Protein AF-0000000085181554 (afdb_homodimer)

InterPro domains:
  IPR006094 FAD linked oxidase, N-terminal [PF01565] (75-197)
  IPR016164 FAD-linked oxidase-like, C-terminal [SSF55103] (352-483)
  IPR016166 FAD-binding domain, PCMH-type [PS51387] (64-229)
  IPR016169 FAD-binding, type PCMH, subdomain 2 [G3DSA:3.30.465.10] (118-238)
  IPR036318 FAD-binding, type PCMH-like superfamily [SSF56176] (76-228)
  IPR050432 FAD-linked Oxidoreductases in Biosynthesis Pathways [PTHR13878] (78-483)

Solvent-accessible surface area (backbone atoms only — not comparable to full-atom values): 49191 Å² total; per-residue (Å²): 128,78,69,77,32,72,60,53,51,36,15,51,48,21,8,45,48,27,23,45,52,43,62,75,66,39,65,43,43,72,62,63,61,61,29,54,72,56,66,67,80,76,51,91,45,40,48,61,28,62,41,44,75,42,68,36,50,31,66,41,76,46,77,44,58,63,59,83,53,69,67,35,50,50,52,51,37,51,51,44,51,54,27,54,74,70,73,27,22,32,21,65,30,72,69,32,70,44,36,33,28,45,42,42,9,66,57,4,42,28,33,30,52,60,33,63,53,67,50,76,36,77,92,77,38,31,30,40,33,34,28,36,12,30,40,53,46,48,44,65,65,27,45,86,73,50,26,22,77,51,51,49,47,70,42,21,68,39,22,50,45,55,35,29,15,66,46,36,43,30,38,37,28,73,35,37,34,31,45,76,45,44,59,33,37,31,28,38,32,67,87,50,52,75,48,64,22,16,85,84,36,57,34,68,58,31,23,45,34,31,36,30,55,48,38,44,41,48,64,46,32,36,33,33,47,46,33,74,46,41,35,24,36,54,47,76,44,76,44,51,30,64,53,40,30,61,52,50,54,54,53,40,66,66,75,56,34,51,31,34,39,30,36,47,39,62,25,56,95,52,52,47,49,36,26,38,40,38,40,24,27,72,42,91,66,71,68,85,73,74,79,68,45,60,65,65,70,61,39,51,57,48,26,55,58,58,55,58,26,62,45,20,58,66,47,35,47,48,50,47,49,41,55,66,60,44,34,56,72,72,59,49,54,70,43,42,51,48,31,69,43,39,31,66,62,82,47,69,71,78,87,42,90,60,43,34,60,44,60,46,40,36,28,30,32,36,89,43,35,43,61,49,51,51,52,46,54,65,47,50,35,30,36,85,58,42,65,74,45,42,41,32,25,48,31,34,48,38,87,59,34,41,60,36,58,24,86,43,57,22,35,34,43,38,33,39,28,48,36,55,37,26,65,48,44,50,50,43,48,30,54,47,48,38,54,49,50,56,55,36,40,74,60,71,19,19,62,58,76,54,24,62,78,49,62,48,66,68,52,49,50,69,40,20,81,37,46,66,60,40,48,52,51,31,42,70,52,27,73,82,56,40,42,36,24,40,51,39,68,72,56,44,66,84,102,136,77,72,73,38,73,58,54,50,36,15,52,48,20,8,46,48,27,24,45,51,44,61,74,66,41,64,43,43,69,62,63,61,60,28,54,71,54,65,66,80,77,51,91,46,40,46,61,26,62,41,44,73,42,68,35,50,31,65,42,75,46,78,45,56,63,60,82,53,69,66,36,49,50,52,50,39,50,52,43,50,53,28,55,75,70,73,27,23,32,21,65,30,72,69,33,70,42,35,33,30,46,44,42,10,66,57,4,41,27,34,31,52,59,32,63,53,69,50,74,37,76,92,78,39,31,30,40,32,32,29,36,13,30,40,52,45,49,43,65,64,28,44,85,75,48,26,22,77,52,51,50,48,68,41,21,68,39,23,51,44,53,35,27,16,64,44,35,42,28,38,37,28,74,35,37,34,30,44,76,44,46,59,34,39,32,28,39,31,67,87,49,54,75,47,65,22,17,86,85,37,57,33,70,57,32,22,44,34,32,34,28,52,47,38,44,39,49,63,46,31,39,34,32,48,46,32,74,46,42,34,24,36,55,46,78,44,76,46,50,29,65,53,41,30,60,51,49,55,53,52,40,66,64,74,55,33,52,31,36,41,31,36,47,37,64,27,56,96,52,52,47,48,36,26,40,40,39,40,25,28,71,42,92,67,72,69,85,72,74,78,70,45,60,66,65,70,62,39,50,59,48,25,55,58,58,56,57,26,61,46,21,58,65,47,35,48,48,50,45,48,40,56,67,61,44,35,55,71,72,58,47,55,72,43,41,50,47,31,69,43,40,32,66,60,81,47,68,72,78,86,41,89,60,43,34,59,44,62,47,40,36,27,30,32,37,91,43,36,41,60,50,51,52,52,47,57,64,47,50,36,31,36,88,58,42,65,74,45,42,42,32,26,48,32,35,47,39,86,60,34,41,60,36,58,25,86,43,58,24,36,34,43,38,31,38,27,48,36,55,37,26,65,49,44,50,50,43,48,32,54,46,48,38,55,49,51,56,55,37,39,75,61,72,20,20,61,59,76,55,23,62,77,50,64,48,66,67,53,49,51,69,40,20,80,36,45,66,58,40,49,52,51,31,42,70,53,25,74,81,57,39,42,37,26,42,52,40,69,71,58,45,67,83,102

pLDDT: mean 89.37, std 14.45, range [27.27, 98.81]

Sequence (990 aa):
MAGLTRRGALLLGGAALGGWGVTGFAARLPVLDGSGVMASKGSETTLNDASLLSETPIHRHLVVEEDPGEALVARLRAELKEAAAAGRPVNIGAARHSMGGQAIPRDGHAVTFRNATVEPDPAAGIYRVHAGARWSDVIAALDPIGFSPKVMQSNHDFGVAATFSVNAHGWPAPLGPMGSTVLAVTMVMPDGTLLRASRDENAELFRAAMGGYGLIGLITELEVEMAPNLRLDPTYQEMPGEAFGPAFATAVKDGMVDMAYGRLNVDRSRFFEDALMITYRPSADQSDLPPASTSGFISKASRHIFRAQLGRERVKRWRWRTETDVGPRVGGGPVTRNSLLNEPVITLDDRDPTRTDILHEYFVPPERFADFLTVCRDVIPGSYQELLNVTLRWLEPDIDSLLAFAPGPRIAAVMLFSQEMTARAEADMTRMTEALIDRVIALCGTYYLPYRPHARPDQFTAGYARAHEFVAAKRAADPGLLLRNALWDRYMGILMAGLTRRGALLLGGAALGGWGVTGFAARLPVLDGSGVMASKGSETTLNDASLLSETPIHRHLVVEEDPGEALVARLRAELKEAAAAGRPVNIGAARHSMGGQAIPRDGHAVTFRNATVEPDPAAGIYRVHAGARWSDVIAALDPIGFSPKVMQSNHDFGVAATFSVNAHGWPAPLGPMGSTVLAVTMVMPDGTLLRASRDENAELFRAAMGGYGLIGLITELEVEMAPNLRLDPTYQEMPGEAFGPAFATAVKDGMVDMAYGRLNVDRSRFFEDALMITYRPSADQSDLPPASTSGFISKASRHIFRAQLGRERVKRWRWRTETDVGPRVGGGPVTRNSLLNEPVITLDDRDPTRTDILHEYFVPPERFADFLTVCRDVIPGSYQELLNVTLRWLEPDIDSLLAFAPGPRIAAVMLFSQEMTARAEADMTRMTEALIDRVIALCGTYYLPYRPHARPDQFTAGYARAHEFVAAKRAADPGLLLRNALWDRYMGIL

Nearest PDB structures (foldseek):
  8qnc-assembly1_A  TM=7.431E-01  e=6.504E-24  synthetic construct
  8qmy-assembly1_A  TM=7.281E-01  e=3.794E-24  synthetic construct
  8qnb-assembly1_A  TM=7.210E-01  e=2.085E-24  synthetic construct
  8qmy-assembly3_C  TM=7.266E-01  e=5.119E-24  synthetic construct
  7sml-assembly1_A  TM=7.132E-01  e=3.594E-22  Myrciaria dubia

Structure (mmCIF, N/CA/C/O backbone):
data_AF-0000000085181554-model_v1
#
loop_
_entity.id
_entity.type
_entity.pdbx_description
1 polymer 'FAD-binding oxidoreductase'
#
loop_
_atom_site.group_PDB
_atom_site.id
_atom_site.type_symbol
_atom_site.label_atom_id
_atom_site.label_alt_id
_atom_site.label_comp_id
_atom_site.label_asym_id
_atom_site.label_entity_id
_atom_site.label_seq_id
_atom_site.pdbx_PDB_ins_code
_atom_site.Cartn_x
_atom_site.Cartn_y
_atom_site.Cartn_z
_atom_site.occupancy
_atom_site.B_iso_or_equiv
_atom_site.auth_seq_id
_atom_site.auth_comp_id
_atom_site.auth_asym_id
_atom_site.auth_atom_id
_atom_site.pdbx_PDB_model_num
ATOM 1 N N . MET A 1 1 ? -0.024 -36.812 42.188 1 27.27 1 MET A N 1
ATOM 2 C CA . MET A 1 1 ? -0.546 -36.281 40.938 1 27.27 1 MET A CA 1
ATOM 3 C C . MET A 1 1 ? -1.553 -35.156 41.188 1 27.27 1 MET A C 1
ATOM 5 O O . MET A 1 1 ? -2.027 -34.531 40.25 1 27.27 1 MET A O 1
ATOM 9 N N . ALA A 1 2 ? -2.256 -35.344 42.25 1 36.34 2 ALA A N 1
ATOM 10 C CA . ALA A 1 2 ? -3.248 -34.531 42.969 1 36.34 2 ALA A CA 1
ATOM 11 C C . ALA A 1 2 ? -2.693 -33.156 43.312 1 36.34 2 ALA A C 1
ATOM 13 O O . ALA A 1 2 ? -3.441 -32.281 43.719 1 36.34 2 ALA A O 1
ATOM 14 N N . GLY A 1 3 ? -1.469 -33.188 43.688 1 34.06 3 GLY A N 1
ATOM 15 C CA . GLY A 1 3 ? -0.689 -32.031 44.125 1 34.06 3 GLY A CA 1
ATOM 16 C C . GLY A 1 3 ? -0.54 -30.953 43.094 1 34.06 3 GLY A C 1
ATOM 17 O O . GLY A 1 3 ? 0.329 -30.094 43.188 1 34.06 3 GLY A O 1
ATOM 18 N N . LEU A 1 4 ? -0.689 -31.297 41.844 1 43.31 4 LEU A N 1
ATOM 19 C CA . LEU A 1 4 ? -0.75 -30.266 40.812 1 43.31 4 LEU A CA 1
ATOM 20 C C . LEU A 1 4 ? -1.683 -29.141 41.25 1 43.31 4 LEU A C 1
ATOM 22 O O . LEU A 1 4 ? -2.902 -29.25 41.094 1 43.31 4 LEU A O 1
ATOM 26 N N . THR A 1 5 ? -1.561 -28.625 42.562 1 43.78 5 THR A N 1
ATOM 27 C CA . THR A 1 5 ? -2.168 -27.953 43.719 1 43.78 5 THR A CA 1
ATOM 28 C C . THR A 1 5 ? -2.609 -26.547 43.344 1 43.78 5 THR A C 1
ATOM 30 O O . THR A 1 5 ? -2.23 -26.016 42.281 1 43.78 5 THR A O 1
ATOM 33 N N . ARG A 1 6 ? -3.229 -25.859 44.406 1 45.62 6 ARG A N 1
ATOM 34 C CA . ARG A 1 6 ? -3.727 -24.484 44.438 1 45.62 6 ARG A CA 1
ATOM 35 C C . ARG A 1 6 ? -2.715 -23.516 43.875 1 45.62 6 ARG A C 1
ATOM 37 O O . ARG A 1 6 ? -3.09 -22.578 43.156 1 45.62 6 ARG A O 1
ATOM 44 N N . ARG A 1 7 ? -1.471 -23.828 44.094 1 47.47 7 ARG A N 1
ATOM 45 C CA . ARG A 1 7 ? -0.419 -22.969 43.562 1 47.47 7 ARG A CA 1
ATOM 46 C C . ARG A 1 7 ? -0.333 -23.062 42.031 1 47.47 7 ARG A C 1
ATOM 48 O O . ARG A 1 7 ? -0.144 -22.062 41.375 1 47.47 7 ARG A O 1
ATOM 55 N N . GLY A 1 8 ? -0.385 -24.234 41.625 1 46.19 8 GLY A N 1
ATOM 56 C CA . GLY A 1 8 ? -0.402 -24.406 40.188 1 46.19 8 GLY A CA 1
ATOM 57 C C . GLY A 1 8 ? -1.598 -23.734 39.531 1 46.19 8 GLY A C 1
ATOM 58 O O . GLY A 1 8 ? -1.469 -23.125 38.469 1 46.19 8 GLY A O 1
ATOM 59 N N . ALA A 1 9 ? -2.691 -23.797 40.188 1 52.44 9 ALA A N 1
ATOM 60 C CA . ALA A 1 9 ? -3.908 -23.156 39.688 1 52.44 9 ALA A CA 1
ATOM 61 C C . ALA A 1 9 ? -3.779 -21.641 39.719 1 52.44 9 ALA A C 1
ATOM 63 O O . ALA A 1 9 ? -4.23 -20.953 38.781 1 52.44 9 ALA A O 1
ATOM 64 N N . LEU A 1 10 ? -3.225 -21.094 40.75 1 46.16 10 LEU A N 1
ATOM 65 C CA . LEU A 1 10 ? -3 -19.656 40.844 1 46.16 10 LEU A CA 1
ATOM 66 C C . LEU A 1 10 ? -1.963 -19.188 39.844 1 46.16 10 LEU A C 1
ATOM 68 O O . LEU A 1 10 ? -2.109 -18.125 39.219 1 46.16 10 LEU A O 1
ATOM 72 N N . LEU A 1 11 ? -0.97 -19.953 39.625 1 47.41 11 LEU A N 1
ATOM 73 C CA . LEU A 1 11 ? 0.019 -19.609 38.625 1 47.41 11 LEU A CA 1
ATOM 74 C C . LEU A 1 11 ? -0.596 -19.656 37.219 1 47.41 11 LEU A C 1
ATOM 76 O O . LEU A 1 11 ? -0.341 -18.781 36.375 1 47.41 11 LEU A O 1
ATOM 80 N N . LEU A 1 12 ? -1.303 -20.703 36.969 1 50.34 12 LEU A N 1
ATOM 81 C CA . LEU A 1 12 ? -1.974 -20.812 35.688 1 50.34 12 LEU A CA 1
ATOM 82 C C . LEU A 1 12 ? -3.064 -19.75 35.531 1 50.34 12 LEU A C 1
ATOM 84 O O . LEU A 1 12 ? -3.268 -19.203 34.469 1 50.34 12 LEU A O 1
ATOM 88 N N . GLY A 1 13 ? -3.781 -19.531 36.562 1 51.78 13 GLY A N 1
ATOM 89 C CA . GLY A 1 13 ? -4.727 -18.422 36.562 1 51.78 13 GLY A CA 1
ATOM 90 C C . GLY A 1 13 ? -4.059 -17.062 36.406 1 51.78 13 GLY A C 1
ATOM 91 O O . GLY A 1 13 ? -4.562 -16.219 35.656 1 51.78 13 GLY A O 1
ATOM 92 N N . GLY A 1 14 ? -3.068 -16.812 37.094 1 50.5 14 GLY A N 1
ATOM 93 C CA . GLY A 1 14 ? -2.283 -15.602 36.875 1 50.5 14 GLY A CA 1
ATOM 94 C C . GLY A 1 14 ? -1.714 -15.5 35.469 1 50.5 14 GLY A C 1
ATOM 95 O O . GLY A 1 14 ? -1.723 -14.422 34.875 1 50.5 14 GLY A O 1
ATOM 96 N N . ALA A 1 15 ? -1.105 -16.578 35.094 1 49.59 15 ALA A N 1
ATOM 97 C CA . ALA A 1 15 ? -0.61 -16.594 33.719 1 49.59 15 ALA A CA 1
ATOM 98 C C . ALA A 1 15 ? -1.737 -16.312 32.719 1 49.59 15 ALA A C 1
ATOM 100 O O . ALA A 1 15 ? -1.552 -15.578 31.766 1 49.59 15 ALA A O 1
ATOM 101 N N . ALA A 1 16 ? -2.828 -16.859 32.969 1 52.31 16 ALA A N 1
ATOM 102 C CA . ALA A 1 16 ? -3.994 -16.594 32.125 1 52.31 16 ALA A CA 1
ATOM 103 C C . ALA A 1 16 ? -4.438 -15.141 32.25 1 52.31 16 ALA A C 1
ATOM 105 O O . ALA A 1 16 ? -4.766 -14.508 31.234 1 52.31 16 ALA A O 1
ATOM 106 N N . LEU A 1 17 ? -4.555 -14.656 33.406 1 49.47 17 LEU A N 1
ATOM 107 C CA . LEU A 1 17 ? -4.906 -13.258 33.594 1 49.47 17 LEU A CA 1
ATOM 108 C C . LEU A 1 17 ? -3.834 -12.344 33 1 49.47 17 LEU A C 1
ATOM 110 O O . LEU A 1 17 ? -4.152 -11.305 32.438 1 49.47 17 LEU A O 1
ATOM 114 N N . GLY A 1 18 ? -2.67 -12.672 33.281 1 48.12 18 GLY A N 1
ATOM 115 C CA . GLY A 1 18 ? -1.601 -11.93 32.625 1 48.12 18 GLY A CA 1
ATOM 116 C C . GLY A 1 18 ? -1.641 -12.016 31.109 1 48.12 18 GLY A C 1
ATOM 117 O O . GLY A 1 18 ? -1.471 -11.008 30.422 1 48.12 18 GLY A O 1
ATOM 118 N N . GLY A 1 19 ? -1.728 -13.203 30.688 1 47.81 19 GLY A N 1
ATOM 119 C CA . GLY A 1 19 ? -1.917 -13.391 29.25 1 47.81 19 GLY A CA 1
ATOM 120 C C . GLY A 1 19 ? -3.119 -12.641 28.703 1 47.81 19 GLY A C 1
ATOM 121 O O . GLY A 1 19 ? -3.033 -11.992 27.672 1 47.81 19 GLY A O 1
ATOM 122 N N . TRP A 1 20 ? -4.273 -12.797 29.375 1 49.09 20 TRP A N 1
ATOM 123 C CA . TRP A 1 20 ? -5.477 -12.062 29 1 49.09 20 TRP A CA 1
ATOM 124 C C . TRP A 1 20 ? -5.242 -10.555 29.078 1 49.09 20 TRP A C 1
ATOM 126 O O . TRP A 1 20 ? -5.688 -9.805 28.219 1 49.09 20 TRP A O 1
ATOM 136 N N . GLY A 1 21 ? -4.746 -10.109 30.141 1 48 21 GLY A N 1
ATOM 137 C CA . GLY A 1 21 ? -4.41 -8.703 30.281 1 48 21 GLY A CA 1
ATOM 138 C C . GLY A 1 21 ? -3.49 -8.195 29.188 1 48 21 GLY A C 1
ATOM 139 O O . GLY A 1 21 ? -3.715 -7.117 28.641 1 48 21 GLY A O 1
ATOM 140 N N . VAL A 1 22 ? -2.504 -9.047 28.953 1 47.69 22 VAL A N 1
ATOM 141 C CA . VAL A 1 22 ? -1.577 -8.641 27.891 1 47.69 22 VAL A CA 1
ATOM 142 C C . VAL A 1 22 ? -2.281 -8.695 26.547 1 47.69 22 VAL A C 1
ATOM 144 O O . VAL A 1 22 ? -2.117 -7.793 25.719 1 47.69 22 VAL A O 1
ATOM 147 N N . THR A 1 23 ? -3.014 -9.742 26.297 1 49.41 23 THR A N 1
ATOM 148 C CA . THR A 1 23 ? -3.691 -9.852 25 1 49.41 23 THR A CA 1
ATOM 149 C C . THR A 1 23 ? -4.781 -8.789 24.875 1 49.41 23 THR A C 1
ATOM 151 O O . THR A 1 23 ? -5.012 -8.258 23.781 1 49.41 23 THR A O 1
ATOM 154 N N . GLY A 1 24 ? -5.555 -8.492 25.984 1 49.34 24 GLY A N 1
ATOM 155 C CA . GLY A 1 24 ? -6.641 -7.527 25.875 1 49.34 24 GLY A CA 1
ATOM 156 C C . GLY A 1 24 ? -6.16 -6.102 25.703 1 49.34 24 GLY A C 1
ATOM 157 O O . GLY A 1 24 ? -6.871 -5.266 25.141 1 49.34 24 GLY A O 1
ATOM 158 N N . PHE A 1 25 ? -4.891 -5.828 26.125 1 53.56 25 PHE A N 1
ATOM 159 C CA . PHE A 1 25 ? -4.449 -4.438 26.078 1 53.56 25 PHE A CA 1
ATOM 160 C C . PHE A 1 25 ? -3.256 -4.289 25.125 1 53.56 25 PHE A C 1
ATOM 162 O O . PHE A 1 25 ? -2.66 -3.213 25.047 1 53.56 25 PHE A O 1
ATOM 169 N N . ALA A 1 26 ? -2.994 -5.449 24.484 1 59.38 26 ALA A N 1
ATOM 170 C CA . ALA A 1 26 ? -1.83 -5.387 23.594 1 59.38 26 ALA A CA 1
ATOM 171 C C . ALA A 1 26 ? -2.16 -4.648 22.312 1 59.38 26 ALA A C 1
ATOM 173 O O . ALA A 1 26 ? -3.293 -4.707 21.828 1 59.38 26 ALA A O 1
ATOM 174 N N . ALA A 1 27 ? -1.2 -3.852 21.875 1 62.28 27 ALA A N 1
ATOM 175 C CA . ALA A 1 27 ? -1.319 -3.199 20.578 1 62.28 27 ALA A CA 1
ATOM 176 C C . ALA A 1 27 ? -1.45 -4.23 19.453 1 62.28 27 ALA A C 1
ATOM 178 O O . ALA A 1 27 ? -0.752 -5.246 19.453 1 62.28 27 ALA A O 1
ATOM 179 N N . ARG A 1 28 ? -2.625 -4.16 18.734 1 66.94 28 ARG A N 1
ATOM 180 C CA . ARG A 1 28 ? -2.82 -5.016 17.578 1 66.94 28 ARG A CA 1
ATOM 181 C C . ARG A 1 28 ? -2.77 -4.203 16.281 1 66.94 28 ARG A C 1
ATOM 183 O O . ARG A 1 28 ? -3.707 -3.467 15.969 1 66.94 28 ARG A O 1
ATOM 190 N N . LEU A 1 29 ? -1.565 -4.164 15.703 1 67.5 29 LEU A N 1
ATOM 191 C CA . LEU A 1 29 ? -1.426 -3.557 14.383 1 67.5 29 LEU A CA 1
ATOM 192 C C . LEU A 1 29 ? -1.22 -4.625 13.312 1 67.5 29 LEU A C 1
ATOM 194 O O . LEU A 1 29 ? -0.55 -5.629 13.555 1 67.5 29 LEU A O 1
ATOM 198 N N . PRO A 1 30 ? -1.876 -4.555 12.234 1 72.25 30 PRO A N 1
ATOM 199 C CA . PRO A 1 30 ? -2.83 -3.508 11.859 1 72.25 30 PRO A CA 1
ATOM 200 C C . PRO A 1 30 ? -4.227 -3.75 12.422 1 72.25 30 PRO A C 1
ATOM 202 O O . PRO A 1 30 ? -4.625 -4.902 12.625 1 72.25 30 PRO A O 1
ATOM 205 N N . VAL A 1 31 ? -4.879 -2.689 12.68 1 66.94 31 VAL A N 1
ATOM 206 C CA . VAL A 1 31 ? -6.27 -2.781 13.117 1 66.94 31 VAL A CA 1
ATOM 207 C C . VAL A 1 31 ? -7.168 -3.076 11.914 1 66.94 31 VAL A C 1
ATOM 209 O O . VAL A 1 31 ? -7.035 -2.449 10.859 1 66.94 31 VAL A O 1
ATOM 212 N N . LEU A 1 32 ? -8.039 -4.047 12.016 1 70.06 32 LEU A N 1
ATOM 213 C CA . LEU A 1 32 ? -8.852 -4.48 10.883 1 70.06 32 LEU A CA 1
ATOM 214 C C . LEU A 1 32 ? -10.242 -3.857 10.945 1 70.06 32 LEU A C 1
ATOM 216 O O . LEU A 1 32 ? -10.969 -3.857 9.945 1 70.06 32 LEU A O 1
ATOM 220 N N . ASP A 1 33 ? -10.469 -3.268 12.094 1 71.69 33 ASP A N 1
ATOM 221 C CA . ASP A 1 33 ? -11.805 -2.691 12.211 1 71.69 33 ASP A CA 1
ATOM 222 C C . ASP A 1 33 ? -12.016 -1.591 11.172 1 71.69 33 ASP A C 1
ATOM 224 O O . ASP A 1 33 ? -11.234 -0.641 11.102 1 71.69 33 ASP A O 1
ATOM 228 N N . GLY A 1 34 ? -13.047 -1.832 10.344 1 73.38 34 GLY A N 1
ATOM 229 C CA . GLY A 1 34 ? -13.406 -0.819 9.359 1 73.38 34 GLY A CA 1
ATOM 230 C C . GLY A 1 34 ? -12.625 -0.93 8.07 1 73.38 34 GLY A C 1
ATOM 231 O O . GLY A 1 34 ? -12.844 -0.156 7.133 1 73.38 34 GLY A O 1
ATOM 232 N N . SER A 1 35 ? -11.742 -1.825 7.934 1 76.44 35 SER A N 1
ATOM 233 C CA . SER A 1 35 ? -10.898 -1.894 6.746 1 76.44 35 SER A CA 1
ATOM 234 C C . SER A 1 35 ? -11.664 -2.461 5.555 1 76.44 35 SER A C 1
ATOM 236 O O . SER A 1 35 ? -11.25 -2.295 4.406 1 76.44 35 SER A O 1
ATOM 238 N N . GLY A 1 36 ? -12.82 -2.947 5.656 1 77.25 36 GLY A N 1
ATOM 239 C CA . GLY A 1 36 ? -13.609 -3.496 4.57 1 77.25 36 GLY A CA 1
ATOM 240 C C . GLY A 1 36 ? -13.016 -4.758 3.973 1 77.25 36 GLY A C 1
ATOM 241 O O . GLY A 1 36 ? -12.172 -4.684 3.074 1 77.25 36 GLY A O 1
ATOM 242 N N . VAL A 1 37 ? -13.352 -5.914 4.438 1 78.12 37 VAL A N 1
ATOM 243 C CA . VAL A 1 37 ? -12.906 -7.191 3.889 1 78.12 37 VAL A CA 1
ATOM 244 C C . VAL A 1 37 ? -13.57 -7.43 2.533 1 78.12 37 VAL A C 1
ATOM 246 O O . VAL A 1 37 ? -14.781 -7.234 2.383 1 78.12 37 VAL A O 1
ATOM 249 N N . MET A 1 38 ? -12.742 -7.641 1.531 1 80.81 38 MET A N 1
ATOM 250 C CA . MET A 1 38 ? -13.211 -7.938 0.182 1 80.81 38 MET A CA 1
ATOM 251 C C . MET A 1 38 ? -13.773 -9.352 0.101 1 80.81 38 MET A C 1
ATOM 253 O O . MET A 1 38 ? -13.148 -10.234 -0.491 1 80.81 38 MET A O 1
ATOM 257 N N . ALA A 1 39 ? -14.656 -9.656 0.884 1 72.44 39 ALA A N 1
ATOM 258 C CA . ALA A 1 39 ? -15.203 -11.008 0.914 1 72.44 39 ALA A CA 1
ATOM 259 C C . ALA A 1 39 ? -16.125 -11.258 -0.281 1 72.44 39 ALA A C 1
ATOM 261 O O . ALA A 1 39 ? -16.891 -10.375 -0.676 1 72.44 39 ALA A O 1
ATOM 262 N N . SER A 1 40 ? -15.914 -12.422 -0.773 1 79 40 SER A N 1
ATOM 263 C CA . SER A 1 40 ? -16.812 -12.859 -1.835 1 79 40 SER A CA 1
ATOM 264 C C . SER A 1 40 ? -18.219 -13.078 -1.306 1 79 40 SER A C 1
ATOM 266 O O . SER A 1 40 ? -18.406 -13.641 -0.224 1 79 40 SER A O 1
ATOM 268 N N . LYS A 1 41 ? -19.188 -12.57 -1.925 1 75.38 41 LYS A N 1
ATOM 269 C CA . LYS A 1 41 ? -20.578 -12.75 -1.525 1 75.38 41 LYS A CA 1
ATOM 270 C C . LYS A 1 41 ? -21.125 -14.094 -2.008 1 75.38 41 LYS A C 1
ATOM 272 O O . LYS A 1 41 ? -21.859 -14.766 -1.289 1 75.38 41 LYS A O 1
ATOM 277 N N . GLY A 1 42 ? -20.484 -14.531 -3.029 1 78.75 42 GLY A N 1
ATOM 278 C CA . GLY A 1 42 ? -20.891 -15.781 -3.646 1 78.75 42 GLY A CA 1
ATOM 279 C C . GLY A 1 42 ? -22.328 -15.781 -4.102 1 78.75 42 GLY A C 1
ATOM 280 O O . GLY A 1 42 ? -23.203 -15.234 -3.426 1 78.75 42 GLY A O 1
ATOM 281 N N . SER A 1 43 ? -22.609 -16.094 -5.328 1 84.19 43 SER A N 1
ATOM 282 C CA . SER A 1 43 ? -23.953 -16.266 -5.875 1 84.19 43 SER A CA 1
ATOM 283 C C . SER A 1 43 ? -23.938 -17.266 -7.023 1 84.19 43 SER A C 1
ATOM 285 O O . SER A 1 43 ? -22.891 -17.75 -7.441 1 84.19 43 SER A O 1
ATOM 287 N N . GLU A 1 44 ? -25.141 -17.641 -7.438 1 87.69 44 GLU A N 1
ATOM 288 C CA . GLU A 1 44 ? -25.281 -18.531 -8.578 1 87.69 44 GLU A CA 1
ATOM 289 C C . GLU A 1 44 ? -24.812 -17.875 -9.867 1 87.69 44 GLU A C 1
ATOM 291 O O . GLU A 1 44 ? -24.516 -18.562 -10.852 1 87.69 44 GLU A O 1
ATOM 296 N N . THR A 1 45 ? -24.703 -16.672 -9.805 1 92.88 45 THR A N 1
ATOM 297 C CA . THR A 1 45 ? -24.359 -15.961 -11.031 1 92.88 45 THR A CA 1
ATOM 298 C C . THR A 1 45 ? -22.953 -15.391 -10.945 1 92.88 45 THR A C 1
ATOM 300 O O . THR A 1 45 ? -22.609 -14.469 -11.688 1 92.88 45 THR A O 1
ATOM 303 N N . THR A 1 46 ? -22.188 -15.867 -10 1 94.88 46 THR A N 1
ATOM 304 C CA . THR A 1 46 ? -20.797 -15.453 -9.914 1 94.88 46 THR A CA 1
ATOM 305 C C . THR A 1 46 ? -19.875 -16.672 -9.766 1 94.88 46 THR A C 1
ATOM 307 O O . THR A 1 46 ? -20.312 -17.734 -9.297 1 94.88 46 THR A O 1
ATOM 310 N N . LEU A 1 47 ? -18.75 -16.562 -10.266 1 94.81 47 LEU A N 1
ATOM 311 C CA . LEU A 1 47 ? -17.672 -17.5 -10.016 1 94.81 47 LEU A CA 1
ATOM 312 C C . LEU A 1 47 ? -16.453 -16.797 -9.422 1 94.81 47 LEU A C 1
ATOM 314 O O . LEU A 1 47 ? -16.281 -15.586 -9.617 1 94.81 47 LEU A O 1
ATOM 318 N N . ASN A 1 48 ? -15.773 -17.453 -8.586 1 93.5 48 ASN A N 1
ATOM 319 C CA . ASN A 1 48 ? -14.516 -16.984 -8.023 1 93.5 48 ASN A CA 1
ATOM 320 C C . ASN A 1 48 ? -13.391 -17.984 -8.242 1 93.5 48 ASN A C 1
ATOM 322 O O . ASN A 1 48 ? -13.617 -19.078 -8.758 1 93.5 48 ASN A O 1
ATOM 326 N N . ASP A 1 49 ? -12.219 -17.562 -8.055 1 92.81 49 ASP A N 1
ATOM 327 C CA . ASP A 1 49 ? -11.086 -18.469 -8.125 1 92.81 49 ASP A CA 1
ATOM 328 C C . ASP A 1 49 ? -10.438 -18.641 -6.75 1 92.81 49 ASP A C 1
ATOM 330 O O . ASP A 1 49 ? -10.977 -18.203 -5.738 1 92.81 49 ASP A O 1
ATOM 334 N N . ALA A 1 50 ? -9.359 -19.359 -6.699 1 90.62 50 ALA A N 1
ATOM 335 C CA . ALA A 1 50 ? -8.758 -19.781 -5.438 1 90.62 50 ALA A CA 1
ATOM 336 C C . ALA A 1 50 ? -8.25 -18.578 -4.641 1 90.62 50 ALA A C 1
ATOM 338 O O . ALA A 1 50 ? -8.023 -18.688 -3.434 1 90.62 50 ALA A O 1
ATOM 339 N N . SER A 1 51 ? -8.016 -17.422 -5.266 1 91.56 51 SER A N 1
ATOM 340 C CA . SER A 1 51 ? -7.598 -16.234 -4.531 1 91.56 51 SER A CA 1
ATOM 341 C C . SER A 1 51 ? -8.734 -15.68 -3.682 1 91.56 51 SER A C 1
ATOM 343 O O . SER A 1 51 ? -8.5 -14.953 -2.717 1 91.56 51 SER A O 1
ATOM 345 N N . LEU A 1 52 ? -9.961 -15.93 -4.117 1 91.12 52 LEU A N 1
ATOM 346 C CA . LEU A 1 52 ? -11.18 -15.422 -3.51 1 91.12 52 LEU A CA 1
ATOM 347 C C . LEU A 1 52 ? -11.297 -13.914 -3.711 1 91.12 52 LEU A C 1
ATOM 349 O O . LEU A 1 52 ? -12.156 -13.266 -3.1 1 91.12 52 LEU A O 1
ATOM 353 N N . LEU A 1 53 ? -10.453 -13.383 -4.527 1 92.44 53 LEU A N 1
ATOM 354 C CA . LEU A 1 53 ? -10.43 -11.945 -4.766 1 92.44 53 LEU A CA 1
ATOM 355 C C . LEU A 1 53 ? -10.867 -11.617 -6.191 1 92.44 53 LEU A C 1
ATOM 357 O O . LEU A 1 53 ? -10.773 -10.469 -6.629 1 92.44 53 LEU A O 1
ATOM 361 N N . SER A 1 54 ? -11.344 -12.633 -6.957 1 91.88 54 SER A N 1
ATOM 362 C CA . SER A 1 54 ? -11.727 -12.461 -8.352 1 91.88 54 SER A CA 1
ATOM 363 C C . SER A 1 54 ? -13.18 -12.867 -8.586 1 91.88 54 SER A C 1
ATOM 365 O O . SER A 1 54 ? -13.492 -13.562 -9.555 1 91.88 54 SER A O 1
ATOM 367 N N . GLU A 1 55 ? -13.961 -12.5 -7.645 1 93.12 55 GLU A N 1
ATOM 368 C CA . GLU A 1 55 ? -15.367 -12.797 -7.898 1 93.12 55 GLU A CA 1
ATOM 369 C C . GLU A 1 55 ? -15.852 -12.102 -9.164 1 93.12 55 GLU A C 1
ATOM 371 O O . GLU A 1 55 ? -15.711 -10.883 -9.305 1 93.12 55 GLU A O 1
ATOM 376 N N . THR A 1 56 ? -16.438 -12.859 -10.094 1 94.44 56 THR A N 1
ATOM 377 C CA . THR A 1 56 ? -16.766 -12.383 -11.43 1 94.44 56 THR A CA 1
ATOM 378 C C . THR A 1 56 ? -18.188 -12.812 -11.828 1 94.44 56 THR A C 1
ATOM 380 O O . THR A 1 56 ? -18.516 -13.992 -11.742 1 94.44 56 THR A O 1
ATOM 383 N N . PRO A 1 57 ? -19.047 -11.852 -12.211 1 95.94 57 PRO A N 1
ATOM 384 C CA . PRO A 1 57 ? -20.359 -12.234 -12.711 1 95.94 57 PRO A CA 1
ATOM 385 C C . PRO A 1 57 ? -20.297 -13.039 -14.008 1 95.94 57 PRO A C 1
ATOM 387 O O . PRO A 1 57 ? -19.469 -12.742 -14.875 1 95.94 57 PRO A O 1
ATOM 390 N N . ILE A 1 58 ? -21.125 -14.086 -14.078 1 97.19 58 ILE A N 1
ATOM 391 C CA . ILE A 1 58 ? -21.25 -14.891 -15.289 1 97.19 58 ILE A CA 1
ATOM 392 C C . ILE A 1 58 ? -22.703 -14.938 -15.742 1 97.19 58 ILE A C 1
ATOM 394 O O . ILE A 1 58 ? -23.609 -14.641 -14.961 1 97.19 58 ILE A O 1
ATOM 398 N N . HIS A 1 59 ? -22.859 -15.234 -17.031 1 97.5 59 HIS A N 1
ATOM 399 C CA . HIS A 1 59 ? -24.203 -15.461 -17.531 1 97.5 59 HIS A CA 1
ATOM 400 C C . HIS A 1 59 ? -24.75 -16.797 -17.047 1 97.5 59 HIS A C 1
ATOM 402 O O . HIS A 1 59 ? -25.891 -16.859 -16.562 1 97.5 59 HIS A O 1
ATOM 408 N N . ARG A 1 60 ? -23.938 -17.812 -17.203 1 96.38 60 ARG A N 1
ATOM 409 C CA . ARG A 1 60 ? -24.281 -19.125 -16.672 1 96.38 60 ARG A CA 1
ATOM 410 C C . ARG A 1 60 ? -23.047 -20.016 -16.547 1 96.38 60 ARG A C 1
ATOM 412 O O . ARG A 1 60 ? -22.016 -19.734 -17.141 1 96.38 60 ARG A O 1
ATOM 419 N N . HIS A 1 61 ? -23.25 -21.047 -15.758 1 96.5 61 HIS A N 1
ATOM 420 C CA . HIS A 1 61 ? -22.234 -22.078 -15.57 1 96.5 61 HIS A CA 1
ATOM 421 C C . HIS A 1 61 ? -22.766 -23.438 -16 1 96.5 61 HIS A C 1
ATOM 423 O O . HIS A 1 61 ? -23.641 -24.016 -15.344 1 96.5 61 HIS A O 1
ATOM 429 N N . LEU A 1 62 ? -22.219 -23.875 -17.094 1 95.75 62 LEU A N 1
ATOM 430 C CA . LEU A 1 62 ? -22.625 -25.156 -17.641 1 95.75 62 LEU A CA 1
ATOM 431 C C . LEU A 1 62 ? -21.688 -26.281 -17.188 1 95.75 62 LEU A C 1
ATOM 433 O O . LEU A 1 62 ? -20.469 -26.172 -17.344 1 95.75 62 LEU A O 1
ATOM 437 N N . VAL A 1 63 ? -22.188 -27.328 -16.625 1 95.94 63 VAL A N 1
ATOM 438 C CA . VAL A 1 63 ? -21.422 -28.531 -16.281 1 95.94 63 VAL A CA 1
ATOM 439 C C . VAL A 1 63 ? -21.688 -29.625 -17.312 1 95.94 63 VAL A C 1
ATOM 441 O O . VAL A 1 63 ? -22.828 -30.031 -17.5 1 95.94 63 VAL A O 1
ATOM 444 N N . VAL A 1 64 ? -20.672 -30.047 -17.984 1 96.38 64 VAL A N 1
ATOM 445 C CA . VAL A 1 64 ? -20.781 -31.016 -19.062 1 96.38 64 VAL A CA 1
ATOM 446 C C . VAL A 1 64 ? -20.156 -32.344 -18.641 1 96.38 64 VAL A C 1
ATOM 448 O O . VAL A 1 64 ? -19.016 -32.375 -18.156 1 96.38 64 VAL A O 1
ATOM 451 N N . GLU A 1 65 ? -20.828 -33.469 -18.875 1 95.88 65 GLU A N 1
ATOM 452 C CA . GLU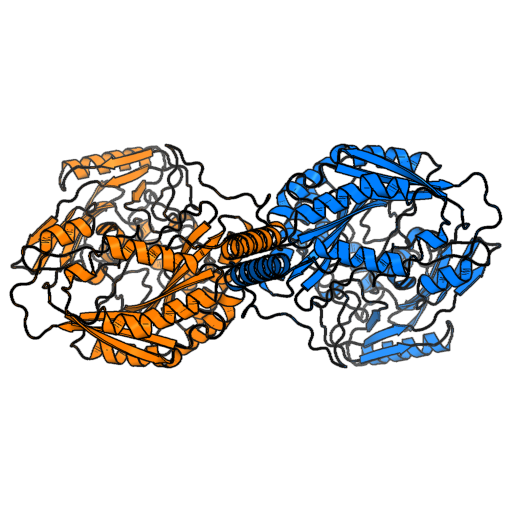 A 1 65 ? -20.375 -34.75 -18.359 1 95.88 65 GLU A CA 1
ATOM 453 C C . GLU A 1 65 ? -20.188 -35.781 -19.484 1 95.88 65 GLU A C 1
ATOM 455 O O . GLU A 1 65 ? -19.766 -36.906 -19.25 1 95.88 65 GLU A O 1
ATOM 460 N N . GLU A 1 66 ? -20.469 -35.344 -20.703 1 94.5 66 GLU A N 1
ATOM 461 C CA . GLU A 1 66 ? -20.422 -36.25 -21.828 1 94.5 66 GLU A CA 1
ATOM 462 C C . GLU A 1 66 ? -19.016 -36.781 -22.078 1 94.5 66 GLU A C 1
ATOM 464 O O . GLU A 1 66 ? -18.047 -36.031 -21.891 1 94.5 66 GLU A O 1
ATOM 469 N N . ASP A 1 67 ? -18.922 -38 -22.562 1 93 67 ASP A N 1
ATOM 470 C CA . ASP A 1 67 ? -17.656 -38.531 -23.031 1 93 67 ASP A CA 1
ATOM 471 C C . ASP A 1 67 ? -17.203 -37.875 -24.328 1 93 67 ASP A C 1
ATOM 473 O O . ASP A 1 67 ? -18 -37.25 -25.031 1 93 67 ASP A O 1
ATOM 477 N N . PRO A 1 68 ? -15.852 -38.031 -24.516 1 89.81 68 PRO A N 1
ATOM 478 C CA . PRO A 1 68 ? -15.406 -37.5 -25.812 1 89.81 68 PRO A CA 1
ATOM 479 C C . PRO A 1 68 ? -16.156 -38.125 -27 1 89.81 68 PRO A C 1
ATOM 481 O O . PRO A 1 68 ? -16.422 -39.312 -27 1 89.81 68 PRO A O 1
ATOM 484 N N . GLY A 1 69 ? -16.469 -37.312 -27.953 1 91.56 69 GLY A N 1
ATOM 485 C CA . GLY A 1 69 ? -17.203 -37.781 -29.109 1 91.56 69 GLY A CA 1
ATOM 486 C C . GLY A 1 69 ? -18.266 -36.812 -29.578 1 91.56 69 GLY A C 1
ATOM 487 O O . GLY A 1 69 ? -18.203 -35.594 -29.297 1 91.56 69 GLY A O 1
ATOM 488 N N . GLU A 1 70 ? -19.234 -37.344 -30.297 1 94.88 70 GLU A N 1
ATOM 489 C CA . GLU A 1 70 ? -20.203 -36.531 -31.016 1 94.88 70 GLU A CA 1
ATOM 490 C C . GLU A 1 70 ? -21.109 -35.781 -30.031 1 94.88 70 GLU A C 1
ATOM 492 O O . GLU A 1 70 ? -21.438 -34.594 -30.266 1 94.88 70 GLU A O 1
ATOM 497 N N . ALA A 1 71 ? -21.438 -36.344 -29 1 96.12 71 ALA A N 1
ATOM 498 C CA . ALA A 1 71 ? -22.359 -35.719 -28.047 1 96.12 71 ALA A CA 1
ATOM 499 C C . ALA A 1 71 ? -21.703 -34.531 -27.375 1 96.12 71 ALA A C 1
ATOM 501 O O . ALA A 1 71 ? -22.344 -33.5 -27.203 1 96.12 71 ALA A O 1
ATOM 502 N N . LEU A 1 72 ? -20.5 -34.75 -26.875 1 96.69 72 LEU A N 1
ATOM 503 C CA . LEU A 1 72 ? -19.766 -33.625 -26.266 1 96.69 72 LEU A CA 1
ATOM 504 C C . LEU A 1 72 ? -19.578 -32.5 -27.25 1 96.69 72 LEU A C 1
ATOM 506 O O . LEU A 1 72 ? -19.812 -31.328 -26.891 1 96.69 72 LEU A O 1
ATOM 510 N N . VAL A 1 73 ? -19.25 -32.781 -28.453 1 97.81 73 VAL A N 1
ATOM 511 C CA . VAL A 1 73 ? -19 -31.781 -29.484 1 97.81 73 VAL A CA 1
ATOM 512 C C . VAL A 1 73 ? -20.281 -31.016 -29.797 1 97.81 73 VAL A C 1
ATOM 514 O O . VAL A 1 73 ? -20.266 -29.781 -29.922 1 97.81 73 VAL A O 1
ATOM 517 N N . ALA A 1 74 ? -21.344 -31.734 -29.906 1 97.75 74 ALA A N 1
ATOM 518 C CA . ALA A 1 74 ? -22.625 -31.109 -30.188 1 97.75 74 ALA A CA 1
ATOM 519 C C . ALA A 1 74 ? -23.016 -30.141 -29.078 1 97.75 74 ALA A C 1
ATOM 521 O O . ALA A 1 74 ? -23.547 -29.047 -29.359 1 97.75 74 ALA A O 1
ATOM 522 N N . ARG A 1 75 ? -22.828 -30.562 -27.922 1 97.38 75 ARG A N 1
ATOM 523 C CA . ARG A 1 75 ? -23.156 -29.719 -26.781 1 97.38 75 ARG A CA 1
ATOM 524 C C . ARG A 1 75 ? -22.328 -28.422 -26.797 1 97.38 75 ARG A C 1
ATOM 526 O O . ARG A 1 75 ? -22.859 -27.344 -26.547 1 97.38 75 ARG A O 1
ATOM 533 N N . LEU A 1 76 ? -21.047 -28.516 -27.031 1 98.19 76 LEU A N 1
ATOM 534 C CA . LEU A 1 76 ? -20.172 -27.344 -27.078 1 98.19 76 LEU A CA 1
ATOM 535 C C . LEU A 1 76 ? -20.531 -26.438 -28.25 1 98.19 76 LEU A C 1
ATOM 537 O O . LEU A 1 76 ? -20.516 -25.203 -28.109 1 98.19 76 LEU A O 1
ATOM 541 N N . ARG A 1 77 ? -20.875 -27.031 -29.391 1 98.25 77 ARG A N 1
ATOM 542 C CA . ARG A 1 77 ? -21.297 -26.25 -30.547 1 98.25 77 ARG A CA 1
ATOM 543 C C . ARG A 1 77 ? -22.547 -25.422 -30.234 1 98.25 77 ARG A C 1
ATOM 545 O O . ARG A 1 77 ? -22.641 -24.266 -30.625 1 98.25 77 ARG A O 1
ATOM 552 N N . ALA A 1 78 ? -23.422 -26.062 -29.578 1 98.12 78 ALA A N 1
ATOM 553 C CA . ALA A 1 78 ? -24.656 -25.375 -29.219 1 98.12 78 ALA A CA 1
ATOM 554 C C . ALA A 1 78 ? -24.359 -24.188 -28.297 1 98.12 78 ALA A C 1
ATOM 556 O O . ALA A 1 78 ? -24.938 -23.109 -28.453 1 98.12 78 ALA A O 1
ATOM 557 N N . GLU A 1 79 ? -23.547 -24.438 -27.297 1 97.88 79 GLU A N 1
ATOM 558 C CA . GLU A 1 79 ? -23.188 -23.391 -26.359 1 97.88 79 GLU A CA 1
ATOM 559 C C . GLU A 1 79 ? -22.469 -22.234 -27.078 1 97.88 79 GLU A C 1
ATOM 561 O O . GLU A 1 79 ? -22.766 -21.062 -26.812 1 97.88 79 GLU A O 1
ATOM 566 N N . LEU A 1 80 ? -21.516 -22.531 -27.969 1 98.38 80 LEU A N 1
ATOM 567 C CA . LEU A 1 80 ? -20.781 -21.531 -28.719 1 98.38 80 LEU A CA 1
ATOM 568 C C . LEU A 1 80 ? -21.734 -20.719 -29.594 1 98.38 80 LEU A C 1
ATOM 570 O O . LEU A 1 80 ? -21.594 -19.484 -29.688 1 98.38 80 LEU A O 1
ATOM 574 N N . LYS A 1 81 ? -22.656 -21.391 -30.203 1 98.12 81 LYS A N 1
ATOM 575 C CA . LYS A 1 81 ? -23.609 -20.703 -31.062 1 98.12 81 LYS A CA 1
ATOM 576 C C . LYS A 1 81 ? -24.469 -19.719 -30.266 1 98.12 81 LYS A C 1
ATOM 578 O O . LYS A 1 81 ? -24.688 -18.594 -30.703 1 98.12 81 LYS A O 1
ATOM 583 N N . GLU A 1 82 ? -24.938 -20.172 -29.219 1 98.12 82 GLU A N 1
ATOM 584 C CA . GLU A 1 82 ? -25.766 -19.312 -28.375 1 98.12 82 GLU A CA 1
ATOM 585 C C . GLU A 1 82 ? -24.969 -18.109 -27.859 1 98.12 82 GLU A C 1
ATOM 587 O O . GLU A 1 82 ? -25.469 -16.984 -27.875 1 98.12 82 GLU A O 1
ATOM 592 N N . ALA A 1 83 ? -23.797 -18.406 -27.344 1 98.5 83 ALA A N 1
ATOM 593 C CA . ALA A 1 83 ? -22.938 -17.328 -26.844 1 98.5 83 ALA A CA 1
ATOM 594 C C . ALA A 1 83 ? -22.625 -16.312 -27.938 1 98.5 83 ALA A C 1
ATOM 596 O O . ALA A 1 83 ? -22.703 -15.102 -27.703 1 98.5 83 ALA A O 1
ATOM 597 N N . ALA A 1 84 ? -22.312 -16.781 -29.078 1 98.12 84 ALA A N 1
ATOM 598 C CA . ALA A 1 84 ? -22 -15.906 -30.203 1 98.12 84 ALA A CA 1
ATOM 599 C C . ALA A 1 84 ? -23.188 -15.023 -30.547 1 98.12 84 ALA A C 1
ATOM 601 O O . ALA A 1 84 ? -23.031 -13.828 -30.812 1 98.12 84 ALA A O 1
ATOM 602 N N . ALA A 1 85 ? -24.312 -15.609 -30.594 1 97.94 85 ALA A N 1
ATOM 603 C CA . ALA A 1 85 ? -25.531 -14.883 -30.938 1 97.94 85 ALA A CA 1
ATOM 604 C C . ALA A 1 85 ? -25.797 -13.758 -29.938 1 97.94 85 ALA A C 1
ATOM 606 O O . ALA A 1 85 ? -26.312 -12.703 -30.297 1 97.94 85 ALA A O 1
ATOM 607 N N . ALA A 1 86 ? -25.422 -13.969 -28.734 1 97.88 86 ALA A N 1
ATOM 608 C CA . ALA A 1 86 ? -25.688 -13 -27.672 1 97.88 86 ALA A CA 1
ATOM 609 C C . ALA A 1 86 ? -24.484 -12.094 -27.438 1 97.88 86 ALA A C 1
ATOM 611 O O . ALA A 1 86 ? -24.547 -11.18 -26.609 1 97.88 86 ALA A O 1
ATOM 612 N N . GLY A 1 87 ? -23.375 -12.367 -28.109 1 97.19 87 GLY A N 1
ATOM 613 C CA . GLY A 1 87 ? -22.156 -11.586 -27.953 1 97.19 87 GLY A CA 1
ATOM 614 C C . GLY A 1 87 ? -21.484 -11.797 -26.609 1 97.19 87 GLY A C 1
ATOM 615 O O . GLY A 1 87 ? -20.938 -10.859 -26.031 1 97.19 87 GLY A O 1
ATOM 616 N N . ARG A 1 88 ? -21.578 -12.977 -26.016 1 98.25 88 ARG A N 1
ATOM 617 C CA . ARG A 1 88 ? -21.016 -13.297 -24.703 1 98.25 88 ARG A CA 1
ATOM 618 C C . ARG A 1 88 ? -19.781 -14.172 -24.828 1 98.25 88 ARG A C 1
ATOM 620 O O . ARG A 1 88 ? -19.719 -15.047 -25.703 1 98.25 88 ARG A O 1
ATOM 627 N N . PRO A 1 89 ? -18.875 -13.969 -23.969 1 98.31 89 PRO A N 1
ATOM 628 C CA . PRO A 1 89 ? -17.672 -14.805 -24.016 1 98.31 89 PRO A CA 1
ATOM 629 C C . PRO A 1 89 ? -17.922 -16.203 -23.469 1 98.31 89 PRO A C 1
ATOM 631 O O . PRO A 1 89 ? -18.891 -16.422 -22.734 1 98.31 89 PRO A O 1
ATOM 634 N N . VAL A 1 90 ? -17.031 -17.156 -23.844 1 98.5 90 VAL A N 1
ATOM 635 C CA . VAL A 1 90 ? -17.047 -18.531 -23.359 1 98.5 90 VAL A CA 1
ATOM 636 C C . VAL A 1 90 ? -15.672 -18.906 -22.828 1 98.5 90 VAL A C 1
ATOM 638 O O . VAL A 1 90 ? -14.648 -18.5 -23.391 1 98.5 90 VAL A O 1
ATOM 641 N N . ASN A 1 91 ? -15.633 -19.562 -21.766 1 97.75 91 ASN A N 1
ATOM 642 C CA . ASN A 1 91 ? -14.391 -20.109 -21.25 1 97.75 91 ASN A CA 1
ATOM 643 C C . ASN A 1 91 ? -14.633 -21.391 -20.469 1 97.75 91 ASN A C 1
ATOM 645 O O . ASN A 1 91 ? -15.656 -21.547 -19.797 1 97.75 91 ASN A O 1
ATOM 649 N N . ILE A 1 92 ? -13.695 -22.344 -20.594 1 96.19 92 ILE A N 1
ATOM 650 C CA . ILE A 1 92 ? -13.742 -23.578 -19.812 1 96.19 92 ILE A CA 1
ATOM 651 C C . ILE A 1 92 ? -12.805 -23.469 -18.625 1 96.19 92 ILE A C 1
ATOM 653 O O . ILE A 1 92 ? -11.656 -23.031 -18.75 1 96.19 92 ILE A O 1
ATOM 657 N N . GLY A 1 93 ? -13.352 -23.812 -17.438 1 93 93 GLY A N 1
ATOM 658 C CA . GLY A 1 93 ? -12.547 -23.891 -16.234 1 93 93 GLY A CA 1
ATOM 659 C C . GLY A 1 93 ? -12.664 -25.234 -15.539 1 93 93 GLY A C 1
ATOM 660 O O . GLY A 1 93 ? -13.594 -26 -15.805 1 93 93 GLY A O 1
ATOM 661 N N . ALA A 1 94 ? -11.672 -25.516 -14.719 1 91.38 94 ALA A N 1
ATOM 662 C CA . ALA A 1 94 ? -11.656 -26.734 -13.914 1 91.38 94 ALA A CA 1
ATOM 663 C C . ALA A 1 94 ? -11.672 -26.406 -12.422 1 91.38 94 ALA A C 1
ATOM 665 O O . ALA A 1 94 ? -12.688 -25.969 -11.883 1 91.38 94 ALA A O 1
ATOM 666 N N . ALA A 1 95 ? -10.516 -26.469 -11.789 1 86.06 95 ALA A N 1
ATOM 667 C CA . ALA A 1 95 ? -10.43 -26.25 -10.344 1 86.06 95 ALA A CA 1
ATOM 668 C C . ALA A 1 95 ? -10.305 -24.766 -10.023 1 86.06 95 ALA A C 1
ATOM 670 O O . ALA A 1 95 ? -10.453 -24.359 -8.867 1 86.06 95 ALA A O 1
ATOM 671 N N . ARG A 1 96 ? -10.07 -23.938 -10.953 1 90.88 96 ARG A N 1
ATOM 672 C CA . ARG A 1 96 ? -9.961 -22.5 -10.836 1 90.88 96 ARG A CA 1
ATOM 673 C C . ARG A 1 96 ? -8.945 -22.109 -9.773 1 90.88 96 ARG A C 1
ATOM 675 O O . ARG A 1 96 ? -9.219 -21.266 -8.922 1 90.88 96 ARG A O 1
ATOM 682 N N . HIS A 1 97 ? -7.777 -22.734 -9.867 1 89.56 97 HIS A N 1
ATOM 683 C CA . HIS A 1 97 ? -6.668 -22.391 -8.984 1 89.56 97 HIS A CA 1
ATOM 684 C C . HIS A 1 97 ? -5.699 -21.438 -9.664 1 89.56 97 HIS A C 1
ATOM 686 O O . HIS A 1 97 ? -4.699 -21.031 -9.07 1 89.56 97 HIS A O 1
ATOM 692 N N . SER A 1 98 ? -5.977 -21.172 -10.914 1 91.06 98 SER A N 1
ATOM 693 C CA . SER A 1 98 ? -5.398 -19.938 -11.461 1 91.06 98 SER A CA 1
ATOM 694 C C . SER A 1 98 ? -6.062 -18.703 -10.859 1 91.06 98 SER A C 1
ATOM 696 O O . SER A 1 98 ? -7.285 -18.578 -10.883 1 91.06 98 SER A O 1
ATOM 698 N N . MET A 1 99 ? -5.301 -17.828 -10.281 1 91.5 99 MET A N 1
ATOM 699 C CA . MET A 1 99 ? -5.812 -16.875 -9.305 1 91.5 99 MET A CA 1
ATOM 700 C C . MET A 1 99 ? -6.023 -15.508 -9.938 1 91.5 99 MET A C 1
ATOM 702 O O . MET A 1 99 ? -6.117 -14.5 -9.234 1 91.5 99 MET A O 1
ATOM 706 N N . GLY A 1 100 ? -6.062 -15.398 -11.188 1 90.25 100 GLY A N 1
ATOM 707 C CA . GLY A 1 100 ? -6.203 -14.109 -11.844 1 90.25 100 GLY A CA 1
ATOM 708 C C . GLY A 1 100 ? -7.465 -14 -12.68 1 90.25 100 GLY A C 1
ATOM 709 O O . GLY A 1 100 ? -7.555 -13.148 -13.57 1 90.25 100 GLY A O 1
ATOM 710 N N . GLY A 1 101 ? -8.367 -14.922 -12.43 1 90.06 101 GLY A N 1
ATOM 711 C CA . GLY A 1 101 ? -9.617 -14.891 -13.172 1 90.06 101 GLY A CA 1
ATOM 712 C C . GLY A 1 101 ? -9.5 -15.43 -14.578 1 90.06 101 GLY A C 1
ATOM 713 O O . GLY A 1 101 ? -10.398 -15.242 -15.406 1 90.06 101 GLY A O 1
ATOM 714 N N . GLN A 1 102 ? -8.492 -16.125 -14.898 1 91.12 102 GLN A N 1
ATOM 715 C CA . GLN A 1 102 ? -8.242 -16.609 -16.25 1 91.12 102 GLN A CA 1
ATOM 716 C C . GLN A 1 102 ? -9.258 -17.672 -16.672 1 91.12 102 GLN A C 1
ATOM 718 O O . GLN A 1 102 ? -9.414 -17.953 -17.859 1 91.12 102 GLN A O 1
ATOM 723 N N . ALA A 1 103 ? -9.945 -18.25 -15.703 1 92 103 ALA A N 1
ATOM 724 C CA . ALA A 1 103 ? -10.859 -19.344 -16.031 1 92 103 ALA A CA 1
ATOM 725 C C . ALA A 1 103 ? -12.312 -18.875 -16 1 92 103 ALA A C 1
ATOM 727 O O . ALA A 1 103 ? -13.234 -19.688 -16.047 1 92 103 ALA A O 1
ATOM 728 N N . ILE A 1 104 ? -12.469 -17.609 -15.922 1 94.81 104 ILE A N 1
ATOM 729 C CA . ILE A 1 104 ? -13.828 -17.109 -15.734 1 94.81 104 ILE A CA 1
ATOM 730 C C . ILE A 1 104 ? -14.156 -16.062 -16.812 1 94.81 104 ILE A C 1
ATOM 732 O O . ILE A 1 104 ? -13.5 -15.023 -16.891 1 94.81 104 ILE A O 1
ATOM 736 N N . PRO A 1 105 ? -15.109 -16.359 -17.656 1 96.81 105 PRO A N 1
ATOM 737 C CA . PRO A 1 105 ? -15.57 -15.375 -18.625 1 96.81 105 PRO A CA 1
ATOM 738 C C . PRO A 1 105 ? -16.562 -14.383 -18.031 1 96.81 105 PRO A C 1
ATOM 740 O O . PRO A 1 105 ? -17.703 -14.75 -17.734 1 96.81 105 PRO A O 1
ATOM 743 N N . ARG A 1 106 ? -16.156 -13.156 -17.891 1 96.56 106 ARG A N 1
ATOM 744 C CA . ARG A 1 106 ? -17.031 -12.148 -17.312 1 96.56 106 ARG A CA 1
ATOM 745 C C . ARG A 1 106 ? -18.312 -12.016 -18.125 1 96.56 106 ARG A C 1
ATOM 747 O O . ARG A 1 106 ? -18.281 -11.852 -19.344 1 96.56 106 ARG A O 1
ATOM 754 N N . ASP A 1 107 ? -19.406 -12.125 -17.438 1 97.31 107 ASP A N 1
ATOM 755 C CA . ASP A 1 107 ? -20.75 -12 -18 1 97.31 107 ASP A CA 1
ATOM 756 C C . ASP A 1 107 ? -20.953 -12.992 -19.141 1 97.31 107 ASP A C 1
ATOM 758 O O . ASP A 1 107 ? -21.75 -12.75 -20.062 1 97.31 107 ASP A O 1
ATOM 762 N N . GLY A 1 108 ? -20.219 -14.055 -19.109 1 98.06 108 GLY A N 1
ATOM 763 C CA . GLY A 1 108 ? -20.25 -15.008 -20.219 1 98.06 108 GLY A CA 1
ATOM 764 C C . GLY A 1 108 ? -20.672 -16.391 -19.797 1 98.06 108 GLY A C 1
ATOM 765 O O . GLY A 1 108 ? -21.328 -16.562 -18.75 1 98.06 108 GLY A O 1
ATOM 766 N N . HIS A 1 109 ? -20.406 -17.359 -20.734 1 98.25 109 HIS A N 1
ATOM 767 C CA . HIS A 1 109 ? -20.734 -18.766 -20.531 1 98.25 109 HIS A CA 1
ATOM 768 C C . HIS A 1 109 ? -19.547 -19.531 -19.953 1 98.25 109 HIS A C 1
ATOM 770 O O . HIS A 1 109 ? -18.578 -19.812 -20.672 1 98.25 109 HIS A O 1
ATOM 776 N N . ALA A 1 110 ? -19.688 -19.828 -18.672 1 97.81 110 ALA A N 1
ATOM 777 C CA . ALA A 1 110 ? -18.672 -20.672 -18.031 1 97.81 110 ALA A CA 1
ATOM 778 C C . ALA A 1 110 ? -18.984 -22.141 -18.203 1 97.81 110 ALA A C 1
ATOM 780 O O . ALA A 1 110 ? -20.141 -22.562 -18.078 1 97.81 110 ALA A O 1
ATOM 781 N N . VAL A 1 111 ? -17.969 -22.891 -18.562 1 97.69 111 VAL A N 1
ATOM 782 C CA . VAL A 1 111 ? -18.141 -24.328 -18.75 1 97.69 111 VAL A CA 1
ATOM 783 C C . VAL A 1 111 ? -17.172 -25.109 -17.875 1 97.69 111 VAL A C 1
ATOM 785 O O . VAL A 1 111 ? -16.016 -24.719 -17.719 1 97.69 111 VAL A O 1
ATOM 788 N N . THR A 1 112 ? -17.609 -26.141 -17.234 1 96.69 112 THR A N 1
ATOM 789 C CA . THR A 1 112 ? -16.797 -27.078 -16.484 1 96.69 112 THR A CA 1
ATOM 790 C C . THR A 1 112 ? -17.094 -28.516 -16.922 1 96.69 112 THR A C 1
ATOM 792 O O . THR A 1 112 ? -18.25 -28.891 -17.062 1 96.69 112 THR A O 1
ATOM 795 N N . PHE A 1 113 ? -16.047 -29.234 -17.203 1 97.12 113 PHE A N 1
ATOM 796 C CA . PHE A 1 113 ? -16.188 -30.656 -17.516 1 97.12 113 PHE A CA 1
ATOM 797 C C . PHE A 1 113 ? -16.141 -31.484 -16.25 1 97.12 113 PHE A C 1
ATOM 799 O O . PHE A 1 113 ? -15.312 -31.234 -15.359 1 97.12 113 PHE A O 1
ATOM 806 N N . ARG A 1 114 ? -17.062 -32.406 -16.141 1 95.75 114 ARG A N 1
ATOM 807 C CA . ARG A 1 114 ? -17.016 -33.438 -15.102 1 95.75 114 ARG A CA 1
ATOM 808 C C . ARG A 1 114 ? -16.969 -34.844 -15.711 1 95.75 114 ARG A C 1
ATOM 810 O O . ARG A 1 114 ? -18 -35.5 -15.836 1 95.75 114 ARG A O 1
ATOM 817 N N . ASN A 1 115 ? -15.844 -35.219 -16.109 1 96.69 115 ASN A N 1
ATOM 818 C CA . ASN A 1 115 ? -15.602 -36.5 -16.766 1 96.69 115 ASN A CA 1
ATOM 819 C C . ASN A 1 115 ? -14.188 -37 -16.484 1 96.69 115 ASN A C 1
ATOM 821 O O . ASN A 1 115 ? -13.203 -36.312 -16.766 1 96.69 115 ASN A O 1
ATOM 825 N N . ALA A 1 116 ? -13.992 -38.25 -15.977 1 96.25 116 ALA A N 1
ATOM 826 C CA . ALA A 1 116 ? -12.719 -38.75 -15.484 1 96.25 116 ALA A CA 1
ATOM 827 C C . ALA A 1 116 ? -12.156 -39.812 -16.438 1 96.25 116 ALA A C 1
ATOM 829 O O . ALA A 1 116 ? -11.289 -40.594 -16.047 1 96.25 116 ALA A O 1
ATOM 830 N N . THR A 1 117 ? -12.594 -39.812 -17.656 1 96.81 117 THR A N 1
ATOM 831 C CA . THR A 1 117 ? -12.203 -40.844 -18.594 1 96.81 117 THR A CA 1
ATOM 832 C C . THR A 1 117 ? -10.711 -40.781 -18.906 1 96.81 117 THR A C 1
ATOM 834 O O . THR A 1 117 ? -10.227 -39.719 -19.344 1 96.81 117 THR A O 1
ATOM 837 N N . VAL A 1 118 ? -9.969 -41.812 -18.672 1 98.31 118 VAL A N 1
ATOM 838 C CA . VAL A 1 118 ? -8.555 -42 -19 1 98.31 118 VAL A CA 1
ATOM 839 C C . VAL A 1 118 ? -8.359 -43.344 -19.672 1 98.31 118 VAL A C 1
ATOM 841 O O . VAL A 1 118 ? -8.773 -44.375 -19.141 1 98.31 118 VAL A O 1
ATOM 844 N N . GLU A 1 119 ? -7.746 -43.375 -20.844 1 98.19 119 GLU A N 1
ATOM 845 C CA . GLU A 1 119 ? -7.5 -44.594 -21.594 1 98.19 119 GLU A CA 1
ATOM 846 C C . GLU A 1 119 ? -6.008 -44.781 -21.859 1 98.19 119 GLU A C 1
ATOM 848 O O . GLU A 1 119 ? -5.5 -44.312 -22.891 1 98.19 119 GLU A O 1
ATOM 853 N N . PRO A 1 120 ? -5.324 -45.594 -21.062 1 98.31 120 PRO A N 1
ATOM 854 C CA . PRO A 1 120 ? -3.891 -45.812 -21.266 1 98.31 120 PRO A CA 1
ATOM 855 C C . PRO A 1 120 ? -3.594 -46.781 -22.406 1 98.31 120 PRO A C 1
ATOM 857 O O . PRO A 1 120 ? -4.383 -47.688 -22.672 1 98.31 120 PRO A O 1
ATOM 860 N N . ASP A 1 121 ? -2.543 -46.531 -23.062 1 98.19 121 ASP A N 1
ATOM 861 C CA . ASP A 1 121 ? -1.914 -47.406 -24.031 1 98.19 121 ASP A CA 1
ATOM 862 C C . ASP A 1 121 ? -0.474 -47.719 -23.641 1 98.19 121 ASP A C 1
ATOM 864 O O . ASP A 1 121 ? 0.466 -47.125 -24.172 1 98.19 121 ASP A O 1
ATOM 868 N N . PRO A 1 122 ? -0.323 -48.75 -22.828 1 97.19 122 PRO A N 1
ATOM 869 C CA . PRO A 1 122 ? 1.004 -49.062 -22.281 1 97.19 122 PRO A CA 1
ATOM 870 C C . PRO A 1 122 ? 2.027 -49.375 -23.359 1 97.19 122 PRO A C 1
ATOM 872 O O . PRO A 1 122 ? 3.209 -49.062 -23.219 1 97.19 122 PRO A O 1
ATOM 875 N N . ALA A 1 123 ? 1.63 -50 -24.406 1 97.38 123 ALA A N 1
ATOM 876 C CA . ALA A 1 123 ? 2.547 -50.375 -25.484 1 97.38 123 ALA A CA 1
ATOM 877 C C . ALA A 1 123 ? 3.148 -49.125 -26.125 1 97.38 123 ALA A C 1
ATOM 879 O O . ALA A 1 123 ? 4.332 -49.094 -26.484 1 97.38 123 ALA A O 1
ATOM 880 N N . ALA A 1 124 ? 2.379 -48.094 -26.219 1 97.31 124 ALA A N 1
ATOM 881 C CA . ALA A 1 124 ? 2.842 -46.844 -26.859 1 97.31 124 ALA A CA 1
ATOM 882 C C . ALA A 1 124 ? 3.42 -45.875 -25.828 1 97.31 124 ALA A C 1
ATOM 884 O O . ALA A 1 124 ? 4.086 -44.906 -26.172 1 97.31 124 ALA A O 1
ATOM 885 N N . GLY A 1 125 ? 3.191 -46.156 -24.547 1 98.06 125 GLY A N 1
ATOM 886 C CA . GLY A 1 125 ? 3.662 -45.25 -23.484 1 98.06 125 GLY A CA 1
ATOM 887 C C . GLY A 1 125 ? 2.881 -43.969 -23.406 1 98.06 125 GLY A C 1
ATOM 888 O O . GLY A 1 125 ? 3.441 -42.906 -23.078 1 98.06 125 GLY A O 1
ATOM 889 N N . ILE A 1 126 ? 1.596 -44 -23.875 1 98.62 126 ILE A N 1
ATOM 890 C CA . ILE A 1 126 ? 0.774 -42.781 -23.844 1 98.62 126 ILE A CA 1
ATOM 891 C C . ILE A 1 126 ? -0.58 -43.094 -23.219 1 98.62 126 ILE A C 1
ATOM 893 O O . ILE A 1 126 ? -0.893 -44.281 -22.938 1 98.62 126 ILE A O 1
ATOM 897 N N . TYR A 1 127 ? -1.344 -42.156 -22.906 1 98.69 127 TYR A N 1
ATOM 898 C CA . TYR A 1 127 ? -2.75 -42.281 -22.547 1 98.69 127 TYR A CA 1
ATOM 899 C C . TYR A 1 127 ? -3.586 -41.188 -23.188 1 98.69 127 TYR A C 1
ATOM 901 O O . TYR A 1 127 ? -3.113 -40.062 -23.344 1 98.69 127 TYR A O 1
ATOM 909 N N . ARG A 1 128 ? -4.758 -41.531 -23.609 1 98.44 128 ARG A N 1
ATOM 910 C CA . ARG A 1 128 ? -5.789 -40.562 -24.016 1 98.44 128 ARG A CA 1
ATOM 911 C C . ARG A 1 128 ? -6.676 -40.188 -22.844 1 98.44 128 ARG A C 1
ATOM 913 O O . ARG A 1 128 ? -7.074 -41.062 -22.047 1 98.44 128 ARG A O 1
ATOM 920 N N . VAL A 1 129 ? -6.906 -38.938 -22.703 1 98.25 129 VAL A N 1
ATOM 921 C CA . VAL A 1 129 ? -7.594 -38.469 -21.5 1 98.25 129 VAL A CA 1
ATOM 922 C C . VAL A 1 129 ? -8.609 -37.406 -21.859 1 98.25 129 VAL A C 1
ATOM 924 O O . VAL A 1 129 ? -8.352 -36.562 -22.703 1 98.25 129 VAL A O 1
ATOM 927 N N . HIS A 1 130 ? -9.836 -37.531 -21.25 1 98.12 130 HIS A N 1
ATOM 928 C CA . HIS A 1 130 ? -10.82 -36.469 -21.344 1 98.12 130 HIS A CA 1
ATOM 929 C C . HIS A 1 130 ? -10.273 -35.156 -20.781 1 98.12 130 HIS A C 1
ATOM 931 O O . HIS A 1 130 ? -9.578 -35.156 -19.766 1 98.12 130 HIS A O 1
ATOM 937 N N . ALA A 1 131 ? -10.641 -34.031 -21.391 1 97.44 131 ALA A N 1
ATOM 938 C CA . ALA A 1 131 ? -10.141 -32.719 -20.984 1 97.44 131 ALA A CA 1
ATOM 939 C C . ALA A 1 131 ? -10.602 -32.375 -19.578 1 97.44 131 ALA A C 1
ATOM 941 O O . ALA A 1 131 ? -9.992 -31.547 -18.906 1 97.44 131 ALA A O 1
ATOM 942 N N . GLY A 1 132 ? -11.578 -32.969 -19.047 1 96.62 132 GLY A N 1
ATOM 943 C CA . GLY A 1 132 ? -12.125 -32.719 -17.719 1 96.62 132 GLY A CA 1
ATOM 944 C C . GLY A 1 132 ? -11.492 -33.562 -16.641 1 96.62 132 GLY A C 1
ATOM 945 O O . GLY A 1 132 ? -11.75 -33.344 -15.453 1 96.62 132 GLY A O 1
ATOM 946 N N . ALA A 1 133 ? -10.648 -34.5 -17 1 97.5 133 ALA A N 1
ATOM 947 C CA . ALA A 1 133 ? -10.023 -35.406 -16.016 1 97.5 133 ALA A CA 1
ATOM 948 C C . ALA A 1 133 ? -9.062 -34.625 -15.117 1 97.5 133 ALA A C 1
ATOM 950 O O . ALA A 1 133 ? -8.406 -33.688 -15.555 1 97.5 133 ALA A O 1
ATOM 951 N N . ARG A 1 134 ? -9.031 -35.062 -13.852 1 96.19 134 ARG A N 1
ATOM 952 C CA . ARG A 1 134 ? -8.062 -34.562 -12.891 1 96.19 134 ARG A CA 1
ATOM 953 C C . ARG A 1 134 ? -6.824 -35.438 -12.82 1 96.19 134 ARG A C 1
ATOM 955 O O . ARG A 1 134 ? -6.855 -36.594 -13.266 1 96.19 134 ARG A O 1
ATOM 962 N N . TRP A 1 135 ? -5.805 -34.906 -12.289 1 96.12 135 TRP A N 1
ATOM 963 C CA . TRP A 1 135 ? -4.578 -35.688 -12.164 1 96.12 135 TRP A CA 1
ATOM 964 C C . TRP A 1 135 ? -4.781 -36.875 -11.227 1 96.12 135 TRP A C 1
ATOM 966 O O . TRP A 1 135 ? -4.172 -37.938 -11.406 1 96.12 135 TRP A O 1
ATOM 976 N N . SER A 1 136 ? -5.641 -36.781 -10.234 1 94.62 136 SER A N 1
ATOM 977 C CA . SER A 1 136 ? -5.973 -37.906 -9.375 1 94.62 136 SER A CA 1
ATOM 978 C C . SER A 1 136 ? -6.551 -39.062 -10.188 1 94.62 136 SER A C 1
ATOM 980 O O . SER A 1 136 ? -6.27 -40.219 -9.898 1 94.62 136 SER A O 1
ATOM 982 N N . ASP A 1 137 ? -7.367 -38.75 -11.203 1 96.56 137 ASP A N 1
ATOM 983 C CA . ASP A 1 137 ? -7.918 -39.75 -12.086 1 96.56 137 ASP A CA 1
ATOM 984 C C . ASP A 1 137 ? -6.812 -40.438 -12.898 1 96.56 137 ASP A C 1
ATOM 986 O O . ASP A 1 137 ? -6.84 -41.656 -13.094 1 96.56 137 ASP A O 1
ATOM 990 N N . VAL A 1 138 ? -5.902 -39.625 -13.344 1 97.81 138 VAL A N 1
ATOM 991 C CA . VAL A 1 138 ? -4.805 -40.156 -14.156 1 97.81 138 VAL A CA 1
ATOM 992 C C . VAL A 1 138 ? -3.938 -41.094 -13.32 1 97.81 138 VAL A C 1
ATOM 994 O O . VAL A 1 138 ? -3.607 -42.188 -13.766 1 97.81 138 VAL A O 1
ATOM 997 N N . ILE A 1 139 ? -3.576 -40.688 -12.117 1 96.25 139 ILE A N 1
ATOM 998 C CA . ILE A 1 139 ? -2.758 -41.531 -11.234 1 96.25 139 ILE A CA 1
ATOM 999 C C . ILE A 1 139 ? -3.488 -42.812 -10.93 1 96.25 139 ILE A C 1
ATOM 1001 O O . ILE A 1 139 ? -2.885 -43.906 -10.945 1 96.25 139 ILE A O 1
ATOM 1005 N N . ALA A 1 140 ? -4.73 -42.719 -10.68 1 96 140 ALA A N 1
ATOM 1006 C CA . ALA A 1 140 ? -5.535 -43.906 -10.367 1 96 140 ALA A CA 1
ATOM 1007 C C . ALA A 1 140 ? -5.531 -44.906 -11.531 1 96 140 ALA A C 1
ATOM 1009 O O . ALA A 1 140 ? -5.547 -46.094 -11.328 1 96 140 ALA A O 1
ATOM 1010 N N . ALA A 1 141 ? -5.547 -44.375 -12.719 1 97.62 141 ALA A N 1
ATOM 1011 C CA . ALA A 1 141 ? -5.586 -45.219 -13.914 1 97.62 141 ALA A CA 1
ATOM 1012 C C . ALA A 1 141 ? -4.211 -45.812 -14.211 1 97.62 141 ALA A C 1
ATOM 1014 O O . ALA A 1 141 ? -4.105 -46.969 -14.68 1 97.62 141 ALA A O 1
ATOM 1015 N N . LEU A 1 142 ? -3.164 -45.094 -13.977 1 97.94 142 LEU A N 1
ATOM 1016 C CA . LEU A 1 142 ? -1.829 -45.469 -14.422 1 97.94 142 LEU A CA 1
ATOM 1017 C C . LEU A 1 142 ? -1.127 -46.344 -13.383 1 97.94 142 LEU A C 1
ATOM 1019 O O . LEU A 1 142 ? -0.36 -47.219 -13.727 1 97.94 142 LEU A O 1
ATOM 1023 N N . ASP A 1 143 ? -1.37 -46.094 -12.141 1 96.88 143 ASP A N 1
ATOM 1024 C CA . ASP A 1 143 ? -0.636 -46.719 -11.047 1 96.88 143 ASP A CA 1
ATOM 1025 C C . ASP A 1 143 ? -0.741 -48.25 -11.117 1 96.88 143 ASP A C 1
ATOM 1027 O O . ASP A 1 143 ? 0.273 -48.938 -11.078 1 96.88 143 ASP A O 1
ATOM 1031 N N . PRO A 1 144 ? -1.914 -48.844 -11.297 1 96.25 144 PRO A N 1
ATOM 1032 C CA . PRO A 1 144 ? -2.057 -50.281 -11.289 1 96.25 144 PRO A CA 1
ATOM 1033 C C . PRO A 1 144 ? -1.305 -50.969 -12.438 1 96.25 144 PRO A C 1
ATOM 1035 O O . PRO A 1 144 ? -1.039 -52.156 -12.383 1 96.25 144 PRO A O 1
ATOM 1038 N N . ILE A 1 145 ? -1.024 -50.156 -13.469 1 97.12 145 ILE A N 1
ATOM 1039 C CA . ILE A 1 145 ? -0.377 -50.781 -14.617 1 97.12 145 ILE A CA 1
ATOM 1040 C C . ILE A 1 145 ? 1.098 -50.375 -14.656 1 97.12 145 ILE A C 1
ATOM 1042 O O . ILE A 1 145 ? 1.763 -50.531 -15.688 1 97.12 145 ILE A O 1
ATOM 1046 N N . GLY A 1 146 ? 1.578 -49.75 -13.57 1 96.62 146 GLY A N 1
ATOM 1047 C CA . GLY A 1 146 ? 3.002 -49.531 -13.383 1 96.62 146 GLY A CA 1
ATOM 1048 C C . GLY A 1 146 ? 3.484 -48.25 -14.039 1 96.62 146 GLY A C 1
ATOM 1049 O O . GLY A 1 146 ? 4.68 -48.094 -14.305 1 96.62 146 GLY A O 1
ATOM 1050 N N . PHE A 1 147 ? 2.582 -47.344 -14.344 1 97.81 147 PHE A N 1
ATOM 1051 C CA . PHE A 1 147 ? 2.965 -46.094 -14.984 1 97.81 147 PHE A CA 1
ATOM 1052 C C . PHE A 1 147 ? 2.611 -44.906 -14.109 1 97.81 147 PHE A C 1
ATOM 1054 O O . PHE A 1 147 ? 1.993 -45.062 -13.055 1 97.81 147 PHE A O 1
ATOM 1061 N N . SER A 1 148 ? 3.123 -43.781 -14.461 1 96.81 148 SER A N 1
ATOM 1062 C CA . SER A 1 148 ? 2.984 -42.5 -13.75 1 96.81 148 SER A CA 1
ATOM 1063 C C . SER A 1 148 ? 2.828 -41.344 -14.719 1 96.81 148 SER A C 1
ATOM 1065 O O . SER A 1 148 ? 3.275 -41.406 -15.867 1 96.81 148 SER A O 1
ATOM 1067 N N . PRO A 1 149 ? 2.078 -40.219 -14.281 1 97.06 149 PRO A N 1
ATOM 1068 C CA . PRO A 1 149 ? 2.205 -39 -15.086 1 97.06 149 PRO A CA 1
ATOM 1069 C C . PRO A 1 149 ? 3.656 -38.562 -15.289 1 97.06 149 PRO A C 1
ATOM 1071 O O . PRO A 1 149 ? 4.457 -38.625 -14.352 1 97.06 149 PRO A O 1
ATOM 1074 N N . LYS A 1 150 ? 4.004 -38.188 -16.438 1 97.44 150 LYS A N 1
ATOM 1075 C CA . LYS A 1 150 ? 5.375 -37.781 -16.734 1 97.44 150 LYS A CA 1
ATOM 1076 C C . LYS A 1 150 ? 5.676 -36.406 -16.156 1 97.44 150 LYS A C 1
ATOM 1078 O O . LYS A 1 150 ? 6.699 -36.219 -15.492 1 97.44 150 LYS A O 1
ATOM 1083 N N . VAL A 1 151 ? 4.809 -35.438 -16.391 1 96.38 151 VAL A N 1
ATOM 1084 C CA . VAL A 1 151 ? 4.906 -34.094 -15.812 1 96.38 151 VAL A CA 1
ATOM 1085 C C . VAL A 1 151 ? 3.537 -33.656 -15.289 1 96.38 151 VAL A C 1
ATOM 1087 O O . VAL A 1 151 ? 2.537 -33.75 -16 1 96.38 151 VAL A O 1
ATOM 1090 N N . MET A 1 152 ? 3.467 -33.188 -14.023 1 90.94 152 MET A N 1
ATOM 1091 C CA . MET A 1 152 ? 2.291 -32.562 -13.445 1 90.94 152 MET A CA 1
ATOM 1092 C C . MET A 1 152 ? 2.688 -31.609 -12.328 1 90.94 152 MET A C 1
ATOM 1094 O O . MET A 1 152 ? 3.822 -31.641 -11.844 1 90.94 152 MET A O 1
ATOM 1098 N N . GLN A 1 153 ? 1.82 -30.766 -12 1 88.19 153 GLN A N 1
ATOM 1099 C CA . GLN A 1 153 ? 2.08 -29.891 -10.859 1 88.19 153 GLN A CA 1
ATOM 1100 C C . GLN A 1 153 ? 1.952 -30.641 -9.539 1 88.19 153 GLN A C 1
ATOM 1102 O O . GLN A 1 153 ? 1.658 -31.844 -9.531 1 88.19 153 GLN A O 1
ATOM 1107 N N . SER A 1 154 ? 2.227 -30 -8.438 1 80.19 154 SER A N 1
ATOM 1108 C CA . SER A 1 154 ? 2.346 -30.641 -7.129 1 80.19 154 SER A CA 1
ATOM 1109 C C . SER A 1 154 ? 1.009 -31.219 -6.672 1 80.19 154 SER A C 1
ATOM 1111 O O . SER A 1 154 ? 0.96 -32.281 -6.066 1 80.19 154 SER A O 1
ATOM 1113 N N . ASN A 1 155 ? -0.109 -30.625 -6.965 1 84.25 155 ASN A N 1
ATOM 1114 C CA . ASN A 1 155 ? -1.388 -31.125 -6.469 1 84.25 155 ASN A CA 1
ATOM 1115 C C . ASN A 1 155 ? -2.18 -31.828 -7.559 1 84.25 155 ASN A C 1
ATOM 1117 O O . ASN A 1 155 ? -2.172 -31.406 -8.719 1 84.25 155 ASN A O 1
ATOM 1121 N N . HIS A 1 156 ? -2.783 -32.969 -7.109 1 88.62 156 HIS A N 1
ATOM 1122 C CA . HIS A 1 156 ? -3.422 -33.812 -8.109 1 88.62 156 HIS A CA 1
ATOM 1123 C C . HIS A 1 156 ? -4.875 -33.406 -8.328 1 88.62 156 HIS A C 1
ATOM 1125 O O . HIS A 1 156 ? -5.613 -34.094 -9.047 1 88.62 156 HIS A O 1
ATOM 1131 N N . ASP A 1 157 ? -5.309 -32.281 -7.727 1 88.25 157 ASP A N 1
ATOM 1132 C CA . ASP A 1 157 ? -6.684 -31.797 -7.836 1 88.25 157 ASP A CA 1
ATOM 1133 C C . ASP A 1 157 ? -6.906 -31.047 -9.148 1 88.25 157 ASP A C 1
ATOM 1135 O O . ASP A 1 157 ? -8.047 -30.797 -9.539 1 88.25 157 ASP A O 1
ATOM 1139 N N . PHE A 1 158 ? -5.961 -30.844 -9.898 1 92.31 158 PHE A N 1
ATOM 1140 C CA . PHE A 1 158 ? -6.066 -29.953 -11.047 1 92.31 158 PHE A CA 1
ATOM 1141 C C . PHE A 1 158 ? -6.395 -30.75 -12.312 1 92.31 158 PHE A C 1
ATOM 1143 O O . PHE A 1 158 ? -6.168 -31.953 -12.367 1 92.31 158 PHE A O 1
ATOM 1150 N N . GLY A 1 159 ? -6.953 -30.047 -13.242 1 94.88 159 GLY A N 1
ATOM 1151 C CA . GLY A 1 159 ? -7.324 -30.656 -14.508 1 94.88 159 GLY A CA 1
ATOM 1152 C C . GLY A 1 159 ? -6.148 -30.812 -15.453 1 94.88 159 GLY A C 1
ATOM 1153 O O . GLY A 1 159 ? -5.27 -29.953 -15.516 1 94.88 159 GLY A O 1
ATOM 1154 N N . VAL A 1 160 ? -6.223 -31.875 -16.234 1 97.19 160 VAL A N 1
ATOM 1155 C CA . VAL A 1 160 ? -5.137 -32.156 -17.172 1 97.19 160 VAL A CA 1
ATOM 1156 C C . VAL A 1 160 ? -5.109 -31.109 -18.266 1 97.19 160 VAL A C 1
ATOM 1158 O O . VAL A 1 160 ? -4.062 -30.531 -18.547 1 97.19 160 VAL A O 1
ATOM 1161 N N . ALA A 1 161 ? -6.25 -30.844 -18.859 1 97.81 161 ALA A N 1
ATOM 1162 C CA . ALA A 1 161 ? -6.305 -29.844 -19.922 1 97.81 161 ALA A CA 1
ATOM 1163 C C . ALA A 1 161 ? -6 -28.453 -19.375 1 97.81 161 ALA A C 1
ATOM 1165 O O . ALA A 1 161 ? -5.398 -27.625 -20.062 1 97.81 161 ALA A O 1
ATOM 1166 N N . ALA A 1 162 ? -6.484 -28.203 -18.125 1 96.38 162 ALA A N 1
ATOM 1167 C CA . ALA A 1 162 ? -6.18 -26.922 -17.5 1 96.38 162 ALA A CA 1
ATOM 1168 C C . ALA A 1 162 ? -4.676 -26.734 -17.312 1 96.38 162 ALA A C 1
ATOM 1170 O O . ALA A 1 162 ? -4.148 -25.641 -17.484 1 96.38 162 ALA A O 1
ATOM 1171 N N . THR A 1 163 ? -3.996 -27.781 -16.953 1 96.94 163 THR A N 1
ATOM 1172 C CA . THR A 1 163 ? -2.547 -27.766 -16.781 1 96.94 163 THR A CA 1
ATOM 1173 C C . THR A 1 163 ? -1.85 -27.422 -18.094 1 96.94 163 THR A C 1
ATOM 1175 O O . THR A 1 163 ? -0.92 -26.609 -18.109 1 96.94 163 THR A O 1
ATOM 1178 N N . PHE A 1 164 ? -2.307 -28.016 -19.203 1 97.75 164 PHE A N 1
ATOM 1179 C CA . PHE A 1 164 ? -1.809 -27.703 -20.531 1 97.75 164 PHE A CA 1
ATOM 1180 C C . PHE A 1 164 ? -2.062 -26.25 -20.891 1 97.75 164 PHE A C 1
ATOM 1182 O O . PHE A 1 164 ? -1.168 -25.562 -21.391 1 97.75 164 PHE A O 1
ATOM 1189 N N . SER A 1 165 ? -3.201 -25.766 -20.562 1 97.38 165 SER A N 1
ATOM 1190 C CA . SER A 1 165 ? -3.65 -24.438 -20.969 1 97.38 165 SER A CA 1
ATOM 1191 C C . SER A 1 165 ? -2.916 -23.344 -20.203 1 97.38 165 SER A C 1
ATOM 1193 O O . SER A 1 165 ? -2.686 -22.25 -20.719 1 97.38 165 SER A O 1
ATOM 1195 N N . VAL A 1 166 ? -2.559 -23.625 -18.906 1 96.62 166 VAL A N 1
ATOM 1196 C CA . VAL A 1 166 ? -1.875 -22.594 -18.125 1 96.62 166 VAL A CA 1
ATOM 1197 C C . VAL A 1 166 ? -0.365 -22.797 -18.203 1 96.62 166 VAL A C 1
ATOM 1199 O O . VAL A 1 166 ? 0.398 -22.141 -17.484 1 96.62 166 VAL A O 1
ATOM 1202 N N . ASN A 1 167 ? 0.045 -23.766 -19.047 1 96.44 167 ASN A N 1
ATOM 1203 C CA . ASN A 1 167 ? 1.452 -24.062 -19.281 1 96.44 167 ASN A CA 1
ATOM 1204 C C . ASN A 1 167 ? 2.168 -24.422 -17.984 1 96.44 167 ASN A C 1
ATOM 1206 O O . ASN A 1 167 ? 3.309 -24.016 -17.766 1 96.44 167 ASN A O 1
ATOM 1210 N N . ALA A 1 168 ? 1.501 -25.203 -17.141 1 96 168 ALA A N 1
ATOM 1211 C CA . ALA A 1 168 ? 2.055 -25.562 -15.844 1 96 168 ALA A CA 1
ATOM 1212 C C . ALA A 1 168 ? 3.213 -26.547 -15.992 1 96 168 ALA A C 1
ATOM 1214 O O . ALA A 1 168 ? 3.363 -27.172 -17.047 1 96 168 ALA A O 1
ATOM 1215 N N . HIS A 1 169 ? 4 -26.578 -14.992 1 95.56 169 HIS A N 1
ATOM 1216 C CA . HIS A 1 169 ? 5.133 -27.484 -14.875 1 95.56 169 HIS A CA 1
ATOM 1217 C C . HIS A 1 169 ? 5.164 -28.156 -13.508 1 95.56 169 HIS A C 1
ATOM 1219 O O . HIS A 1 169 ? 4.211 -28.047 -12.734 1 95.56 169 HIS A O 1
ATOM 1225 N N . GLY A 1 170 ? 6.16 -29.062 -13.352 1 91.44 170 GLY A N 1
ATOM 1226 C CA . GLY A 1 170 ? 6.258 -29.781 -12.094 1 91.44 170 GLY A CA 1
ATOM 1227 C C . GLY A 1 170 ? 7.691 -30 -11.633 1 91.44 170 GLY A C 1
ATOM 1228 O O . GLY A 1 170 ? 8.578 -29.203 -11.977 1 91.44 170 GLY A O 1
ATOM 1229 N N . TRP A 1 171 ? 7.82 -30.984 -10.719 1 87.62 171 TRP A N 1
ATOM 1230 C CA . TRP A 1 171 ? 9.148 -31.156 -10.141 1 87.62 171 TRP A CA 1
ATOM 1231 C C . TRP A 1 171 ? 9.82 -32.438 -10.68 1 87.62 171 TRP A C 1
ATOM 1233 O O . TRP A 1 171 ? 10.891 -32.812 -10.219 1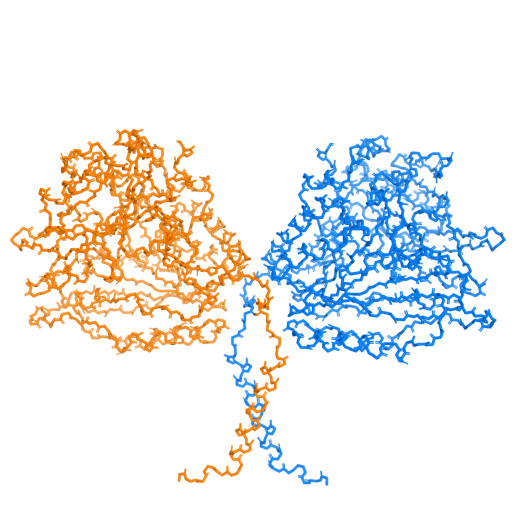 87.62 171 TRP A O 1
ATOM 1243 N N . PRO A 1 172 ? 9.125 -33.094 -11.625 1 91.81 172 PRO A N 1
ATOM 1244 C CA . PRO A 1 172 ? 9.961 -34.031 -12.398 1 91.81 172 PRO A CA 1
ATOM 1245 C C . PRO A 1 172 ? 11.094 -33.312 -13.141 1 91.81 172 PRO A C 1
ATOM 1247 O O . PRO A 1 172 ? 10.883 -32.25 -13.727 1 91.81 172 PRO A O 1
ATOM 1250 N N . ALA A 1 173 ? 12.203 -33.812 -13.109 1 92.38 173 ALA A N 1
ATOM 1251 C CA . ALA A 1 173 ? 13.383 -33.188 -13.695 1 92.38 173 ALA A CA 1
ATOM 1252 C C . ALA A 1 173 ? 14.227 -34.219 -14.461 1 92.38 173 ALA A C 1
ATOM 1254 O O . ALA A 1 173 ? 14.25 -35.406 -14.109 1 92.38 173 ALA A O 1
ATOM 1255 N N . PRO A 1 174 ? 14.836 -33.781 -15.516 1 93.75 174 PRO A N 1
ATOM 1256 C CA . PRO A 1 174 ? 14.867 -32.438 -16.062 1 93.75 174 PRO A CA 1
ATOM 1257 C C . PRO A 1 174 ? 13.883 -32.219 -17.203 1 93.75 174 PRO A C 1
ATOM 1259 O O . PRO A 1 174 ? 14.266 -32.344 -18.375 1 93.75 174 PRO A O 1
ATOM 1262 N N . LEU A 1 175 ? 12.727 -31.938 -17.016 1 94.94 175 LEU A N 1
ATOM 1263 C CA . LEU A 1 175 ? 11.703 -31.844 -18.047 1 94.94 175 LEU A CA 1
ATOM 1264 C C . LEU A 1 175 ? 11.164 -30.422 -18.141 1 94.94 175 LEU A C 1
ATOM 1266 O O . LEU A 1 175 ? 11.367 -29.609 -17.234 1 94.94 175 LEU A O 1
ATOM 1270 N N . GLY A 1 176 ? 10.625 -30.094 -19.25 1 95.75 176 GLY A N 1
ATOM 1271 C CA . GLY A 1 176 ? 9.945 -28.812 -19.469 1 95.75 176 GLY A CA 1
ATOM 1272 C C . GLY A 1 176 ? 8.531 -28.797 -18.938 1 95.75 176 GLY A C 1
ATOM 1273 O O . GLY A 1 176 ? 8.172 -29.609 -18.078 1 95.75 176 GLY A O 1
ATOM 1274 N N . PRO A 1 177 ? 7.742 -27.797 -19.406 1 97.25 177 PRO A N 1
ATOM 1275 C CA . PRO A 1 177 ? 6.348 -27.75 -18.969 1 97.25 177 PRO A CA 1
ATOM 1276 C C . PRO A 1 177 ? 5.551 -28.984 -19.375 1 97.25 177 PRO A C 1
ATOM 1278 O O . PRO A 1 177 ? 5.977 -29.734 -20.266 1 97.25 177 PRO A O 1
ATOM 1281 N N . MET A 1 178 ? 4.453 -29.203 -18.703 1 97.62 178 MET A N 1
ATOM 1282 C CA . MET A 1 178 ? 3.609 -30.359 -18.953 1 97.62 178 MET A CA 1
ATOM 1283 C C . MET A 1 178 ? 3.273 -30.484 -20.438 1 97.62 178 MET A C 1
ATOM 1285 O O . MET A 1 178 ? 3.205 -31.594 -20.969 1 97.62 178 MET A O 1
ATOM 1289 N N . GLY A 1 179 ? 3.113 -29.344 -21.109 1 97.44 179 GLY A N 1
ATOM 1290 C CA . GLY A 1 179 ? 2.783 -29.344 -22.516 1 97.44 179 GLY A CA 1
ATOM 1291 C C . GLY A 1 179 ? 3.822 -30.047 -23.375 1 97.44 179 GLY A C 1
ATOM 1292 O O . GLY A 1 179 ? 3.51 -30.531 -24.469 1 97.44 179 GLY A O 1
ATOM 1293 N N . SER A 1 180 ? 5.008 -30.109 -22.906 1 96.5 180 SER A N 1
ATOM 1294 C CA . SER A 1 180 ? 6.07 -30.766 -23.656 1 96.5 180 SER A CA 1
ATOM 1295 C C . SER A 1 180 ? 5.82 -32.281 -23.75 1 96.5 180 SER A C 1
ATOM 1297 O O . SER A 1 180 ? 6.398 -32.938 -24.609 1 96.5 180 SER A O 1
ATOM 1299 N N . THR A 1 181 ? 4.945 -32.812 -22.891 1 97.81 181 THR A N 1
ATOM 1300 C CA . THR A 1 181 ? 4.652 -34.25 -22.875 1 97.81 181 THR A CA 1
ATOM 1301 C C . THR A 1 181 ? 3.33 -34.531 -23.578 1 97.81 181 THR A C 1
ATOM 1303 O O . THR A 1 181 ? 2.875 -35.656 -23.609 1 97.81 181 THR A O 1
ATOM 1306 N N . VAL A 1 182 ? 2.688 -33.531 -24.062 1 98.62 182 VAL A N 1
ATOM 1307 C CA . VAL A 1 182 ? 1.422 -33.688 -24.781 1 98.62 182 VAL A CA 1
ATOM 1308 C C . VAL A 1 182 ? 1.687 -33.875 -26.266 1 98.62 182 VAL A C 1
ATOM 1310 O O . VAL A 1 182 ? 2.348 -33.062 -26.906 1 98.62 182 VAL A O 1
ATOM 1313 N N . LEU A 1 183 ? 1.146 -34.938 -26.797 1 98.62 183 LEU A N 1
ATOM 1314 C CA . LEU A 1 183 ? 1.371 -35.281 -28.203 1 98.62 183 LEU A CA 1
ATOM 1315 C C . LEU A 1 183 ? 0.354 -34.562 -29.094 1 98.62 183 LEU A C 1
ATOM 1317 O O . LEU A 1 183 ? 0.685 -34.125 -30.203 1 98.62 183 LEU A O 1
ATOM 1321 N N . ALA A 1 184 ? -0.828 -34.531 -28.609 1 98.75 184 ALA A N 1
ATOM 1322 C CA . ALA A 1 184 ? -1.892 -33.906 -29.406 1 98.75 184 ALA A CA 1
ATOM 1323 C C . ALA A 1 184 ? -3.07 -33.5 -28.516 1 98.75 184 ALA A C 1
ATOM 1325 O O . ALA A 1 184 ? -3.266 -34.062 -27.438 1 98.75 184 ALA A O 1
ATOM 1326 N N . VAL A 1 185 ? -3.803 -32.531 -29.047 1 98.75 185 VAL A N 1
ATOM 1327 C CA . VAL A 1 185 ? -5.066 -32.125 -28.438 1 98.75 185 VAL A CA 1
ATOM 1328 C C . VAL A 1 185 ? -6.168 -32.094 -29.484 1 98.75 185 VAL A C 1
ATOM 1330 O O . VAL A 1 185 ? -5.906 -31.844 -30.656 1 98.75 185 VAL A O 1
ATOM 1333 N N . THR A 1 186 ? -7.324 -32.469 -29.078 1 98.69 186 THR A N 1
ATOM 1334 C CA . THR A 1 186 ? -8.531 -32.25 -29.875 1 98.69 186 THR A CA 1
ATOM 1335 C C . THR A 1 186 ? -9.352 -31.109 -29.328 1 98.69 186 THR A C 1
ATOM 1337 O O . THR A 1 186 ? -9.602 -31.016 -28.125 1 98.69 186 THR A O 1
ATOM 1340 N N . MET A 1 187 ? -9.773 -30.188 -30.25 1 98.31 187 MET A N 1
ATOM 1341 C CA . MET A 1 187 ? -10.445 -28.969 -29.797 1 98.31 187 MET A CA 1
ATOM 1342 C C . MET A 1 187 ? -11.656 -28.672 -30.672 1 98.31 187 MET A C 1
ATOM 1344 O O . MET A 1 187 ? -11.656 -28.984 -31.875 1 98.31 187 MET A O 1
ATOM 1348 N N . VAL A 1 188 ? -12.672 -28.109 -30.094 1 98.5 188 VAL A N 1
ATOM 1349 C CA . VAL A 1 188 ? -13.75 -27.438 -30.828 1 98.5 188 VAL A CA 1
ATOM 1350 C C . VAL A 1 188 ? -13.43 -25.969 -30.984 1 98.5 188 VAL A C 1
ATOM 1352 O O . VAL A 1 188 ? -13.305 -25.234 -30 1 98.5 188 VAL A O 1
ATOM 1355 N N . MET A 1 189 ? -13.25 -25.547 -32.188 1 98.56 189 MET A N 1
ATOM 1356 C CA . MET A 1 189 ? -12.906 -24.156 -32.5 1 98.56 189 MET A CA 1
ATOM 1357 C C . MET A 1 189 ? -14.125 -23.25 -32.312 1 98.56 189 MET A C 1
ATOM 1359 O O . MET A 1 189 ? -15.258 -23.719 -32.281 1 98.56 189 MET A O 1
ATOM 1363 N N . PRO A 1 190 ? -13.906 -21.906 -32.219 1 98.25 190 PRO A N 1
ATOM 1364 C CA . PRO A 1 190 ? -15.016 -20.984 -32 1 98.25 190 PRO A CA 1
ATOM 1365 C C . PRO A 1 190 ? -16.094 -21.094 -33.094 1 98.25 190 PRO A C 1
ATOM 1367 O O . PRO A 1 190 ? -17.266 -20.828 -32.844 1 98.25 190 PRO A O 1
ATOM 1370 N N . ASP A 1 191 ? -15.742 -21.484 -34.281 1 97.38 191 ASP A N 1
ATOM 1371 C CA . ASP A 1 191 ? -16.703 -21.609 -35.375 1 97.38 191 ASP A CA 1
ATOM 1372 C C . ASP A 1 191 ? -17.391 -22.969 -35.344 1 97.38 191 ASP A C 1
ATOM 1374 O O . ASP A 1 191 ? -18.188 -23.281 -36.219 1 97.38 191 ASP A O 1
ATOM 1378 N N . GLY A 1 192 ? -16.984 -23.812 -34.375 1 97.31 192 GLY A N 1
ATOM 1379 C CA . GLY A 1 192 ? -17.625 -25.109 -34.219 1 97.31 192 GLY A CA 1
ATOM 1380 C C . GLY A 1 192 ? -16.828 -26.234 -34.844 1 97.31 192 GLY A C 1
ATOM 1381 O O . GLY A 1 192 ? -17.125 -27.422 -34.625 1 97.31 192 GLY A O 1
ATOM 1382 N N . THR A 1 193 ? -15.828 -25.938 -35.594 1 97.81 193 THR A N 1
ATOM 1383 C CA . THR A 1 193 ? -15 -26.969 -36.219 1 97.81 193 THR A CA 1
ATOM 1384 C C . THR A 1 193 ? -14.281 -27.797 -35.188 1 97.81 193 THR A C 1
ATOM 1386 O O . THR A 1 193 ? -13.75 -27.266 -34.219 1 97.81 193 THR A O 1
ATOM 1389 N N . LEU A 1 194 ? -14.391 -29.141 -35.344 1 98.19 194 LEU A N 1
ATOM 1390 C CA . LEU A 1 194 ? -13.602 -30.062 -34.531 1 98.19 194 LEU A CA 1
ATOM 1391 C C . LEU A 1 194 ? -12.273 -30.375 -35.219 1 98.19 194 LEU A C 1
ATOM 1393 O O . LEU A 1 194 ? -12.25 -30.766 -36.375 1 98.19 194 LEU A O 1
ATOM 1397 N N . LEU A 1 195 ? -11.125 -30.172 -34.5 1 97.88 195 LEU A N 1
ATOM 1398 C CA . LEU A 1 195 ? -9.852 -30.5 -35.125 1 97.88 195 LEU A CA 1
ATOM 1399 C C . LEU A 1 195 ? -8.859 -31.047 -34.125 1 97.88 195 LEU A C 1
ATOM 1401 O O . LEU A 1 195 ? -9.023 -30.859 -32.906 1 97.88 195 LEU A O 1
ATOM 1405 N N . ARG A 1 196 ? -7.895 -31.781 -34.625 1 98.44 196 ARG A N 1
ATOM 1406 C CA . ARG A 1 196 ? -6.738 -32.281 -33.875 1 98.44 196 ARG A CA 1
ATOM 1407 C C . ARG A 1 196 ? -5.512 -31.406 -34.125 1 98.44 196 ARG A C 1
ATOM 1409 O O . ARG A 1 196 ? -5.254 -31 -35.281 1 98.44 196 ARG A O 1
ATOM 1416 N N . ALA A 1 197 ? -4.855 -31.016 -33.125 1 98.75 197 ALA A N 1
ATOM 1417 C CA . ALA A 1 197 ? -3.639 -30.219 -33.25 1 98.75 197 ALA A CA 1
ATOM 1418 C C . ALA A 1 197 ? -2.465 -30.891 -32.531 1 98.75 197 ALA A C 1
ATOM 1420 O O . ALA A 1 197 ? -2.627 -31.453 -31.438 1 98.75 197 ALA A O 1
ATOM 1421 N N . SER A 1 198 ? -1.368 -30.938 -33.094 1 98.56 198 SER A N 1
ATOM 1422 C CA . SER A 1 198 ? -0.101 -31.469 -32.594 1 98.56 198 SER A CA 1
ATOM 1423 C C . SER A 1 198 ? 1.081 -30.688 -33.156 1 98.56 198 SER A C 1
ATOM 1425 O O . SER A 1 198 ? 0.897 -29.656 -33.812 1 98.56 198 SER A O 1
ATOM 1427 N N . ARG A 1 199 ? 2.27 -31.125 -32.812 1 97.88 199 ARG A N 1
ATOM 1428 C CA . ARG A 1 199 ? 3.459 -30.453 -33.344 1 97.88 199 ARG A CA 1
ATOM 1429 C C . ARG A 1 199 ? 3.557 -30.641 -34.844 1 97.88 199 ARG A C 1
ATOM 1431 O O . ARG A 1 199 ? 4.25 -29.875 -35.531 1 97.88 199 ARG A O 1
ATOM 1438 N N . ASP A 1 200 ? 2.805 -31.594 -35.469 1 97.44 200 ASP A N 1
ATOM 1439 C CA . ASP A 1 200 ? 2.902 -31.906 -36.875 1 97.44 200 ASP A CA 1
ATOM 1440 C C . ASP A 1 200 ? 1.583 -31.625 -37.594 1 97.44 200 ASP A C 1
ATOM 1442 O O . ASP A 1 200 ? 1.543 -31.562 -38.844 1 97.44 200 ASP A O 1
ATOM 1446 N N . GLU A 1 201 ? 0.568 -31.547 -36.906 1 98.25 201 GLU A N 1
ATOM 1447 C CA . GLU A 1 201 ? -0.772 -31.281 -37.438 1 98.25 201 GLU A CA 1
ATOM 1448 C C . GLU A 1 201 ? -1.38 -30.047 -36.781 1 98.25 201 GLU A C 1
ATOM 1450 O O . GLU A 1 201 ? -1.591 -30.016 -35.562 1 98.25 201 GLU A O 1
ATOM 1455 N N . ASN A 1 202 ? -1.793 -29.031 -37.688 1 98.31 202 ASN A N 1
ATOM 1456 C CA . ASN A 1 202 ? -2.262 -27.766 -37.125 1 98.31 202 ASN A CA 1
ATOM 1457 C C . ASN A 1 202 ? -1.321 -27.25 -36.031 1 98.31 202 ASN A C 1
ATOM 1459 O O . ASN A 1 202 ? -1.761 -26.922 -34.938 1 98.31 202 ASN A O 1
ATOM 1463 N N . ALA A 1 203 ? -0.041 -27.203 -36.406 1 98.19 203 ALA A N 1
ATOM 1464 C CA . ALA A 1 203 ? 1.036 -26.953 -35.469 1 98.19 203 ALA A CA 1
ATOM 1465 C C . ALA A 1 203 ? 0.909 -25.562 -34.844 1 98.19 203 ALA A C 1
ATOM 1467 O O . ALA A 1 203 ? 1.203 -25.375 -33.656 1 98.19 203 ALA A O 1
ATOM 1468 N N . GLU A 1 204 ? 0.494 -24.625 -35.594 1 97.81 204 GLU A N 1
ATOM 1469 C CA . GLU A 1 204 ? 0.353 -23.25 -35.125 1 97.81 204 GLU A CA 1
ATOM 1470 C C . GLU A 1 204 ? -0.711 -23.172 -34.031 1 97.81 204 GLU A C 1
ATOM 1472 O O . GLU A 1 204 ? -0.54 -22.453 -33.031 1 97.81 204 GLU A O 1
ATOM 1477 N N . LEU A 1 205 ? -1.75 -23.922 -34.188 1 98.56 205 LEU A N 1
ATOM 1478 C CA . LEU A 1 205 ? -2.822 -23.938 -33.188 1 98.56 205 LEU A CA 1
ATOM 1479 C C . LEU A 1 205 ? -2.383 -24.672 -31.922 1 98.56 205 LEU A C 1
ATOM 1481 O O . LEU A 1 205 ? -2.762 -24.281 -30.812 1 98.56 205 LEU A O 1
ATOM 1485 N N . PHE A 1 206 ? -1.587 -25.734 -32.156 1 98.62 206 PHE A N 1
ATOM 1486 C CA . PHE A 1 206 ? -1.053 -26.438 -31 1 98.62 206 PHE A CA 1
ATOM 1487 C C . PHE A 1 206 ? -0.187 -25.531 -30.141 1 98.62 206 PHE A C 1
ATOM 1489 O O . PHE A 1 206 ? -0.353 -25.469 -28.922 1 98.62 206 PHE A O 1
ATOM 1496 N N . ARG A 1 207 ? 0.671 -24.766 -30.797 1 97.75 207 ARG A N 1
ATOM 1497 C CA . ARG A 1 207 ? 1.585 -23.844 -30.109 1 97.75 207 ARG A CA 1
ATOM 1498 C C . ARG A 1 207 ? 0.822 -22.719 -29.422 1 97.75 207 ARG A C 1
ATOM 1500 O O . ARG A 1 207 ? 1.203 -22.281 -28.328 1 97.75 207 ARG A O 1
ATOM 1507 N N . ALA A 1 208 ? -0.211 -22.297 -30.031 1 98.56 208 ALA A N 1
ATOM 1508 C CA . ALA A 1 208 ? -1.025 -21.219 -29.469 1 98.56 208 ALA A CA 1
ATOM 1509 C C . ALA A 1 208 ? -1.865 -21.719 -28.297 1 98.56 208 ALA A C 1
ATOM 1511 O O . ALA A 1 208 ? -2.094 -21 -27.328 1 98.56 208 ALA A O 1
ATOM 1512 N N . ALA A 1 209 ? -2.297 -22.953 -28.375 1 98.62 209 ALA A N 1
ATOM 1513 C CA . ALA A 1 209 ? -3.164 -23.516 -27.344 1 98.62 209 ALA A CA 1
ATOM 1514 C C . ALA A 1 209 ? -2.369 -23.875 -26.094 1 98.62 209 ALA A C 1
ATOM 1516 O O . ALA A 1 209 ? -2.875 -23.75 -24.969 1 98.62 209 ALA A O 1
ATOM 1517 N N . MET A 1 210 ? -1.116 -24.375 -26.266 1 98.44 210 MET A N 1
ATOM 1518 C CA . MET A 1 210 ? -0.251 -24.641 -25.125 1 98.44 210 MET A CA 1
ATOM 1519 C C . MET A 1 210 ? 0.111 -23.344 -24.406 1 98.44 210 MET A C 1
ATOM 1521 O O . MET A 1 210 ? 0.792 -22.484 -24.969 1 98.44 210 MET A O 1
ATOM 1525 N N . GLY A 1 211 ? -0.355 -23.219 -23.188 1 97.44 211 GLY A N 1
ATOM 1526 C CA . GLY A 1 211 ? -0.151 -21.953 -22.516 1 97.44 211 GLY A CA 1
ATOM 1527 C C . GLY A 1 211 ? -1.008 -20.828 -23.078 1 97.44 211 GLY A C 1
ATOM 1528 O O . GLY A 1 211 ? -0.653 -19.656 -22.969 1 97.44 211 GLY A O 1
ATOM 1529 N N . GLY A 1 212 ? -2.064 -21.234 -23.719 1 97.5 212 GLY A N 1
ATOM 1530 C CA . GLY A 1 212 ? -2.92 -20.25 -24.359 1 97.5 212 GLY A CA 1
ATOM 1531 C C . GLY A 1 212 ? -4.09 -19.812 -23.484 1 97.5 212 GLY A C 1
ATOM 1532 O O . GLY A 1 212 ? -4.906 -18.984 -23.906 1 97.5 212 GLY A O 1
ATOM 1533 N N . TYR A 1 213 ? -4.246 -20.375 -22.328 1 97.25 213 TYR A N 1
ATOM 1534 C CA . TYR A 1 213 ? -5.184 -19.969 -21.281 1 97.25 213 TYR A CA 1
ATOM 1535 C C . TYR A 1 213 ? -6.621 -20.047 -21.781 1 97.25 213 TYR A C 1
ATOM 1537 O O . TYR A 1 213 ? -7.453 -19.203 -21.438 1 97.25 213 TYR A O 1
ATOM 1545 N N . GLY A 1 214 ? -6.895 -20.984 -22.641 1 96.69 214 GLY A N 1
ATOM 1546 C CA . GLY A 1 214 ? -8.25 -21.25 -23.094 1 96.69 214 GLY A CA 1
ATOM 1547 C C . GLY A 1 214 ? -8.734 -20.281 -24.141 1 96.69 214 GLY A C 1
ATOM 1548 O O . GLY A 1 214 ? -9.938 -20.172 -24.406 1 96.69 214 GLY A O 1
ATOM 1549 N N . LEU A 1 215 ? -7.859 -19.609 -24.812 1 98.19 215 LEU A N 1
ATOM 1550 C CA . LEU A 1 215 ? -8.242 -18.5 -25.672 1 98.19 215 LEU A CA 1
ATOM 1551 C C . LEU A 1 215 ? -8.242 -18.922 -27.141 1 98.19 215 LEU A C 1
ATOM 1553 O O . LEU A 1 215 ? -8.539 -18.125 -28.031 1 98.19 215 LEU A O 1
ATOM 1557 N N . ILE A 1 216 ? -7.953 -20.234 -27.453 1 98.5 216 ILE A N 1
ATOM 1558 C CA . ILE A 1 216 ? -7.758 -20.641 -28.828 1 98.5 216 ILE A CA 1
ATOM 1559 C C . ILE A 1 216 ? -8.891 -21.578 -29.266 1 98.5 216 ILE A C 1
ATOM 1561 O O . ILE A 1 216 ? -9.523 -21.359 -30.297 1 98.5 216 ILE A O 1
ATOM 1565 N N . GLY A 1 217 ? -9.156 -22.531 -28.516 1 98.44 217 GLY A N 1
ATOM 1566 C CA . GLY A 1 217 ? -10.188 -23.531 -28.734 1 98.44 217 GLY A CA 1
ATOM 1567 C C . GLY A 1 217 ? -10.617 -24.25 -27.469 1 98.44 217 GLY A C 1
ATOM 1568 O O . GLY A 1 217 ? -9.93 -24.188 -26.453 1 98.44 217 GLY A O 1
ATOM 1569 N N . LEU A 1 218 ? -11.742 -24.906 -27.531 1 98.5 218 LEU A N 1
ATOM 1570 C CA . LEU A 1 218 ? -12.234 -25.703 -26.406 1 98.5 218 LEU A CA 1
ATOM 1571 C C . LEU A 1 218 ? -11.68 -27.125 -26.484 1 98.5 218 LEU A C 1
ATOM 1573 O O . LEU A 1 218 ? -12.141 -27.938 -27.281 1 98.5 218 LEU A O 1
ATOM 1577 N N . ILE A 1 219 ? -10.742 -27.406 -25.625 1 98.56 219 ILE A N 1
ATOM 1578 C CA . ILE A 1 219 ? -10.086 -28.719 -25.641 1 98.56 219 ILE A CA 1
ATOM 1579 C C . ILE A 1 219 ? -11.039 -29.781 -25.109 1 98.56 219 ILE A C 1
ATOM 1581 O O . ILE A 1 219 ? -11.664 -29.594 -24.062 1 98.56 219 ILE A O 1
ATOM 1585 N N . THR A 1 220 ? -11.125 -30.922 -25.797 1 98.38 220 THR A N 1
ATOM 1586 C CA . THR A 1 220 ? -12.031 -31.984 -25.391 1 98.38 220 THR A CA 1
ATOM 1587 C C . THR A 1 220 ? -11.258 -33.219 -24.969 1 98.38 220 THR A C 1
ATOM 1589 O O . THR A 1 220 ? -11.742 -34.031 -24.156 1 98.38 220 THR A O 1
ATOM 1592 N N . GLU A 1 221 ? -10.094 -33.344 -25.547 1 98.19 221 GLU A N 1
ATOM 1593 C CA . GLU A 1 221 ? -9.289 -34.531 -25.297 1 98.19 221 GLU A CA 1
ATOM 1594 C C . GLU A 1 221 ? -7.805 -34.25 -25.516 1 98.19 221 GLU A C 1
ATOM 1596 O O . GLU A 1 221 ? -7.441 -33.375 -26.281 1 98.19 221 GLU A O 1
ATOM 1601 N N . LEU A 1 222 ? -6.973 -35.031 -24.781 1 98.69 222 LEU A N 1
ATOM 1602 C CA . LEU A 1 222 ? -5.523 -34.938 -24.938 1 98.69 222 LEU A CA 1
ATOM 1603 C C . LEU A 1 222 ? -4.898 -36.312 -25.078 1 98.69 222 LEU A C 1
ATOM 1605 O O . LEU A 1 222 ? -5.41 -37.281 -24.516 1 98.69 222 LEU A O 1
ATOM 1609 N N . GLU A 1 223 ? -3.838 -36.406 -25.844 1 98.81 223 GLU A N 1
ATOM 1610 C CA . GLU A 1 223 ? -2.906 -37.531 -25.844 1 98.81 223 GLU A CA 1
ATOM 1611 C C . GLU A 1 223 ? -1.597 -37.156 -25.156 1 98.81 223 GLU A C 1
ATOM 1613 O O . GLU A 1 223 ? -0.896 -36.25 -25.594 1 98.81 223 GLU A O 1
ATOM 1618 N N . VAL A 1 224 ? -1.306 -37.938 -24.094 1 98.81 224 VAL A N 1
ATOM 1619 C CA . VAL A 1 224 ? -0.223 -37.5 -23.203 1 98.81 224 VAL A CA 1
ATOM 1620 C C . VAL A 1 224 ? 0.748 -38.656 -22.984 1 98.81 224 VAL A C 1
ATOM 1622 O O . VAL A 1 224 ? 0.33 -39.812 -22.844 1 98.81 224 VAL A O 1
ATOM 1625 N N . GLU A 1 225 ? 2.033 -38.344 -22.953 1 98.62 225 GLU A N 1
ATOM 1626 C CA . GLU A 1 225 ? 3.045 -39.344 -22.625 1 98.62 225 GLU A CA 1
ATOM 1627 C C . GLU A 1 225 ? 2.977 -39.719 -21.156 1 98.62 225 GLU A C 1
ATOM 1629 O O . GLU A 1 225 ? 2.652 -38.906 -20.297 1 98.62 225 GLU A O 1
ATOM 1634 N N . MET A 1 226 ? 3.211 -40.969 -20.812 1 98.12 226 MET A N 1
ATOM 1635 C CA . MET A 1 226 ? 3.344 -41.406 -19.438 1 98.12 226 MET A CA 1
ATOM 1636 C C . MET A 1 226 ? 4.746 -41.938 -19.156 1 98.12 226 MET A C 1
ATOM 1638 O O . MET A 1 226 ? 5.527 -42.125 -20.094 1 98.12 226 MET A O 1
ATOM 1642 N N . ALA A 1 227 ? 5.176 -42.031 -17.969 1 97.19 227 ALA A N 1
ATOM 1643 C CA . ALA A 1 227 ? 6.469 -42.562 -17.531 1 97.19 227 ALA A CA 1
ATOM 1644 C C . ALA A 1 227 ? 6.293 -43.781 -16.625 1 97.19 227 ALA A C 1
ATOM 1646 O O . ALA A 1 227 ? 5.223 -43.969 -16.047 1 97.19 227 ALA A O 1
ATOM 1647 N N . PRO A 1 228 ? 7.336 -44.594 -16.531 1 96.69 228 PRO A N 1
ATOM 1648 C CA . PRO A 1 228 ? 7.238 -45.688 -15.562 1 96.69 228 PRO A CA 1
ATOM 1649 C C . PRO A 1 228 ? 7.121 -45.188 -14.125 1 96.69 228 PRO A C 1
ATOM 1651 O O . PRO A 1 228 ? 7.762 -44.219 -13.75 1 96.69 228 PRO A O 1
ATOM 1654 N N . ASN A 1 229 ? 6.238 -45.875 -13.406 1 96.69 229 ASN A N 1
ATOM 1655 C CA . ASN A 1 229 ? 6.289 -45.688 -11.961 1 96.69 229 ASN A CA 1
ATOM 1656 C C . ASN A 1 229 ? 7.566 -46.25 -11.359 1 96.69 229 ASN A C 1
ATOM 1658 O O . ASN A 1 229 ? 7.992 -47.344 -11.727 1 96.69 229 ASN A O 1
ATOM 1662 N N . LEU A 1 230 ? 8.273 -45.562 -10.469 1 96.56 230 LEU A N 1
ATOM 1663 C CA . LEU A 1 230 ? 9.555 -45.969 -9.914 1 96.56 230 LEU A CA 1
ATOM 1664 C C . LEU A 1 230 ? 9.562 -45.844 -8.391 1 96.56 230 LEU A C 1
ATOM 1666 O O . LEU A 1 230 ? 8.898 -44.938 -7.844 1 96.56 230 LEU A O 1
ATOM 1670 N N . ARG A 1 231 ? 10.289 -46.781 -7.805 1 96 231 ARG A N 1
ATOM 1671 C CA . ARG A 1 231 ? 10.742 -46.531 -6.438 1 96 231 ARG A CA 1
ATOM 1672 C C . ARG A 1 231 ? 11.93 -45.562 -6.418 1 96 231 ARG A C 1
ATOM 1674 O O . ARG A 1 231 ? 12.922 -45.781 -7.117 1 96 231 ARG A O 1
ATOM 1681 N N . LEU A 1 232 ? 11.836 -44.531 -5.637 1 95.12 232 LEU A N 1
ATOM 1682 C CA . LEU A 1 232 ? 12.844 -43.469 -5.648 1 95.12 232 LEU A CA 1
ATOM 1683 C C . LEU A 1 232 ? 13.445 -43.281 -4.262 1 95.12 232 LEU A C 1
ATOM 1685 O O . LEU A 1 232 ? 12.742 -43.344 -3.256 1 95.12 232 LEU A O 1
ATOM 1689 N N . ASP A 1 233 ? 14.773 -43.031 -4.258 1 93.94 233 ASP A N 1
ATOM 1690 C CA . ASP A 1 233 ? 15.508 -42.688 -3.035 1 93.94 233 ASP A CA 1
ATOM 1691 C C . ASP A 1 233 ? 15.797 -41.188 -2.945 1 93.94 233 ASP A C 1
ATOM 1693 O O . ASP A 1 233 ? 16.391 -40.625 -3.855 1 93.94 233 ASP A O 1
ATOM 1697 N N . PRO A 1 234 ? 15.391 -40.594 -1.858 1 92.19 234 PRO A N 1
ATOM 1698 C CA . PRO A 1 234 ? 15.641 -39.156 -1.701 1 92.19 234 PRO A CA 1
ATOM 1699 C C . PRO A 1 234 ? 17.031 -38.844 -1.155 1 92.19 234 PRO A C 1
ATOM 1701 O O . PRO A 1 234 ? 17.594 -39.656 -0.413 1 92.19 234 PRO A O 1
ATOM 1704 N N . THR A 1 235 ? 17.625 -37.781 -1.553 1 92.12 235 THR A N 1
ATOM 1705 C CA . THR A 1 235 ? 18.797 -37.188 -0.951 1 92.12 235 THR A CA 1
ATOM 1706 C C . THR A 1 235 ? 18.547 -35.719 -0.58 1 92.12 235 THR A C 1
ATOM 1708 O O . THR A 1 235 ? 17.875 -35 -1.319 1 92.12 235 THR A O 1
ATOM 1711 N N . TYR A 1 236 ? 19.047 -35.344 0.591 1 92.5 236 TYR A N 1
ATOM 1712 C CA . TYR A 1 236 ? 18.891 -34 1.116 1 92.5 236 TYR A CA 1
ATOM 1713 C C . TYR A 1 236 ? 20.234 -33.312 1.262 1 92.5 236 TYR A C 1
ATOM 1715 O O . TYR A 1 236 ? 21.156 -33.844 1.887 1 92.5 236 TYR A O 1
ATOM 1723 N N . GLN A 1 237 ? 20.344 -32.156 0.654 1 94.62 237 GLN A N 1
ATOM 1724 C CA . GLN A 1 237 ? 21.578 -31.375 0.735 1 94.62 237 GLN A CA 1
ATOM 1725 C C . GLN A 1 237 ? 21.312 -29.922 1.127 1 94.62 237 GLN A C 1
ATOM 1727 O O . GLN A 1 237 ? 20.672 -29.188 0.382 1 94.62 237 GLN A O 1
ATOM 1732 N N . GLU A 1 238 ? 21.766 -29.531 2.252 1 95.25 238 GLU A N 1
ATOM 1733 C CA . GLU A 1 238 ? 21.703 -28.125 2.666 1 95.25 238 GLU A CA 1
ATOM 1734 C C . GLU A 1 238 ? 22.875 -27.328 2.088 1 95.25 238 GLU A C 1
ATOM 1736 O O . GLU A 1 238 ? 23.984 -27.844 1.951 1 95.25 238 GLU A O 1
ATOM 1741 N N . MET A 1 239 ? 22.656 -26.094 1.758 1 97.5 239 MET A N 1
ATOM 1742 C CA . MET A 1 239 ? 23.688 -25.219 1.197 1 97.5 239 MET A CA 1
ATOM 1743 C C . MET A 1 239 ? 23.297 -23.75 1.337 1 97.5 239 MET A C 1
ATOM 1745 O O . MET A 1 239 ? 22.156 -23.438 1.654 1 97.5 239 MET A O 1
ATOM 1749 N N . PRO A 1 240 ? 24.266 -22.828 1.17 1 97.81 240 PRO A N 1
ATOM 1750 C CA . PRO A 1 240 ? 23.891 -21.422 1.083 1 97.81 240 PRO A CA 1
ATOM 1751 C C . PRO A 1 240 ? 22.953 -21.125 -0.091 1 97.81 240 PRO A C 1
ATOM 1753 O O . PRO A 1 240 ? 23.125 -21.703 -1.169 1 97.81 240 PRO A O 1
ATOM 1756 N N . GLY A 1 241 ? 22 -20.266 0.176 1 98.12 241 GLY A N 1
ATOM 1757 C CA . GLY A 1 241 ? 21.047 -19.922 -0.862 1 98.12 241 GLY A CA 1
ATOM 1758 C C . GLY A 1 241 ? 21.703 -19.484 -2.16 1 98.12 241 GLY A C 1
ATOM 1759 O O . GLY A 1 241 ? 21.25 -19.859 -3.244 1 98.12 241 GLY A O 1
ATOM 1760 N N . GLU A 1 242 ? 22.75 -18.797 -2.111 1 97.94 242 GLU A N 1
ATOM 1761 C CA . GLU A 1 242 ? 23.406 -18.219 -3.279 1 97.94 242 GLU A CA 1
ATOM 1762 C C . GLU A 1 242 ? 24.109 -19.281 -4.109 1 97.94 242 GLU A C 1
ATOM 1764 O O . GLU A 1 242 ? 24.438 -19.062 -5.273 1 97.94 242 GLU A O 1
ATOM 1769 N N . ALA A 1 243 ? 24.312 -20.438 -3.562 1 98.12 243 ALA A N 1
ATOM 1770 C CA . ALA A 1 243 ? 24.984 -21.531 -4.27 1 98.12 243 ALA A CA 1
ATOM 1771 C C . ALA A 1 243 ? 23.984 -22.438 -4.961 1 98.12 243 ALA A C 1
ATOM 1773 O O . ALA A 1 243 ? 24.359 -23.312 -5.754 1 98.12 243 ALA A O 1
ATOM 1774 N N . PHE A 1 244 ? 22.766 -22.25 -4.742 1 98.44 244 PHE A N 1
ATOM 1775 C CA . PHE A 1 244 ? 21.734 -23.219 -5.121 1 98.44 244 PHE A CA 1
ATOM 1776 C C . PHE A 1 244 ? 21.641 -23.328 -6.637 1 98.44 244 PHE A C 1
ATOM 1778 O O . PHE A 1 244 ? 21.531 -24.438 -7.172 1 98.44 244 PHE A O 1
ATOM 1785 N N . GLY A 1 245 ? 21.625 -22.219 -7.348 1 98.06 245 GLY A N 1
ATOM 1786 C CA . GLY A 1 245 ? 21.406 -22.219 -8.789 1 98.06 245 GLY A CA 1
ATOM 1787 C C . GLY A 1 245 ? 22.312 -23.156 -9.539 1 98.06 245 GLY A C 1
ATOM 1788 O O . GLY A 1 245 ? 21.859 -24.141 -10.125 1 98.06 245 GLY A O 1
ATOM 1789 N N . PRO A 1 246 ? 23.594 -22.938 -9.445 1 97.44 246 PRO A N 1
ATOM 1790 C CA . PRO A 1 246 ? 24.531 -23.828 -10.133 1 97.44 246 PRO A CA 1
ATOM 1791 C C . PRO A 1 246 ? 24.484 -25.25 -9.602 1 97.44 246 PRO A C 1
ATOM 1793 O O . PRO A 1 246 ? 24.625 -26.203 -10.375 1 97.44 246 PRO A O 1
ATOM 1796 N N . ALA A 1 247 ? 24.312 -25.438 -8.32 1 97.94 247 ALA A N 1
ATOM 1797 C CA . ALA A 1 247 ? 24.25 -26.766 -7.73 1 97.94 247 ALA A CA 1
ATOM 1798 C C . ALA A 1 247 ? 23.047 -27.547 -8.266 1 97.94 247 ALA A C 1
ATOM 1800 O O . ALA A 1 247 ? 23.156 -28.75 -8.539 1 97.94 247 ALA A O 1
ATOM 1801 N N . PHE A 1 248 ? 21.969 -26.859 -8.336 1 97.88 248 PHE A N 1
ATOM 1802 C CA . PHE A 1 248 ? 20.75 -27.484 -8.836 1 97.88 248 PHE A CA 1
ATOM 1803 C C . PHE A 1 248 ? 20.906 -27.906 -10.289 1 97.88 248 PHE A C 1
ATOM 1805 O O . PHE A 1 248 ? 20.516 -29.016 -10.672 1 97.88 248 PHE A O 1
ATOM 1812 N N . ALA A 1 249 ? 21.484 -27.062 -11.078 1 97.06 249 ALA A N 1
ATOM 1813 C CA . ALA A 1 249 ? 21.75 -27.375 -12.484 1 97.06 249 ALA A CA 1
ATOM 1814 C C . ALA A 1 249 ? 22.625 -28.609 -12.625 1 97.06 249 ALA A C 1
ATOM 1816 O O . ALA A 1 249 ? 22.359 -29.469 -13.461 1 97.06 249 ALA A O 1
ATOM 1817 N N . THR A 1 250 ? 23.609 -28.703 -11.82 1 96.75 250 THR A N 1
ATOM 1818 C CA . THR A 1 250 ? 24.516 -29.828 -11.844 1 96.75 250 THR A CA 1
ATOM 1819 C C . THR A 1 250 ? 23.797 -31.125 -11.453 1 96.75 250 THR A C 1
ATOM 1821 O O . THR A 1 250 ? 23.969 -32.156 -12.094 1 96.75 250 THR A O 1
ATOM 1824 N N . ALA A 1 251 ? 22.984 -31.031 -10.469 1 96.38 251 ALA A N 1
ATOM 1825 C CA . ALA A 1 251 ? 22.297 -32.219 -9.953 1 96.38 251 ALA A CA 1
ATOM 1826 C C . ALA A 1 251 ? 21.328 -32.781 -10.992 1 96.38 251 ALA A C 1
ATOM 1828 O O . ALA A 1 251 ? 21.266 -34 -11.188 1 96.38 251 ALA A O 1
ATOM 1829 N N . VAL A 1 252 ? 20.547 -31.953 -11.641 1 94.88 252 VAL A N 1
ATOM 1830 C CA . VAL A 1 252 ? 19.5 -32.438 -12.523 1 94.88 252 VAL A CA 1
ATOM 1831 C C . VAL A 1 252 ? 20.094 -32.906 -13.852 1 94.88 252 VAL A C 1
ATOM 1833 O O . VAL A 1 252 ? 19.484 -33.688 -14.578 1 94.88 252 VAL A O 1
ATOM 1836 N N . LYS A 1 253 ? 21.25 -32.469 -14.148 1 90.38 253 LYS A N 1
ATOM 1837 C CA . LYS A 1 253 ? 21.844 -32.812 -15.43 1 90.38 253 LYS A CA 1
ATOM 1838 C C . LYS A 1 253 ? 22.703 -34.062 -15.328 1 90.38 253 LYS A C 1
ATOM 1840 O O . LYS A 1 253 ? 23.281 -34.531 -16.328 1 90.38 253 LYS A O 1
ATOM 1845 N N . ASP A 1 254 ? 22.781 -34.625 -14.188 1 89.38 254 ASP A N 1
ATOM 1846 C CA . ASP A 1 254 ? 23.625 -35.812 -14.031 1 89.38 254 ASP A CA 1
ATOM 1847 C C . ASP A 1 254 ? 22.953 -37.031 -14.633 1 89.38 254 ASP A C 1
ATOM 1849 O O . ASP A 1 254 ? 23.547 -38.125 -14.688 1 89.38 254 ASP A O 1
ATOM 1853 N N . GLY A 1 255 ? 21.781 -36.938 -15.062 1 88.62 255 GLY A N 1
ATOM 1854 C CA . GLY A 1 255 ? 21.094 -38 -15.805 1 88.62 255 GLY A CA 1
ATOM 1855 C C . GLY A 1 255 ? 20.438 -39.031 -14.914 1 88.62 255 GLY A C 1
ATOM 1856 O O . GLY A 1 255 ? 19.719 -39.906 -15.406 1 88.62 255 GLY A O 1
ATOM 1857 N N . MET A 1 256 ? 20.594 -38.906 -13.641 1 91.56 256 MET A N 1
ATOM 1858 C CA . MET A 1 256 ? 20.094 -39.938 -12.734 1 91.56 256 MET A CA 1
ATOM 1859 C C . MET A 1 256 ? 18.891 -39.406 -11.938 1 91.56 256 MET A C 1
ATOM 1861 O O . MET A 1 256 ? 18.156 -40.219 -11.352 1 91.56 256 MET A O 1
ATOM 1865 N N . VAL A 1 257 ? 18.734 -38.188 -11.914 1 95.25 257 VAL A N 1
ATOM 1866 C CA . VAL A 1 257 ? 17.672 -37.594 -11.102 1 95.25 257 VAL A CA 1
ATOM 1867 C C . VAL A 1 257 ? 16.344 -37.656 -11.844 1 95.25 257 VAL A C 1
ATOM 1869 O O . VAL A 1 257 ? 16.25 -37.25 -13 1 95.25 257 VAL A O 1
ATOM 1872 N N . ASP A 1 258 ? 15.359 -38.219 -11.188 1 95.62 258 ASP A N 1
ATOM 1873 C CA . ASP A 1 258 ? 14.023 -38.344 -11.766 1 95.62 258 ASP A CA 1
ATOM 1874 C C . ASP A 1 258 ? 13.117 -37.188 -11.312 1 95.62 258 ASP A C 1
ATOM 1876 O O . ASP A 1 258 ? 12.234 -36.75 -12.055 1 95.62 258 ASP A O 1
ATOM 1880 N N . MET A 1 259 ? 13.273 -36.781 -10.062 1 94.25 259 MET A N 1
ATOM 1881 C CA . MET A 1 259 ? 12.539 -35.656 -9.477 1 94.25 259 MET A CA 1
ATOM 1882 C C . MET A 1 259 ? 13.445 -34.844 -8.562 1 94.25 259 MET A C 1
ATOM 1884 O O . MET A 1 259 ? 14.352 -35.375 -7.926 1 94.25 259 MET A O 1
ATOM 1888 N N . ALA A 1 260 ? 13.172 -33.562 -8.523 1 95.69 260 ALA A N 1
ATOM 1889 C CA . ALA A 1 260 ? 13.992 -32.688 -7.68 1 95.69 260 ALA A CA 1
ATOM 1890 C C . ALA A 1 260 ? 13.25 -31.406 -7.359 1 95.69 260 ALA A C 1
ATOM 1892 O O . ALA A 1 260 ? 12.445 -30.922 -8.164 1 95.69 260 ALA A O 1
ATOM 1893 N N . TYR A 1 261 ? 13.438 -30.859 -6.191 1 95.12 261 TYR A N 1
ATOM 1894 C CA . TYR A 1 261 ? 12.984 -29.516 -5.828 1 95.12 261 TYR A CA 1
ATOM 1895 C C . TYR A 1 261 ? 13.852 -28.938 -4.723 1 95.12 261 TYR A C 1
ATOM 1897 O O . TYR A 1 261 ? 14.75 -29.594 -4.207 1 95.12 261 TYR A O 1
ATOM 1905 N N . GLY A 1 262 ? 13.719 -27.672 -4.543 1 95.5 262 GLY A N 1
ATOM 1906 C CA . GLY A 1 262 ? 14.438 -26.953 -3.496 1 95.5 262 GLY A CA 1
ATOM 1907 C C . GLY A 1 262 ? 13.531 -26.109 -2.621 1 95.5 262 GLY A C 1
ATOM 1908 O O . GLY A 1 262 ? 12.352 -25.922 -2.938 1 95.5 262 GLY A O 1
ATOM 1909 N N . ARG A 1 263 ? 14.078 -25.719 -1.506 1 94.88 263 ARG A N 1
ATOM 1910 C CA . ARG A 1 263 ? 13.438 -24.812 -0.554 1 94.88 263 ARG A CA 1
ATOM 1911 C C . ARG A 1 263 ? 14.398 -23.734 -0.089 1 94.88 263 ARG A C 1
ATOM 1913 O O . ARG A 1 263 ? 15.617 -23.906 -0.168 1 94.88 263 ARG A O 1
ATOM 1920 N N . LEU A 1 264 ? 13.836 -22.641 0.324 1 96.38 264 LEU A N 1
ATOM 1921 C CA . LEU A 1 264 ? 14.602 -21.578 0.965 1 96.38 264 LEU A CA 1
ATOM 1922 C C . LEU A 1 264 ? 14.023 -21.25 2.34 1 96.38 264 LEU A C 1
ATOM 1924 O O . LEU A 1 264 ? 12.82 -21.375 2.564 1 96.38 264 LEU A O 1
ATOM 1928 N N . ASN A 1 265 ? 14.867 -20.828 3.27 1 93.75 265 ASN A N 1
ATOM 1929 C CA . ASN A 1 265 ? 14.352 -20.328 4.543 1 93.75 265 ASN A CA 1
ATOM 1930 C C . ASN A 1 265 ? 13.695 -18.953 4.387 1 93.75 265 ASN A C 1
ATOM 1932 O O . ASN A 1 265 ? 14.188 -18.109 3.637 1 93.75 265 ASN A O 1
ATOM 1936 N N . VAL A 1 266 ? 12.617 -18.734 5.117 1 92.75 266 VAL A N 1
ATOM 1937 C CA . VAL A 1 266 ? 11.836 -17.531 4.859 1 92.75 266 VAL A CA 1
ATOM 1938 C C . VAL A 1 266 ? 11.812 -16.656 6.109 1 92.75 266 VAL A C 1
ATOM 1940 O O . VAL A 1 266 ? 11.18 -15.594 6.125 1 92.75 266 VAL A O 1
ATOM 1943 N N . ASP A 1 267 ? 12.492 -17.078 7.207 1 88.19 267 ASP A N 1
ATOM 1944 C CA . ASP A 1 267 ? 12.586 -16.203 8.367 1 88.19 267 ASP A CA 1
ATOM 1945 C C . ASP A 1 267 ? 13.328 -14.914 8.023 1 88.19 267 ASP A C 1
ATOM 1947 O O . ASP A 1 267 ? 14.383 -14.953 7.383 1 88.19 267 ASP A O 1
ATOM 1951 N N . ARG A 1 268 ? 12.914 -13.852 8.445 1 88.19 268 ARG A N 1
ATOM 1952 C CA . ARG A 1 268 ? 13.352 -12.531 8 1 88.19 268 ARG A CA 1
ATOM 1953 C C . ARG A 1 268 ? 14.781 -12.25 8.453 1 88.19 268 ARG A C 1
ATOM 1955 O O . ARG A 1 268 ? 15.531 -11.547 7.77 1 88.19 268 ARG A O 1
ATOM 1962 N N . SER A 1 269 ? 15.234 -12.711 9.594 1 86.62 269 SER A N 1
ATOM 1963 C CA . SER A 1 269 ? 16.578 -12.445 10.094 1 86.62 269 SER A CA 1
ATOM 1964 C C . SER A 1 269 ? 17.641 -13.047 9.18 1 86.62 269 SER A C 1
ATOM 1966 O O . SER A 1 269 ? 18.75 -12.531 9.102 1 86.62 269 SER A O 1
ATOM 1968 N N . ARG A 1 270 ? 17.281 -14.172 8.461 1 92.06 270 ARG A N 1
ATOM 1969 C CA . ARG A 1 270 ? 18.172 -14.852 7.535 1 92.06 270 ARG A CA 1
ATOM 1970 C C . ARG A 1 270 ? 17.469 -15.156 6.215 1 92.06 270 ARG A C 1
ATOM 1972 O O . ARG A 1 270 ? 17.594 -16.25 5.676 1 92.06 270 ARG A O 1
ATOM 1979 N N . PHE A 1 271 ? 16.766 -14.18 5.801 1 94.19 271 PHE A N 1
ATOM 1980 C CA . PHE A 1 271 ? 15.859 -14.312 4.668 1 94.19 271 PHE A CA 1
ATOM 1981 C C . PHE A 1 271 ? 16.594 -14.82 3.438 1 94.19 271 PHE A C 1
ATOM 1983 O O . PHE A 1 271 ? 17.438 -14.109 2.867 1 94.19 271 PHE A O 1
ATOM 1990 N N . PHE A 1 272 ? 16.359 -16.109 3 1 96.38 272 PHE A N 1
ATOM 1991 C CA . PHE A 1 272 ? 16.844 -16.781 1.797 1 96.38 272 PHE A CA 1
ATOM 1992 C C . PHE A 1 272 ? 18.359 -17 1.876 1 96.38 272 PHE A C 1
ATOM 1994 O O . PHE A 1 272 ? 19.031 -17.078 0.848 1 96.38 272 PHE A O 1
ATOM 2001 N N . GLU A 1 273 ? 18.922 -17.109 3.037 1 96.19 273 GLU A N 1
ATOM 2002 C CA . GLU A 1 273 ? 20.344 -17.344 3.188 1 96.19 273 GLU A CA 1
ATOM 2003 C C . GLU A 1 273 ? 20.672 -18.828 3.027 1 96.19 273 GLU A C 1
ATOM 2005 O O . GLU A 1 273 ? 21.781 -19.188 2.635 1 96.19 273 GLU A O 1
ATOM 2010 N N . ASP A 1 274 ? 19.688 -19.672 3.32 1 96.12 274 ASP A N 1
ATOM 2011 C CA . ASP A 1 274 ? 19.906 -21.109 3.266 1 96.12 274 ASP A CA 1
ATOM 2012 C C . ASP A 1 274 ? 18.906 -21.766 2.305 1 96.12 274 ASP A C 1
ATOM 2014 O O . ASP A 1 274 ? 17.781 -21.312 2.166 1 96.12 274 ASP A O 1
ATOM 2018 N N . ALA A 1 275 ? 19.438 -22.797 1.702 1 97.31 275 ALA A N 1
ATOM 2019 C CA . ALA A 1 275 ? 18.625 -23.594 0.778 1 97.31 275 ALA A CA 1
ATOM 2020 C C . ALA A 1 275 ? 18.75 -25.078 1.076 1 97.31 275 ALA A C 1
ATOM 2022 O O . ALA A 1 275 ? 19.734 -25.531 1.661 1 97.31 275 ALA A O 1
ATOM 2023 N N . LEU A 1 276 ? 17.703 -25.781 0.804 1 95.38 276 LEU A N 1
ATOM 2024 C CA . LEU A 1 276 ? 17.656 -27.234 0.85 1 95.38 276 LEU A CA 1
ATOM 2025 C C . LEU A 1 276 ? 17.344 -27.812 -0.525 1 95.38 276 LEU A C 1
ATOM 2027 O O . LEU A 1 276 ? 16.359 -27.422 -1.15 1 95.38 276 LEU A O 1
ATOM 2031 N N . MET A 1 277 ? 18.203 -28.672 -1.014 1 96.44 277 MET A N 1
ATOM 2032 C CA . MET A 1 277 ? 17.984 -29.359 -2.275 1 96.44 277 MET A CA 1
ATOM 2033 C C . MET A 1 277 ? 17.578 -30.812 -2.031 1 96.44 277 MET A C 1
ATOM 2035 O O . MET A 1 277 ? 18.281 -31.547 -1.33 1 96.44 277 MET A O 1
ATOM 2039 N N . ILE A 1 278 ? 16.5 -31.188 -2.553 1 93.19 278 ILE A N 1
ATOM 2040 C CA . ILE A 1 278 ? 16.031 -32.562 -2.463 1 93.19 278 ILE A CA 1
ATOM 2041 C C . ILE A 1 278 ? 16 -33.188 -3.855 1 93.19 278 ILE A C 1
ATOM 2043 O O . ILE A 1 278 ? 15.398 -32.656 -4.777 1 93.19 278 ILE A O 1
ATOM 2047 N N . THR A 1 279 ? 16.656 -34.312 -4.02 1 95 279 THR A N 1
ATOM 2048 C CA . THR A 1 279 ? 16.672 -35.062 -5.277 1 95 279 THR A CA 1
ATOM 2049 C C . THR A 1 279 ? 16.203 -36.5 -5.07 1 95 279 THR A C 1
ATOM 2051 O O . THR A 1 279 ? 16.391 -37.062 -3.992 1 95 279 THR A O 1
ATOM 2054 N N . TYR A 1 280 ? 15.547 -37 -6.016 1 94.25 280 TYR A N 1
ATOM 2055 C CA . TYR A 1 280 ? 15.078 -38.375 -6.016 1 94.25 280 TYR A CA 1
ATOM 2056 C C . TYR A 1 280 ? 15.703 -39.188 -7.16 1 94.25 280 TYR A C 1
ATOM 2058 O O . TYR A 1 280 ? 15.602 -38.781 -8.32 1 94.25 280 TYR A O 1
ATOM 2066 N N . ARG A 1 281 ? 16.297 -40.312 -6.84 1 95.88 281 ARG A N 1
ATOM 2067 C CA . ARG A 1 281 ? 16.922 -41.219 -7.805 1 95.88 281 ARG A CA 1
ATOM 2068 C C . ARG A 1 281 ? 16.328 -42.594 -7.719 1 95.88 281 ARG A C 1
ATOM 2070 O O . ARG A 1 281 ? 15.906 -43.031 -6.645 1 95.88 281 ARG A O 1
ATOM 2077 N N . PRO A 1 282 ? 16.203 -43.281 -8.891 1 95.94 282 PRO A N 1
ATOM 2078 C CA . PRO A 1 282 ? 15.656 -44.625 -8.852 1 95.94 282 PRO A CA 1
ATOM 2079 C C . PRO A 1 282 ? 16.438 -45.562 -7.914 1 95.94 282 PRO A C 1
ATOM 2081 O O . PRO A 1 282 ? 17.672 -45.562 -7.953 1 95.94 282 PRO A O 1
ATOM 2084 N N . SER A 1 283 ? 15.641 -46.25 -7.16 1 95.19 283 SER A N 1
ATOM 2085 C CA . SER A 1 283 ? 16.234 -47.281 -6.312 1 95.19 283 SER A CA 1
ATOM 2086 C C . SER A 1 283 ? 16.734 -48.469 -7.145 1 95.19 283 SER A C 1
ATOM 2088 O O . SER A 1 283 ? 16.297 -48.656 -8.273 1 95.19 283 SER A O 1
ATOM 2090 N N . ALA A 1 284 ? 17.594 -49.219 -6.516 1 93.62 284 ALA A N 1
ATOM 2091 C CA . ALA A 1 284 ? 18.094 -50.438 -7.188 1 93.62 284 ALA A CA 1
ATOM 2092 C C . ALA A 1 284 ? 17 -51.469 -7.336 1 93.62 284 ALA A C 1
ATOM 2094 O O . ALA A 1 284 ? 16.922 -52.188 -8.352 1 93.62 284 ALA A O 1
ATOM 2095 N N . ASP A 1 285 ? 16.172 -51.562 -6.406 1 93.56 285 ASP A N 1
ATOM 2096 C CA . ASP A 1 285 ? 15.07 -52.531 -6.426 1 93.56 285 ASP A CA 1
ATOM 2097 C C . ASP A 1 285 ? 13.781 -51.875 -6.934 1 93.56 285 ASP A C 1
ATOM 2099 O O . ASP A 1 285 ? 13.219 -51 -6.273 1 93.56 285 ASP A O 1
ATOM 2103 N N . GLN A 1 286 ? 13.281 -52.312 -8 1 94.81 286 GLN A N 1
ATOM 2104 C CA . GLN A 1 286 ? 12.07 -51.75 -8.602 1 94.81 286 GLN A CA 1
ATOM 2105 C C . GLN A 1 286 ? 10.93 -52.781 -8.555 1 94.81 286 GLN A C 1
ATOM 2107 O O . GLN A 1 286 ? 9.945 -52.656 -9.273 1 94.81 286 GLN A O 1
ATOM 2112 N N . SER A 1 287 ? 11.109 -53.75 -7.746 1 93.12 287 SER A N 1
ATOM 2113 C CA . SER A 1 287 ? 10.102 -54.781 -7.703 1 93.12 287 SER A CA 1
ATOM 2114 C C . SER A 1 287 ? 8.992 -54.469 -6.707 1 93.12 287 SER A C 1
ATOM 2116 O O . SER A 1 287 ? 9.211 -53.688 -5.773 1 93.12 287 SER A O 1
ATOM 2118 N N . ASP A 1 288 ? 7.824 -54.969 -6.836 1 91.19 288 ASP A N 1
ATOM 2119 C CA . ASP A 1 288 ? 6.691 -54.938 -5.918 1 91.19 288 ASP A CA 1
ATOM 2120 C C . ASP A 1 288 ? 6.422 -53.5 -5.441 1 91.19 288 ASP A C 1
ATOM 2122 O O . ASP A 1 288 ? 6.379 -53.25 -4.234 1 91.19 288 ASP A O 1
ATOM 2126 N N . LEU A 1 289 ? 6.246 -52.688 -6.348 1 92.88 289 LEU A N 1
ATOM 2127 C CA . LEU A 1 289 ? 5.91 -51.312 -5.992 1 92.88 289 LEU A CA 1
ATOM 2128 C C . LEU A 1 289 ? 4.562 -51.25 -5.277 1 92.88 289 LEU A C 1
ATOM 2130 O O . LEU A 1 289 ? 3.566 -51.75 -5.777 1 92.88 289 LEU A O 1
ATOM 2134 N N . PRO A 1 290 ? 4.504 -50.625 -4.098 1 90.12 290 PRO A N 1
ATOM 2135 C CA . PRO A 1 290 ? 3.213 -50.469 -3.422 1 90.12 290 PRO A CA 1
ATOM 2136 C C . PRO A 1 290 ? 2.268 -49.531 -4.164 1 90.12 290 PRO A C 1
ATOM 2138 O O . PRO A 1 290 ? 2.719 -48.688 -4.918 1 90.12 290 PRO A O 1
ATOM 2141 N N . PRO A 1 291 ? 0.991 -49.656 -3.889 1 90.31 291 PRO A N 1
ATOM 2142 C CA . PRO A 1 291 ? 0.041 -48.719 -4.477 1 90.31 291 PRO A CA 1
ATOM 2143 C C . PRO A 1 291 ? 0.275 -47.281 -4.016 1 90.31 291 PRO A C 1
ATOM 2145 O O . PRO A 1 291 ? 0.728 -47.062 -2.889 1 90.31 291 PRO A O 1
ATOM 2148 N N . ALA A 1 292 ? -0.104 -46.406 -4.918 1 88.19 292 ALA A N 1
ATOM 2149 C CA . ALA A 1 292 ? 0.076 -45 -4.621 1 88.19 292 ALA A CA 1
ATOM 2150 C C . ALA A 1 292 ? -0.708 -44.594 -3.377 1 88.19 292 ALA A C 1
ATOM 2152 O O . ALA A 1 292 ? -1.894 -44.906 -3.252 1 88.19 292 ALA A O 1
ATOM 2153 N N . SER A 1 293 ? -0.046 -43.875 -2.438 1 79.44 293 SER A N 1
ATOM 2154 C CA . SER A 1 293 ? -0.68 -43.438 -1.205 1 79.44 293 SER A CA 1
ATOM 2155 C C . SER A 1 293 ? -0.743 -41.906 -1.147 1 79.44 293 SER A C 1
ATOM 2157 O O . SER A 1 293 ? -0.058 -41.219 -1.911 1 79.44 293 SER A O 1
ATOM 2159 N N . THR A 1 294 ? -1.747 -41.438 -0.416 1 70.12 294 THR A N 1
ATOM 2160 C CA . THR A 1 294 ? -1.832 -40.031 -0.127 1 70.12 294 THR A CA 1
ATOM 2161 C C . THR A 1 294 ? -1.371 -39.719 1.298 1 70.12 294 THR A C 1
ATOM 2163 O O . THR A 1 294 ? -1.412 -40.594 2.162 1 70.12 294 THR A O 1
ATOM 2166 N N . SER A 1 295 ? -0.606 -38.625 1.529 1 60.25 295 SER A N 1
ATOM 2167 C CA . SER A 1 295 ? -0.066 -38.312 2.852 1 60.25 295 SER A CA 1
ATOM 2168 C C . SER A 1 295 ? -1.18 -38.031 3.85 1 60.25 295 SER A C 1
ATOM 2170 O O . SER A 1 295 ? -0.95 -38 5.062 1 60.25 295 SER A O 1
ATOM 2172 N N . GLY A 1 296 ? -2.445 -38.125 3.617 1 49.91 296 GLY A N 1
ATOM 2173 C CA . GLY A 1 296 ? -3.654 -37.938 4.402 1 49.91 296 GLY A CA 1
ATOM 2174 C C . GLY A 1 296 ? -3.451 -37.062 5.625 1 49.91 296 GLY A C 1
ATOM 2175 O O . GLY A 1 296 ? -3.154 -35.875 5.496 1 49.91 296 GLY A O 1
ATOM 2176 N N . PHE A 1 297 ? -3.193 -37.75 6.891 1 38.66 297 PHE A N 1
ATOM 2177 C CA . PHE A 1 297 ? -3.178 -37.188 8.234 1 38.66 297 PHE A CA 1
ATOM 2178 C C . PHE A 1 297 ? -1.938 -36.344 8.438 1 38.66 297 PHE A C 1
ATOM 2180 O O . PHE A 1 297 ? -2.014 -35.25 9.039 1 38.66 297 PHE A O 1
ATOM 2187 N N . ILE A 1 298 ? -0.845 -36.594 7.984 1 45.19 298 ILE A N 1
ATOM 2188 C CA . ILE A 1 298 ? 0.413 -35.875 8.148 1 45.19 298 ILE A CA 1
ATOM 2189 C C . ILE A 1 298 ? 0.33 -34.531 7.434 1 45.19 298 ILE A C 1
ATOM 2191 O O . ILE A 1 298 ? 0.822 -33.531 7.941 1 45.19 298 ILE A O 1
ATOM 2195 N N . SER A 1 299 ? -0.501 -34.688 6.449 1 55.56 299 SER A N 1
ATOM 2196 C CA . SER A 1 299 ? -0.658 -33.438 5.711 1 55.56 299 SER A CA 1
ATOM 2197 C C . SER A 1 299 ? -1.441 -32.406 6.52 1 55.56 299 SER A C 1
ATOM 2199 O O . SER A 1 299 ? -1.114 -31.203 6.504 1 55.56 299 SER A O 1
ATOM 2201 N N . LYS A 1 300 ? -2.305 -32.75 7.305 1 52.62 300 LYS A N 1
ATOM 2202 C CA . LYS A 1 300 ? -3.125 -31.828 8.094 1 52.62 300 LYS A CA 1
ATOM 2203 C C . LYS A 1 300 ? -2.318 -31.203 9.227 1 52.62 300 LYS A C 1
ATOM 2205 O O . LYS A 1 300 ? -2.439 -30.016 9.492 1 52.62 300 LYS A O 1
ATOM 2210 N N . ALA A 1 301 ? -1.6 -32.094 9.922 1 52.03 301 ALA A N 1
ATOM 2211 C CA . ALA A 1 301 ? -0.771 -31.594 11.016 1 52.03 301 ALA A CA 1
ATOM 2212 C C . ALA A 1 301 ? 0.268 -30.594 10.508 1 52.03 301 ALA A C 1
ATOM 2214 O O . ALA A 1 301 ? 0.534 -29.578 11.164 1 52.03 301 ALA A O 1
ATOM 2215 N N . SER A 1 302 ? 0.694 -30.922 9.406 1 64.5 302 SER A N 1
ATOM 2216 C CA . SER A 1 302 ? 1.687 -30.062 8.773 1 64.5 302 SER A CA 1
ATOM 2217 C C . SER A 1 302 ? 1.088 -28.703 8.398 1 64.5 302 SER A C 1
ATOM 2219 O O . SER A 1 302 ? 1.743 -27.672 8.539 1 64.5 302 SER A O 1
ATOM 2221 N N . ARG A 1 303 ? -0.188 -28.812 8.219 1 67.38 303 ARG A N 1
ATOM 2222 C CA . ARG A 1 303 ? -0.882 -27.578 7.867 1 67.38 303 ARG A CA 1
ATOM 2223 C C . ARG A 1 303 ? -0.939 -26.625 9.055 1 67.38 303 ARG A C 1
ATOM 2225 O O . ARG A 1 303 ? -0.694 -25.422 8.906 1 67.38 303 ARG A O 1
ATOM 2232 N N . HIS A 1 304 ? -1.236 -27.109 10.18 1 65.56 304 HIS A N 1
ATOM 2233 C CA . HIS A 1 304 ? -1.363 -26.281 11.367 1 65.56 304 HIS A CA 1
ATOM 2234 C C . HIS A 1 304 ? -0.029 -25.641 11.734 1 65.56 304 HIS A C 1
ATOM 2236 O O . HIS A 1 304 ? 0.02 -24.453 12.102 1 65.56 304 HIS A O 1
ATOM 2242 N N . ILE A 1 305 ? 0.916 -26.453 11.562 1 63.66 305 ILE A N 1
ATOM 2243 C CA . ILE A 1 305 ? 2.246 -25.938 11.867 1 63.66 305 ILE A CA 1
ATOM 2244 C C . ILE A 1 305 ? 2.645 -24.891 10.82 1 63.66 305 ILE A C 1
ATOM 2246 O O . ILE A 1 305 ? 3.195 -23.844 11.164 1 63.66 305 ILE A O 1
ATOM 2250 N N . PHE A 1 306 ? 2.246 -25.281 9.688 1 74.56 306 PHE A N 1
ATOM 2251 C CA . PHE A 1 306 ? 2.559 -24.391 8.57 1 74.56 306 PHE A CA 1
ATOM 2252 C C . PHE A 1 306 ? 1.878 -23.031 8.75 1 74.56 306 PHE A C 1
ATOM 2254 O O . PHE A 1 306 ? 2.502 -21.984 8.555 1 74.56 306 PHE A O 1
ATOM 2261 N N . ARG A 1 307 ? 0.75 -23.016 9.289 1 75.88 307 ARG A N 1
ATOM 2262 C CA . ARG A 1 307 ? -0.041 -21.797 9.398 1 75.88 307 ARG A CA 1
ATOM 2263 C C . ARG A 1 307 ? 0.32 -21.016 10.664 1 75.88 307 ARG A C 1
ATOM 2265 O O . ARG A 1 307 ? 0.061 -19.812 10.766 1 75.88 307 ARG A O 1
ATOM 2272 N N . ALA A 1 308 ? 0.906 -21.688 11.562 1 73 308 ALA A N 1
ATOM 2273 C CA . ALA A 1 308 ? 1.299 -21.062 12.82 1 73 308 ALA A CA 1
ATOM 2274 C C . ALA A 1 308 ? 2.424 -20.047 12.594 1 73 308 ALA A C 1
ATOM 2276 O O . ALA A 1 308 ? 2.695 -19.203 13.453 1 73 308 ALA A O 1
ATOM 2277 N N . GLN A 1 309 ? 2.957 -20.109 11.383 1 76.62 309 GLN A N 1
ATOM 2278 C CA . GLN A 1 309 ? 4.109 -19.25 11.141 1 76.62 309 GLN A CA 1
ATOM 2279 C C . GLN A 1 309 ? 3.678 -17.828 10.836 1 76.62 309 GLN A C 1
ATOM 2281 O O . GLN A 1 309 ? 4.496 -16.891 10.867 1 76.62 309 GLN A O 1
ATOM 2286 N N . LEU A 1 310 ? 2.492 -17.656 10.539 1 76.12 310 LEU A N 1
ATOM 2287 C CA . LEU A 1 310 ? 2.021 -16.328 10.164 1 76.12 310 LEU A CA 1
ATOM 2288 C C . LEU A 1 310 ? 2.301 -15.32 11.273 1 76.12 310 LEU A C 1
ATOM 2290 O O . LEU A 1 310 ? 1.755 -15.43 12.375 1 76.12 310 LEU A O 1
ATOM 2294 N N . GLY A 1 311 ? 3.145 -14.383 10.992 1 75.88 311 GLY A N 1
ATOM 2295 C CA . GLY A 1 311 ? 3.473 -13.336 11.945 1 75.88 311 GLY A CA 1
ATOM 2296 C C . GLY A 1 311 ? 4.418 -13.797 13.039 1 75.88 311 GLY A C 1
ATOM 2297 O O . GLY A 1 311 ? 4.648 -13.078 14.016 1 75.88 311 GLY A O 1
ATOM 2298 N N . ARG A 1 312 ? 4.945 -15.016 12.914 1 78.62 312 ARG A N 1
ATOM 2299 C CA . ARG A 1 312 ? 5.797 -15.57 13.969 1 78.62 312 ARG A CA 1
ATOM 2300 C C . ARG A 1 312 ? 7.145 -16.016 13.406 1 78.62 312 ARG A C 1
ATOM 2302 O O . ARG A 1 312 ? 7.289 -17.141 12.93 1 78.62 312 ARG A O 1
ATOM 2309 N N . GLU A 1 313 ? 8.102 -15.211 13.57 1 81.38 313 GLU A N 1
ATOM 2310 C CA . GLU A 1 313 ? 9.422 -15.469 13.023 1 81.38 313 GLU A CA 1
ATOM 2311 C C . GLU A 1 313 ? 10.07 -16.688 13.688 1 81.38 313 GLU A C 1
ATOM 2313 O O . GLU A 1 313 ? 10.781 -17.453 13.031 1 81.38 313 GLU A O 1
ATOM 2318 N N . ARG A 1 314 ? 9.797 -16.875 14.898 1 78.69 314 ARG A N 1
ATOM 2319 C CA . ARG A 1 314 ? 10.375 -18.016 15.609 1 78.69 314 ARG A CA 1
ATOM 2320 C C . ARG A 1 314 ? 9.844 -19.328 15.055 1 78.69 314 ARG A C 1
ATOM 2322 O O . ARG A 1 314 ? 10.586 -20.312 14.969 1 78.69 314 ARG A O 1
ATOM 2329 N N . VAL A 1 315 ? 8.625 -19.344 14.75 1 79.25 315 VAL A N 1
ATOM 2330 C CA . VAL A 1 315 ? 8.016 -20.547 14.188 1 79.25 315 VAL A CA 1
ATOM 2331 C C . VAL A 1 315 ? 8.602 -20.812 12.805 1 79.25 315 VAL A C 1
ATOM 2333 O O . VAL A 1 315 ? 8.859 -21.969 12.445 1 79.25 315 VAL A O 1
ATOM 2336 N N . LYS A 1 316 ? 8.82 -19.797 12.023 1 84.31 316 LYS A N 1
ATOM 2337 C CA . LYS A 1 316 ? 9.477 -19.969 10.727 1 84.31 316 LYS A CA 1
ATOM 2338 C C . LYS A 1 316 ? 10.852 -20.594 10.883 1 84.31 316 LYS A C 1
ATOM 2340 O O . LYS A 1 316 ? 11.203 -21.516 10.141 1 84.31 316 LYS A O 1
ATOM 2345 N N . ARG A 1 317 ? 11.57 -20.125 11.883 1 85.31 317 ARG A N 1
ATOM 2346 C CA . ARG A 1 317 ? 12.906 -20.656 12.133 1 85.31 317 ARG A CA 1
ATOM 2347 C C . ARG A 1 317 ? 12.844 -22.109 12.555 1 85.31 317 ARG A C 1
ATOM 2349 O O . ARG A 1 317 ? 13.633 -22.938 12.094 1 85.31 317 ARG A O 1
ATOM 2356 N N . TRP A 1 318 ? 11.906 -22.344 13.352 1 82 318 TRP A N 1
ATOM 2357 C CA . TRP A 1 318 ? 11.75 -23.703 13.836 1 82 318 TRP A CA 1
ATOM 2358 C C . TRP A 1 318 ? 11.344 -24.641 12.703 1 82 318 TRP A C 1
ATOM 2360 O O . TRP A 1 318 ? 11.867 -25.766 12.594 1 82 318 TRP A O 1
ATOM 2370 N N . ARG A 1 319 ? 10.477 -24.219 11.945 1 81.19 319 ARG A N 1
ATOM 2371 C CA . ARG A 1 319 ? 10.055 -25.016 10.797 1 81.19 319 ARG A CA 1
ATOM 2372 C C . ARG A 1 319 ? 11.234 -25.312 9.883 1 81.19 319 ARG A C 1
ATOM 2374 O O . ARG A 1 319 ? 11.391 -26.453 9.414 1 81.19 319 ARG A O 1
ATOM 2381 N N . TRP A 1 320 ? 12 -24.359 9.609 1 84.88 320 TRP A N 1
ATOM 2382 C CA . TRP A 1 320 ? 13.164 -24.547 8.758 1 84.88 320 TRP A CA 1
ATOM 2383 C C . TRP A 1 320 ? 14.117 -25.578 9.359 1 84.88 320 TRP A C 1
ATOM 2385 O O . TRP A 1 320 ? 14.586 -26.484 8.656 1 84.88 320 TRP A O 1
ATOM 2395 N N . ARG A 1 321 ? 14.297 -25.531 10.594 1 79.81 321 ARG A N 1
ATOM 2396 C CA . ARG A 1 321 ? 15.172 -26.484 11.266 1 79.81 321 ARG A CA 1
ATOM 2397 C C . ARG A 1 321 ? 14.594 -27.906 11.195 1 79.81 321 ARG A C 1
ATOM 2399 O O . ARG A 1 321 ? 15.336 -28.875 11 1 79.81 321 ARG A O 1
ATOM 2406 N N . THR A 1 322 ? 13.375 -27.922 11.312 1 76.12 322 THR A N 1
ATOM 2407 C CA . THR A 1 322 ? 12.719 -29.219 11.242 1 76.12 322 THR A CA 1
ATOM 2408 C C . THR A 1 322 ? 12.828 -29.797 9.836 1 76.12 322 THR A C 1
ATOM 2410 O O . THR A 1 322 ? 13.102 -30.984 9.664 1 76.12 322 THR A O 1
ATOM 2413 N N . GLU A 1 323 ? 12.609 -28.969 8.914 1 77.5 323 GLU A N 1
ATOM 2414 C CA . GLU A 1 323 ? 12.695 -29.406 7.52 1 77.5 323 GLU A CA 1
ATOM 2415 C C . GLU A 1 323 ? 14.117 -29.844 7.168 1 77.5 323 GLU A C 1
ATOM 2417 O O . GLU A 1 323 ? 14.312 -30.812 6.438 1 77.5 323 GLU A O 1
ATOM 2422 N N . THR A 1 324 ? 15.078 -29.281 7.734 1 77 324 THR A N 1
ATOM 2423 C CA . THR A 1 324 ? 16.469 -29.547 7.363 1 77 324 THR A CA 1
ATOM 2424 C C . THR A 1 324 ? 17.047 -30.672 8.219 1 77 324 THR A C 1
ATOM 2426 O O . THR A 1 324 ? 17.891 -31.438 7.762 1 77 324 THR A O 1
ATOM 2429 N N . ASP A 1 325 ? 16.594 -30.688 9.406 1 71.31 325 ASP A N 1
ATOM 2430 C CA . ASP A 1 325 ? 17.219 -31.641 10.312 1 71.31 325 ASP A CA 1
ATOM 2431 C C . ASP A 1 325 ? 16.391 -32.938 10.398 1 71.31 325 ASP A C 1
ATOM 2433 O O . ASP A 1 325 ? 16.953 -34.031 10.445 1 71.31 325 ASP A O 1
ATOM 2437 N N . VAL A 1 326 ? 15.102 -32.781 10.445 1 62.53 326 VAL A N 1
ATOM 2438 C CA . VAL A 1 326 ? 14.219 -33.938 10.695 1 62.53 326 VAL A CA 1
ATOM 2439 C C . VAL A 1 326 ? 13.742 -34.531 9.367 1 62.53 326 VAL A C 1
ATOM 2441 O O . VAL A 1 326 ? 13.555 -35.75 9.258 1 62.53 326 VAL A O 1
ATOM 2444 N N . GLY A 1 327 ? 13.625 -33.781 8.445 1 62.78 327 GLY A N 1
ATOM 2445 C CA . GLY A 1 327 ? 13.148 -34.219 7.141 1 62.78 327 GLY A CA 1
ATOM 2446 C C . GLY A 1 327 ? 13.93 -35.375 6.574 1 62.78 327 GLY A C 1
ATOM 2447 O O . GLY A 1 327 ? 13.367 -36.438 6.312 1 62.78 327 GLY A O 1
ATOM 2448 N N . PRO A 1 328 ? 15.203 -35.156 6.668 1 65.06 328 PRO A N 1
ATOM 2449 C CA . PRO A 1 328 ? 16.031 -36.25 6.137 1 65.06 328 PRO A CA 1
ATOM 2450 C C . PRO A 1 328 ? 15.914 -37.531 6.965 1 65.06 328 PRO A C 1
ATOM 2452 O O . PRO A 1 328 ? 16.094 -38.625 6.43 1 65.06 328 PRO A O 1
ATOM 2455 N N . ARG A 1 329 ? 15.633 -37.406 8.219 1 61.47 329 ARG A N 1
ATOM 2456 C CA . ARG A 1 329 ? 15.594 -38.562 9.125 1 61.47 329 ARG A CA 1
ATOM 2457 C C . ARG A 1 329 ? 14.273 -39.312 8.992 1 61.47 329 ARG A C 1
ATOM 2459 O O . ARG A 1 329 ? 14.25 -40.562 9.055 1 61.47 329 ARG A O 1
ATOM 2466 N N . VAL A 1 330 ? 13.211 -38.531 8.656 1 51.28 330 VAL A N 1
ATOM 2467 C CA . VAL A 1 330 ? 11.883 -39.156 8.617 1 51.28 330 VAL A CA 1
ATOM 2468 C C . VAL A 1 330 ? 11.492 -39.438 7.172 1 51.28 330 VAL A C 1
ATOM 2470 O O . VAL A 1 330 ? 10.805 -40.438 6.898 1 51.28 330 VAL A O 1
ATOM 2473 N N . GLY A 1 331 ? 11.852 -38.688 6.344 1 58.19 331 GLY A N 1
ATOM 2474 C CA . GLY A 1 331 ? 11.539 -38.844 4.93 1 58.19 331 GLY A CA 1
ATOM 2475 C C . GLY A 1 331 ? 12.586 -39.625 4.164 1 58.19 331 GLY A C 1
ATOM 2476 O O . GLY A 1 331 ? 12.586 -39.625 2.93 1 58.19 331 GLY A O 1
ATOM 2477 N N . GLY A 1 332 ? 13.398 -40.344 4.793 1 66.12 332 GLY A N 1
ATOM 2478 C CA . GLY A 1 332 ? 14.57 -40.906 4.168 1 66.12 332 GLY A CA 1
ATOM 2479 C C . GLY A 1 332 ? 14.289 -42.25 3.514 1 66.12 332 GLY A C 1
ATOM 2480 O O . GLY A 1 332 ? 15.133 -42.781 2.781 1 66.12 332 GLY A O 1
ATOM 2481 N N . GLY A 1 333 ? 13.141 -42.719 3.564 1 78.06 333 GLY A N 1
ATOM 2482 C CA . GLY A 1 333 ? 12.938 -44 2.924 1 78.06 333 GLY A CA 1
ATOM 2483 C C . GLY A 1 333 ? 12.453 -43.875 1.491 1 78.06 333 GLY A C 1
ATOM 2484 O O . GLY A 1 333 ? 12.07 -42.812 1.046 1 78.06 333 GLY A O 1
ATOM 2485 N N . PRO A 1 334 ? 12.609 -45 0.762 1 87.44 334 PRO A N 1
ATOM 2486 C CA . PRO A 1 334 ? 12.156 -44.969 -0.631 1 87.44 334 PRO A CA 1
ATOM 2487 C C . PRO A 1 334 ? 10.656 -44.719 -0.763 1 87.44 334 PRO A C 1
ATOM 2489 O O . PRO A 1 334 ? 9.875 -45.125 0.111 1 87.44 334 PRO A O 1
ATOM 2492 N N . VAL A 1 335 ? 10.266 -44.031 -1.752 1 89.38 335 VAL A N 1
ATOM 2493 C CA . VAL A 1 335 ? 8.883 -43.719 -2.066 1 89.38 335 VAL A CA 1
ATOM 2494 C C . VAL A 1 335 ? 8.633 -43.906 -3.562 1 89.38 335 VAL A C 1
ATOM 2496 O O . VAL A 1 335 ? 9.555 -43.781 -4.371 1 89.38 335 VAL A O 1
ATOM 2499 N N . THR A 1 336 ? 7.445 -44.219 -3.879 1 93.25 336 THR A N 1
ATOM 2500 C CA . THR A 1 336 ? 7.16 -44.375 -5.301 1 93.25 336 THR A CA 1
ATOM 2501 C C . THR A 1 336 ? 6.887 -43.031 -5.941 1 93.25 336 THR A C 1
ATOM 2503 O O . THR A 1 336 ? 6.422 -42.094 -5.27 1 93.25 336 THR A O 1
ATOM 2506 N N . ARG A 1 337 ? 7.152 -42.938 -7.152 1 94.25 337 ARG A N 1
ATOM 2507 C CA . ARG A 1 337 ? 6.891 -41.719 -7.93 1 94.25 337 ARG A CA 1
ATOM 2508 C C . ARG A 1 337 ? 5.434 -41.281 -7.805 1 94.25 337 ARG A C 1
ATOM 2510 O O . ARG A 1 337 ? 5.141 -40.125 -7.543 1 94.25 337 ARG A O 1
ATOM 2517 N N . ASN A 1 338 ? 4.5 -42.188 -7.91 1 93.75 338 ASN A N 1
ATOM 2518 C CA . ASN A 1 338 ? 3.074 -41.906 -7.84 1 93.75 338 ASN A CA 1
ATOM 2519 C C . ASN A 1 338 ? 2.674 -41.406 -6.449 1 93.75 338 ASN A C 1
ATOM 2521 O O . ASN A 1 338 ? 1.792 -40.562 -6.312 1 93.75 338 ASN A O 1
ATOM 2525 N N . SER A 1 339 ? 3.301 -41.906 -5.434 1 89.25 339 SER A N 1
ATOM 2526 C CA . SER A 1 339 ? 2.986 -41.469 -4.078 1 89.25 339 SER A CA 1
ATOM 2527 C C . SER A 1 339 ? 3.445 -40.031 -3.84 1 89.25 339 SER A C 1
ATOM 2529 O O . SER A 1 339 ? 2.785 -39.281 -3.129 1 89.25 339 SER A O 1
ATOM 2531 N N . LEU A 1 340 ? 4.52 -39.688 -4.418 1 86.94 340 LEU A N 1
ATOM 2532 C CA . LEU A 1 340 ? 5.02 -38.312 -4.312 1 86.94 340 LEU A CA 1
ATOM 2533 C C . LEU A 1 340 ? 4.07 -37.344 -5 1 86.94 340 LEU A C 1
ATOM 2535 O O . LEU A 1 340 ? 3.896 -36.219 -4.543 1 86.94 340 LEU A O 1
ATOM 2539 N N . LEU A 1 341 ? 3.469 -37.75 -6.062 1 88.12 341 LEU A N 1
ATOM 2540 C CA . LEU A 1 341 ? 2.645 -36.875 -6.895 1 88.12 341 LEU A CA 1
ATOM 2541 C C . LEU A 1 341 ? 1.203 -36.875 -6.398 1 88.12 341 LEU A C 1
ATOM 2543 O O . LEU A 1 341 ? 0.421 -36 -6.789 1 88.12 341 LEU A O 1
ATOM 2547 N N . ASN A 1 342 ? 0.844 -37.75 -5.527 1 84.44 342 ASN A N 1
ATOM 2548 C CA . ASN A 1 342 ? -0.548 -37.969 -5.148 1 84.44 342 ASN A CA 1
ATOM 2549 C C . ASN A 1 342 ? -0.928 -37.156 -3.918 1 84.44 342 ASN A C 1
ATOM 2551 O O . ASN A 1 342 ? -1.449 -37.688 -2.941 1 84.44 342 ASN A O 1
ATOM 2555 N N . GLU A 1 343 ? -0.678 -35.844 -3.965 1 75.5 343 GLU A N 1
ATOM 2556 C CA . GLU A 1 343 ? -1 -35 -2.838 1 75.5 343 GLU A CA 1
ATOM 2557 C C . GLU A 1 343 ? -2.025 -33.938 -3.236 1 75.5 343 GLU A C 1
ATOM 2559 O O . GLU A 1 343 ? -1.841 -33.219 -4.227 1 75.5 343 GLU A O 1
ATOM 2564 N N . PRO A 1 344 ? -3.117 -33.719 -2.406 1 66.88 344 PRO A N 1
ATOM 2565 C CA . PRO A 1 344 ? -4.125 -32.688 -2.701 1 66.88 344 PRO A CA 1
ATOM 2566 C C . PRO A 1 344 ? -3.734 -31.328 -2.182 1 66.88 344 PRO A C 1
ATOM 2568 O O . PRO A 1 344 ? -2.826 -31.203 -1.355 1 66.88 344 PRO A O 1
ATOM 2571 N N . VAL A 1 345 ? -4.465 -30.188 -2.637 1 58.41 345 VAL A N 1
ATOM 2572 C CA . VAL A 1 345 ? -4.203 -28.797 -2.283 1 58.41 345 VAL A CA 1
ATOM 2573 C C . VAL A 1 345 ? -4.688 -28.516 -0.861 1 58.41 345 VAL A C 1
ATOM 2575 O O . VAL A 1 345 ? -4.137 -27.656 -0.167 1 58.41 345 VAL A O 1
ATOM 2578 N N . ILE A 1 346 ? -5.953 -28.953 -0.528 1 49.06 346 ILE A N 1
ATOM 2579 C CA . ILE A 1 346 ? -6.648 -28.641 0.716 1 49.06 346 ILE A CA 1
ATOM 2580 C C . ILE A 1 346 ? -5.656 -28.641 1.875 1 49.06 346 ILE A C 1
ATOM 2582 O O . ILE A 1 346 ? -5.895 -28 2.9 1 49.06 346 ILE A O 1
ATOM 2586 N N . THR A 1 347 ? -4.52 -29 1.726 1 43.12 347 THR A N 1
ATOM 2587 C CA . THR A 1 347 ? -3.537 -29.078 2.801 1 43.12 347 THR A CA 1
ATOM 2588 C C . THR A 1 347 ? -3.006 -27.688 3.152 1 43.12 347 THR A C 1
ATOM 2590 O O . THR A 1 347 ? -2.385 -27.516 4.199 1 43.12 347 THR A O 1
ATOM 2593 N N . LEU A 1 348 ? -3.588 -26.531 2.439 1 53.09 348 LEU A N 1
ATOM 2594 C CA . LEU A 1 348 ? -2.939 -25.25 2.686 1 53.09 348 LEU A CA 1
ATOM 2595 C C . LEU A 1 348 ? -3.963 -24.188 3.072 1 53.09 348 LEU A C 1
ATOM 2597 O O . LEU A 1 348 ? -3.613 -23.016 3.254 1 53.09 348 LEU A O 1
ATOM 2601 N N . ASP A 1 349 ? -5.156 -24.562 3.385 1 57.38 349 ASP A N 1
ATOM 2602 C CA . ASP A 1 349 ? -6.172 -23.547 3.609 1 57.38 349 ASP A CA 1
ATOM 2603 C C . ASP A 1 349 ? -6.105 -23.016 5.039 1 57.38 349 ASP A C 1
ATOM 2605 O O . ASP A 1 349 ? -6.047 -23.781 5.996 1 57.38 349 ASP A O 1
ATOM 2609 N N . ASP A 1 350 ? -5.914 -21.75 5.312 1 60.25 350 ASP A N 1
ATOM 2610 C CA . ASP A 1 350 ? -5.707 -21.125 6.613 1 60.25 350 ASP A CA 1
ATOM 2611 C C . ASP A 1 350 ? -7.023 -20.984 7.375 1 60.25 350 ASP A C 1
ATOM 2613 O O . ASP A 1 350 ? -7.031 -20.875 8.602 1 60.25 350 ASP A O 1
ATOM 2617 N N . ARG A 1 351 ? -8.156 -21.219 6.969 1 61.53 351 ARG A N 1
ATOM 2618 C CA . ARG A 1 351 ? -9.492 -21.062 7.531 1 61.53 351 ARG A CA 1
ATOM 2619 C C . ARG A 1 351 ? -9.695 -19.672 8.109 1 61.53 351 ARG A C 1
ATOM 2621 O O . ARG A 1 351 ? -10.555 -19.469 8.969 1 61.53 351 ARG A O 1
ATOM 2628 N N . ASP A 1 352 ? -8.742 -18.844 7.844 1 75.94 352 ASP A N 1
ATOM 2629 C CA . ASP A 1 352 ? -8.922 -17.438 8.211 1 75.94 352 ASP A CA 1
ATOM 2630 C C . ASP A 1 352 ? -9.672 -16.672 7.121 1 75.94 352 ASP A C 1
ATOM 2632 O O . ASP A 1 352 ? -9.125 -16.438 6.039 1 75.94 352 ASP A O 1
ATOM 2636 N N . PRO A 1 353 ? -10.898 -16.375 7.422 1 81.25 353 PRO A N 1
ATOM 2637 C CA . PRO A 1 353 ? -11.719 -15.734 6.383 1 81.25 353 PRO A CA 1
ATOM 2638 C C . PRO A 1 353 ? -11.242 -14.328 6.035 1 81.25 353 PRO A C 1
ATOM 2640 O O . PRO A 1 353 ? -11.711 -13.734 5.059 1 81.25 353 PRO A O 1
ATOM 2643 N N . THR A 1 354 ? -10.344 -13.812 6.766 1 83.88 354 THR A N 1
ATOM 2644 C CA . THR A 1 354 ? -9.875 -12.453 6.516 1 83.88 354 THR A CA 1
ATOM 2645 C C . THR A 1 354 ? -8.586 -12.469 5.695 1 83.88 354 THR A C 1
ATOM 2647 O O . THR A 1 354 ? -8.062 -11.414 5.332 1 83.88 354 THR A O 1
ATOM 2650 N N . ARG A 1 355 ? -8.117 -13.695 5.418 1 88.81 355 ARG A N 1
ATOM 2651 C CA . ARG A 1 355 ? -6.875 -13.812 4.66 1 88.81 355 ARG A CA 1
ATOM 2652 C C . ARG A 1 355 ? -7.008 -14.836 3.539 1 88.81 355 ARG A C 1
ATOM 2654 O O . ARG A 1 355 ? -7.93 -15.656 3.547 1 88.81 355 ARG A O 1
ATOM 2661 N N . THR A 1 356 ? -6.16 -14.734 2.605 1 90.62 356 THR A N 1
ATOM 2662 C CA . THR A 1 356 ? -6.09 -15.695 1.513 1 90.62 356 THR A CA 1
ATOM 2663 C C . THR A 1 356 ? -4.641 -15.961 1.112 1 90.62 356 THR A C 1
ATOM 2665 O O . THR A 1 356 ? -3.746 -15.188 1.463 1 90.62 356 THR A O 1
ATOM 2668 N N . ASP A 1 357 ? -4.434 -17.062 0.442 1 90.94 357 ASP A N 1
ATOM 2669 C CA . ASP A 1 357 ? -3.123 -17.422 -0.092 1 90.94 357 ASP A CA 1
ATOM 2670 C C . ASP A 1 357 ? -2.949 -16.906 -1.516 1 90.94 357 ASP A C 1
ATOM 2672 O O . ASP A 1 357 ? -3.828 -17.078 -2.361 1 90.94 357 ASP A O 1
ATOM 2676 N N . ILE A 1 358 ? -1.864 -16.234 -1.711 1 94.12 358 ILE A N 1
ATOM 2677 C CA . ILE A 1 358 ? -1.531 -15.742 -3.041 1 94.12 358 ILE A CA 1
ATOM 2678 C C . ILE A 1 358 ? -0.207 -16.344 -3.502 1 94.12 358 ILE A C 1
ATOM 2680 O O . ILE A 1 358 ? 0.796 -16.281 -2.789 1 94.12 358 ILE A O 1
ATOM 2684 N N . LEU A 1 359 ? -0.203 -16.859 -4.664 1 95.06 359 LEU A N 1
ATOM 2685 C CA . LEU A 1 359 ? 1.006 -17.469 -5.219 1 95.06 359 LEU A CA 1
ATOM 2686 C C . LEU A 1 359 ? 1.699 -16.5 -6.176 1 95.06 359 LEU A C 1
ATOM 2688 O O . LEU A 1 359 ? 1.037 -15.742 -6.891 1 95.06 359 LEU A O 1
ATOM 2692 N N . HIS A 1 360 ? 2.979 -16.5 -6.059 1 97.06 360 HIS A N 1
ATOM 2693 C CA . HIS A 1 360 ? 3.875 -15.953 -7.07 1 97.06 360 HIS A CA 1
ATOM 2694 C C . HIS A 1 360 ? 4.762 -17.047 -7.664 1 97.06 360 HIS A C 1
ATOM 2696 O O . HIS A 1 360 ? 5.02 -18.062 -7.016 1 97.06 360 HIS A O 1
ATOM 2702 N N . GLU A 1 361 ? 5.09 -16.781 -8.852 1 97.94 361 GLU A N 1
ATOM 2703 C CA . GLU A 1 361 ? 6.102 -17.656 -9.438 1 97.94 361 GLU A CA 1
ATOM 2704 C C . GLU A 1 361 ? 6.969 -16.891 -10.445 1 97.94 361 GLU A C 1
ATOM 2706 O O . GLU A 1 361 ? 6.453 -16.203 -11.32 1 97.94 361 GLU A O 1
ATOM 2711 N N . TYR A 1 362 ? 8.242 -17.062 -10.234 1 98.69 362 TYR A N 1
ATOM 2712 C CA . TYR A 1 362 ? 9.227 -16.422 -11.102 1 98.69 362 TYR A CA 1
ATOM 2713 C C . TYR A 1 362 ? 10.172 -17.453 -11.719 1 98.69 362 TYR A C 1
ATOM 2715 O O . TYR A 1 362 ? 10.5 -18.453 -11.078 1 98.69 362 TYR A O 1
ATOM 2723 N N . PHE A 1 363 ? 10.539 -17.25 -12.93 1 98.62 363 PHE A N 1
ATOM 2724 C CA . PHE A 1 363 ? 11.453 -18.109 -13.672 1 98.62 363 PHE A CA 1
ATOM 2725 C C . PHE A 1 363 ? 12.773 -17.391 -13.93 1 98.62 363 PHE A C 1
ATOM 2727 O O . PHE A 1 363 ? 12.82 -16.391 -14.648 1 98.62 363 PHE A O 1
ATOM 2734 N N . VAL A 1 364 ? 13.844 -17.953 -13.398 1 98.44 364 VAL A N 1
ATOM 2735 C CA . VAL A 1 364 ? 15.125 -17.25 -13.414 1 98.44 364 VAL A CA 1
ATOM 2736 C C . VAL A 1 364 ? 16.203 -18.172 -13.969 1 98.44 364 VAL A C 1
ATOM 2738 O O . VAL A 1 364 ? 16.234 -19.359 -13.664 1 98.44 364 VAL A O 1
ATOM 2741 N N . PRO A 1 365 ? 17.125 -17.594 -14.859 1 98.25 365 PRO A N 1
ATOM 2742 C CA . PRO A 1 365 ? 18.281 -18.406 -15.25 1 98.25 365 PRO A CA 1
ATOM 2743 C C . PRO A 1 365 ? 19.094 -18.891 -14.047 1 98.25 365 PRO A C 1
ATOM 2745 O O . PRO A 1 365 ? 19.312 -18.125 -13.109 1 98.25 365 PRO A O 1
ATOM 2748 N N . PRO A 1 366 ? 19.484 -20.172 -14.102 1 97.88 366 PRO A N 1
ATOM 2749 C CA . PRO A 1 366 ? 20.203 -20.719 -12.953 1 97.88 366 PRO A CA 1
ATOM 2750 C C . PRO A 1 366 ? 21.438 -19.891 -12.578 1 97.88 366 PRO A C 1
ATOM 2752 O O . PRO A 1 366 ? 21.75 -19.734 -11.391 1 97.88 366 PRO A O 1
ATOM 2755 N N . GLU A 1 367 ? 22.094 -19.297 -13.531 1 97.44 367 GLU A N 1
ATOM 2756 C CA . GLU A 1 367 ? 23.312 -18.531 -13.281 1 97.44 367 GLU A CA 1
ATOM 2757 C C . GLU A 1 367 ? 23 -17.188 -12.633 1 97.44 367 GLU A C 1
ATOM 2759 O O . GLU A 1 367 ? 23.891 -16.531 -12.102 1 97.44 367 GLU A O 1
ATOM 2764 N N . ARG A 1 368 ? 21.75 -16.734 -12.664 1 98.31 368 ARG A N 1
ATOM 2765 C CA . ARG A 1 368 ? 21.344 -15.461 -12.086 1 98.31 368 ARG A CA 1
ATOM 2766 C C . ARG A 1 368 ? 20.547 -15.664 -10.805 1 98.31 368 ARG A C 1
ATOM 2768 O O . ARG A 1 368 ? 19.969 -14.719 -10.266 1 98.31 368 ARG A O 1
ATOM 2775 N N . PHE A 1 369 ? 20.547 -16.844 -10.297 1 98.62 369 PHE A N 1
ATOM 2776 C CA . PHE A 1 369 ? 19.688 -17.156 -9.164 1 98.62 369 PHE A CA 1
ATOM 2777 C C . PHE A 1 369 ? 20.125 -16.391 -7.926 1 98.62 369 PHE A C 1
ATOM 2779 O O . PHE A 1 369 ? 19.297 -15.938 -7.145 1 98.62 369 PHE A O 1
ATOM 2786 N N . ALA A 1 370 ? 21.406 -16.234 -7.727 1 98.56 370 ALA A N 1
ATOM 2787 C CA . ALA A 1 370 ? 21.906 -15.453 -6.59 1 98.56 370 ALA A CA 1
ATOM 2788 C C . ALA A 1 370 ? 21.422 -14.008 -6.668 1 98.56 370 ALA A C 1
ATOM 2790 O O . ALA A 1 370 ? 21.047 -13.414 -5.652 1 98.56 370 ALA A O 1
ATOM 2791 N N . ASP A 1 371 ? 21.453 -13.422 -7.855 1 98.69 371 ASP A N 1
ATOM 2792 C CA . ASP A 1 371 ? 20.938 -12.07 -8.055 1 98.69 371 ASP A CA 1
ATOM 2793 C C . ASP A 1 371 ? 19.453 -12 -7.73 1 98.69 371 ASP A C 1
ATOM 2795 O O . ASP A 1 371 ? 18.984 -11.008 -7.16 1 98.69 371 ASP A O 1
ATOM 2799 N N . PHE A 1 372 ? 18.781 -13.039 -8.094 1 98.69 372 PHE A N 1
ATOM 2800 C CA . PHE A 1 372 ? 17.359 -13.117 -7.812 1 98.69 372 PHE A CA 1
ATOM 2801 C C . PHE A 1 372 ? 17.094 -13.102 -6.312 1 98.69 372 PHE A C 1
ATOM 2803 O O . PHE A 1 372 ? 16.188 -12.43 -5.836 1 98.69 372 PHE A O 1
ATOM 2810 N N . LEU A 1 373 ? 17.891 -13.812 -5.578 1 98.56 373 LEU A N 1
ATOM 2811 C CA . LEU A 1 373 ? 17.734 -13.805 -4.125 1 98.56 373 LEU A CA 1
ATOM 2812 C C . LEU A 1 373 ? 17.953 -12.406 -3.561 1 98.56 373 LEU A C 1
ATOM 2814 O O . LEU A 1 373 ? 17.234 -11.984 -2.652 1 98.56 373 LEU A O 1
ATOM 2818 N N . THR A 1 374 ? 18.891 -11.711 -4.082 1 97.94 374 THR A N 1
ATOM 2819 C CA . THR A 1 374 ? 19.141 -10.344 -3.664 1 97.94 374 THR A CA 1
ATOM 2820 C C . THR A 1 374 ? 17.922 -9.461 -3.93 1 97.94 374 THR A C 1
ATOM 2822 O O . THR A 1 374 ? 17.531 -8.656 -3.08 1 97.94 374 THR A O 1
ATOM 2825 N N . VAL A 1 375 ? 17.344 -9.617 -5.117 1 97.88 375 VAL A N 1
ATOM 2826 C CA . VAL A 1 375 ? 16.125 -8.883 -5.465 1 97.88 375 VAL A CA 1
ATOM 2827 C C . VAL A 1 375 ? 15.047 -9.156 -4.426 1 97.88 375 VAL A C 1
ATOM 2829 O O . VAL A 1 375 ? 14.398 -8.227 -3.938 1 97.88 375 VAL A O 1
ATOM 2832 N N . CYS A 1 376 ? 14.852 -10.422 -4.09 1 98.19 376 CYS A N 1
ATOM 2833 C CA . CYS A 1 376 ? 13.812 -10.805 -3.143 1 98.19 376 CYS A CA 1
ATOM 2834 C C . CYS A 1 376 ? 14.078 -10.219 -1.765 1 98.19 376 CYS A C 1
ATOM 2836 O O . CYS A 1 376 ? 13.156 -9.75 -1.094 1 98.19 376 CYS A O 1
ATOM 2838 N N . ARG A 1 377 ? 15.328 -10.227 -1.332 1 96.06 377 ARG A N 1
ATOM 2839 C CA . ARG A 1 377 ? 15.719 -9.68 -0.036 1 96.06 377 ARG A CA 1
ATOM 2840 C C . ARG A 1 377 ? 15.438 -8.18 0.03 1 96.06 377 ARG A C 1
ATOM 2842 O O . ARG A 1 377 ? 15.07 -7.656 1.085 1 96.06 377 ARG A O 1
ATOM 2849 N N . ASP A 1 378 ? 15.57 -7.531 -1.066 1 94.44 378 ASP A N 1
ATOM 2850 C CA . ASP A 1 378 ? 15.391 -6.086 -1.135 1 94.44 378 ASP A CA 1
ATOM 2851 C C . ASP A 1 378 ? 13.906 -5.719 -1.14 1 94.44 378 ASP A C 1
ATOM 2853 O O . ASP A 1 378 ? 13.523 -4.664 -0.625 1 94.44 378 ASP A O 1
ATOM 2857 N N . VAL A 1 379 ? 13.062 -6.5 -1.722 1 95.94 379 VAL A N 1
ATOM 2858 C CA . VAL A 1 379 ? 11.711 -6.074 -2.07 1 95.94 379 VAL A CA 1
ATOM 2859 C C . VAL A 1 379 ? 10.711 -6.668 -1.083 1 95.94 379 VAL A C 1
ATOM 2861 O O . VAL A 1 379 ? 9.875 -5.949 -0.527 1 95.94 379 VAL A O 1
ATOM 2864 N N . ILE A 1 380 ? 10.789 -7.941 -0.771 1 96 380 ILE A N 1
ATOM 2865 C CA . ILE A 1 380 ? 9.703 -8.68 -0.144 1 96 380 ILE A CA 1
ATOM 2866 C C . ILE A 1 380 ? 9.523 -8.211 1.297 1 96 380 ILE A C 1
ATOM 2868 O O . ILE A 1 380 ? 8.406 -7.906 1.721 1 96 380 ILE A O 1
ATOM 2872 N N . PRO A 1 381 ? 10.648 -8.07 2.105 1 91.62 381 PRO A N 1
ATOM 2873 C CA . PRO A 1 381 ? 10.453 -7.645 3.492 1 91.62 381 PRO A CA 1
ATOM 2874 C C . PRO A 1 381 ? 9.891 -6.23 3.6 1 91.62 381 PRO A C 1
ATOM 2876 O O . PRO A 1 381 ? 9.344 -5.855 4.641 1 91.62 381 PRO A O 1
ATOM 2879 N N . GLY A 1 382 ? 10.023 -5.484 2.547 1 90.62 382 GLY A N 1
ATOM 2880 C CA . GLY A 1 382 ? 9.516 -4.125 2.523 1 90.62 382 GLY A CA 1
ATOM 2881 C C . GLY A 1 382 ? 8.023 -4.047 2.27 1 90.62 382 GLY A C 1
ATOM 2882 O O . GLY A 1 382 ? 7.445 -2.959 2.246 1 90.62 382 GLY A O 1
ATOM 2883 N N . SER A 1 383 ? 7.348 -5.09 2.09 1 91.94 383 SER A N 1
ATOM 2884 C CA . SER A 1 383 ? 5.902 -5.145 1.914 1 91.94 383 SER A CA 1
ATOM 2885 C C . SER A 1 383 ? 5.203 -5.578 3.199 1 91.94 383 SER A C 1
ATOM 2887 O O . SER A 1 383 ? 5.863 -5.965 4.168 1 91.94 383 SER A O 1
ATOM 2889 N N . TYR A 1 384 ? 3.842 -5.465 3.229 1 89.81 384 TYR A N 1
ATOM 2890 C CA . TYR A 1 384 ? 3.027 -5.941 4.34 1 89.81 384 TYR A CA 1
ATOM 2891 C C . TYR A 1 384 ? 2.689 -7.418 4.176 1 89.81 384 TYR A C 1
ATOM 2893 O O . TYR A 1 384 ? 1.997 -8 5.012 1 89.81 384 TYR A O 1
ATOM 2901 N N . GLN A 1 385 ? 3.189 -8.078 3.125 1 91.94 385 GLN A N 1
ATOM 2902 C CA . GLN A 1 385 ? 2.84 -9.453 2.797 1 91.94 385 GLN A CA 1
ATOM 2903 C C . GLN A 1 385 ? 3.711 -10.438 3.568 1 91.94 385 GLN A C 1
ATOM 2905 O O . GLN A 1 385 ? 4.902 -10.203 3.768 1 91.94 385 GLN A O 1
ATOM 2910 N N . GLU A 1 386 ? 3.111 -11.555 3.91 1 89.69 386 GLU A N 1
ATOM 2911 C CA . GLU A 1 386 ? 3.838 -12.594 4.629 1 89.69 386 GLU A CA 1
ATOM 2912 C C . GLU A 1 386 ? 4.172 -13.773 3.711 1 89.69 386 GLU A C 1
ATOM 2914 O O . GLU A 1 386 ? 3.271 -14.453 3.221 1 89.69 386 GLU A O 1
ATOM 2919 N N . LEU A 1 387 ? 5.445 -13.953 3.537 1 93.06 387 LEU A N 1
ATOM 2920 C CA . LEU A 1 387 ? 5.891 -15.109 2.766 1 93.06 387 LEU A CA 1
ATOM 2921 C C . LEU A 1 387 ? 5.984 -16.344 3.646 1 93.06 387 LEU A C 1
ATOM 2923 O O . LEU A 1 387 ? 6.668 -16.328 4.672 1 93.06 387 LEU A O 1
ATOM 2927 N N . LEU A 1 388 ? 5.332 -17.391 3.236 1 89.19 388 LEU A N 1
ATOM 2928 C CA . LEU A 1 388 ? 5.246 -18.594 4.074 1 89.19 388 LEU A CA 1
ATOM 2929 C C . LEU A 1 388 ? 6.184 -19.672 3.568 1 89.19 388 LEU A C 1
ATOM 2931 O O . LEU A 1 388 ? 6.668 -20.5 4.348 1 89.19 388 LEU A O 1
ATOM 2935 N N . ASN A 1 389 ? 6.312 -19.609 2.23 1 90.31 389 ASN A N 1
ATOM 2936 C CA . ASN A 1 389 ? 7.086 -20.703 1.652 1 90.31 389 ASN A CA 1
ATOM 2937 C C . ASN A 1 389 ? 7.578 -20.375 0.249 1 90.31 389 ASN A C 1
ATOM 2939 O O . ASN A 1 389 ? 6.98 -19.547 -0.44 1 90.31 389 ASN A O 1
ATOM 2943 N N . VAL A 1 390 ? 8.734 -21.016 -0.048 1 95.25 390 VAL A N 1
ATOM 2944 C CA . VAL A 1 390 ? 9.25 -20.969 -1.412 1 95.25 390 VAL A CA 1
ATOM 2945 C C . VAL A 1 390 ? 9.68 -22.375 -1.851 1 95.25 390 VAL A C 1
ATOM 2947 O O . VAL A 1 390 ? 10.43 -23.047 -1.138 1 95.25 390 VAL A O 1
ATOM 2950 N N . THR A 1 391 ? 9.195 -22.781 -2.951 1 95.56 391 THR A N 1
ATOM 2951 C CA . THR A 1 391 ? 9.633 -24.031 -3.586 1 95.56 391 THR A CA 1
ATOM 2952 C C . THR A 1 391 ? 10.352 -23.734 -4.898 1 95.56 391 THR A C 1
ATOM 2954 O O . THR A 1 391 ? 9.898 -22.922 -5.695 1 95.56 391 THR A O 1
ATOM 2957 N N . LEU A 1 392 ? 11.461 -24.391 -5.043 1 97.75 392 LEU A N 1
ATOM 2958 C CA . LEU A 1 392 ? 12.273 -24.219 -6.242 1 97.75 392 LEU A CA 1
ATOM 2959 C C . LEU A 1 392 ? 12.203 -25.453 -7.133 1 97.75 392 LEU A C 1
ATOM 2961 O O . LEU A 1 392 ? 12.336 -26.578 -6.648 1 97.75 392 LEU A O 1
ATOM 2965 N N . ARG A 1 393 ? 11.977 -25.219 -8.453 1 97.25 393 ARG A N 1
ATOM 2966 C CA . ARG A 1 393 ? 11.883 -26.328 -9.414 1 97.25 393 ARG A CA 1
ATOM 2967 C C . ARG A 1 393 ? 12.734 -26.047 -10.648 1 97.25 393 ARG A C 1
ATOM 2969 O O . ARG A 1 393 ? 13 -24.891 -10.977 1 97.25 393 ARG A O 1
ATOM 2976 N N . TRP A 1 394 ? 13.156 -27.125 -11.211 1 96.75 394 TRP A N 1
ATOM 2977 C CA . TRP A 1 394 ? 13.883 -27.016 -12.469 1 96.75 394 TRP A CA 1
ATOM 2978 C C . TRP A 1 394 ? 12.922 -27.016 -13.656 1 96.75 394 TRP A C 1
ATOM 2980 O O . TRP A 1 394 ? 11.938 -27.766 -13.664 1 96.75 394 TRP A O 1
ATOM 2990 N N . LEU A 1 395 ? 13.242 -26.219 -14.641 1 96.5 395 LEU A N 1
ATOM 2991 C CA . LEU A 1 395 ? 12.43 -26.156 -15.844 1 96.5 395 LEU A CA 1
ATOM 2992 C C . LEU A 1 395 ? 13.305 -26.125 -17.094 1 96.5 395 LEU A C 1
ATOM 2994 O O . LEU A 1 395 ? 14.078 -25.188 -17.297 1 96.5 395 LEU A O 1
ATOM 2998 N N . GLU A 1 396 ? 13.203 -27.203 -17.891 1 96.62 396 GLU A N 1
ATOM 2999 C CA . GLU A 1 396 ? 13.828 -27.172 -19.203 1 96.62 396 GLU A CA 1
ATOM 3000 C C . GLU A 1 396 ? 13.117 -26.203 -20.141 1 96.62 396 GLU A C 1
ATOM 3002 O O . GLU A 1 396 ? 11.961 -25.828 -19.906 1 96.62 396 GLU A O 1
ATOM 3007 N N . PRO A 1 397 ? 13.758 -25.812 -21.203 1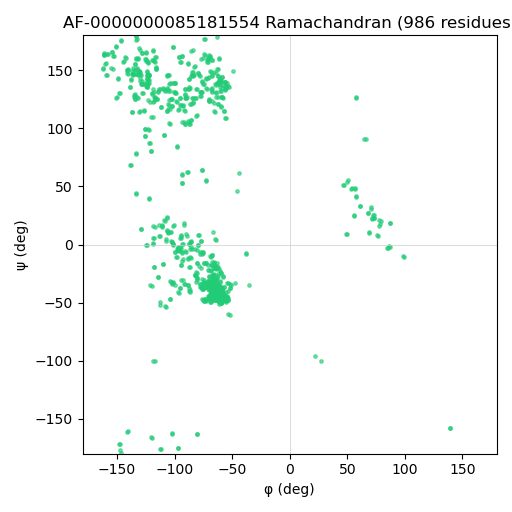 95.94 397 PRO A N 1
ATOM 3008 C CA . PRO A 1 397 ? 13.195 -24.781 -22.078 1 95.94 397 PRO A CA 1
ATOM 3009 C C . PRO A 1 397 ? 11.852 -25.188 -22.672 1 95.94 397 PRO A C 1
ATOM 3011 O O . PRO A 1 397 ? 11.656 -26.344 -23.031 1 95.94 397 PRO A O 1
ATOM 3014 N N . ASP A 1 398 ? 10.953 -24.25 -22.703 1 93.62 398 ASP A N 1
ATOM 3015 C CA . ASP A 1 398 ? 9.703 -24.328 -23.438 1 93.62 398 ASP A CA 1
ATOM 3016 C C . ASP A 1 398 ? 9.891 -23.859 -24.875 1 93.62 398 ASP A C 1
ATOM 3018 O O . ASP A 1 398 ? 9.828 -22.656 -25.141 1 93.62 398 ASP A O 1
ATOM 3022 N N . ILE A 1 399 ? 9.953 -24.719 -25.766 1 91.88 399 ILE A N 1
ATOM 3023 C CA . ILE A 1 399 ? 10.273 -24.328 -27.141 1 91.88 399 ILE A CA 1
ATOM 3024 C C . ILE A 1 399 ? 9 -24.312 -27.984 1 91.88 399 ILE A C 1
ATOM 3026 O O . ILE A 1 399 ? 9.039 -23.984 -29.172 1 91.88 399 ILE A O 1
ATOM 3030 N N . ASP A 1 400 ? 7.891 -24.578 -27.438 1 94.56 400 ASP A N 1
ATOM 3031 C CA . ASP A 1 400 ? 6.676 -24.75 -28.234 1 94.56 400 ASP A CA 1
ATOM 3032 C C . ASP A 1 400 ? 5.727 -23.562 -28.047 1 94.56 400 ASP A C 1
ATOM 3034 O O . ASP A 1 400 ? 5.297 -22.953 -29.016 1 94.56 400 ASP A O 1
ATOM 3038 N N . SER A 1 401 ? 5.391 -23.203 -26.844 1 96.81 401 SER A N 1
ATOM 3039 C CA . SER A 1 401 ? 4.309 -22.266 -26.562 1 96.81 401 SER A CA 1
ATOM 3040 C C . SER A 1 401 ? 4.672 -20.844 -27.016 1 96.81 401 SER A C 1
ATOM 3042 O O . SER A 1 401 ? 5.844 -20.469 -27 1 96.81 401 SER A O 1
ATOM 3044 N N . LEU A 1 402 ? 3.707 -20.078 -27.406 1 97.56 402 LEU A N 1
ATOM 3045 C CA . LEU A 1 402 ? 3.918 -18.688 -27.812 1 97.56 402 LEU A CA 1
ATOM 3046 C C . LEU A 1 402 ? 4.145 -17.797 -26.594 1 97.56 402 LEU A C 1
ATOM 3048 O O . LEU A 1 402 ? 4.992 -16.906 -26.625 1 97.56 402 LEU A O 1
ATOM 3052 N N . LEU A 1 403 ? 3.426 -18.062 -25.531 1 97.31 403 LEU A N 1
ATOM 3053 C CA . LEU A 1 403 ? 3.633 -17.344 -24.281 1 97.31 403 LEU A CA 1
ATOM 3054 C C . LEU A 1 403 ? 4.598 -18.094 -23.375 1 97.31 403 LEU A C 1
ATOM 3056 O O . LEU A 1 403 ? 4.262 -18.406 -22.234 1 97.31 403 LEU A O 1
ATOM 3060 N N . ALA A 1 404 ? 5.785 -18.266 -23.875 1 95.94 404 ALA A N 1
ATOM 3061 C CA . ALA A 1 404 ? 6.793 -19.062 -23.188 1 95.94 404 ALA A CA 1
ATOM 3062 C C . ALA A 1 404 ? 7.43 -18.281 -22.047 1 95.94 404 ALA A C 1
ATOM 3064 O O . ALA A 1 404 ? 7.824 -17.125 -22.219 1 95.94 404 ALA A O 1
ATOM 3065 N N . PHE A 1 405 ? 7.504 -18.875 -20.891 1 94.62 405 PHE A N 1
ATOM 3066 C CA . PHE A 1 405 ? 8.141 -18.234 -19.75 1 94.62 405 PHE A CA 1
ATOM 3067 C C . PHE A 1 405 ? 9.562 -18.75 -19.562 1 94.62 405 PHE A C 1
ATOM 3069 O O . PHE A 1 405 ? 10.32 -18.234 -18.75 1 94.62 405 PHE A O 1
ATOM 3076 N N . ALA A 1 406 ? 9.945 -19.812 -20.391 1 95.31 406 ALA A N 1
ATOM 3077 C CA . ALA A 1 406 ? 11.266 -20.406 -20.25 1 95.31 406 ALA A CA 1
ATOM 3078 C C . ALA A 1 406 ? 11.93 -20.578 -21.609 1 95.31 406 ALA A C 1
ATOM 3080 O O . ALA A 1 406 ? 12.031 -21.703 -22.125 1 95.31 406 ALA A O 1
ATOM 3081 N N . PRO A 1 407 ? 12.484 -19.484 -22.156 1 93.62 407 PRO A N 1
ATOM 3082 C CA . PRO A 1 407 ? 13.227 -19.641 -23.422 1 93.62 407 PRO A CA 1
ATOM 3083 C C . PRO A 1 407 ? 14.516 -20.438 -23.25 1 93.62 407 PRO A C 1
ATOM 3085 O O . PRO A 1 407 ? 15.062 -20.953 -24.234 1 93.62 407 PRO A O 1
ATOM 3088 N N . GLY A 1 408 ? 15.039 -20.5 -22.125 1 95.56 408 GLY A N 1
ATOM 3089 C CA . GLY A 1 408 ? 16.141 -21.328 -21.672 1 95.56 408 GLY A CA 1
ATOM 3090 C C . GLY A 1 408 ? 15.867 -22.016 -20.344 1 95.56 408 GLY A C 1
ATOM 3091 O O . GLY A 1 408 ? 14.773 -21.906 -19.797 1 95.56 408 GLY A O 1
ATOM 3092 N N . PRO A 1 409 ? 16.891 -22.828 -19.891 1 96.75 409 PRO A N 1
ATOM 3093 C CA . PRO A 1 409 ? 16.672 -23.453 -18.578 1 96.75 409 PRO A CA 1
ATOM 3094 C C . PRO A 1 409 ? 16.391 -22.422 -17.484 1 96.75 409 PRO A C 1
ATOM 3096 O O . PRO A 1 409 ? 16.969 -21.344 -17.469 1 96.75 409 PRO A O 1
ATOM 3099 N N . ARG A 1 410 ? 15.469 -22.781 -16.656 1 98.19 410 ARG A N 1
ATOM 3100 C CA . ARG A 1 410 ? 15.078 -21.875 -15.586 1 98.19 410 ARG A CA 1
ATOM 3101 C C . ARG A 1 410 ? 14.961 -22.594 -14.25 1 98.19 410 ARG A C 1
ATOM 3103 O O . ARG A 1 410 ? 14.719 -23.812 -14.219 1 98.19 410 ARG A O 1
ATOM 3110 N N . ILE A 1 411 ? 15.211 -21.891 -13.203 1 98.31 411 ILE A N 1
ATOM 3111 C CA . ILE A 1 411 ? 14.711 -22.25 -11.883 1 98.31 411 ILE A CA 1
ATOM 3112 C C . ILE A 1 411 ? 13.398 -21.516 -11.617 1 98.31 411 ILE A C 1
ATOM 3114 O O . ILE A 1 411 ? 13.344 -20.281 -11.695 1 98.31 411 ILE A O 1
ATOM 3118 N N . ALA A 1 412 ? 12.367 -22.281 -11.398 1 98.12 412 ALA A N 1
ATOM 3119 C CA . ALA A 1 412 ? 11.078 -21.719 -11 1 98.12 412 ALA A CA 1
ATOM 3120 C C . ALA A 1 412 ? 10.992 -21.547 -9.492 1 98.12 412 ALA A C 1
ATOM 3122 O O . ALA A 1 412 ? 11.219 -22.5 -8.734 1 98.12 412 ALA A O 1
ATOM 3123 N N . ALA A 1 413 ? 10.773 -20.328 -9.055 1 98.5 413 ALA A N 1
ATOM 3124 C CA . ALA A 1 413 ? 10.57 -20.047 -7.641 1 98.5 413 ALA A CA 1
ATOM 3125 C C . ALA A 1 413 ? 9.094 -19.781 -7.344 1 98.5 413 ALA A C 1
ATOM 3127 O O . ALA A 1 413 ? 8.57 -18.719 -7.648 1 98.5 413 ALA A O 1
ATOM 3128 N N . VAL A 1 414 ? 8.461 -20.766 -6.746 1 96.75 414 VAL A N 1
ATOM 3129 C CA . VAL A 1 414 ? 7.059 -20.656 -6.375 1 96.75 414 VAL A CA 1
ATOM 3130 C C . VAL A 1 414 ? 6.945 -20.156 -4.938 1 96.75 414 VAL A C 1
ATOM 3132 O O . VAL A 1 414 ? 7.426 -20.797 -4.004 1 96.75 414 VAL A O 1
ATOM 3135 N N . MET A 1 415 ? 6.32 -19.031 -4.828 1 96.88 415 MET A N 1
ATOM 3136 C CA . MET A 1 415 ? 6.223 -18.375 -3.529 1 96.88 415 MET A CA 1
ATOM 3137 C C . MET A 1 415 ? 4.773 -18.328 -3.049 1 96.88 415 MET A C 1
ATOM 3139 O O . MET A 1 415 ? 3.869 -18 -3.818 1 96.88 415 MET A O 1
ATOM 3143 N N . LEU A 1 416 ? 4.605 -18.734 -1.782 1 94.56 416 LEU A N 1
ATOM 3144 C CA . LEU A 1 416 ? 3.287 -18.688 -1.155 1 94.56 416 LEU A CA 1
ATOM 3145 C C . LEU A 1 416 ? 3.203 -17.547 -0.142 1 94.56 416 LEU A C 1
ATOM 3147 O O . LEU A 1 416 ? 3.898 -17.562 0.875 1 94.56 416 LEU A O 1
ATOM 3151 N N . PHE A 1 417 ? 2.328 -16.562 -0.443 1 93.75 417 PHE A N 1
ATOM 3152 C CA . PHE A 1 417 ? 2.096 -15.438 0.454 1 93.75 417 PHE A CA 1
ATOM 3153 C C . PHE A 1 417 ? 0.742 -15.57 1.143 1 93.75 417 PHE A C 1
ATOM 3155 O O . PHE A 1 417 ? -0.207 -16.094 0.563 1 93.75 417 PHE A O 1
ATOM 3162 N N . SER A 1 418 ? 0.68 -15.117 2.367 1 91.69 418 SER A N 1
ATOM 3163 C CA . SER A 1 418 ? -0.593 -14.867 3.037 1 91.69 418 SER A CA 1
ATOM 3164 C C . SER A 1 418 ? -0.968 -13.391 2.984 1 91.69 418 SER A C 1
ATOM 3166 O O . SER A 1 418 ? -0.198 -12.531 3.424 1 91.69 418 SER A O 1
ATOM 3168 N N . GLN A 1 419 ? -2.115 -13.086 2.457 1 91.56 419 GLN A N 1
ATOM 3169 C CA . GLN A 1 419 ? -2.543 -11.703 2.262 1 91.56 419 GLN A CA 1
ATOM 3170 C C . GLN A 1 419 ? -3.869 -11.43 2.971 1 91.56 419 GLN A C 1
ATOM 3172 O O . GLN A 1 419 ? -4.785 -12.258 2.92 1 91.56 419 GLN A O 1
ATOM 3177 N N . GLU A 1 420 ? -3.957 -10.219 3.639 1 89.31 420 GLU A N 1
ATOM 3178 C CA . GLU A 1 420 ? -5.262 -9.727 4.066 1 89.31 420 GLU A CA 1
ATOM 3179 C C . GLU A 1 420 ? -6.199 -9.539 2.879 1 89.31 420 GLU A C 1
ATOM 3181 O O . GLU A 1 420 ? -5.781 -9.055 1.822 1 89.31 420 GLU A O 1
ATOM 3186 N N . MET A 1 421 ? -7.461 -9.891 3.111 1 90.94 421 MET A N 1
ATOM 3187 C CA . MET A 1 421 ? -8.438 -9.711 2.037 1 90.94 421 MET A CA 1
ATOM 3188 C C . MET A 1 421 ? -9.062 -8.32 2.092 1 90.94 421 MET A C 1
ATOM 3190 O O . MET A 1 421 ? -10.273 -8.188 2.242 1 90.94 421 MET A O 1
ATOM 3194 N N . THR A 1 422 ? -8.164 -7.301 1.913 1 91.5 422 THR A N 1
ATOM 3195 C CA . THR A 1 422 ? -8.547 -5.895 1.925 1 91.5 422 THR A CA 1
ATOM 3196 C C . THR A 1 422 ? -7.961 -5.16 0.723 1 91.5 422 THR A C 1
ATOM 3198 O O . THR A 1 422 ? -7.004 -5.637 0.108 1 91.5 422 THR A O 1
ATOM 3201 N N . ALA A 1 423 ? -8.578 -4.016 0.442 1 91.81 423 ALA A N 1
ATOM 3202 C CA . ALA A 1 423 ? -8.086 -3.195 -0.662 1 91.81 423 ALA A CA 1
ATOM 3203 C C . ALA A 1 423 ? -6.664 -2.717 -0.395 1 91.81 423 ALA A C 1
ATOM 3205 O O . ALA A 1 423 ? -5.855 -2.609 -1.319 1 91.81 423 ALA A O 1
ATOM 3206 N N . ARG A 1 424 ? -6.332 -2.363 0.851 1 91 424 ARG A N 1
ATOM 3207 C CA . ARG A 1 424 ? -4.992 -1.901 1.195 1 91 424 ARG A CA 1
ATOM 3208 C C . ARG A 1 424 ? -3.959 -2.998 0.964 1 91 424 ARG A C 1
ATOM 3210 O O . ARG A 1 424 ? -2.875 -2.734 0.441 1 91 424 ARG A O 1
ATOM 3217 N N . ALA A 1 425 ? -4.293 -4.207 1.358 1 93.19 425 ALA A N 1
ATOM 3218 C CA . ALA A 1 425 ? -3.375 -5.324 1.177 1 93.19 425 ALA A CA 1
ATOM 3219 C C . ALA A 1 425 ? -3.189 -5.648 -0.303 1 93.19 425 ALA A C 1
ATOM 3221 O O . ALA A 1 425 ? -2.088 -5.996 -0.736 1 93.19 425 ALA A O 1
ATOM 3222 N N . GLU A 1 426 ? -4.297 -5.57 -1.053 1 94.62 426 GLU A N 1
ATOM 3223 C CA . GLU A 1 426 ? -4.215 -5.781 -2.494 1 94.62 426 GLU A CA 1
ATOM 3224 C C . GLU A 1 426 ? -3.293 -4.758 -3.15 1 94.62 426 GLU A C 1
ATOM 3226 O O . GLU A 1 426 ? -2.49 -5.102 -4.02 1 94.62 426 GLU A O 1
ATOM 3231 N N . ALA A 1 427 ? -3.402 -3.543 -2.693 1 94.5 427 ALA A N 1
ATOM 3232 C CA . ALA A 1 427 ? -2.537 -2.49 -3.217 1 94.5 427 ALA A CA 1
ATOM 3233 C C . ALA A 1 427 ? -1.076 -2.758 -2.871 1 94.5 427 ALA A C 1
ATOM 3235 O O . ALA A 1 427 ? -0.187 -2.543 -3.697 1 94.5 427 ALA A O 1
ATOM 3236 N N . ASP A 1 428 ? -0.824 -3.141 -1.685 1 94.81 428 ASP A N 1
ATOM 3237 C CA . ASP A 1 428 ? 0.531 -3.463 -1.249 1 94.81 428 ASP A CA 1
ATOM 3238 C C . ASP A 1 428 ? 1.101 -4.633 -2.049 1 94.81 428 ASP A C 1
ATOM 3240 O O . ASP A 1 428 ? 2.268 -4.613 -2.441 1 94.81 428 ASP A O 1
ATOM 3244 N N . MET A 1 429 ? 0.296 -5.637 -2.275 1 97.12 429 MET A N 1
ATOM 3245 C CA . MET A 1 429 ? 0.692 -6.789 -3.078 1 97.12 429 MET A CA 1
ATOM 3246 C C . MET A 1 429 ? 1.038 -6.367 -4.504 1 97.12 429 MET A C 1
ATOM 3248 O O . MET A 1 429 ? 2.025 -6.836 -5.07 1 97.12 429 MET A O 1
ATOM 3252 N N . THR A 1 430 ? 0.217 -5.535 -5.035 1 97.44 430 THR A N 1
ATOM 3253 C CA . THR A 1 430 ? 0.456 -5.043 -6.387 1 97.44 430 THR A CA 1
ATOM 3254 C C . THR A 1 430 ? 1.806 -4.336 -6.477 1 97.44 430 THR A C 1
ATOM 3256 O O . THR A 1 430 ? 2.59 -4.594 -7.391 1 97.44 430 THR A O 1
ATOM 3259 N N . ARG A 1 431 ? 2.07 -3.469 -5.504 1 96.5 431 ARG A N 1
ATOM 3260 C CA . ARG A 1 431 ? 3.338 -2.746 -5.477 1 96.5 431 ARG A CA 1
ATOM 3261 C C . ARG A 1 431 ? 4.516 -3.709 -5.398 1 96.5 431 ARG A C 1
ATOM 3263 O O . ARG A 1 431 ? 5.492 -3.568 -6.145 1 96.5 431 ARG A O 1
ATOM 3270 N N . MET A 1 432 ? 4.418 -4.668 -4.543 1 97.12 432 MET A N 1
ATOM 3271 C CA . MET A 1 432 ? 5.492 -5.645 -4.383 1 97.12 432 MET A CA 1
ATOM 3272 C C . MET A 1 432 ? 5.68 -6.469 -5.652 1 97.12 432 MET A C 1
ATOM 3274 O O . MET A 1 432 ? 6.805 -6.672 -6.105 1 97.12 432 MET A O 1
ATOM 3278 N N . THR A 1 433 ? 4.586 -6.906 -6.223 1 98.44 433 THR A N 1
ATOM 3279 C CA . THR A 1 433 ? 4.625 -7.746 -7.414 1 98.44 433 THR A CA 1
ATOM 3280 C C . THR A 1 433 ? 5.273 -6.996 -8.578 1 98.44 433 THR A C 1
ATOM 3282 O O . THR A 1 433 ? 6.145 -7.539 -9.266 1 98.44 433 THR A O 1
ATOM 3285 N N . GLU A 1 434 ? 4.871 -5.777 -8.781 1 98.38 434 GLU A N 1
ATOM 3286 C CA . GLU A 1 434 ? 5.43 -4.977 -9.867 1 98.38 434 GLU A CA 1
ATOM 3287 C C . GLU A 1 434 ? 6.93 -4.77 -9.688 1 98.38 434 GLU A C 1
ATOM 3289 O O . GLU A 1 434 ? 7.695 -4.852 -10.648 1 98.38 434 GLU A O 1
ATOM 3294 N N . ALA A 1 435 ? 7.324 -4.523 -8.43 1 98.06 435 ALA A N 1
ATOM 3295 C CA . ALA A 1 435 ? 8.742 -4.344 -8.148 1 98.06 435 ALA A CA 1
ATOM 3296 C C . ALA A 1 435 ? 9.531 -5.613 -8.453 1 98.06 435 ALA A C 1
ATOM 3298 O O . ALA A 1 435 ? 10.602 -5.559 -9.055 1 98.06 435 ALA A O 1
ATOM 3299 N N . LEU A 1 436 ? 9.008 -6.746 -8.078 1 98.69 436 LEU A N 1
ATOM 3300 C CA . LEU A 1 436 ? 9.664 -8.023 -8.336 1 98.69 436 LEU A CA 1
ATOM 3301 C C . LEU A 1 436 ? 9.75 -8.305 -9.828 1 98.69 436 LEU A C 1
ATOM 3303 O O . LEU A 1 436 ? 10.805 -8.688 -10.336 1 98.69 436 LEU A O 1
ATOM 3307 N N . ILE A 1 437 ? 8.641 -8.094 -10.57 1 98.69 437 ILE A N 1
ATOM 3308 C CA . ILE A 1 437 ? 8.586 -8.398 -11.992 1 98.69 437 ILE A CA 1
ATOM 3309 C C . ILE A 1 437 ? 9.609 -7.562 -12.742 1 98.69 437 ILE A C 1
ATOM 3311 O O . ILE A 1 437 ? 10.367 -8.086 -13.562 1 98.69 437 ILE A O 1
ATOM 3315 N N . ASP A 1 438 ? 9.695 -6.254 -12.438 1 98.62 438 ASP A N 1
ATOM 3316 C CA . ASP A 1 438 ? 10.672 -5.391 -13.094 1 98.62 438 ASP A CA 1
ATOM 3317 C C . ASP A 1 438 ? 12.086 -5.934 -12.914 1 98.62 438 ASP A C 1
ATOM 3319 O O . ASP A 1 438 ? 12.852 -6.031 -13.875 1 98.62 438 ASP A O 1
ATOM 3323 N N . ARG A 1 439 ? 12.398 -6.266 -11.727 1 98.62 439 ARG A N 1
ATOM 3324 C CA . ARG A 1 439 ? 13.766 -6.656 -11.406 1 98.62 439 ARG A CA 1
ATOM 3325 C C . ARG A 1 439 ? 14.07 -8.055 -11.938 1 98.62 439 ARG A C 1
ATOM 3327 O O . ARG A 1 439 ? 15.203 -8.344 -12.312 1 98.62 439 ARG A O 1
ATOM 3334 N N . VAL A 1 440 ? 13.078 -8.93 -11.953 1 98.75 440 VAL A N 1
ATOM 3335 C CA . VAL A 1 440 ? 13.273 -10.266 -12.492 1 98.75 440 VAL A CA 1
ATOM 3336 C C . VAL A 1 440 ? 13.477 -10.188 -14 1 98.75 440 VAL A C 1
ATOM 3338 O O . VAL A 1 440 ? 14.336 -10.883 -14.555 1 98.75 440 VAL A O 1
ATOM 3341 N N . ILE A 1 441 ? 12.672 -9.359 -14.688 1 98.5 441 ILE A N 1
ATOM 3342 C CA . ILE A 1 441 ? 12.836 -9.172 -16.125 1 98.5 441 ILE A CA 1
ATOM 3343 C C . ILE A 1 441 ? 14.234 -8.633 -16.422 1 98.5 441 ILE A C 1
ATOM 3345 O O . ILE A 1 441 ? 14.891 -9.062 -17.375 1 98.5 441 ILE A O 1
ATOM 3349 N N . ALA A 1 442 ? 14.719 -7.742 -15.555 1 98.25 442 ALA A N 1
ATOM 3350 C CA . ALA A 1 442 ? 16.062 -7.176 -15.719 1 98.25 442 ALA A CA 1
ATOM 3351 C C . ALA A 1 442 ? 17.125 -8.25 -15.578 1 98.25 442 ALA A C 1
ATOM 3353 O O . ALA A 1 442 ? 18.25 -8.094 -16.078 1 98.25 442 ALA A O 1
ATOM 3354 N N . LEU A 1 443 ? 16.828 -9.367 -14.961 1 98.12 443 LEU A N 1
ATOM 3355 C CA . LEU A 1 443 ? 17.734 -10.492 -14.805 1 98.12 443 LEU A CA 1
ATOM 3356 C C . LEU A 1 443 ? 17.531 -11.516 -15.914 1 98.12 443 LEU A C 1
ATOM 3358 O O . LEU A 1 443 ? 18 -12.656 -15.82 1 98.12 443 LEU A O 1
ATOM 3362 N N . CYS A 1 444 ? 16.703 -11.18 -16.922 1 97 444 CYS A N 1
ATOM 3363 C CA . CYS A 1 444 ? 16.359 -12.047 -18.047 1 97 444 CYS A CA 1
ATOM 3364 C C . CYS A 1 444 ? 15.414 -13.164 -17.609 1 97 444 CYS A C 1
ATOM 3366 O O . CYS A 1 444 ? 15.414 -14.25 -18.203 1 97 444 CYS A O 1
ATOM 3368 N N . GLY A 1 445 ? 14.719 -12.938 -16.531 1 98.06 445 GLY A N 1
ATOM 3369 C CA . GLY A 1 445 ? 13.68 -13.859 -16.094 1 98.06 445 GLY A CA 1
ATOM 3370 C C . GLY A 1 445 ? 12.289 -13.438 -16.531 1 98.06 445 GLY A C 1
ATOM 3371 O O . GLY A 1 445 ? 12.133 -12.547 -17.359 1 98.06 445 GLY A O 1
ATOM 3372 N N . THR A 1 446 ? 11.328 -14.18 -16.078 1 97.94 446 THR A N 1
ATOM 3373 C CA . THR A 1 446 ? 9.914 -13.898 -16.328 1 97.94 446 THR A CA 1
ATOM 3374 C C . THR A 1 446 ? 9.062 -14.328 -15.133 1 97.94 446 THR A C 1
ATOM 3376 O O . THR A 1 446 ? 9.594 -14.711 -14.086 1 97.94 446 THR A O 1
ATOM 3379 N N . TYR A 1 447 ? 7.785 -14.016 -15.242 1 98.25 447 TYR A N 1
ATOM 3380 C CA . TYR A 1 447 ? 6.836 -14.375 -14.188 1 98.25 447 TYR A CA 1
ATOM 3381 C C . TYR A 1 447 ? 5.703 -15.227 -14.75 1 98.25 447 TYR A C 1
ATOM 3383 O O . TYR A 1 447 ? 5.496 -15.281 -15.961 1 98.25 447 TYR A O 1
ATOM 3391 N N . TYR A 1 448 ? 5.074 -15.977 -13.867 1 97.75 448 TYR A N 1
ATOM 3392 C CA . TYR A 1 448 ? 3.988 -16.875 -14.258 1 97.75 448 TYR A CA 1
ATOM 3393 C C . TYR A 1 448 ? 2.678 -16.109 -14.398 1 97.75 448 TYR A C 1
ATOM 3395 O O . TYR A 1 448 ? 2.299 -15.344 -13.508 1 97.75 448 TYR A O 1
ATOM 3403 N N . LEU A 1 449 ? 1.944 -16.297 -15.398 1 96.06 449 LEU A N 1
ATOM 3404 C CA . LEU A 1 449 ? 0.805 -15.477 -15.781 1 96.06 449 LEU A CA 1
ATOM 3405 C C . LEU A 1 449 ? -0.431 -15.844 -14.969 1 96.06 449 LEU A C 1
ATOM 3407 O O . LEU A 1 449 ? -1.324 -15.008 -14.781 1 96.06 449 LEU A O 1
ATOM 3411 N N . PRO A 1 450 ? -0.592 -17.031 -14.508 1 93.44 450 PRO A N 1
ATOM 3412 C CA . PRO A 1 450 ? -1.898 -17.469 -14 1 93.44 450 PRO A CA 1
ATOM 3413 C C . PRO A 1 450 ? -2.17 -16.969 -12.586 1 93.44 450 PRO A C 1
ATOM 3415 O O . PRO A 1 450 ? -3.18 -17.328 -11.977 1 93.44 450 PRO A O 1
ATOM 3418 N N . TYR A 1 451 ? -1.375 -16.141 -12.055 1 94.25 451 TYR A N 1
ATOM 3419 C CA . TYR A 1 451 ? -1.663 -15.617 -10.727 1 94.25 451 TYR A CA 1
ATOM 3420 C C . TYR A 1 451 ? -2.232 -14.203 -10.797 1 94.25 451 TYR A C 1
ATOM 3422 O O . TYR A 1 451 ? -2.84 -13.828 -11.805 1 94.25 451 TYR A O 1
ATOM 3430 N N . ARG A 1 452 ? -2.219 -13.461 -9.695 1 95.44 452 ARG A N 1
ATOM 3431 C CA . ARG A 1 452 ? -2.936 -12.188 -9.68 1 95.44 452 ARG A CA 1
ATOM 3432 C C . ARG A 1 452 ? -2.48 -11.281 -10.82 1 95.44 452 ARG A C 1
ATOM 3434 O O . ARG A 1 452 ? -1.286 -11.203 -11.109 1 95.44 452 ARG A O 1
ATOM 3441 N N . PRO A 1 453 ? -3.393 -10.688 -11.484 1 95.94 453 PRO A N 1
ATOM 3442 C CA . PRO A 1 453 ? -3.035 -9.812 -12.602 1 95.94 453 PRO A CA 1
ATOM 3443 C C . PRO A 1 453 ? -2.506 -8.453 -12.148 1 95.94 453 PRO A C 1
ATOM 3445 O O . PRO A 1 453 ? -3.039 -7.414 -12.547 1 95.94 453 PRO A O 1
ATOM 3448 N N . HIS A 1 454 ? -1.418 -8.438 -11.492 1 97.44 454 HIS A N 1
ATOM 3449 C CA . HIS A 1 454 ? -0.843 -7.227 -10.906 1 97.44 454 HIS A CA 1
ATOM 3450 C C . HIS A 1 454 ? 0.178 -6.594 -11.844 1 97.44 454 HIS A C 1
ATOM 3452 O O . HIS A 1 454 ? 0.516 -5.418 -11.703 1 97.44 454 HIS A O 1
ATOM 3458 N N . ALA A 1 455 ? 0.662 -7.379 -12.82 1 97.88 455 ALA A N 1
ATOM 3459 C CA . ALA A 1 455 ? 1.661 -6.852 -13.742 1 97.88 455 ALA A CA 1
ATOM 3460 C C . ALA A 1 455 ? 1.109 -5.664 -14.531 1 97.88 455 ALA A C 1
ATOM 3462 O O . ALA A 1 455 ? -0.064 -5.656 -14.906 1 97.88 455 ALA A O 1
ATOM 3463 N N . ARG A 1 456 ? 1.96 -4.688 -14.75 1 97.31 456 ARG A N 1
ATOM 3464 C CA . ARG A 1 456 ? 1.605 -3.641 -15.703 1 97.31 456 ARG A CA 1
ATOM 3465 C C . ARG A 1 456 ? 1.628 -4.168 -17.125 1 97.31 456 ARG A C 1
ATOM 3467 O O . ARG A 1 456 ? 2.342 -5.129 -17.438 1 97.31 456 ARG A O 1
ATOM 3474 N N . PRO A 1 457 ? 0.866 -3.471 -18.016 1 96.69 457 PRO A N 1
ATOM 3475 C CA . PRO A 1 457 ? 0.875 -3.904 -19.422 1 96.69 457 PRO A CA 1
ATOM 3476 C C . PRO A 1 457 ? 2.277 -3.922 -20.031 1 96.69 457 PRO A C 1
ATOM 3478 O O . PRO A 1 457 ? 2.609 -4.82 -20.797 1 96.69 457 PRO A O 1
ATOM 3481 N N . ASP A 1 458 ? 3.092 -2.971 -19.641 1 97.62 458 ASP A N 1
ATOM 3482 C CA . ASP A 1 458 ? 4.445 -2.939 -20.188 1 97.62 458 ASP A CA 1
ATOM 3483 C C . ASP A 1 458 ? 5.277 -4.105 -19.656 1 97.62 458 ASP A C 1
ATOM 3485 O O . ASP A 1 458 ? 6.133 -4.637 -20.359 1 97.62 458 ASP A O 1
ATOM 3489 N N . GLN A 1 459 ? 5.039 -4.5 -18.422 1 97.94 459 GLN A N 1
ATOM 3490 C CA . GLN A 1 459 ? 5.734 -5.652 -17.859 1 97.94 459 GLN A CA 1
ATOM 3491 C C . GLN A 1 459 ? 5.309 -6.945 -18.547 1 97.94 459 GLN A C 1
ATOM 3493 O O . GLN A 1 459 ? 6.133 -7.836 -18.766 1 97.94 459 GLN A O 1
ATOM 3498 N N . PHE A 1 460 ? 4.035 -7.035 -18.938 1 97.81 460 PHE A N 1
ATOM 3499 C CA . PHE A 1 460 ? 3.537 -8.195 -19.656 1 97.81 460 PHE A CA 1
ATOM 3500 C C . PHE A 1 460 ? 4.27 -8.367 -20.984 1 97.81 460 PHE A C 1
ATOM 3502 O O . PHE A 1 460 ? 4.789 -9.445 -21.281 1 97.81 460 PHE A O 1
ATOM 3509 N N . THR A 1 461 ? 4.344 -7.289 -21.703 1 97.38 461 THR A N 1
ATOM 3510 C CA . THR A 1 461 ? 4.969 -7.367 -23.016 1 97.38 461 THR A CA 1
ATOM 3511 C C . THR A 1 461 ? 6.473 -7.586 -22.891 1 97.38 461 THR A C 1
ATOM 3513 O O . THR A 1 461 ? 7.078 -8.25 -23.734 1 97.38 461 THR A O 1
ATOM 3516 N N . ALA A 1 462 ? 7.055 -7.066 -21.844 1 97.5 462 ALA A N 1
ATOM 3517 C CA . ALA A 1 462 ? 8.484 -7.266 -21.625 1 97.5 462 ALA A CA 1
ATOM 3518 C C . ALA A 1 462 ? 8.781 -8.711 -21.219 1 97.5 462 ALA A C 1
ATOM 3520 O O . ALA A 1 462 ? 9.812 -9.266 -21.594 1 97.5 462 ALA A O 1
ATOM 3521 N N . GLY A 1 463 ? 7.871 -9.32 -20.484 1 97.06 463 GLY A N 1
ATOM 3522 C CA . GLY A 1 463 ? 8.078 -10.664 -19.984 1 97.06 463 GLY A CA 1
ATOM 3523 C C . GLY A 1 463 ? 7.742 -11.742 -21 1 97.06 463 GLY A C 1
ATOM 3524 O O . GLY A 1 463 ? 8.266 -12.852 -20.938 1 97.06 463 GLY A O 1
ATOM 3525 N N . TYR A 1 464 ? 6.879 -11.453 -21.906 1 97.44 464 TYR A N 1
ATOM 3526 C CA . TYR A 1 464 ? 6.441 -12.406 -22.922 1 97.44 464 TYR A CA 1
ATOM 3527 C C . TYR A 1 464 ? 6.633 -11.828 -24.328 1 97.44 464 TYR A C 1
ATOM 3529 O O . TYR A 1 464 ? 5.695 -11.281 -24.906 1 97.44 464 TYR A O 1
ATOM 3537 N N . ALA A 1 465 ? 7.762 -12.148 -24.891 1 95.12 465 ALA A N 1
ATOM 3538 C CA . ALA A 1 465 ? 8.273 -11.5 -26.078 1 95.12 465 ALA A CA 1
ATOM 3539 C C . ALA A 1 465 ? 7.383 -11.773 -27.281 1 95.12 465 ALA A C 1
ATOM 3541 O O . ALA A 1 465 ? 7.312 -10.969 -28.219 1 95.12 465 ALA A O 1
ATOM 3542 N N . ARG A 1 466 ? 6.668 -12.867 -27.281 1 97 466 ARG A N 1
ATOM 3543 C CA . ARG A 1 466 ? 5.867 -13.234 -28.438 1 97 466 ARG A CA 1
ATOM 3544 C C . ARG A 1 466 ? 4.383 -13.008 -28.172 1 97 466 ARG A C 1
ATOM 3546 O O . ARG A 1 466 ? 3.531 -13.648 -28.797 1 97 466 ARG A O 1
ATOM 3553 N N . ALA A 1 467 ? 4.121 -12.109 -27.219 1 97.69 467 ALA A N 1
ATOM 3554 C CA . ALA A 1 467 ? 2.74 -11.789 -26.859 1 97.69 467 ALA A CA 1
ATOM 3555 C C . ALA A 1 467 ? 1.962 -11.289 -28.078 1 97.69 467 ALA A C 1
ATOM 3557 O O . ALA A 1 467 ? 0.806 -11.664 -28.281 1 97.69 467 ALA A O 1
ATOM 3558 N N . HIS A 1 468 ? 2.553 -10.461 -28.938 1 97.94 468 HIS A N 1
ATOM 3559 C CA . HIS A 1 468 ? 1.88 -9.938 -30.125 1 97.94 468 HIS A CA 1
ATOM 3560 C C . HIS A 1 468 ? 1.57 -11.047 -31.125 1 97.94 468 HIS A C 1
ATOM 3562 O O . HIS A 1 468 ? 0.504 -11.055 -31.734 1 97.94 468 HIS A O 1
ATOM 3568 N N . GLU A 1 469 ? 2.488 -11.898 -31.281 1 98.19 469 GLU A N 1
ATOM 3569 C CA . GLU A 1 469 ? 2.271 -13.055 -32.156 1 98.19 469 GLU A CA 1
ATOM 3570 C C . GLU A 1 469 ? 1.115 -13.914 -31.641 1 98.19 469 GLU A C 1
ATOM 3572 O O . GLU A 1 469 ? 0.301 -14.391 -32.438 1 98.19 469 GLU A O 1
ATOM 3577 N N . PHE A 1 470 ? 1.074 -14.047 -30.359 1 98.5 470 PHE A N 1
ATOM 3578 C CA . PHE A 1 470 ? -0.016 -14.812 -29.766 1 98.5 470 PHE A CA 1
ATOM 3579 C C . PHE A 1 470 ? -1.358 -14.148 -30.047 1 98.5 470 PHE A C 1
ATOM 3581 O O . PHE A 1 470 ? -2.324 -14.82 -30.422 1 98.5 470 PHE A O 1
ATOM 3588 N N . VAL A 1 471 ? -1.413 -12.891 -29.828 1 98.5 471 VAL A N 1
ATOM 3589 C CA . VAL A 1 471 ? -2.648 -12.148 -30.031 1 98.5 471 VAL A CA 1
ATOM 3590 C C . VAL A 1 471 ? -3.1 -12.273 -31.484 1 98.5 471 VAL A C 1
ATOM 3592 O O . VAL A 1 471 ? -4.289 -12.445 -31.75 1 98.5 471 VAL A O 1
ATOM 3595 N N . ALA A 1 472 ? -2.178 -12.234 -32.406 1 98.44 472 ALA A N 1
ATOM 3596 C CA . ALA A 1 472 ? -2.504 -12.398 -33.812 1 98.44 472 ALA A CA 1
ATOM 3597 C C . ALA A 1 472 ? -3.064 -13.797 -34.094 1 98.44 472 ALA A C 1
ATOM 3599 O O . ALA A 1 472 ? -4.047 -13.945 -34.812 1 98.44 472 ALA A O 1
ATOM 3600 N N . ALA A 1 473 ? -2.434 -14.797 -33.531 1 98.44 473 ALA A N 1
ATOM 3601 C CA . ALA A 1 473 ? -2.9 -16.172 -33.688 1 98.44 473 ALA A CA 1
ATOM 3602 C C . ALA A 1 473 ? -4.301 -16.344 -33.094 1 98.44 473 ALA A C 1
ATOM 3604 O O . ALA A 1 473 ? -5.145 -17.016 -33.688 1 98.44 473 ALA A O 1
ATOM 3605 N N . LYS A 1 474 ? -4.523 -15.766 -31.953 1 98.56 474 LYS A N 1
ATOM 3606 C CA . LYS A 1 474 ? -5.832 -15.82 -31.297 1 98.56 474 LYS A CA 1
ATOM 3607 C C . LYS A 1 474 ? -6.902 -15.156 -32.156 1 98.56 474 LYS A C 1
ATOM 3609 O O . LYS A 1 474 ? -7.988 -15.719 -32.344 1 98.56 474 LYS A O 1
ATOM 3614 N N . ARG A 1 475 ? -6.59 -14.039 -32.688 1 98.25 475 ARG A N 1
ATOM 3615 C CA . ARG A 1 475 ? -7.566 -13.32 -33.5 1 98.25 475 ARG A CA 1
ATOM 3616 C C . ARG A 1 475 ? -7.852 -14.07 -34.812 1 98.25 475 ARG A C 1
ATOM 3618 O O . ARG A 1 475 ? -8.977 -14.039 -35.312 1 98.25 475 ARG A O 1
ATOM 3625 N N . ALA A 1 476 ? -6.883 -14.734 -35.312 1 98.19 476 ALA A N 1
ATOM 3626 C CA . ALA A 1 476 ? -7.09 -15.562 -36.5 1 98.19 476 ALA A CA 1
ATOM 3627 C C . ALA A 1 476 ? -7.98 -16.766 -36.188 1 98.19 476 ALA A C 1
ATOM 3629 O O . ALA A 1 476 ? -8.852 -17.125 -37 1 98.19 476 ALA A O 1
ATOM 3630 N N . ALA A 1 477 ? -7.797 -17.406 -35.031 1 98.19 477 ALA A N 1
ATOM 3631 C CA . ALA A 1 477 ? -8.531 -18.609 -34.625 1 98.19 477 ALA A CA 1
ATOM 3632 C C . ALA A 1 477 ? -9.945 -18.25 -34.188 1 98.19 477 ALA A C 1
ATOM 3634 O O . ALA A 1 477 ? -10.859 -19.078 -34.281 1 98.19 477 ALA A O 1
ATOM 3635 N N . ASP A 1 478 ? -10.094 -17.094 -33.688 1 98.31 478 ASP A N 1
ATOM 3636 C CA . ASP A 1 478 ? -11.328 -16.625 -33.062 1 98.31 478 ASP A CA 1
ATOM 3637 C C . ASP A 1 478 ? -11.625 -15.18 -33.469 1 98.31 478 ASP A C 1
ATOM 3639 O O . ASP A 1 478 ? -11.641 -14.289 -32.625 1 98.31 478 ASP A O 1
ATOM 3643 N N . PRO A 1 479 ? -11.953 -14.945 -34.719 1 97.38 479 PRO A N 1
ATOM 3644 C CA . PRO A 1 479 ? -12.148 -13.578 -35.188 1 97.38 479 PRO A CA 1
ATOM 3645 C C . PRO A 1 479 ? -13.297 -12.859 -34.469 1 97.38 479 PRO A C 1
ATOM 3647 O O . PRO A 1 479 ? -13.289 -11.633 -34.375 1 97.38 479 PRO A O 1
ATOM 3650 N N . GLY A 1 480 ? -14.242 -13.586 -34 1 97.06 480 GLY A N 1
ATOM 3651 C CA . GLY A 1 480 ? -15.359 -12.992 -33.281 1 97.06 480 GLY A CA 1
ATOM 3652 C C . GLY A 1 480 ? -15.086 -12.758 -31.812 1 97.06 480 GLY A C 1
ATOM 3653 O O . GLY A 1 480 ? -15.914 -12.188 -31.094 1 97.06 480 GLY A O 1
ATOM 3654 N N . LEU A 1 481 ? -13.945 -13.172 -31.312 1 97.81 481 LEU A N 1
ATOM 3655 C CA . LEU A 1 481 ? -13.5 -13.023 -29.938 1 97.81 481 LEU A CA 1
ATOM 3656 C C . LEU A 1 481 ? -14.5 -13.648 -28.969 1 97.81 481 LEU A C 1
ATOM 3658 O O . LEU A 1 481 ? -14.914 -13.008 -28 1 97.81 481 LEU A O 1
ATOM 3662 N N . LEU A 1 482 ? -14.836 -14.828 -29.312 1 98.19 482 LEU A N 1
ATOM 3663 C CA . LEU A 1 482 ? -15.781 -15.586 -28.5 1 98.19 482 LEU A CA 1
ATOM 3664 C C . LEU A 1 482 ? -15.117 -16.125 -27.25 1 98.19 482 LEU A C 1
ATOM 3666 O O . LEU A 1 482 ? -15.742 -16.203 -26.188 1 98.19 482 LEU A O 1
ATOM 3670 N N . LEU A 1 483 ? -13.898 -16.547 -27.344 1 98.5 483 LEU A N 1
ATOM 3671 C CA . LEU A 1 483 ? -13.156 -17.062 -26.203 1 98.5 483 LEU A CA 1
ATOM 3672 C C . LEU A 1 483 ? -12.391 -15.953 -25.5 1 98.5 483 LEU A C 1
ATOM 3674 O O . LEU A 1 483 ? -11.359 -15.484 -26 1 98.5 483 LEU A O 1
ATOM 3678 N N . ARG A 1 484 ? -12.898 -15.516 -24.359 1 97.31 484 ARG A N 1
ATOM 3679 C CA . ARG A 1 484 ? -12.273 -14.43 -23.609 1 97.31 484 ARG A CA 1
ATOM 3680 C C . ARG A 1 484 ? -12.336 -14.695 -22.109 1 97.31 484 ARG A C 1
ATOM 3682 O O . ARG A 1 484 ? -13.211 -15.43 -21.641 1 97.31 484 ARG A O 1
ATOM 3689 N N . ASN A 1 485 ? -11.398 -14.203 -21.422 1 95.31 485 ASN A N 1
ATOM 3690 C CA . ASN A 1 485 ? -11.328 -14.211 -19.969 1 95.31 485 ASN A CA 1
ATOM 3691 C C . ASN A 1 485 ? -10.625 -12.969 -19.438 1 95.31 485 ASN A C 1
ATOM 3693 O O . ASN A 1 485 ? -10.391 -12.008 -20.172 1 95.31 485 ASN A O 1
ATOM 3697 N N . ALA A 1 486 ? -10.352 -12.945 -18.156 1 93.75 486 ALA A N 1
ATOM 3698 C CA . ALA A 1 486 ? -9.812 -11.75 -17.531 1 93.75 486 ALA A CA 1
ATOM 3699 C C . ALA A 1 486 ? -8.414 -11.438 -18.047 1 93.75 486 ALA A C 1
ATOM 3701 O O . ALA A 1 486 ? -8.031 -10.266 -18.172 1 93.75 486 ALA A O 1
ATOM 3702 N N . LEU A 1 487 ? -7.648 -12.469 -18.344 1 95.25 487 LEU A N 1
ATOM 3703 C CA . LEU A 1 487 ? -6.297 -12.281 -18.844 1 95.25 487 LEU A CA 1
ATOM 3704 C C . LEU A 1 487 ? -6.32 -11.578 -20.203 1 95.25 487 LEU A C 1
ATOM 3706 O O . LEU A 1 487 ? -5.527 -10.664 -20.438 1 95.25 487 LEU A O 1
ATOM 3710 N N . TRP A 1 488 ? -7.199 -12.016 -21.125 1 96.62 488 TRP A N 1
ATOM 3711 C CA . TRP A 1 488 ? -7.355 -11.375 -22.422 1 96.62 488 TRP A CA 1
ATOM 3712 C C . TRP A 1 488 ? -7.75 -9.906 -22.266 1 96.62 488 TRP A C 1
ATOM 3714 O O . TRP A 1 488 ? -7.137 -9.023 -22.875 1 96.62 488 TRP A O 1
ATOM 3724 N N . ASP A 1 489 ? -8.711 -9.68 -21.453 1 95.06 489 ASP A N 1
ATOM 3725 C CA . ASP A 1 489 ? -9.281 -8.344 -21.297 1 95.06 489 ASP A CA 1
ATOM 3726 C C . ASP A 1 489 ? -8.273 -7.379 -20.688 1 95.06 489 ASP A C 1
ATOM 3728 O O . ASP A 1 489 ? -8.258 -6.191 -21.016 1 95.06 489 ASP A O 1
ATOM 3732 N N . ARG A 1 490 ? -7.438 -7.91 -19.875 1 94.06 490 ARG A N 1
ATOM 3733 C CA . ARG A 1 490 ? -6.52 -7.043 -19.141 1 94.06 490 ARG A CA 1
ATOM 3734 C C . ARG A 1 490 ? -5.254 -6.777 -19.953 1 94.06 490 ARG A C 1
ATOM 3736 O O . ARG A 1 490 ? -4.723 -5.664 -19.938 1 94.06 490 ARG A O 1
ATOM 3743 N N . TYR A 1 491 ? -4.742 -7.754 -20.641 1 96.06 491 TYR A N 1
ATOM 3744 C CA . TYR A 1 491 ? -3.385 -7.613 -21.141 1 96.06 491 TYR A CA 1
ATOM 3745 C C . TYR A 1 491 ? -3.361 -7.734 -22.672 1 96.06 491 TYR A C 1
ATOM 3747 O O . TYR A 1 491 ? -2.559 -7.074 -23.328 1 96.06 491 TYR A O 1
ATOM 3755 N N . MET A 1 492 ? -4.211 -8.57 -23.203 1 96.56 492 MET A N 1
ATOM 3756 C CA . MET A 1 492 ? -4 -8.992 -24.578 1 96.56 492 MET A CA 1
ATOM 3757 C C . MET A 1 492 ? -4.922 -8.234 -25.531 1 96.56 492 MET A C 1
ATOM 3759 O O . MET A 1 492 ? -4.539 -7.934 -26.656 1 96.56 492 MET A O 1
ATOM 3763 N N . GLY A 1 493 ? -6.109 -7.902 -25.047 1 94.62 493 GLY A N 1
ATOM 3764 C CA . GLY A 1 493 ? -7.066 -7.199 -25.891 1 94.62 493 GLY A CA 1
ATOM 3765 C C . GLY A 1 493 ? -6.57 -5.844 -26.344 1 94.62 493 GLY A C 1
ATOM 3766 O O . GLY A 1 493 ? -7.02 -5.328 -27.375 1 94.62 493 GLY A O 1
ATOM 3767 N N . ILE A 1 494 ? -5.605 -5.285 -25.688 1 89.75 494 ILE A N 1
ATOM 3768 C CA . ILE A 1 494 ? -5.152 -3.928 -25.984 1 89.75 494 ILE A CA 1
ATOM 3769 C C . ILE A 1 494 ? -3.938 -3.973 -26.906 1 89.75 494 ILE A C 1
ATOM 3771 O O . ILE A 1 494 ? -3.383 -2.932 -27.266 1 89.75 494 ILE A O 1
ATOM 3775 N N . LEU A 1 495 ? -3.5 -5.141 -27.172 1 92.5 495 LEU A N 1
ATOM 3776 C CA . LEU A 1 495 ? -2.348 -5.301 -28.047 1 92.5 495 LEU A CA 1
ATOM 3777 C C . LEU A 1 495 ? -2.789 -5.453 -29.5 1 92.5 495 LEU A C 1
ATOM 3779 O O . LEU A 1 495 ? -3.852 -6.016 -29.781 1 92.5 495 LEU A O 1
ATOM 3783 N N . MET B 1 1 ? 1.246 -5.594 55.188 1 28.02 1 MET B N 1
ATOM 3784 C CA . MET B 1 1 ? 1.516 -5.113 53.844 1 28.02 1 MET B CA 1
ATOM 3785 C C . MET B 1 1 ? 2.396 -6.098 53.094 1 28.02 1 MET B C 1
ATOM 3787 O O . MET B 1 1 ? 2.787 -5.836 51.938 1 28.02 1 MET B O 1
ATOM 3791 N N . ALA B 1 2 ? 3.143 -6.836 53.906 1 35.19 2 ALA B N 1
ATOM 3792 C CA . ALA B 1 2 ? 4.129 -7.91 53.875 1 35.19 2 ALA B CA 1
ATOM 3793 C C . ALA B 1 2 ? 3.602 -9.109 53.094 1 35.19 2 ALA B C 1
ATOM 3795 O O . ALA B 1 2 ? 4.375 -9.977 52.688 1 35.19 2 ALA B O 1
ATOM 3796 N N . GLY B 1 3 ? 2.395 -9.352 53.469 1 34.5 3 GLY B N 1
ATOM 3797 C CA . GLY B 1 3 ? 1.8 -10.625 53.094 1 34.5 3 GLY B CA 1
ATOM 3798 C C . GLY B 1 3 ? 1.587 -10.766 51.594 1 34.5 3 GLY B C 1
ATOM 3799 O O . GLY B 1 3 ? 0.469 -11.016 51.125 1 34.5 3 GLY B O 1
ATOM 3800 N N . LEU B 1 4 ? 2.107 -9.93 50.812 1 43.19 4 LEU B N 1
ATOM 3801 C CA . LEU B 1 4 ? 2.145 -10.227 49.375 1 43.19 4 LEU B CA 1
ATOM 3802 C C . LEU B 1 4 ? 2.578 -11.672 49.125 1 43.19 4 LEU B C 1
ATOM 3804 O O . LEU B 1 4 ? 3.748 -12.008 49.344 1 43.19 4 LEU B O 1
ATOM 3808 N N . THR B 1 5 ? 1.729 -12.633 49.656 1 44.78 5 THR B N 1
ATOM 3809 C CA . THR B 1 5 ? 1.86 -14.062 49.906 1 44.78 5 THR B CA 1
ATOM 3810 C C . THR B 1 5 ? 2.389 -14.773 48.656 1 44.78 5 THR B C 1
ATOM 3812 O O . THR B 1 5 ? 2.32 -14.227 47.531 1 44.78 5 THR B O 1
ATOM 3815 N N . ARG B 1 6 ? 3.154 -15.898 48.906 1 46.53 6 ARG B N 1
ATOM 3816 C CA . ARG B 1 6 ? 3.68 -16.859 47.969 1 46.53 6 ARG B CA 1
ATOM 3817 C C . ARG B 1 6 ? 2.699 -17.094 46.812 1 46.53 6 ARG B C 1
ATOM 3819 O O . ARG B 1 6 ? 3.105 -17.203 45.656 1 46.53 6 ARG B O 1
ATOM 3826 N N . ARG B 1 7 ? 1.472 -17.031 47.188 1 47.59 7 ARG B N 1
ATOM 3827 C CA . ARG B 1 7 ? 0.43 -17.203 46.188 1 47.59 7 ARG B CA 1
ATOM 3828 C C . ARG B 1 7 ? 0.374 -16.016 45.25 1 47.59 7 ARG B C 1
ATOM 3830 O O . ARG B 1 7 ? 0.21 -16.188 44.031 1 47.59 7 ARG B O 1
ATOM 3837 N N . GLY B 1 8 ? 0.446 -14.922 45.812 1 46.84 8 GLY B N 1
ATOM 3838 C CA . GLY B 1 8 ? 0.479 -13.742 44.969 1 46.84 8 GLY B CA 1
ATOM 3839 C C . GLY B 1 8 ? 1.687 -13.695 44.062 1 46.84 8 GLY B C 1
ATOM 3840 O O . GLY B 1 8 ? 1.573 -13.32 42.875 1 46.84 8 GLY B O 1
ATOM 3841 N N . ALA B 1 9 ? 2.764 -14.164 44.562 1 52.78 9 ALA B N 1
ATOM 3842 C CA . ALA B 1 9 ? 3.99 -14.219 43.781 1 52.78 9 ALA B CA 1
ATOM 3843 C C . ALA B 1 9 ? 3.873 -15.25 42.656 1 52.78 9 ALA B C 1
ATOM 3845 O O . ALA B 1 9 ? 4.336 -15.008 41.531 1 52.78 9 ALA B O 1
ATOM 3846 N N . LEU B 1 10 ? 3.318 -16.375 42.938 1 46.94 10 LEU B N 1
ATOM 3847 C CA . LEU B 1 10 ? 3.107 -17.406 41.938 1 46.94 10 LEU B CA 1
ATOM 3848 C C . LEU B 1 10 ? 2.09 -16.953 40.875 1 46.94 10 LEU B C 1
ATOM 3850 O O . LEU B 1 10 ? 2.256 -17.219 39.688 1 46.94 10 LEU B O 1
ATOM 3854 N N . LEU B 1 11 ? 1.106 -16.266 41.312 1 48.09 11 LEU B N 1
ATOM 3855 C CA . LEU B 1 11 ? 0.131 -15.734 40.375 1 48.09 11 LEU B CA 1
ATOM 3856 C C . LEU B 1 11 ? 0.764 -14.672 39.469 1 48.09 11 LEU B C 1
ATOM 3858 O O . LEU B 1 11 ? 0.521 -14.641 38.281 1 48.09 11 LEU B O 1
ATOM 3862 N N . LEU B 1 12 ? 1.459 -13.797 40.094 1 50.53 12 LEU B N 1
ATOM 3863 C CA . LEU B 1 12 ? 2.148 -12.766 39.312 1 50.53 12 LEU B CA 1
ATOM 3864 C C . LEU B 1 12 ? 3.236 -13.383 38.469 1 50.53 12 LEU B C 1
ATOM 3866 O O . LEU B 1 12 ? 3.453 -12.945 37.312 1 50.53 12 LEU B O 1
ATOM 3870 N N . GLY B 1 13 ? 3.928 -14.297 38.969 1 52 13 GLY B N 1
ATOM 3871 C CA . GLY B 1 13 ? 4.879 -15.039 38.156 1 52 13 GLY B CA 1
ATOM 3872 C C . GLY B 1 13 ? 4.223 -15.805 37.031 1 52 13 GLY B C 1
ATOM 3873 O O . GLY B 1 13 ? 4.738 -15.836 35.906 1 52 13 GLY B O 1
ATOM 3874 N N . GLY B 1 14 ? 3.242 -16.484 37.281 1 50.47 14 GLY B N 1
ATOM 3875 C CA . GLY B 1 14 ? 2.465 -17.125 36.219 1 50.47 14 GLY B CA 1
ATOM 3876 C C . GLY B 1 14 ? 1.911 -16.141 35.219 1 50.47 14 GLY B C 1
ATOM 3877 O O . GLY B 1 14 ? 1.933 -16.406 34 1 50.47 14 GLY B O 1
ATOM 3878 N N . ALA B 1 15 ? 1.319 -15.141 35.75 1 49.94 15 ALA B N 1
ATOM 3879 C CA . ALA B 1 15 ? 0.837 -14.102 34.875 1 49.94 15 ALA B CA 1
ATOM 3880 C C . ALA B 1 15 ? 1.975 -13.547 34 1 49.94 15 ALA B C 1
ATOM 3882 O O . ALA B 1 15 ? 1.797 -13.297 32.812 1 49.94 15 ALA B O 1
ATOM 3883 N N . ALA B 1 16 ? 3.053 -13.352 34.594 1 52.53 16 ALA B N 1
ATOM 3884 C CA . ALA B 1 16 ? 4.227 -12.906 33.844 1 52.53 16 ALA B CA 1
ATOM 3885 C C . ALA B 1 16 ? 4.668 -13.961 32.844 1 52.53 16 ALA B C 1
ATOM 3887 O O . ALA B 1 16 ? 5.012 -13.633 31.688 1 52.53 16 ALA B O 1
ATOM 3888 N N . LEU B 1 17 ? 4.766 -15.164 33.25 1 49.62 17 LEU B N 1
ATOM 3889 C CA . LEU B 1 17 ? 5.121 -16.234 32.312 1 49.62 17 LEU B CA 1
ATOM 3890 C C . LEU B 1 17 ? 4.062 -16.406 31.234 1 49.62 17 LEU B C 1
ATOM 3892 O O . LEU B 1 17 ? 4.391 -16.656 30.078 1 49.62 17 LEU B O 1
ATOM 3896 N N . GLY B 1 18 ? 2.889 -16.359 31.641 1 48.12 18 GLY B N 1
ATOM 3897 C CA . GLY B 1 18 ? 1.829 -16.375 30.656 1 48.12 18 GLY B CA 1
ATOM 3898 C C . GLY B 1 18 ? 1.88 -15.18 29.703 1 48.12 18 GLY B C 1
ATOM 3899 O O . GLY B 1 18 ? 1.719 -15.336 28.5 1 48.12 18 GLY B O 1
ATOM 3900 N N . GLY B 1 19 ? 1.96 -14.078 30.312 1 47.88 19 GLY B N 1
ATOM 3901 C CA . GLY B 1 19 ? 2.158 -12.883 29.5 1 47.88 19 GLY B CA 1
ATOM 3902 C C . GLY B 1 19 ? 3.369 -12.977 28.594 1 47.88 19 GLY B C 1
ATOM 3903 O O . GLY B 1 19 ? 3.293 -12.617 27.422 1 47.88 19 GLY B O 1
ATOM 3904 N N . TRP B 1 20 ? 4.5 -13.375 29.156 1 49.44 20 TRP B N 1
ATOM 3905 C CA . TRP B 1 20 ? 5.711 -13.586 28.359 1 49.44 20 TRP B CA 1
ATOM 3906 C C . TRP B 1 20 ? 5.484 -14.641 27.281 1 49.44 20 TRP B C 1
ATOM 3908 O O . TRP B 1 20 ? 5.945 -14.492 26.156 1 49.44 20 TRP B O 1
ATOM 3918 N N . GLY B 1 21 ? 4.984 -15.734 27.641 1 48.03 21 GLY B N 1
ATOM 3919 C CA . GLY B 1 21 ? 4.66 -16.766 26.688 1 48.03 21 GLY B CA 1
ATOM 3920 C C . GLY B 1 21 ? 3.756 -16.281 25.562 1 48.03 21 GLY B C 1
ATOM 3921 O O . GLY B 1 21 ? 3.994 -16.594 24.391 1 48.03 21 GLY B O 1
ATOM 3922 N N . VAL B 1 22 ? 2.752 -15.562 26.047 1 47.94 22 VAL B N 1
ATOM 3923 C CA . VAL B 1 22 ? 1.84 -15.039 25.031 1 47.94 22 VAL B CA 1
ATOM 3924 C C . VAL B 1 22 ? 2.559 -13.992 24.172 1 47.94 22 VAL B C 1
ATOM 3926 O O . VAL B 1 22 ? 2.406 -13.969 22.953 1 47.94 22 VAL B O 1
ATOM 3929 N N . THR B 1 23 ? 3.297 -13.109 24.812 1 49.34 23 THR B N 1
ATOM 3930 C CA . THR B 1 23 ? 3.984 -12.07 24.047 1 49.34 23 THR B CA 1
ATOM 3931 C C . THR B 1 23 ? 5.082 -12.672 23.172 1 49.34 23 THR B C 1
ATOM 3933 O O . THR B 1 23 ? 5.328 -12.211 22.062 1 49.34 23 THR B O 1
ATOM 3936 N N . GLY B 1 24 ? 5.844 -13.695 23.703 1 49.5 24 GLY B N 1
ATOM 3937 C CA . GLY B 1 24 ? 6.941 -14.25 22.922 1 49.5 24 GLY B CA 1
ATOM 3938 C C . GLY B 1 24 ? 6.477 -15.062 21.734 1 49.5 24 GLY B C 1
ATOM 3939 O O . GLY B 1 24 ? 7.203 -15.203 20.75 1 49.5 24 GLY B O 1
ATOM 3940 N N . PHE B 1 25 ? 5.199 -15.555 21.781 1 53.72 25 PHE B N 1
ATOM 3941 C CA . PHE B 1 25 ? 4.777 -16.438 20.703 1 53.72 25 PHE B CA 1
ATOM 3942 C C . PHE B 1 25 ? 3.598 -15.828 19.938 1 53.72 25 PHE B C 1
ATOM 3944 O O . PHE B 1 25 ? 3.02 -16.469 19.062 1 53.72 25 PHE B O 1
ATOM 3951 N N . ALA B 1 26 ? 3.32 -14.578 20.375 1 59.69 26 ALA B N 1
ATOM 3952 C CA . ALA B 1 26 ? 2.164 -13.961 19.719 1 59.69 26 ALA B CA 1
ATOM 3953 C C . ALA B 1 26 ? 2.514 -13.484 18.312 1 59.69 26 ALA B C 1
ATOM 3955 O O . ALA B 1 26 ? 3.652 -13.086 18.047 1 59.69 26 ALA B O 1
ATOM 3956 N N . ALA B 1 27 ? 1.581 -13.695 17.438 1 63.12 27 ALA B N 1
ATOM 3957 C CA . ALA B 1 27 ? 1.717 -13.148 16.078 1 63.12 27 ALA B CA 1
ATOM 3958 C C . ALA B 1 27 ? 1.839 -11.625 16.125 1 63.12 27 ALA B C 1
ATOM 3960 O O . ALA B 1 27 ? 1.119 -10.953 16.859 1 63.12 27 ALA B O 1
ATOM 3961 N N . ARG B 1 28 ? 3.023 -11.133 15.609 1 66.75 28 ARG B N 1
ATOM 3962 C CA . ARG B 1 28 ? 3.215 -9.688 15.492 1 66.75 28 ARG B CA 1
ATOM 3963 C C . ARG B 1 28 ? 3.197 -9.25 14.031 1 66.75 28 ARG B C 1
ATOM 3965 O O . ARG B 1 28 ? 4.152 -9.492 13.289 1 66.75 28 ARG B O 1
ATOM 3972 N N . LEU B 1 29 ? 2.002 -8.844 13.594 1 67.44 29 LEU B N 1
ATOM 3973 C CA . LEU B 1 29 ? 1.893 -8.25 12.266 1 67.44 29 LEU B CA 1
ATOM 3974 C C . LEU B 1 29 ? 1.699 -6.738 12.359 1 67.44 29 LEU B C 1
ATOM 3976 O O . LEU B 1 29 ? 1.02 -6.25 13.266 1 67.44 29 LEU B O 1
ATOM 3980 N N . PRO B 1 30 ? 2.385 -5.965 11.609 1 71.56 30 PRO B N 1
ATOM 3981 C CA . PRO B 1 30 ? 3.35 -6.375 10.586 1 71.56 30 PRO B CA 1
ATOM 3982 C C . PRO B 1 30 ? 4.738 -6.648 11.156 1 71.56 30 PRO B C 1
ATOM 3984 O O . PRO B 1 30 ? 5.129 -6.035 12.156 1 71.56 30 PRO B O 1
ATOM 3987 N N . VAL B 1 31 ? 5.395 -7.547 10.547 1 67.25 31 VAL B N 1
ATOM 3988 C CA . VAL B 1 31 ? 6.781 -7.812 10.914 1 67.25 31 VAL B CA 1
ATOM 3989 C C . VAL B 1 31 ? 7.684 -6.723 10.344 1 67.25 31 VAL B C 1
ATOM 3991 O O . VAL B 1 31 ? 7.559 -6.355 9.172 1 67.25 31 VAL B O 1
ATOM 3994 N N . LEU B 1 32 ? 8.539 -6.156 11.125 1 69.56 32 LEU B N 1
ATOM 3995 C CA . LEU B 1 32 ? 9.359 -5.023 10.703 1 69.56 32 LEU B CA 1
ATOM 3996 C C . LEU B 1 32 ? 10.75 -5.484 10.281 1 69.56 32 LEU B C 1
ATOM 3998 O O . LEU B 1 32 ? 11.477 -4.742 9.617 1 69.56 32 LEU B O 1
ATOM 4002 N N . ASP B 1 33 ? 10.977 -6.738 10.602 1 71.69 33 ASP B N 1
ATOM 4003 C CA . ASP B 1 33 ? 12.312 -7.207 10.25 1 71.69 33 ASP B CA 1
ATOM 4004 C C . ASP B 1 33 ? 12.531 -7.152 8.742 1 71.69 33 ASP B C 1
ATOM 4006 O O . ASP B 1 33 ? 11.742 -7.715 7.973 1 71.69 33 ASP B O 1
ATOM 4010 N N . GLY B 1 34 ? 13.555 -6.375 8.367 1 73 34 GLY B N 1
ATOM 4011 C CA . GLY B 1 34 ? 13.922 -6.309 6.961 1 73 34 GLY B CA 1
ATOM 4012 C C . GLY B 1 34 ? 13.148 -5.254 6.191 1 73 34 GLY B C 1
ATOM 4013 O O . GLY B 1 34 ? 13.383 -5.059 4.996 1 73 34 GLY B O 1
ATOM 4014 N N . SER B 1 35 ? 12.25 -4.559 6.77 1 76.19 35 SER B N 1
ATOM 4015 C CA . SER B 1 35 ? 11.422 -3.609 6.031 1 76.19 35 SER B CA 1
ATOM 4016 C C . SER B 1 35 ? 12.203 -2.344 5.688 1 76.19 35 SER B C 1
ATOM 4018 O O . SER B 1 35 ? 11.797 -1.582 4.809 1 76.19 35 SER B O 1
ATOM 4020 N N . GLY B 1 36 ? 13.352 -2.115 6.121 1 77.5 36 GLY B N 1
ATOM 4021 C CA . GLY B 1 36 ? 14.148 -0.934 5.832 1 77.5 36 GLY B CA 1
ATOM 4022 C C . GLY B 1 36 ? 13.547 0.344 6.379 1 77.5 36 GLY B C 1
ATOM 4023 O O . GLY B 1 36 ? 12.711 0.972 5.727 1 77.5 36 GLY B O 1
ATOM 4024 N N . VAL B 1 37 ? 13.867 0.761 7.559 1 78.06 37 VAL B N 1
ATOM 4025 C CA . VAL B 1 37 ? 13.414 2.018 8.148 1 78.06 37 VAL B CA 1
ATOM 4026 C C . VAL B 1 37 ? 14.086 3.191 7.438 1 78.06 37 VAL B C 1
ATOM 4028 O O . VAL B 1 37 ? 15.297 3.172 7.199 1 78.06 37 VAL B O 1
ATOM 4031 N N . MET B 1 38 ? 13.258 4.086 6.922 1 80.69 38 MET B N 1
ATOM 4032 C CA . MET B 1 38 ? 13.734 5.293 6.258 1 80.69 38 MET B CA 1
ATOM 4033 C C . MET B 1 38 ? 14.289 6.289 7.27 1 80.69 38 MET B C 1
ATOM 4035 O O . MET B 1 38 ? 13.695 7.344 7.5 1 80.69 38 MET B O 1
ATOM 4039 N N . ALA B 1 39 ? 15.18 5.895 8.016 1 72.69 39 ALA B N 1
ATOM 4040 C CA . ALA B 1 39 ? 15.727 6.766 9.055 1 72.69 39 ALA B CA 1
ATOM 4041 C C . ALA B 1 39 ? 16.656 7.816 8.453 1 72.69 39 ALA B C 1
ATOM 4043 O O . ALA B 1 39 ? 17.422 7.52 7.535 1 72.69 39 ALA B O 1
ATOM 4044 N N . SER B 1 40 ? 16.453 8.945 9 1 78.88 40 SER B N 1
ATOM 4045 C CA . SER B 1 40 ? 17.359 10.023 8.625 1 78.88 40 SER B CA 1
ATOM 4046 C C . SER B 1 40 ? 18.781 9.758 9.141 1 78.88 40 SER B C 1
ATOM 4048 O O . SER B 1 40 ? 18.953 9.305 10.273 1 78.88 40 SER B O 1
ATOM 4050 N N . LYS B 1 41 ? 19.734 9.898 8.367 1 75.56 41 LYS B N 1
ATOM 4051 C CA . LYS B 1 41 ? 21.125 9.703 8.773 1 75.56 41 LYS B CA 1
ATOM 4052 C C . LYS B 1 41 ? 21.672 10.945 9.469 1 75.56 41 LYS B C 1
ATOM 4054 O O . LYS B 1 41 ? 22.422 10.836 10.445 1 75.56 41 LYS B O 1
ATOM 4059 N N . GLY B 1 42 ? 21.031 11.984 9.125 1 78.56 42 GLY B N 1
ATOM 4060 C CA . GLY B 1 42 ? 21.453 13.273 9.672 1 78.56 42 GLY B CA 1
ATOM 4061 C C . GLY B 1 42 ? 22.891 13.609 9.367 1 78.56 42 GLY B C 1
ATOM 4062 O O . GLY B 1 42 ? 23.766 12.734 9.398 1 78.56 42 GLY B O 1
ATOM 4063 N N . SER B 1 43 ? 23.156 14.734 8.805 1 84.19 43 SER B N 1
ATOM 4064 C CA . SER B 1 43 ? 24.5 15.266 8.578 1 84.19 43 SER B CA 1
ATOM 4065 C C . SER B 1 43 ? 24.5 16.797 8.57 1 84.19 43 SER B C 1
ATOM 4067 O O . SER B 1 43 ? 23.453 17.422 8.641 1 84.19 43 SER B O 1
ATOM 4069 N N . GLU B 1 44 ? 25.703 17.344 8.57 1 87.56 44 GLU B N 1
ATOM 4070 C CA . GLU B 1 44 ? 25.844 18.797 8.5 1 87.56 44 GLU B CA 1
ATOM 4071 C C . GLU B 1 44 ? 25.391 19.328 7.145 1 87.56 44 GLU B C 1
ATOM 4073 O O . GLU B 1 44 ? 25.094 20.516 7.004 1 87.56 44 GLU B O 1
ATOM 4078 N N . THR B 1 45 ? 25.281 18.469 6.285 1 92.88 45 THR B N 1
ATOM 4079 C CA . THR B 1 45 ? 24.953 18.922 4.938 1 92.88 45 THR B CA 1
ATOM 4080 C C . THR B 1 45 ? 23.547 18.484 4.559 1 92.88 45 THR B C 1
ATOM 4082 O O . THR B 1 45 ? 23.203 18.438 3.375 1 92.88 45 THR B O 1
ATOM 4085 N N . THR B 1 46 ? 22.781 18.078 5.543 1 94.88 46 THR B N 1
ATOM 4086 C CA . THR B 1 46 ? 21.375 17.75 5.285 1 94.88 46 THR B CA 1
ATOM 4087 C C . THR B 1 46 ? 20.469 18.453 6.293 1 94.88 46 THR B C 1
ATOM 4089 O O . THR B 1 46 ? 20.891 18.797 7.395 1 94.88 46 THR B O 1
ATOM 4092 N N . LEU B 1 47 ? 19.328 18.766 5.871 1 94.69 47 LEU B N 1
ATOM 4093 C CA . LEU B 1 47 ? 18.25 19.203 6.742 1 94.69 47 LEU B CA 1
ATOM 4094 C C . LEU B 1 47 ? 17.031 18.297 6.59 1 94.69 47 LEU B C 1
ATOM 4096 O O . LEU B 1 47 ? 16.859 17.641 5.559 1 94.69 47 LEU B O 1
ATOM 4100 N N . ASN B 1 48 ? 16.359 18.109 7.641 1 93.44 48 ASN B N 1
ATOM 4101 C CA . ASN B 1 48 ? 15.094 17.375 7.648 1 93.44 48 ASN B CA 1
ATOM 4102 C C . ASN B 1 48 ? 13.969 18.203 8.25 1 93.44 48 ASN B C 1
ATOM 4104 O O . ASN B 1 48 ? 14.203 19.312 8.742 1 93.44 48 ASN B O 1
ATOM 4108 N N . ASP B 1 49 ? 12.805 17.812 8.047 1 92.81 49 ASP B N 1
ATOM 4109 C CA . ASP B 1 49 ? 11.664 18.469 8.68 1 92.81 49 ASP B CA 1
ATOM 4110 C C . ASP B 1 49 ? 11.008 17.547 9.711 1 92.81 49 ASP B C 1
ATOM 4112 O O . ASP B 1 49 ? 11.547 16.5 10.047 1 92.81 49 ASP B O 1
ATOM 4116 N N . ALA B 1 50 ? 9.938 17.984 10.273 1 90.69 50 ALA B N 1
ATOM 4117 C CA . ALA B 1 50 ? 9.328 17.328 11.43 1 90.69 50 ALA B CA 1
ATOM 4118 C C . ALA B 1 50 ? 8.805 15.938 11.047 1 90.69 50 ALA B C 1
ATOM 4120 O O . ALA B 1 50 ? 8.562 15.102 11.922 1 90.69 50 ALA B O 1
ATOM 4121 N N . SER B 1 51 ? 8.578 15.648 9.766 1 91.5 51 SER B N 1
ATOM 4122 C CA . SER B 1 51 ? 8.148 14.312 9.352 1 91.5 51 SER B CA 1
ATOM 4123 C C . SER B 1 51 ? 9.281 13.297 9.508 1 91.5 51 SER B C 1
ATOM 4125 O O . SER B 1 51 ? 9.039 12.094 9.594 1 91.5 51 SER B O 1
ATOM 4127 N N . LEU B 1 52 ? 10.5 13.781 9.414 1 91 52 LEU B N 1
ATOM 4128 C CA . LEU B 1 52 ? 11.719 12.977 9.438 1 91 52 LEU B CA 1
ATOM 4129 C C . LEU B 1 52 ? 11.836 12.133 8.172 1 91 52 LEU B C 1
ATOM 4131 O O . LEU B 1 52 ? 12.688 11.234 8.094 1 91 52 LEU B O 1
ATOM 4135 N N . LEU B 1 53 ? 11.016 12.406 7.227 1 92.38 53 LEU B N 1
ATOM 4136 C CA . LEU B 1 53 ? 10.992 11.633 5.992 1 92.38 53 LEU B CA 1
ATOM 4137 C C . LEU B 1 53 ? 11.438 12.484 4.809 1 92.38 53 LEU B C 1
ATOM 4139 O O . LEU B 1 53 ? 11.367 12.047 3.658 1 92.38 53 LEU B O 1
ATOM 4143 N N . SER B 1 54 ? 11.922 13.727 5.07 1 91.81 54 SER B N 1
ATOM 4144 C CA . SER B 1 54 ? 12.312 14.656 4.016 1 91.81 54 SER B CA 1
ATOM 4145 C C . SER B 1 54 ? 13.766 15.086 4.172 1 91.81 54 SER B C 1
ATOM 4147 O O . SER B 1 54 ? 14.086 16.281 4.047 1 91.81 54 SER B O 1
ATOM 4149 N N . GLU B 1 55 ? 14.531 14.141 4.531 1 93 55 GLU B N 1
ATOM 4150 C CA . GLU B 1 55 ? 15.938 14.523 4.586 1 93 55 GLU B CA 1
ATOM 4151 C C . GLU B 1 55 ? 16.438 15.008 3.229 1 93 55 GLU B C 1
ATOM 4153 O O . GLU B 1 55 ? 16.297 14.312 2.223 1 93 55 GLU B O 1
ATOM 4158 N N . THR B 1 56 ? 17.031 16.203 3.176 1 94.19 56 THR B N 1
ATOM 4159 C CA . THR B 1 56 ? 17.375 16.891 1.934 1 94.19 56 THR B CA 1
ATOM 4160 C C . THR B 1 56 ? 18.781 17.453 2.006 1 94.19 56 THR B C 1
ATOM 4162 O O . THR B 1 56 ? 19.125 18.172 2.949 1 94.19 56 THR B O 1
ATOM 4165 N N . PRO B 1 57 ? 19.641 17.109 1.036 1 95.81 57 PRO B N 1
ATOM 4166 C CA . PRO B 1 57 ? 20.969 17.734 1.005 1 95.81 57 PRO B CA 1
ATOM 4167 C C . PRO B 1 57 ? 20.906 19.234 0.747 1 95.81 57 PRO B C 1
ATOM 4169 O O . PRO B 1 57 ? 20.094 19.688 -0.055 1 95.81 57 PRO B O 1
ATOM 4172 N N . ILE B 1 58 ? 21.75 19.969 1.495 1 97.12 58 ILE B N 1
ATOM 4173 C CA . ILE B 1 58 ? 21.875 21.422 1.302 1 97.12 58 ILE B CA 1
ATOM 4174 C C . ILE B 1 58 ? 23.328 21.781 1.051 1 97.12 58 ILE B C 1
ATOM 4176 O O . ILE B 1 58 ? 24.234 21 1.348 1 97.12 58 ILE B O 1
ATOM 4180 N N . HIS B 1 59 ? 23.5 22.938 0.418 1 97.5 59 HIS B N 1
ATOM 4181 C CA . HIS B 1 59 ? 24.859 23.453 0.267 1 97.5 59 HIS B CA 1
ATOM 4182 C C . HIS B 1 59 ? 25.406 23.969 1.596 1 97.5 59 HIS B C 1
ATOM 4184 O O . HIS B 1 59 ? 26.531 23.641 1.973 1 97.5 59 HIS B O 1
ATOM 4190 N N . ARG B 1 60 ? 24.578 24.766 2.252 1 96.38 60 ARG B N 1
ATOM 4191 C CA . ARG B 1 60 ? 24.922 25.219 3.596 1 96.38 60 ARG B CA 1
ATOM 4192 C C . ARG B 1 60 ? 23.688 25.719 4.34 1 96.38 60 ARG B C 1
ATOM 4194 O O . ARG B 1 60 ? 22.656 25.984 3.729 1 96.38 60 ARG B O 1
ATOM 4201 N N . HIS B 1 61 ? 23.859 25.797 5.629 1 96.5 61 HIS B N 1
ATOM 4202 C CA . HIS B 1 61 ? 22.859 26.359 6.527 1 96.5 61 HIS B CA 1
ATOM 4203 C C . HIS B 1 61 ? 23.391 27.578 7.27 1 96.5 61 HIS B C 1
ATOM 4205 O O . HIS B 1 61 ? 24.25 27.453 8.133 1 96.5 61 HIS B O 1
ATOM 4211 N N . LEU B 1 62 ? 22.859 28.688 6.883 1 95.69 62 LEU B N 1
ATOM 4212 C CA . LEU B 1 62 ? 23.266 29.953 7.48 1 95.69 62 LEU B CA 1
ATOM 4213 C C . LEU B 1 62 ? 22.328 30.344 8.609 1 95.69 62 LEU B C 1
ATOM 4215 O O . LEU B 1 62 ? 21.109 30.406 8.414 1 95.69 62 LEU B O 1
ATOM 4219 N N . VAL B 1 63 ? 22.812 30.609 9.773 1 95.88 63 VAL B N 1
ATOM 4220 C CA . VAL B 1 63 ? 22.031 31.156 10.891 1 95.88 63 VAL B CA 1
ATOM 4221 C C . VAL B 1 63 ? 22.312 32.656 11.039 1 95.88 63 VAL B C 1
ATOM 4223 O O . VAL B 1 63 ? 23.469 33.062 11.227 1 95.88 63 VAL B O 1
ATOM 4226 N N . VAL B 1 64 ? 21.312 33.438 10.906 1 96.31 64 VAL B N 1
ATOM 4227 C CA . VAL B 1 64 ? 21.422 34.906 10.922 1 96.31 64 VAL B CA 1
ATOM 4228 C C . VAL B 1 64 ? 20.797 35.438 12.195 1 96.31 64 VAL B C 1
ATOM 4230 O O . VAL B 1 64 ? 19.656 35.125 12.531 1 96.31 64 VAL B O 1
ATOM 4233 N N . GLU B 1 65 ? 21.469 36.375 12.891 1 95.88 65 GLU B N 1
ATOM 4234 C CA . GLU B 1 65 ? 21.016 36.844 14.195 1 95.88 65 GLU B CA 1
ATOM 4235 C C . GLU B 1 65 ? 20.844 38.344 14.211 1 95.88 65 GLU B C 1
ATOM 4237 O O . GLU B 1 65 ? 20.422 38.938 15.219 1 95.88 65 GLU B O 1
ATOM 4242 N N . GLU B 1 66 ? 21.125 38.969 13.094 1 94.38 66 GLU B N 1
ATOM 4243 C CA . GLU B 1 66 ? 21.094 40.438 13.039 1 94.38 66 GLU B CA 1
ATOM 4244 C C . GLU B 1 66 ? 19.688 40.969 13.25 1 94.38 66 GLU B C 1
ATOM 4246 O O . GLU B 1 66 ? 18.703 40.344 12.82 1 94.38 66 GLU B O 1
ATOM 4251 N N . ASP B 1 67 ? 19.594 42.125 13.844 1 92.88 67 ASP B N 1
ATOM 4252 C CA . ASP B 1 67 ? 18.344 42.844 13.945 1 92.88 67 ASP B CA 1
ATOM 4253 C C . ASP B 1 67 ? 17.891 43.375 12.586 1 92.88 67 ASP B C 1
ATOM 4255 O O . ASP B 1 67 ? 18.703 43.5 11.664 1 92.88 67 ASP B O 1
ATOM 4259 N N . PRO B 1 68 ? 16.547 43.656 12.586 1 89.62 68 PRO B N 1
ATOM 4260 C CA . PRO B 1 68 ? 16.109 44.281 11.336 1 89.62 68 PRO B CA 1
ATOM 4261 C C . PRO B 1 68 ? 16.875 45.562 11.008 1 89.62 68 PRO B C 1
ATOM 4263 O O . PRO B 1 68 ? 17.156 46.375 11.898 1 89.62 68 PRO B O 1
ATOM 4266 N N . GLY B 1 69 ? 17.203 45.75 9.75 1 91.5 69 GLY B N 1
ATOM 4267 C CA . GLY B 1 69 ? 17.938 46.906 9.336 1 91.5 69 GLY B CA 1
ATOM 4268 C C . GLY B 1 69 ? 19.016 46.625 8.305 1 91.5 69 GLY B C 1
ATOM 4269 O O . GLY B 1 69 ? 18.938 45.625 7.598 1 91.5 69 GLY B O 1
ATOM 4270 N N . GLU B 1 70 ? 19.969 47.531 8.25 1 94.81 70 GLU B N 1
ATOM 4271 C CA . GLU B 1 70 ? 20.953 47.5 7.168 1 94.81 70 GLU B CA 1
ATOM 4272 C C . GLU B 1 70 ? 21.844 46.281 7.246 1 94.81 70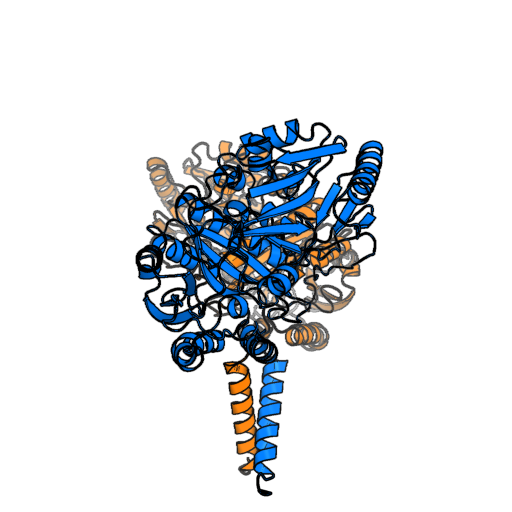 GLU B C 1
ATOM 4274 O O . GLU B 1 70 ? 22.172 45.688 6.219 1 94.81 70 GLU B O 1
ATOM 4279 N N . ALA B 1 71 ? 22.172 45.875 8.367 1 96.06 71 ALA B N 1
ATOM 4280 C CA . ALA B 1 71 ? 23.078 44.75 8.531 1 96.06 71 ALA B CA 1
ATOM 4281 C C . ALA B 1 71 ? 22.422 43.438 8.078 1 96.06 71 ALA B C 1
ATOM 4283 O O . ALA B 1 71 ? 23.047 42.625 7.414 1 96.06 71 ALA B O 1
ATOM 4284 N N . LEU B 1 72 ? 21.219 43.219 8.547 1 96.75 72 LEU B N 1
ATOM 4285 C CA . LEU B 1 72 ? 20.469 42.031 8.125 1 96.75 72 LEU B CA 1
ATOM 4286 C C . LEU B 1 72 ? 20.297 42 6.613 1 96.75 72 LEU B C 1
ATOM 4288 O O . LEU B 1 72 ? 20.516 40.969 5.973 1 96.75 72 LEU B O 1
ATOM 4292 N N . VAL B 1 73 ? 19.969 43.125 6.039 1 97.81 73 VAL B N 1
ATOM 4293 C CA . VAL B 1 73 ? 19.719 43.219 4.605 1 97.81 73 VAL B CA 1
ATOM 4294 C C . VAL B 1 73 ? 21.016 42.938 3.834 1 97.81 73 VAL B C 1
ATOM 4296 O O . VAL B 1 73 ? 21 42.25 2.824 1 97.81 73 VAL B O 1
ATOM 4299 N N . ALA B 1 74 ? 22.078 43.5 4.309 1 97.69 74 ALA B N 1
ATOM 4300 C CA . ALA B 1 74 ? 23.359 43.281 3.654 1 97.69 74 ALA B CA 1
ATOM 4301 C C . ALA B 1 74 ? 23.75 41.812 3.654 1 97.69 74 ALA B C 1
ATOM 4303 O O . ALA B 1 74 ? 24.281 41.312 2.664 1 97.69 74 ALA B O 1
ATOM 4304 N N . ARG B 1 75 ? 23.547 41.219 4.734 1 97.31 75 ARG B N 1
ATOM 4305 C CA . ARG B 1 75 ? 23.875 39.812 4.859 1 97.31 75 ARG B CA 1
ATOM 4306 C C . ARG B 1 75 ? 23.047 38.969 3.883 1 97.31 75 ARG B C 1
ATOM 4308 O O . ARG B 1 75 ? 23.562 38.062 3.238 1 97.31 75 ARG B O 1
ATOM 4315 N N . LEU B 1 76 ? 21.781 39.219 3.779 1 98.19 76 LEU B N 1
ATOM 4316 C CA . LEU B 1 76 ? 20.891 38.5 2.873 1 98.19 76 LEU B CA 1
ATOM 4317 C C . LEU B 1 76 ? 21.266 38.75 1.419 1 98.19 76 LEU B C 1
ATOM 4319 O O . LEU B 1 76 ? 21.234 37.844 0.591 1 98.19 76 LEU B O 1
ATOM 4323 N N . ARG B 1 77 ? 21.609 40 1.115 1 98.25 77 ARG B N 1
ATOM 4324 C CA . ARG B 1 77 ? 22.031 40.375 -0.233 1 98.25 77 ARG B CA 1
ATOM 4325 C C . ARG B 1 77 ? 23.281 39.562 -0.635 1 98.25 77 ARG B C 1
ATOM 4327 O O . ARG B 1 77 ? 23.375 39.094 -1.767 1 98.25 77 ARG B O 1
ATOM 4334 N N . ALA B 1 78 ? 24.156 39.5 0.282 1 98.12 78 ALA B N 1
ATOM 4335 C CA . ALA B 1 78 ? 25.391 38.75 0.009 1 98.12 78 ALA B CA 1
ATOM 4336 C C . ALA B 1 78 ? 25.094 37.281 -0.271 1 98.12 78 ALA B C 1
ATOM 4338 O O . ALA B 1 78 ? 25.672 36.688 -1.181 1 98.12 78 ALA B O 1
ATOM 4339 N N . GLU B 1 79 ? 24.266 36.719 0.562 1 97.88 79 GLU B N 1
ATOM 4340 C CA . GLU B 1 79 ? 23.891 35.312 0.387 1 97.88 79 GLU B CA 1
ATOM 4341 C C . GLU B 1 79 ? 23.188 35.094 -0.951 1 97.88 79 GLU B C 1
ATOM 4343 O O . GLU B 1 79 ? 23.469 34.125 -1.652 1 97.88 79 GLU B O 1
ATOM 4348 N N . LEU B 1 80 ? 22.234 35.969 -1.314 1 98.31 80 LEU B N 1
ATOM 4349 C CA . LEU B 1 80 ? 21.5 35.875 -2.578 1 98.31 80 LEU B CA 1
ATOM 4350 C C . LEU B 1 80 ? 22.469 35.969 -3.76 1 98.31 80 LEU B C 1
ATOM 4352 O O . LEU B 1 80 ? 22.328 35.25 -4.742 1 98.31 80 LEU B O 1
ATOM 4356 N N . LYS B 1 81 ? 23.391 36.875 -3.65 1 98.06 81 LYS B N 1
ATOM 4357 C CA . LYS B 1 81 ? 24.359 37.094 -4.727 1 98.06 81 LYS B CA 1
ATOM 4358 C C . LYS B 1 81 ? 25.203 35.844 -4.938 1 98.06 81 LYS B C 1
ATOM 4360 O O . LYS B 1 81 ? 25.422 35.406 -6.074 1 98.06 81 LYS B O 1
ATOM 4365 N N . GLU B 1 82 ? 25.672 35.312 -3.898 1 98.12 82 GLU B N 1
ATOM 4366 C CA . GLU B 1 82 ? 26.484 34.125 -3.996 1 98.12 82 GLU B CA 1
ATOM 4367 C C . GLU B 1 82 ? 25.688 32.938 -4.562 1 98.12 82 GLU B C 1
ATOM 4369 O O . GLU B 1 82 ? 26.188 32.219 -5.418 1 98.12 82 GLU B O 1
ATOM 4374 N N . ALA B 1 83 ? 24.5 32.75 -4.004 1 98.44 83 ALA B N 1
ATOM 4375 C CA . ALA B 1 83 ? 23.641 31.672 -4.477 1 98.44 83 ALA B CA 1
ATOM 4376 C C . ALA B 1 83 ? 23.344 31.828 -5.965 1 98.44 83 ALA B C 1
ATOM 4378 O O . ALA B 1 83 ? 23.422 30.859 -6.723 1 98.44 83 ALA B O 1
ATOM 4379 N N . ALA B 1 84 ? 23.031 33 -6.359 1 98.12 84 ALA B N 1
ATOM 4380 C CA . ALA B 1 84 ? 22.734 33.281 -7.762 1 98.12 84 ALA B CA 1
ATOM 4381 C C . ALA B 1 84 ? 23.922 32.969 -8.656 1 98.12 84 ALA B C 1
ATOM 4383 O O . ALA B 1 84 ? 23.766 32.375 -9.727 1 98.12 84 ALA B O 1
ATOM 4384 N N . ALA B 1 85 ? 25.062 33.375 -8.227 1 97.88 85 ALA B N 1
ATOM 4385 C CA . ALA B 1 85 ? 26.281 33.125 -9 1 97.88 85 ALA B CA 1
ATOM 4386 C C . ALA B 1 85 ? 26.531 31.641 -9.18 1 97.88 85 ALA B C 1
ATOM 4388 O O . ALA B 1 85 ? 27.047 31.219 -10.219 1 97.88 85 ALA B O 1
ATOM 4389 N N . ALA B 1 86 ? 26.141 30.875 -8.234 1 97.88 86 ALA B N 1
ATOM 4390 C CA . ALA B 1 86 ? 26.406 29.438 -8.258 1 97.88 86 ALA B CA 1
ATOM 4391 C C . ALA B 1 86 ? 25.188 28.672 -8.789 1 97.88 86 ALA B C 1
ATOM 4393 O O . ALA B 1 86 ? 25.234 27.453 -8.93 1 97.88 86 ALA B O 1
ATOM 4394 N N . GLY B 1 87 ? 24.094 29.375 -9.039 1 97.12 87 GLY B N 1
ATOM 4395 C CA . GLY B 1 87 ? 22.875 28.75 -9.531 1 97.12 87 GLY B CA 1
ATOM 4396 C C . GLY B 1 87 ? 22.188 27.891 -8.484 1 97.12 87 GLY B C 1
ATOM 4397 O O . GLY B 1 87 ? 21.641 26.828 -8.812 1 97.12 87 GLY B O 1
ATOM 4398 N N . ARG B 1 88 ? 22.281 28.203 -7.211 1 98.19 88 ARG B N 1
ATOM 4399 C CA . ARG B 1 88 ? 21.703 27.438 -6.105 1 98.19 88 ARG B CA 1
ATOM 4400 C C . ARG B 1 88 ? 20.469 28.109 -5.543 1 98.19 88 ARG B C 1
ATOM 4402 O O . ARG B 1 88 ? 20.406 29.344 -5.457 1 98.19 88 ARG B O 1
ATOM 4409 N N . PRO B 1 89 ? 19.562 27.344 -5.125 1 98.25 89 PRO B N 1
ATOM 4410 C CA . PRO B 1 89 ? 18.375 27.938 -4.535 1 98.25 89 PRO B CA 1
ATOM 4411 C C . PRO B 1 89 ? 18.609 28.438 -3.111 1 98.25 89 PRO B C 1
ATOM 4413 O O . PRO B 1 89 ? 19.578 28.031 -2.461 1 98.25 89 PRO B O 1
ATOM 4416 N N . VAL B 1 90 ? 17.734 29.359 -2.66 1 98.5 90 VAL B N 1
ATOM 4417 C CA . VAL B 1 90 ? 17.734 29.906 -1.307 1 98.5 90 VAL B CA 1
ATOM 4418 C C . VAL B 1 90 ? 16.359 29.75 -0.683 1 98.5 90 VAL B C 1
ATOM 4420 O O . VAL B 1 90 ? 15.336 29.922 -1.362 1 98.5 90 VAL B O 1
ATOM 4423 N N . ASN B 1 91 ? 16.297 29.391 0.507 1 97.69 91 ASN B N 1
ATOM 4424 C CA . ASN B 1 91 ? 15.055 29.359 1.262 1 97.69 91 ASN B CA 1
ATOM 4425 C C . ASN B 1 91 ? 15.289 29.625 2.744 1 97.69 91 ASN B C 1
ATOM 4427 O O . ASN B 1 91 ? 16.312 29.219 3.299 1 97.69 91 ASN B O 1
ATOM 4431 N N . ILE B 1 92 ? 14.352 30.359 3.363 1 96.19 92 ILE B N 1
ATOM 4432 C CA . ILE B 1 92 ? 14.398 30.594 4.805 1 96.19 92 ILE B CA 1
ATOM 4433 C C . ILE B 1 92 ? 13.453 29.625 5.516 1 96.19 92 ILE B C 1
ATOM 4435 O O . ILE B 1 92 ? 12.305 29.453 5.09 1 96.19 92 ILE B O 1
ATOM 4439 N N . GLY B 1 93 ? 13.984 28.969 6.535 1 92.94 93 GLY B N 1
ATOM 4440 C CA . GLY B 1 93 ? 13.18 28.125 7.398 1 92.94 93 GLY B CA 1
ATOM 4441 C C . GLY B 1 93 ? 13.289 28.484 8.867 1 92.94 93 GLY B C 1
ATOM 4442 O O . GLY B 1 93 ? 14.211 29.203 9.266 1 92.94 93 GLY B O 1
ATOM 4443 N N . ALA B 1 94 ? 12.297 28.047 9.625 1 91.25 94 ALA B N 1
ATOM 4444 C CA . ALA B 1 94 ? 12.281 28.25 11.07 1 91.25 94 ALA B CA 1
ATOM 4445 C C . ALA B 1 94 ? 12.281 26.922 11.812 1 91.25 94 ALA B C 1
ATOM 4447 O O . ALA B 1 94 ? 13.289 26.219 11.844 1 91.25 94 ALA B O 1
ATOM 4448 N N . ALA B 1 95 ? 11.117 26.484 12.273 1 85.94 95 ALA B N 1
ATOM 4449 C CA . ALA B 1 95 ? 11.023 25.266 13.062 1 85.94 95 ALA B CA 1
ATOM 4450 C C . ALA B 1 95 ? 10.891 24.031 12.156 1 85.94 95 ALA B C 1
ATOM 4452 O O . ALA B 1 95 ? 11.039 22.906 12.617 1 85.94 95 ALA B O 1
ATOM 4453 N N . ARG B 1 96 ? 10.672 24.203 10.922 1 90.88 96 ARG B N 1
ATOM 4454 C CA . ARG B 1 96 ? 10.562 23.156 9.914 1 90.88 96 ARG B CA 1
ATOM 4455 C C . ARG B 1 96 ? 9.531 22.109 10.312 1 90.88 96 ARG B C 1
ATOM 4457 O O . ARG B 1 96 ? 9.805 20.906 10.25 1 90.88 96 ARG B O 1
ATOM 4464 N N . HIS B 1 97 ? 8.367 22.594 10.727 1 89.5 97 HIS B N 1
ATOM 4465 C CA . HIS B 1 97 ? 7.258 21.719 11.055 1 89.5 97 HIS B CA 1
ATOM 4466 C C . HIS B 1 97 ? 6.289 21.594 9.883 1 89.5 97 HIS B C 1
ATOM 4468 O O . HIS B 1 97 ? 5.285 20.875 9.969 1 89.5 97 HIS B O 1
ATOM 4474 N N . SER B 1 98 ? 6.57 22.344 8.859 1 90.94 98 SER B N 1
ATOM 4475 C CA . SER B 1 98 ? 5.996 21.953 7.578 1 90.94 98 SER B CA 1
ATOM 4476 C C . SER B 1 98 ? 6.656 20.672 7.051 1 90.94 98 SER B C 1
ATOM 4478 O O . SER B 1 98 ? 7.883 20.594 6.977 1 90.94 98 SER B O 1
ATOM 4480 N N . MET B 1 99 ? 5.887 19.688 6.75 1 91.31 99 MET B N 1
ATOM 4481 C CA . MET B 1 99 ? 6.391 18.328 6.672 1 91.31 99 MET B CA 1
ATOM 4482 C C . MET B 1 99 ? 6.605 17.906 5.223 1 91.31 99 MET B C 1
ATOM 4484 O O . MET B 1 99 ? 6.699 16.703 4.926 1 91.31 99 MET B O 1
ATOM 4488 N N . GLY B 1 100 ? 6.645 18.781 4.328 1 89.88 100 GLY B N 1
ATOM 4489 C CA . GLY B 1 100 ? 6.789 18.422 2.924 1 89.88 100 GLY B CA 1
ATOM 4490 C C . GLY B 1 100 ? 8.062 18.953 2.299 1 89.88 100 GLY B C 1
ATOM 4491 O O . GLY B 1 100 ? 8.164 19.047 1.074 1 89.88 100 GLY B O 1
ATOM 4492 N N . GLY B 1 101 ? 8.969 19.375 3.148 1 89.69 101 GLY B N 1
ATOM 4493 C CA . GLY B 1 101 ? 10.234 19.891 2.643 1 89.69 101 GLY B CA 1
ATOM 4494 C C . GLY B 1 101 ? 10.133 21.312 2.117 1 89.69 101 GLY B C 1
ATOM 4495 O O . GLY B 1 101 ? 11.047 21.797 1.443 1 89.69 101 GLY B O 1
ATOM 4496 N N . GLN B 1 102 ? 9.148 22.031 2.439 1 90.75 102 GLN B N 1
ATOM 4497 C CA . GLN B 1 102 ? 8.914 23.359 1.889 1 90.75 102 GLN B CA 1
ATOM 4498 C C . GLN B 1 102 ? 9.93 24.359 2.422 1 90.75 102 GLN B C 1
ATOM 4500 O O . GLN B 1 102 ? 10.117 25.438 1.841 1 90.75 102 GLN B O 1
ATOM 4505 N N . ALA B 1 103 ? 10.586 24.016 3.504 1 91.94 103 ALA B N 1
ATOM 4506 C CA . ALA B 1 103 ? 11.5 24.984 4.117 1 91.94 103 ALA B CA 1
ATOM 4507 C C . ALA B 1 103 ? 12.953 24.641 3.789 1 91.94 103 ALA B C 1
ATOM 4509 O O . ALA B 1 103 ? 13.883 25.203 4.375 1 91.94 103 ALA B O 1
ATOM 4510 N N . ILE B 1 104 ? 13.117 23.734 2.891 1 94.69 104 ILE B N 1
ATOM 4511 C CA . ILE B 1 104 ? 14.477 23.25 2.65 1 94.69 104 ILE B CA 1
ATOM 4512 C C . ILE B 1 104 ? 14.805 23.375 1.164 1 94.69 104 ILE B C 1
ATOM 4514 O O . ILE B 1 104 ? 14.156 22.734 0.325 1 94.69 104 ILE B O 1
ATOM 4518 N N . PRO B 1 105 ? 15.773 24.219 0.827 1 96.75 105 PRO B N 1
ATOM 4519 C CA . PRO B 1 105 ? 16.234 24.281 -0.562 1 96.75 105 PRO B CA 1
ATOM 4520 C C . PRO B 1 105 ? 17.219 23.172 -0.912 1 96.75 105 PRO B C 1
ATOM 4522 O O . PRO B 1 105 ? 18.359 23.172 -0.425 1 96.75 105 PRO B O 1
ATOM 4525 N N . ARG B 1 106 ? 16.812 22.266 -1.739 1 96.5 106 ARG B N 1
ATOM 4526 C CA . ARG B 1 106 ? 17.672 21.156 -2.119 1 96.5 106 ARG B CA 1
ATOM 4527 C C . ARG B 1 106 ? 18.969 21.656 -2.74 1 96.5 106 ARG B C 1
ATOM 4529 O O . ARG B 1 106 ? 18.938 22.469 -3.674 1 96.5 106 ARG B O 1
ATOM 4536 N N . ASP B 1 107 ? 20.062 21.203 -2.199 1 97.25 107 ASP B N 1
ATOM 4537 C CA . ASP B 1 107 ? 21.406 21.547 -2.658 1 97.25 107 ASP B CA 1
ATOM 4538 C C . ASP B 1 107 ? 21.625 23.062 -2.662 1 97.25 107 ASP B C 1
ATOM 4540 O O . ASP B 1 107 ? 22.422 23.578 -3.438 1 97.25 107 ASP B O 1
ATOM 4544 N N . GLY B 1 108 ? 20.875 23.75 -1.851 1 98.06 108 GLY B N 1
ATOM 4545 C CA . GLY B 1 108 ? 20.906 25.203 -1.862 1 98.06 108 GLY B CA 1
ATOM 4546 C C . GLY B 1 108 ? 21.328 25.797 -0.537 1 98.06 108 GLY B C 1
ATOM 4547 O O . GLY B 1 108 ? 21.969 25.125 0.274 1 98.06 108 GLY B O 1
ATOM 4548 N N . HIS B 1 109 ? 21.078 27.141 -0.438 1 98.25 109 HIS B N 1
ATOM 4549 C CA . HIS B 1 109 ? 21.391 27.922 0.754 1 98.25 109 HIS B CA 1
ATOM 4550 C C . HIS B 1 109 ? 20.203 27.984 1.704 1 98.25 109 HIS B C 1
ATOM 4552 O O . HIS B 1 109 ? 19.25 28.719 1.45 1 98.25 109 HIS B O 1
ATOM 4558 N N . ALA B 1 110 ? 20.328 27.219 2.779 1 97.81 110 ALA B N 1
ATOM 4559 C CA . ALA B 1 110 ? 19.312 27.297 3.818 1 97.81 110 ALA B CA 1
ATOM 4560 C C . ALA B 1 110 ? 19.641 28.406 4.82 1 97.81 110 ALA B C 1
ATOM 4562 O O . ALA B 1 110 ? 20.781 28.578 5.219 1 97.81 110 ALA B O 1
ATOM 4563 N N . VAL B 1 111 ? 18.609 29.172 5.148 1 97.62 111 VAL B N 1
ATOM 4564 C CA . VAL B 1 111 ? 18.797 30.266 6.094 1 97.62 111 VAL B CA 1
ATOM 4565 C C . VAL B 1 111 ? 17.828 30.125 7.258 1 97.62 111 VAL B C 1
ATOM 4567 O O . VAL B 1 111 ? 16.656 29.766 7.055 1 97.62 111 VAL B O 1
ATOM 4570 N N . THR B 1 112 ? 18.25 30.312 8.453 1 96.69 112 THR B N 1
ATOM 4571 C CA . THR B 1 112 ? 17.422 30.391 9.656 1 96.69 112 THR B CA 1
ATOM 4572 C C . THR B 1 112 ? 17.719 31.656 10.445 1 96.69 112 THR B C 1
ATOM 4574 O O . THR B 1 112 ? 18.891 32 10.648 1 96.69 112 THR B O 1
ATOM 4577 N N . PHE B 1 113 ? 16.688 32.344 10.789 1 97.12 113 PHE B N 1
ATOM 4578 C CA . PHE B 1 113 ? 16.828 33.531 11.648 1 97.12 113 PHE B CA 1
ATOM 4579 C C . PHE B 1 113 ? 16.766 33.125 13.125 1 97.12 113 PHE B C 1
ATOM 4581 O O . PHE B 1 113 ? 15.938 32.281 13.508 1 97.12 113 PHE B O 1
ATOM 4588 N N . ARG B 1 114 ? 17.688 33.656 13.898 1 95.69 114 ARG B N 1
ATOM 4589 C CA . ARG B 1 114 ? 17.641 33.562 15.352 1 95.69 114 ARG B CA 1
ATOM 4590 C C . ARG B 1 114 ? 17.594 34.938 15.992 1 95.69 114 ARG B C 1
ATOM 4592 O O . ARG B 1 114 ? 18.625 35.438 16.453 1 95.69 114 ARG B O 1
ATOM 4599 N N . ASN B 1 115 ? 16.469 35.469 16 1 96.69 115 ASN B N 1
ATOM 4600 C CA . ASN B 1 115 ? 16.234 36.812 16.531 1 96.69 115 ASN B CA 1
ATOM 4601 C C . ASN B 1 115 ? 14.82 36.969 17.078 1 96.69 115 ASN B C 1
ATOM 4603 O O . ASN B 1 115 ? 13.844 36.719 16.375 1 96.69 115 ASN B O 1
ATOM 4607 N N . ALA B 1 116 ? 14.625 37.406 18.359 1 96.25 116 ALA B N 1
ATOM 4608 C CA . ALA B 1 116 ? 13.352 37.375 19.062 1 96.25 116 ALA B CA 1
ATOM 4609 C C . ALA B 1 116 ? 12.781 38.781 19.219 1 96.25 116 ALA B C 1
ATOM 4611 O O . ALA B 1 116 ? 11.906 39.031 20.047 1 96.25 116 ALA B O 1
ATOM 4612 N N . THR B 1 117 ? 13.234 39.719 18.406 1 96.81 117 THR B N 1
ATOM 4613 C CA . THR B 1 117 ? 12.852 41.094 18.578 1 96.81 117 THR B CA 1
ATOM 4614 C C . THR B 1 117 ? 11.367 41.281 18.281 1 96.81 117 THR B C 1
ATOM 4616 O O . THR B 1 117 ? 10.883 40.938 17.219 1 96.81 117 THR B O 1
ATOM 4619 N N . VAL B 1 118 ? 10.625 41.812 19.234 1 98.31 118 VAL B N 1
ATOM 4620 C CA . VAL B 1 118 ? 9.219 42.188 19.141 1 98.31 118 VAL B CA 1
ATOM 4621 C C . VAL B 1 118 ? 9.023 43.594 19.719 1 98.31 118 VAL B C 1
ATOM 4623 O O . VAL B 1 118 ? 9.43 43.875 20.844 1 98.31 118 VAL B O 1
ATOM 4626 N N . GLU B 1 119 ? 8.422 44.469 18.953 1 98.19 119 GLU B N 1
ATOM 4627 C CA . GLU B 1 119 ? 8.172 45.844 19.391 1 98.19 119 GLU B CA 1
ATOM 4628 C C . GLU B 1 119 ? 6.688 46.188 19.328 1 98.19 119 GLU B C 1
ATOM 4630 O O . GLU B 1 119 ? 6.188 46.656 18.312 1 98.19 119 GLU B O 1
ATOM 4635 N N . PRO B 1 120 ? 6.004 46.125 20.469 1 98.31 120 PRO B N 1
ATOM 4636 C CA . PRO B 1 120 ? 4.57 46.438 20.5 1 98.31 120 PRO B CA 1
ATOM 4637 C C . PRO B 1 120 ? 4.281 47.938 20.469 1 98.31 120 PRO B C 1
ATOM 4639 O O . PRO B 1 120 ? 5.07 48.719 20.984 1 98.31 120 PRO B O 1
ATOM 4642 N N . ASP B 1 121 ? 3.223 48.25 19.828 1 98.19 121 ASP B N 1
ATOM 4643 C CA . ASP B 1 121 ? 2.602 49.594 19.859 1 98.19 121 ASP B CA 1
ATOM 4644 C C . ASP B 1 121 ? 1.158 49.5 20.359 1 98.19 121 ASP B C 1
ATOM 4646 O O . ASP B 1 121 ? 0.222 49.5 19.547 1 98.19 121 ASP B O 1
ATOM 4650 N N . PRO B 1 122 ? 0.998 49.562 21.656 1 97.19 122 PRO B N 1
ATOM 4651 C CA . PRO B 1 122 ? -0.333 49.344 22.234 1 97.19 122 PRO B CA 1
ATOM 4652 C C . PRO B 1 122 ? -1.348 50.375 21.75 1 97.19 122 PRO B C 1
ATOM 4654 O O . PRO B 1 122 ? -2.531 50.062 21.609 1 97.19 122 PRO B O 1
ATOM 4657 N N . ALA B 1 123 ? -0.936 51.594 21.531 1 97.38 123 ALA B N 1
ATOM 4658 C CA . ALA B 1 123 ? -1.846 52.625 21.094 1 97.38 123 ALA B CA 1
ATOM 4659 C C . ALA B 1 123 ? -2.447 52.312 19.719 1 97.38 123 ALA B C 1
ATOM 4661 O O . ALA B 1 123 ? -3.627 52.562 19.484 1 97.38 123 ALA B O 1
ATOM 4662 N N . ALA B 1 124 ? -1.681 51.688 18.891 1 97.31 124 ALA B N 1
ATOM 4663 C CA . ALA B 1 124 ? -2.143 51.344 17.547 1 97.31 124 ALA B CA 1
ATOM 4664 C C . ALA B 1 124 ? -2.729 49.938 17.516 1 97.31 124 ALA B C 1
ATOM 4666 O O . ALA B 1 124 ? -3.4 49.562 16.547 1 97.31 124 ALA B O 1
ATOM 4667 N N . GLY B 1 125 ? -2.498 49.156 18.547 1 98.06 125 GLY B N 1
ATOM 4668 C CA . GLY B 1 125 ? -2.971 47.781 18.578 1 98.06 125 GLY B CA 1
ATOM 4669 C C . GLY B 1 125 ? -2.191 46.844 17.672 1 98.06 125 GLY B C 1
ATOM 4670 O O . GLY B 1 125 ? -2.756 45.906 17.094 1 98.06 125 GLY B O 1
ATOM 4671 N N . ILE B 1 126 ? -0.899 47.219 17.391 1 98.62 126 ILE B N 1
ATOM 4672 C CA . ILE B 1 126 ? -0.079 46.406 16.5 1 98.62 126 ILE B CA 1
ATOM 4673 C C . ILE B 1 126 ? 1.271 46.125 17.156 1 98.62 126 ILE B C 1
ATOM 4675 O O . ILE B 1 126 ? 1.582 46.688 18.219 1 98.62 126 ILE B O 1
ATOM 4679 N N . TYR B 1 127 ? 2.035 45.25 16.656 1 98.69 127 TYR B N 1
ATOM 4680 C CA . TYR B 1 127 ? 3.439 45.062 17 1 98.69 127 TYR B CA 1
ATOM 4681 C C . TYR B 1 127 ? 4.277 44.812 15.75 1 98.69 127 TYR B C 1
ATOM 4683 O O . TYR B 1 127 ? 3.807 44.188 14.789 1 98.69 127 TYR B O 1
ATOM 4691 N N . ARG B 1 128 ? 5.453 45.344 15.727 1 98.44 128 ARG B N 1
ATOM 4692 C CA . ARG B 1 128 ? 6.484 45 14.75 1 98.44 128 ARG B CA 1
ATOM 4693 C C . ARG B 1 128 ? 7.367 43.875 15.242 1 98.44 128 ARG B C 1
ATOM 4695 O O . ARG B 1 128 ? 7.762 43.844 16.406 1 98.44 128 ARG B O 1
ATOM 4702 N N . VAL B 1 129 ? 7.598 42.938 14.391 1 98.25 129 VAL B N 1
ATOM 4703 C CA . VAL B 1 129 ? 8.273 41.719 14.852 1 98.25 129 VAL B CA 1
ATOM 4704 C C . VAL B 1 129 ? 9.297 41.281 13.805 1 98.25 129 VAL B C 1
ATOM 4706 O O . VAL B 1 129 ? 9.039 41.344 12.602 1 98.25 129 VAL B O 1
ATOM 4709 N N . HIS B 1 130 ? 10.508 40.906 14.32 1 98.19 130 HIS B N 1
ATOM 4710 C CA . HIS B 1 130 ? 11.5 40.281 13.461 1 98.19 130 HIS B CA 1
ATOM 4711 C C . HIS B 1 130 ? 10.945 39 12.844 1 98.19 130 HIS B C 1
ATOM 4713 O O . HIS B 1 130 ? 10.242 38.219 13.516 1 98.19 130 HIS B O 1
ATOM 4719 N N . ALA B 1 131 ? 11.312 38.719 11.602 1 97.44 131 ALA B N 1
ATOM 4720 C CA . ALA B 1 131 ? 10.82 37.531 10.883 1 97.44 131 ALA B CA 1
ATOM 4721 C C . ALA B 1 131 ? 11.266 36.25 11.57 1 97.44 131 ALA B C 1
ATOM 4723 O O . ALA B 1 131 ? 10.656 35.188 11.383 1 97.44 131 ALA B O 1
ATOM 4724 N N . GLY B 1 132 ? 12.242 36.25 12.375 1 96.69 132 GLY B N 1
ATOM 4725 C CA . GLY B 1 132 ? 12.781 35.062 13.055 1 96.69 132 GLY B CA 1
ATOM 4726 C C . GLY B 1 132 ? 12.141 34.812 14.406 1 96.69 132 GLY B C 1
ATOM 4727 O O . GLY B 1 132 ? 12.391 33.812 15.039 1 96.69 132 GLY B O 1
ATOM 4728 N N . ALA B 1 133 ? 11.297 35.719 14.859 1 97.5 133 ALA B N 1
ATOM 4729 C CA . ALA B 1 133 ? 10.664 35.562 16.172 1 97.5 133 ALA B CA 1
ATOM 4730 C C . ALA B 1 133 ? 9.695 34.375 16.188 1 97.5 133 ALA B C 1
ATOM 4732 O O . ALA B 1 133 ? 9.047 34.094 15.18 1 97.5 133 ALA B O 1
ATOM 4733 N N . ARG B 1 134 ? 9.648 33.75 17.359 1 96.19 134 ARG B N 1
ATOM 4734 C CA . ARG B 1 134 ? 8.68 32.688 17.609 1 96.19 134 ARG B CA 1
ATOM 4735 C C . ARG B 1 134 ? 7.441 33.219 18.312 1 96.19 134 ARG B C 1
ATOM 4737 O O . ARG B 1 134 ? 7.473 34.312 18.875 1 96.19 134 ARG B O 1
ATOM 4744 N N . TRP B 1 135 ? 6.422 32.469 18.234 1 96.06 135 TRP B N 1
ATOM 4745 C CA . TRP B 1 135 ? 5.195 32.906 18.906 1 96.06 135 TRP B CA 1
ATOM 4746 C C . TRP B 1 135 ? 5.395 32.969 20.422 1 96.06 135 TRP B C 1
ATOM 4748 O O . TRP B 1 135 ? 4.785 33.812 21.078 1 96.06 135 TRP B O 1
ATOM 4758 N N . SER B 1 136 ? 6.246 32.156 21.016 1 94.56 136 SER B N 1
ATOM 4759 C CA . SER B 1 136 ? 6.574 32.281 22.422 1 94.56 136 SER B CA 1
ATOM 4760 C C . SER B 1 136 ? 7.156 33.656 22.766 1 94.56 136 SER B C 1
ATOM 4762 O O . SER B 1 136 ? 6.879 34.188 23.828 1 94.56 136 SER B O 1
ATOM 4764 N N . ASP B 1 137 ? 7.969 34.188 21.859 1 96.5 137 ASP B N 1
ATOM 4765 C CA . ASP B 1 137 ? 8.523 35.531 22.047 1 96.5 137 ASP B CA 1
ATOM 4766 C C . ASP B 1 137 ? 7.43 36.594 22.016 1 96.5 137 ASP B C 1
ATOM 4768 O O . ASP B 1 137 ? 7.461 37.531 22.781 1 96.5 137 ASP B O 1
ATOM 4772 N N . VAL B 1 138 ? 6.523 36.375 21.094 1 97.75 138 VAL B N 1
ATOM 4773 C CA . VAL B 1 138 ? 5.434 37.344 20.938 1 97.75 138 VAL B CA 1
ATOM 4774 C C . VAL B 1 138 ? 4.559 37.344 22.188 1 97.75 138 VAL B C 1
ATOM 4776 O O . VAL B 1 138 ? 4.219 38.406 22.719 1 97.75 138 VAL B O 1
ATOM 4779 N N . ILE B 1 139 ? 4.191 36.188 22.688 1 96.19 139 ILE B N 1
ATOM 4780 C CA . ILE B 1 139 ? 3.365 36.062 23.875 1 96.19 139 ILE B CA 1
ATOM 4781 C C . ILE B 1 139 ? 4.09 36.688 25.062 1 96.19 139 ILE B C 1
ATOM 4783 O O . ILE B 1 139 ? 3.488 37.406 25.859 1 96.19 139 ILE B O 1
ATOM 4787 N N . ALA B 1 140 ? 5.336 36.438 25.172 1 96 140 ALA B N 1
ATOM 4788 C CA . ALA B 1 140 ? 6.137 36.969 26.266 1 96 140 ALA B CA 1
ATOM 4789 C C . ALA B 1 140 ? 6.141 38.5 26.234 1 96 140 ALA B C 1
ATOM 4791 O O . ALA B 1 140 ? 6.156 39.156 27.281 1 96 140 ALA B O 1
ATOM 4792 N N . ALA B 1 141 ? 6.156 39.062 25.078 1 97.56 141 ALA B N 1
ATOM 4793 C CA . ALA B 1 141 ? 6.203 40.531 24.906 1 97.56 141 ALA B CA 1
ATOM 4794 C C . ALA B 1 141 ? 4.832 41.125 25.156 1 97.56 141 ALA B C 1
ATOM 4796 O O . ALA B 1 141 ? 4.727 42.25 25.688 1 97.56 141 ALA B O 1
ATOM 4797 N N . LEU B 1 142 ? 3.787 40.469 24.766 1 97.94 142 LEU B N 1
ATOM 4798 C CA . LEU B 1 142 ? 2.455 41.062 24.75 1 97.94 142 LEU B CA 1
ATOM 4799 C C . LEU B 1 142 ? 1.745 40.875 26.094 1 97.94 142 LEU B C 1
ATOM 4801 O O . LEU B 1 142 ? 0.979 41.719 26.531 1 97.94 142 LEU B O 1
ATOM 4805 N N . ASP B 1 143 ? 1.977 39.781 26.734 1 96.81 143 ASP B N 1
ATOM 4806 C CA . ASP B 1 143 ? 1.235 39.375 27.922 1 96.81 143 ASP B CA 1
ATOM 4807 C C . ASP B 1 143 ? 1.342 40.438 29.016 1 96.81 143 ASP B C 1
ATOM 4809 O O . ASP B 1 143 ? 0.329 40.875 29.578 1 96.81 143 ASP B O 1
ATOM 4813 N N . PRO B 1 144 ? 2.518 40.969 29.328 1 96.25 144 PRO B N 1
ATOM 4814 C CA . PRO B 1 144 ? 2.658 41.906 30.438 1 96.25 144 PRO B CA 1
ATOM 4815 C C . PRO B 1 144 ? 1.913 43.219 30.172 1 96.25 144 PRO B C 1
ATOM 4817 O O . PRO B 1 144 ? 1.645 43.969 31.109 1 96.25 144 PRO B O 1
ATOM 4820 N N . ILE B 1 145 ? 1.637 43.469 28.891 1 97.12 145 ILE B N 1
ATOM 4821 C CA . ILE B 1 145 ? 1 44.75 28.594 1 97.12 145 ILE B CA 1
ATOM 4822 C C . ILE B 1 145 ? -0.474 44.531 28.266 1 97.12 145 ILE B C 1
ATOM 4824 O O . ILE B 1 145 ? -1.128 45.375 27.688 1 97.12 145 ILE B O 1
ATOM 4828 N N . GLY B 1 146 ? -0.963 43.281 28.5 1 96.62 146 GLY B N 1
ATOM 4829 C CA . GLY B 1 146 ? -2.389 43 28.438 1 96.62 146 GLY B CA 1
ATOM 4830 C C . GLY B 1 146 ? -2.863 42.656 27.047 1 96.62 146 GLY B C 1
ATOM 4831 O O . GLY B 1 146 ? -4.055 42.75 26.75 1 96.62 146 GLY B O 1
ATOM 4832 N N . PHE B 1 147 ? -1.954 42.281 26.172 1 97.81 147 PHE B N 1
ATOM 4833 C CA . PHE B 1 147 ? -2.332 41.938 24.812 1 97.81 147 PHE B CA 1
ATOM 4834 C C . PHE B 1 147 ? -1.982 40.5 24.5 1 97.81 147 PHE B C 1
ATOM 4836 O O . PHE B 1 147 ? -1.372 39.812 25.312 1 97.81 147 PHE B O 1
ATOM 4843 N N . SER B 1 148 ? -2.5 40 23.422 1 96.75 148 SER B N 1
ATOM 4844 C CA . SER B 1 148 ? -2.365 38.625 22.938 1 96.75 148 SER B CA 1
ATOM 4845 C C . SER B 1 148 ? -2.205 38.594 21.422 1 96.75 148 SER B C 1
ATOM 4847 O O . SER B 1 148 ? -2.646 39.5 20.719 1 96.75 148 SER B O 1
ATOM 4849 N N . PRO B 1 149 ? -1.463 37.531 20.875 1 97 149 PRO B N 1
ATOM 4850 C CA . PRO B 1 149 ? -1.581 37.312 19.438 1 97 149 PRO B CA 1
ATOM 4851 C C . PRO B 1 149 ? -3.031 37.188 18.969 1 97 149 PRO B C 1
ATOM 4853 O O . PRO B 1 149 ? -3.838 36.531 19.625 1 97 149 PRO B O 1
ATOM 4856 N N . LYS B 1 150 ? -3.367 37.812 17.922 1 97.44 150 LYS B N 1
ATOM 4857 C CA . LYS B 1 150 ? -4.738 37.781 17.406 1 97.44 150 LYS B CA 1
ATOM 4858 C C . LYS B 1 150 ? -5.039 36.438 16.75 1 97.44 150 LYS B C 1
ATOM 4860 O O . LYS B 1 150 ? -6.07 35.812 17.031 1 97.44 150 LYS B O 1
ATOM 4865 N N . VAL B 1 151 ? -4.164 35.938 15.867 1 96.44 151 VAL B N 1
ATOM 4866 C CA . VAL B 1 151 ? -4.266 34.625 15.242 1 96.44 151 VAL B CA 1
ATOM 4867 C C . VAL B 1 151 ? -2.9 33.938 15.266 1 96.44 151 VAL B C 1
ATOM 4869 O O . VAL B 1 151 ? -1.895 34.531 14.867 1 96.44 151 VAL B O 1
ATOM 4872 N N . MET B 1 152 ? -2.848 32.688 15.766 1 91 152 MET B N 1
ATOM 4873 C CA . MET B 1 152 ? -1.676 31.828 15.68 1 91 152 MET B CA 1
ATOM 4874 C C . MET B 1 152 ? -2.084 30.359 15.703 1 91 152 MET B C 1
ATOM 4876 O O . MET B 1 152 ? -3.221 30.031 16.047 1 91 152 MET B O 1
ATOM 4880 N N . GLN B 1 153 ? -1.214 29.562 15.289 1 88.25 153 GLN B N 1
ATOM 4881 C CA . GLN B 1 153 ? -1.481 28.125 15.383 1 88.25 153 GLN B CA 1
ATOM 4882 C C . GLN B 1 153 ? -1.36 27.641 16.828 1 88.25 153 GLN B C 1
ATOM 4884 O O . GLN B 1 153 ? -1.073 28.422 17.734 1 88.25 153 GLN B O 1
ATOM 4889 N N . SER B 1 154 ? -1.627 26.391 17.062 1 80 154 SER B N 1
ATOM 4890 C CA . SER B 1 154 ? -1.762 25.844 18.406 1 80 154 SER B CA 1
ATOM 4891 C C . SER B 1 154 ? -0.434 25.875 19.156 1 80 154 SER B C 1
ATOM 4893 O O . SER B 1 154 ? -0.401 26.156 20.359 1 80 154 SER B O 1
ATOM 4895 N N . ASN B 1 155 ? 0.685 25.672 18.531 1 83.94 155 ASN B N 1
ATOM 4896 C CA . ASN B 1 155 ? 1.956 25.609 19.25 1 83.94 155 ASN B CA 1
ATOM 4897 C C . ASN B 1 155 ? 2.756 26.906 19.062 1 83.94 155 ASN B C 1
ATOM 4899 O O . ASN B 1 155 ? 2.76 27.484 17.984 1 83.94 155 ASN B O 1
ATOM 4903 N N . HIS B 1 156 ? 3.363 27.312 20.219 1 88.31 156 HIS B N 1
ATOM 4904 C CA . HIS B 1 156 ? 4.012 28.625 20.188 1 88.31 156 HIS B CA 1
ATOM 4905 C C . HIS B 1 156 ? 5.465 28.516 19.75 1 88.31 156 HIS B C 1
ATOM 4907 O O . HIS B 1 156 ? 6.207 29.5 19.781 1 88.31 156 HIS B O 1
ATOM 4913 N N . ASP B 1 157 ? 5.898 27.297 19.281 1 88.19 157 ASP B N 1
ATOM 4914 C CA . ASP B 1 157 ? 7.277 27.062 18.875 1 88.19 157 ASP B CA 1
ATOM 4915 C C . ASP B 1 157 ? 7.508 27.547 17.438 1 88.19 157 ASP B C 1
ATOM 4917 O O . ASP B 1 157 ? 8.648 27.672 17 1 88.19 157 ASP B O 1
ATOM 4921 N N . PHE B 1 158 ? 6.559 27.984 16.797 1 92.31 158 PHE B N 1
ATOM 4922 C CA . PHE B 1 158 ? 6.672 28.266 15.367 1 92.31 158 PHE B CA 1
ATOM 4923 C C . PHE B 1 158 ? 7.012 29.734 15.125 1 92.31 158 PHE B C 1
ATOM 4925 O O . PHE B 1 158 ? 6.789 30.578 15.992 1 92.31 158 PHE B O 1
ATOM 4932 N N . GLY B 1 159 ? 7.574 29.969 13.984 1 94.88 159 GLY B N 1
ATOM 4933 C CA . GLY B 1 159 ? 7.953 31.328 13.602 1 94.88 159 GLY B CA 1
ATOM 4934 C C . GLY B 1 159 ? 6.785 32.156 13.094 1 94.88 159 GLY B C 1
ATOM 4935 O O . GLY B 1 159 ? 5.906 31.625 12.398 1 94.88 159 GLY B O 1
ATOM 4936 N N . VAL B 1 160 ? 6.867 33.438 13.367 1 97.19 160 VAL B N 1
ATOM 4937 C CA . VAL B 1 160 ? 5.789 34.312 12.969 1 97.19 160 VAL B CA 1
ATOM 4938 C C . VAL B 1 160 ? 5.77 34.469 11.445 1 97.19 160 VAL B C 1
ATOM 4940 O O . VAL B 1 160 ? 4.723 34.281 10.812 1 97.19 160 VAL B O 1
ATOM 4943 N N . ALA B 1 161 ? 6.906 34.719 10.859 1 97.75 161 ALA B N 1
ATOM 4944 C CA . ALA B 1 161 ? 6.965 34.875 9.406 1 97.75 161 ALA B CA 1
ATOM 4945 C C . ALA B 1 161 ? 6.656 33.531 8.719 1 97.75 161 ALA B C 1
ATOM 4947 O O . ALA B 1 161 ? 6.059 33.5 7.645 1 97.75 161 ALA B O 1
ATOM 4948 N N . ALA B 1 162 ? 7.141 32.438 9.359 1 96.38 162 ALA B N 1
ATOM 4949 C CA . ALA B 1 162 ? 6.836 31.109 8.812 1 96.38 162 ALA B CA 1
ATOM 4950 C C . ALA B 1 162 ? 5.328 30.859 8.797 1 96.38 162 ALA B C 1
ATOM 4952 O O . ALA B 1 162 ? 4.805 30.25 7.852 1 96.38 162 ALA B O 1
ATOM 4953 N N . THR B 1 163 ? 4.645 31.281 9.812 1 96.94 163 THR B N 1
ATOM 4954 C CA . THR B 1 163 ? 3.195 31.141 9.906 1 96.94 163 THR B CA 1
ATOM 4955 C C . THR B 1 163 ? 2.508 31.906 8.773 1 96.94 163 THR B C 1
ATOM 4957 O O . THR B 1 163 ? 1.577 31.391 8.148 1 96.94 163 THR B O 1
ATOM 4960 N N . PHE B 1 164 ? 2.975 33.125 8.477 1 97.75 164 PHE B N 1
ATOM 4961 C CA . PHE B 1 164 ? 2.484 33.938 7.367 1 97.75 164 PHE B CA 1
ATOM 4962 C C . PHE B 1 164 ? 2.744 33.219 6.039 1 97.75 164 PHE B C 1
ATOM 4964 O O . PHE B 1 164 ? 1.854 33.156 5.191 1 97.75 164 PHE B O 1
ATOM 4971 N N . SER B 1 165 ? 3.879 32.656 5.902 1 97.38 165 SER B N 1
ATOM 4972 C CA . SER B 1 165 ? 4.332 32.062 4.637 1 97.38 165 SER B CA 1
ATOM 4973 C C . SER B 1 165 ? 3.592 30.781 4.32 1 97.38 165 SER B C 1
ATOM 4975 O O . SER B 1 165 ? 3.365 30.453 3.154 1 97.38 165 SER B O 1
ATOM 4977 N N . VAL B 1 166 ? 3.225 29.984 5.379 1 96.62 166 VAL B N 1
ATOM 4978 C CA . VAL B 1 166 ? 2.531 28.734 5.109 1 96.62 166 VAL B CA 1
ATOM 4979 C C . VAL B 1 166 ? 1.022 28.953 5.211 1 96.62 166 VAL B C 1
ATOM 4981 O O . VAL B 1 166 ? 0.253 27.984 5.191 1 96.62 166 VAL B O 1
ATOM 4984 N N . ASN B 1 167 ? 0.618 30.203 5.391 1 96.5 167 ASN B N 1
ATOM 4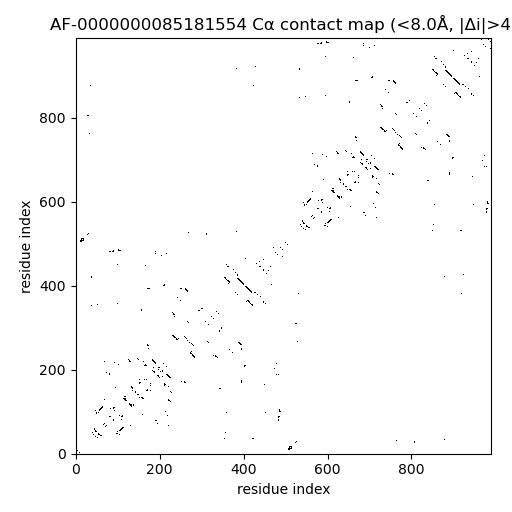985 C CA . ASN B 1 167 ? -0.786 30.594 5.465 1 96.5 167 ASN B CA 1
ATOM 4986 C C . ASN B 1 167 ? -1.513 29.859 6.586 1 96.5 167 ASN B C 1
ATOM 4988 O O . ASN B 1 167 ? -2.656 29.438 6.418 1 96.5 167 ASN B O 1
ATOM 4992 N N . ALA B 1 168 ? -0.849 29.734 7.719 1 96.06 168 ALA B N 1
ATOM 4993 C CA . ALA B 1 168 ? -1.412 29 8.844 1 96.06 168 ALA B CA 1
ATOM 4994 C C . ALA B 1 168 ? -2.57 29.766 9.477 1 96.06 168 ALA B C 1
ATOM 4996 O O . ALA B 1 168 ? -2.715 30.969 9.266 1 96.06 168 ALA B O 1
ATOM 4997 N N . HIS B 1 169 ? -3.367 29.047 10.156 1 95.56 169 HIS B N 1
ATOM 4998 C CA . HIS B 1 169 ? -4.5 29.562 10.914 1 95.56 169 HIS B CA 1
ATOM 4999 C C . HIS B 1 169 ? -4.547 28.969 12.32 1 95.56 169 HIS B C 1
ATOM 5001 O O . HIS B 1 169 ? -3.6 28.297 12.742 1 95.56 169 HIS B O 1
ATOM 5007 N N . GLY B 1 170 ? -5.531 29.469 13.102 1 91.5 170 GLY B N 1
ATOM 5008 C CA . GLY B 1 170 ? -5.641 29 14.469 1 91.5 170 GLY B CA 1
ATOM 5009 C C . GLY B 1 170 ? -7.078 28.797 14.922 1 91.5 170 GLY B C 1
ATOM 5010 O O . GLY B 1 170 ? -7.961 28.547 14.102 1 91.5 170 GLY B O 1
ATOM 5011 N N . TRP B 1 171 ? -7.219 28.766 16.281 1 87.56 171 TRP B N 1
ATOM 5012 C CA . TRP B 1 171 ? -8.555 28.453 16.781 1 87.56 171 TRP B CA 1
ATOM 5013 C C . TRP B 1 171 ? -9.219 29.703 17.359 1 87.56 171 TRP B C 1
ATOM 5015 O O . TRP B 1 171 ? -10.297 29.625 17.953 1 87.56 171 TRP B O 1
ATOM 5025 N N . PRO B 1 172 ? -8.523 30.859 17.25 1 91.75 172 PRO B N 1
ATOM 5026 C CA . PRO B 1 172 ? -9.344 32.062 17.422 1 91.75 172 PRO B CA 1
ATOM 5027 C C . PRO B 1 172 ? -10.477 32.156 16.406 1 91.75 172 PRO B C 1
ATOM 5029 O O . PRO B 1 172 ? -10.258 31.891 15.219 1 91.75 172 PRO B O 1
ATOM 5032 N N . ALA B 1 173 ? -11.586 32.469 16.812 1 92.25 173 ALA B N 1
ATOM 5033 C CA . ALA B 1 173 ? -12.758 32.5 15.945 1 92.25 173 ALA B CA 1
ATOM 5034 C C . ALA B 1 173 ? -13.594 33.75 16.203 1 92.25 173 ALA B C 1
ATOM 5036 O O . ALA B 1 173 ? -13.625 34.281 17.312 1 92.25 173 ALA B O 1
ATOM 5037 N N . PRO B 1 174 ? -14.195 34.25 15.172 1 93.81 174 PRO B N 1
ATOM 5038 C CA . PRO B 1 174 ? -14.227 33.781 13.789 1 93.81 174 PRO B CA 1
ATOM 5039 C C . PRO B 1 174 ? -13.234 34.5 12.891 1 93.81 174 PRO B C 1
ATOM 5041 O O . PRO B 1 174 ? -13.594 35.469 12.227 1 93.81 174 PRO B O 1
ATOM 5044 N N . LEU B 1 175 ? -12.078 34.156 12.797 1 95 175 LEU B N 1
ATOM 5045 C CA . LEU B 1 175 ? -11.047 34.875 12.047 1 95 175 LEU B CA 1
ATOM 5046 C C . LEU B 1 175 ? -10.5 34 10.922 1 95 175 LEU B C 1
ATOM 5048 O O . LEU B 1 175 ? -10.711 32.781 10.914 1 95 175 LEU B O 1
ATOM 5052 N N . GLY B 1 176 ? -9.945 34.625 9.945 1 95.81 176 GLY B N 1
ATOM 5053 C CA . GLY B 1 176 ? -9.273 33.938 8.852 1 95.81 176 GLY B CA 1
ATOM 5054 C C . GLY B 1 176 ? -7.855 33.5 9.203 1 95.81 176 GLY B C 1
ATOM 5055 O O . GLY B 1 176 ? -7.504 33.406 10.375 1 95.81 176 GLY B O 1
ATOM 5056 N N . PRO B 1 177 ? -7.07 33.188 8.141 1 97.25 177 PRO B N 1
ATOM 5057 C CA . PRO B 1 177 ? -5.676 32.812 8.398 1 97.25 177 PRO B CA 1
ATOM 5058 C C . PRO B 1 177 ? -4.879 33.938 9.055 1 97.25 177 PRO B C 1
ATOM 5060 O O . PRO B 1 177 ? -5.305 35.094 9.031 1 97.25 177 PRO B O 1
ATOM 5063 N N . MET B 1 178 ? -3.789 33.562 9.672 1 97.62 178 MET B N 1
ATOM 5064 C CA . MET B 1 178 ? -2.949 34.531 10.383 1 97.62 178 MET B CA 1
ATOM 5065 C C . MET B 1 178 ? -2.6 35.719 9.492 1 97.62 178 MET B C 1
ATOM 5067 O O . MET B 1 178 ? -2.523 36.844 9.969 1 97.62 178 MET B O 1
ATOM 5071 N N . GLY B 1 179 ? -2.441 35.469 8.203 1 97.5 179 GLY B N 1
ATOM 5072 C CA . GLY B 1 179 ? -2.104 36.531 7.262 1 97.5 179 GLY B CA 1
ATOM 5073 C C . GLY B 1 179 ? -3.137 37.625 7.219 1 97.5 179 GLY B C 1
ATOM 5074 O O . GLY B 1 179 ? -2.818 38.781 6.863 1 97.5 179 GLY B O 1
ATOM 5075 N N . SER B 1 180 ? -4.324 37.344 7.574 1 96.56 180 SER B N 1
ATOM 5076 C CA . SER B 1 180 ? -5.383 38.344 7.578 1 96.56 180 SER B CA 1
ATOM 5077 C C . SER B 1 180 ? -5.129 39.406 8.641 1 96.56 180 SER B C 1
ATOM 5079 O O . SER B 1 180 ? -5.703 40.5 8.578 1 96.56 180 SER B O 1
ATOM 5081 N N . THR B 1 181 ? -4.254 39.094 9.609 1 97.81 181 THR B N 1
ATOM 5082 C CA . THR B 1 181 ? -3.963 40.031 10.695 1 97.81 181 THR B CA 1
ATOM 5083 C C . THR B 1 181 ? -2.639 40.75 10.453 1 97.81 181 THR B C 1
ATOM 5085 O O . THR B 1 181 ? -2.184 41.531 11.297 1 97.81 181 THR B O 1
ATOM 5088 N N . VAL B 1 182 ? -1.995 40.438 9.383 1 98.62 182 VAL B N 1
ATOM 5089 C CA . VAL B 1 182 ? -0.726 41.094 9.039 1 98.62 182 VAL B CA 1
ATOM 5090 C C . VAL B 1 182 ? -0.981 42.344 8.195 1 98.62 182 VAL B C 1
ATOM 5092 O O . VAL B 1 182 ? -1.643 42.25 7.16 1 98.62 182 VAL B O 1
ATOM 5095 N N . LEU B 1 183 ? -0.431 43.438 8.648 1 98.69 183 LEU B N 1
ATOM 5096 C CA . LEU B 1 183 ? -0.646 44.688 7.965 1 98.69 183 LEU B CA 1
ATOM 5097 C C . LEU B 1 183 ? 0.38 44.906 6.855 1 98.69 183 LEU B C 1
ATOM 5099 O O . LEU B 1 183 ? 0.06 45.469 5.801 1 98.69 183 LEU B O 1
ATOM 5103 N N . ALA B 1 184 ? 1.563 44.5 7.145 1 98.75 184 ALA B N 1
ATOM 5104 C CA . ALA B 1 184 ? 2.633 44.688 6.164 1 98.75 184 ALA B CA 1
ATOM 5105 C C . ALA B 1 184 ? 3.805 43.75 6.457 1 98.75 184 ALA B C 1
ATOM 5107 O O . ALA B 1 184 ? 3.994 43.312 7.598 1 98.75 184 ALA B O 1
ATOM 5108 N N . VAL B 1 185 ? 4.539 43.5 5.367 1 98.75 185 VAL B N 1
ATOM 5109 C CA . VAL B 1 185 ? 5.797 42.75 5.488 1 98.75 185 VAL B CA 1
ATOM 5110 C C . VAL B 1 185 ? 6.906 43.531 4.777 1 98.75 185 VAL B C 1
ATOM 5112 O O . VAL B 1 185 ? 6.652 44.25 3.803 1 98.75 185 VAL B O 1
ATOM 5115 N N . THR B 1 186 ? 8.062 43.438 5.324 1 98.69 186 THR B N 1
ATOM 5116 C CA . THR B 1 186 ? 9.273 43.906 4.652 1 98.69 186 THR B CA 1
ATOM 5117 C C . THR B 1 186 ? 10.086 42.719 4.141 1 98.69 186 THR B C 1
ATOM 5119 O O . THR B 1 186 ? 10.336 41.781 4.879 1 98.69 186 THR B O 1
ATOM 5122 N N . MET B 1 187 ? 10.516 42.812 2.85 1 98.31 187 MET B N 1
ATOM 5123 C CA . MET B 1 187 ? 11.188 41.656 2.232 1 98.31 187 MET B CA 1
ATOM 5124 C C . MET B 1 187 ? 12.406 42.125 1.437 1 98.31 187 MET B C 1
ATOM 5126 O O . MET B 1 187 ? 12.422 43.219 0.882 1 98.31 187 MET B O 1
ATOM 5130 N N . VAL B 1 188 ? 13.414 41.312 1.415 1 98.5 188 VAL B N 1
ATOM 5131 C CA . VAL B 1 188 ? 14.5 41.406 0.442 1 98.5 188 VAL B CA 1
ATOM 5132 C C . VAL B 1 188 ? 14.18 40.562 -0.781 1 98.5 188 VAL B C 1
ATOM 5134 O O . VAL B 1 188 ? 14.047 39.344 -0.674 1 98.5 188 VAL B O 1
ATOM 5137 N N . MET B 1 189 ? 14.016 41.188 -1.894 1 98.56 189 MET B N 1
ATOM 5138 C CA . MET B 1 189 ? 13.672 40.5 -3.133 1 98.56 189 MET B CA 1
ATOM 5139 C C . MET B 1 189 ? 14.891 39.75 -3.703 1 98.56 189 MET B C 1
ATOM 5141 O O . MET B 1 189 ? 16.031 40.062 -3.316 1 98.56 189 MET B O 1
ATOM 5145 N N . PRO B 1 190 ? 14.656 38.812 -4.641 1 98.25 190 PRO B N 1
ATOM 5146 C CA . PRO B 1 190 ? 15.773 38.031 -5.191 1 98.25 190 PRO B CA 1
ATOM 5147 C C . PRO B 1 190 ? 16.844 38.906 -5.824 1 98.25 190 PRO B C 1
ATOM 5149 O O . PRO B 1 190 ? 18.016 38.531 -5.848 1 98.25 190 PRO B O 1
ATOM 5152 N N . ASP B 1 191 ? 16.516 40.062 -6.312 1 97.31 191 ASP B N 1
ATOM 5153 C CA . ASP B 1 191 ? 17.484 40.938 -6.934 1 97.31 191 ASP B CA 1
ATOM 5154 C C . ASP B 1 191 ? 18.172 41.844 -5.891 1 97.31 191 ASP B C 1
ATOM 5156 O O . ASP B 1 191 ? 18.984 42.688 -6.23 1 97.31 191 ASP B O 1
ATOM 5160 N N . GLY B 1 192 ? 17.766 41.656 -4.629 1 97.25 192 GLY B N 1
ATOM 5161 C CA . GLY B 1 192 ? 18.391 42.406 -3.547 1 97.25 192 GLY B CA 1
ATOM 5162 C C . GLY B 1 192 ? 17.609 43.625 -3.109 1 97.25 192 GLY B C 1
ATOM 5163 O O . GLY B 1 192 ? 17.891 44.219 -2.074 1 97.25 192 GLY B O 1
ATOM 5164 N N . THR B 1 193 ? 16.609 44 -3.826 1 97.75 193 THR B N 1
ATOM 5165 C CA . THR B 1 193 ? 15.789 45.156 -3.484 1 97.75 193 THR B CA 1
ATOM 5166 C C . THR B 1 193 ? 15.062 44.906 -2.162 1 97.75 193 THR B C 1
ATOM 5168 O O . THR B 1 193 ? 14.523 43.844 -1.924 1 97.75 193 THR B O 1
ATOM 5171 N N . LEU B 1 194 ? 15.172 45.938 -1.271 1 98.19 194 LEU B N 1
ATOM 5172 C CA . LEU B 1 194 ? 14.375 45.938 -0.052 1 98.19 194 LEU B CA 1
ATOM 5173 C C . LEU B 1 194 ? 13.055 46.656 -0.277 1 98.19 194 LEU B C 1
ATOM 5175 O O . LEU B 1 194 ? 13.039 47.812 -0.755 1 98.19 194 LEU B O 1
ATOM 5179 N N . LEU B 1 195 ? 11.891 46 0.039 1 97.88 195 LEU B N 1
ATOM 5180 C CA . LEU B 1 195 ? 10.617 46.688 -0.149 1 97.88 195 LEU B CA 1
ATOM 5181 C C . LEU B 1 195 ? 9.625 46.312 0.935 1 97.88 195 LEU B C 1
ATOM 5183 O O . LEU B 1 195 ? 9.773 45.281 1.585 1 97.88 195 LEU B O 1
ATOM 5187 N N . ARG B 1 196 ? 8.664 47.156 1.144 1 98.38 196 ARG B N 1
ATOM 5188 C CA . ARG B 1 196 ? 7.504 46.938 1.997 1 98.38 196 ARG B CA 1
ATOM 5189 C C . ARG B 1 196 ? 6.281 46.562 1.168 1 98.38 196 ARG B C 1
ATOM 5191 O O . ARG B 1 196 ? 6.031 47.156 0.116 1 98.38 196 ARG B O 1
ATOM 5198 N N . ALA B 1 197 ? 5.609 45.531 1.559 1 98.75 197 ALA B N 1
ATOM 5199 C CA . ALA B 1 197 ? 4.395 45.125 0.872 1 98.75 197 ALA B CA 1
ATOM 5200 C C . ALA B 1 197 ? 3.215 45.031 1.838 1 98.75 197 ALA B C 1
ATOM 5202 O O . ALA B 1 197 ? 3.371 44.594 2.98 1 98.75 197 ALA B O 1
ATOM 5203 N N . SER B 1 198 ? 2.127 45.5 1.489 1 98.56 198 SER B N 1
ATOM 5204 C CA . SER B 1 198 ? 0.856 45.5 2.205 1 98.56 198 SER B CA 1
ATOM 5205 C C . SER B 1 198 ? -0.323 45.406 1.242 1 98.56 198 SER B C 1
ATOM 5207 O O . SER B 1 198 ? -0.133 45.219 0.038 1 98.56 198 SER B O 1
ATOM 5209 N N . ARG B 1 199 ? -1.512 45.406 1.805 1 97.88 199 ARG B N 1
ATOM 5210 C CA . ARG B 1 199 ? -2.697 45.375 0.954 1 97.88 199 ARG B CA 1
ATOM 5211 C C . ARG B 1 199 ? -2.785 46.625 0.09 1 97.88 199 ARG B C 1
ATOM 5213 O O . ARG B 1 199 ? -3.469 46.656 -0.935 1 97.88 199 ARG B O 1
ATOM 5220 N N . ASP B 1 200 ? -2.021 47.719 0.399 1 97.44 200 ASP B N 1
ATOM 5221 C CA . ASP B 1 200 ? -2.109 49 -0.301 1 97.44 200 ASP B CA 1
ATOM 5222 C C . ASP B 1 200 ? -0.787 49.344 -0.979 1 97.44 200 ASP B C 1
ATOM 5224 O O . ASP B 1 200 ? -0.737 50.25 -1.84 1 97.44 200 ASP B O 1
ATOM 5228 N N . GLU B 1 201 ? 0.225 48.781 -0.585 1 98.25 201 GLU B N 1
ATOM 5229 C CA . GLU B 1 201 ? 1.569 48.969 -1.116 1 98.25 201 GLU B CA 1
ATOM 5230 C C . GLU B 1 201 ? 2.172 47.688 -1.615 1 98.25 201 GLU B C 1
ATOM 5232 O O . GLU B 1 201 ? 2.373 46.75 -0.835 1 98.25 201 GLU B O 1
ATOM 5237 N N . ASN B 1 202 ? 2.586 47.688 -2.965 1 98.31 202 ASN B N 1
ATOM 5238 C CA . ASN B 1 202 ? 3.051 46.406 -3.541 1 98.31 202 ASN B CA 1
ATOM 5239 C C . ASN B 1 202 ? 2.104 45.281 -3.215 1 98.31 202 ASN B C 1
ATOM 5241 O O . ASN B 1 202 ? 2.535 44.219 -2.727 1 98.31 202 ASN B O 1
ATOM 5245 N N . ALA B 1 203 ? 0.827 45.531 -3.502 1 98.19 203 ALA B N 1
ATOM 5246 C CA . ALA B 1 203 ? -0.255 44.656 -3.062 1 98.19 203 ALA B CA 1
ATOM 5247 C C . ALA B 1 203 ? -0.132 43.25 -3.697 1 98.19 203 ALA B C 1
ATOM 5249 O O . ALA B 1 203 ? -0.434 42.25 -3.061 1 98.19 203 ALA B O 1
ATOM 5250 N N . GLU B 1 204 ? 0.291 43.219 -4.906 1 97.81 204 GLU B N 1
ATOM 5251 C CA . GLU B 1 204 ? 0.43 41.938 -5.605 1 97.81 204 GLU B CA 1
ATOM 5252 C C . GLU B 1 204 ? 1.487 41.062 -4.941 1 97.81 204 GLU B C 1
ATOM 5254 O O . GLU B 1 204 ? 1.312 39.844 -4.828 1 97.81 204 GLU B O 1
ATOM 5259 N N . LEU B 1 205 ? 2.52 41.688 -4.473 1 98.56 205 LEU B N 1
ATOM 5260 C CA . LEU B 1 205 ? 3.586 40.938 -3.803 1 98.56 205 LEU B CA 1
ATOM 5261 C C . LEU B 1 205 ? 3.137 40.469 -2.424 1 98.56 205 LEU B C 1
ATOM 5263 O O . LEU B 1 205 ? 3.506 39.375 -1.984 1 98.56 205 LEU B O 1
ATOM 5267 N N . PHE B 1 206 ? 2.346 41.344 -1.776 1 98.56 206 PHE B N 1
ATOM 5268 C CA . PHE B 1 206 ? 1.804 40.938 -0.482 1 98.56 206 PHE B CA 1
ATOM 5269 C C . PHE B 1 206 ? 0.934 39.719 -0.614 1 98.56 206 PHE B C 1
ATOM 5271 O O . PHE B 1 206 ? 1.091 38.75 0.145 1 98.56 206 PHE B O 1
ATOM 5278 N N . ARG B 1 207 ? 0.083 39.688 -1.625 1 97.75 207 ARG B N 1
ATOM 5279 C CA . ARG B 1 207 ? -0.835 38.594 -1.867 1 97.75 207 ARG B CA 1
ATOM 5280 C C . ARG B 1 207 ? -0.077 37.312 -2.256 1 97.75 207 ARG B C 1
ATOM 5282 O O . ARG B 1 207 ? -0.468 36.219 -1.874 1 97.75 207 ARG B O 1
ATOM 5289 N N . ALA B 1 208 ? 0.958 37.5 -2.979 1 98.56 208 ALA B N 1
ATOM 5290 C CA . ALA B 1 208 ? 1.769 36.344 -3.408 1 98.56 208 ALA B CA 1
ATOM 5291 C C . ALA B 1 208 ? 2.6 35.812 -2.252 1 98.56 208 ALA B C 1
ATOM 5293 O O . ALA B 1 208 ? 2.82 34.594 -2.158 1 98.56 208 ALA B O 1
ATOM 5294 N N . ALA B 1 209 ? 3.027 36.656 -1.365 1 98.62 209 ALA B N 1
ATOM 5295 C CA . ALA B 1 209 ? 3.887 36.25 -0.259 1 98.62 209 ALA B CA 1
ATOM 5296 C C . ALA B 1 209 ? 3.082 35.562 0.831 1 98.62 209 ALA B C 1
ATOM 5298 O O . ALA B 1 209 ? 3.582 34.625 1.482 1 98.62 209 ALA B O 1
ATOM 5299 N N . MET B 1 210 ? 1.836 36.031 1.08 1 98.44 210 MET B N 1
ATOM 5300 C CA . MET B 1 210 ? 0.962 35.344 2.031 1 98.44 210 MET B CA 1
ATOM 5301 C C . MET B 1 210 ? 0.595 33.969 1.533 1 98.44 210 MET B C 1
ATOM 5303 O O . MET B 1 210 ? -0.082 33.812 0.513 1 98.44 210 MET B O 1
ATOM 5307 N N . GLY B 1 211 ? 1.046 32.969 2.248 1 97.44 211 GLY B N 1
ATOM 5308 C CA . GLY B 1 211 ? 0.838 31.625 1.735 1 97.44 211 GLY B CA 1
ATOM 5309 C C . GLY B 1 211 ? 1.7 31.312 0.529 1 97.44 211 GLY B C 1
ATOM 5310 O O . GLY B 1 211 ? 1.347 30.453 -0.285 1 97.44 211 GLY B O 1
ATOM 5311 N N . GLY B 1 212 ? 2.766 32.031 0.41 1 97.5 212 GLY B N 1
ATOM 5312 C CA . GLY B 1 212 ? 3.625 31.859 -0.75 1 97.5 212 GLY B CA 1
ATOM 5313 C C . GLY B 1 212 ? 4.789 30.922 -0.496 1 97.5 212 GLY B C 1
ATOM 5314 O O . GLY B 1 212 ? 5.602 30.688 -1.391 1 97.5 212 GLY B O 1
ATOM 5315 N N . TYR B 1 213 ? 4.934 30.422 0.676 1 97.25 213 TYR B N 1
ATOM 5316 C CA . TYR B 1 213 ? 5.863 29.359 1.062 1 97.25 213 TYR B CA 1
ATOM 5317 C C . TYR B 1 213 ? 7.305 29.781 0.807 1 97.25 213 TYR B C 1
ATOM 5319 O O . TYR B 1 213 ? 8.133 28.969 0.397 1 97.25 213 TYR B O 1
ATOM 5327 N N . GLY B 1 214 ? 7.586 31.047 0.967 1 96.62 214 GLY B N 1
ATOM 5328 C CA . GLY B 1 214 ? 8.945 31.547 0.875 1 96.62 214 GLY B CA 1
ATOM 5329 C C . GLY B 1 214 ? 9.438 31.688 -0.555 1 96.62 214 GLY B C 1
ATOM 5330 O O . GLY B 1 214 ? 10.641 31.812 -0.797 1 96.62 214 GLY B O 1
ATOM 5331 N N . LEU B 1 215 ? 8.562 31.766 -1.507 1 98.12 215 LEU B N 1
ATOM 5332 C CA . LEU B 1 215 ? 8.953 31.672 -2.91 1 98.12 215 LEU B CA 1
ATOM 5333 C C . LEU B 1 215 ? 8.961 33.062 -3.559 1 98.12 215 LEU B C 1
ATOM 5335 O O . LEU B 1 215 ? 9.258 33.188 -4.746 1 98.12 215 LEU B O 1
ATOM 5339 N N . ILE B 1 216 ? 8.68 34.156 -2.781 1 98.5 216 ILE B N 1
ATOM 5340 C CA . ILE B 1 216 ? 8.492 35.469 -3.387 1 98.5 216 ILE B CA 1
ATOM 5341 C C . ILE B 1 216 ? 9.633 36.375 -2.965 1 98.5 216 ILE B C 1
ATOM 5343 O O . ILE B 1 216 ? 10.273 37.031 -3.809 1 98.5 216 ILE B O 1
ATOM 5347 N N . GLY B 1 217 ? 9.891 36.469 -1.738 1 98.44 217 GLY B N 1
ATOM 5348 C CA . GLY B 1 217 ? 10.93 37.281 -1.137 1 98.44 217 GLY B CA 1
ATOM 5349 C C . GLY B 1 217 ? 11.344 36.812 0.243 1 98.44 217 GLY B C 1
ATOM 5350 O O . GLY B 1 217 ? 10.648 36 0.858 1 98.44 217 GLY B O 1
ATOM 5351 N N . LEU B 1 218 ? 12.461 37.281 0.707 1 98.5 218 LEU B N 1
ATOM 5352 C CA . LEU B 1 218 ? 12.938 36.969 2.049 1 98.5 218 LEU B CA 1
ATOM 5353 C C . LEU B 1 218 ? 12.383 37.938 3.068 1 98.5 218 LEU B C 1
ATOM 5355 O O . LEU B 1 218 ? 12.867 39.062 3.168 1 98.5 218 LEU B O 1
ATOM 5359 N N . ILE B 1 219 ? 11.445 37.5 3.832 1 98.56 219 ILE B N 1
ATOM 5360 C CA . ILE B 1 219 ? 10.789 38.375 4.797 1 98.56 219 ILE B CA 1
ATOM 5361 C C . ILE B 1 219 ? 11.734 38.688 5.953 1 98.56 219 ILE B C 1
ATOM 5363 O O . ILE B 1 219 ? 12.352 37.781 6.512 1 98.56 219 ILE B O 1
ATOM 5367 N N . THR B 1 220 ? 11.828 39.969 6.352 1 98.38 220 THR B N 1
ATOM 5368 C CA . THR B 1 220 ? 12.734 40.344 7.43 1 98.38 220 THR B CA 1
ATOM 5369 C C . THR B 1 220 ? 11.953 40.844 8.633 1 98.38 220 THR B C 1
ATOM 5371 O O . THR B 1 220 ? 12.43 40.781 9.766 1 98.38 220 THR B O 1
ATOM 5374 N N . GLU B 1 221 ? 10.797 41.375 8.352 1 98.19 221 GLU B N 1
ATOM 5375 C CA . GLU B 1 221 ? 9.984 42 9.398 1 98.19 221 GLU B CA 1
ATOM 5376 C C . GLU B 1 221 ? 8.5 41.969 9.039 1 98.19 221 GLU B C 1
ATOM 5378 O O . GLU B 1 221 ? 8.148 41.938 7.855 1 98.19 221 GLU B O 1
ATOM 5383 N N . LEU B 1 222 ? 7.66 41.938 10.094 1 98.69 222 LEU B N 1
ATOM 5384 C CA . LEU B 1 222 ? 6.215 42 9.906 1 98.69 222 LEU B CA 1
ATOM 5385 C C . LEU B 1 222 ? 5.59 43 10.859 1 98.69 222 LEU B C 1
ATOM 5387 O O . LEU B 1 222 ? 6.098 43.219 11.961 1 98.69 222 LEU B O 1
ATOM 5391 N N . GLU B 1 223 ? 4.543 43.656 10.414 1 98.81 223 GLU B N 1
ATOM 5392 C CA . GLU B 1 223 ? 3.609 44.406 11.258 1 98.81 223 GLU B CA 1
ATOM 5393 C C . GLU B 1 223 ? 2.295 43.656 11.43 1 98.81 223 GLU B C 1
ATOM 5395 O O . GLU B 1 223 ? 1.601 43.375 10.445 1 98.81 223 GLU B O 1
ATOM 5400 N N . VAL B 1 224 ? 1.992 43.344 12.703 1 98.81 224 VAL B N 1
ATOM 5401 C CA . VAL B 1 224 ? 0.903 42.406 12.953 1 98.81 224 VAL B CA 1
ATOM 5402 C C . VAL B 1 224 ? -0.069 43.031 13.969 1 98.81 224 VAL B C 1
ATOM 5404 O O . VAL B 1 224 ? 0.349 43.688 14.93 1 98.81 224 VAL B O 1
ATOM 5407 N N . GLU B 1 225 ? -1.352 42.812 13.742 1 98.62 225 GLU B N 1
ATOM 5408 C CA . GLU B 1 225 ? -2.367 43.219 14.711 1 98.62 225 GLU B CA 1
ATOM 5409 C C . GLU B 1 225 ? -2.307 42.344 15.977 1 98.62 225 GLU B C 1
ATOM 5411 O O . GLU B 1 225 ? -1.987 41.156 15.906 1 98.62 225 GLU B O 1
ATOM 5416 N N . MET B 1 226 ? -2.549 42.906 17.109 1 98.06 226 MET B N 1
ATOM 5417 C CA . MET B 1 226 ? -2.691 42.156 18.359 1 98.06 226 MET B CA 1
ATOM 5418 C C . MET B 1 226 ? -4.098 42.312 18.938 1 98.06 226 MET B C 1
ATOM 5420 O O . MET B 1 226 ? -4.871 43.156 18.469 1 98.06 226 MET B O 1
ATOM 5424 N N . ALA B 1 227 ? -4.531 41.5 19.797 1 97.12 227 ALA B N 1
ATOM 5425 C CA . ALA B 1 227 ? -5.828 41.531 20.469 1 97.12 227 ALA B CA 1
ATOM 5426 C C . ALA B 1 227 ? -5.656 41.656 21.984 1 97.12 227 ALA B C 1
ATOM 5428 O O . ALA B 1 227 ? -4.594 41.344 22.516 1 97.12 227 ALA B O 1
ATOM 5429 N N . PRO B 1 228 ? -6.695 42.125 22.656 1 96.62 228 PRO B N 1
ATOM 5430 C CA . PRO B 1 228 ? -6.605 42.125 24.109 1 96.62 228 PRO B CA 1
ATOM 5431 C C . PRO B 1 228 ? -6.496 40.719 24.688 1 96.62 228 PRO B C 1
ATOM 5433 O O . PRO B 1 228 ? -7.141 39.781 24.203 1 96.62 228 PRO B O 1
ATOM 5436 N N . ASN B 1 229 ? -5.621 40.625 25.688 1 96.62 229 ASN B N 1
ATOM 5437 C CA . ASN B 1 229 ? -5.68 39.406 26.5 1 96.62 229 ASN B CA 1
ATOM 5438 C C . ASN B 1 229 ? -6.961 39.344 27.328 1 96.62 229 ASN B C 1
ATOM 5440 O O . ASN B 1 229 ? -7.387 40.344 27.891 1 96.62 229 ASN B O 1
ATOM 5444 N N . LEU B 1 230 ? -7.672 38.219 27.375 1 96.5 230 LEU B N 1
ATOM 5445 C CA . LEU B 1 230 ? -8.961 38.062 28.047 1 96.5 230 LEU B CA 1
ATOM 5446 C C . LEU B 1 230 ? -8.969 36.844 28.953 1 96.5 230 LEU B C 1
ATOM 5448 O O . LEU B 1 230 ? -8.312 35.844 28.656 1 96.5 230 LEU B O 1
ATOM 5452 N N . ARG B 1 231 ? -9.711 37 30.031 1 95.94 231 ARG B N 1
ATOM 5453 C CA . ARG B 1 231 ? -10.172 35.812 30.75 1 95.94 231 ARG B CA 1
ATOM 5454 C C . ARG B 1 231 ? -11.352 35.188 30.031 1 95.94 231 ARG B C 1
ATOM 5456 O O . ARG B 1 231 ? -12.336 35.844 29.719 1 95.94 231 ARG B O 1
ATOM 5463 N N . LEU B 1 232 ? -11.266 33.906 29.766 1 95 232 LEU B N 1
ATOM 5464 C CA . LEU B 1 232 ? -12.273 33.219 28.953 1 95 232 LEU B CA 1
ATOM 5465 C C . LEU B 1 232 ? -12.891 32.062 29.734 1 95 232 LEU B C 1
ATOM 5467 O O . LEU B 1 232 ? -12.188 31.344 30.453 1 95 232 LEU B O 1
ATOM 5471 N N . ASP B 1 233 ? -14.219 31.891 29.531 1 93.81 233 ASP B N 1
ATOM 5472 C CA . ASP B 1 233 ? -14.953 30.766 30.094 1 93.81 233 ASP B CA 1
ATOM 5473 C C . ASP B 1 233 ? -15.242 29.703 29.031 1 93.81 233 ASP B C 1
ATOM 5475 O O . ASP B 1 233 ? -15.844 30.016 28 1 93.81 233 ASP B O 1
ATOM 5479 N N . PRO B 1 234 ? -14.844 28.484 29.297 1 92.12 234 PRO B N 1
ATOM 5480 C CA . PRO B 1 234 ? -15.094 27.422 28.312 1 92.12 234 PRO B CA 1
ATOM 5481 C C . PRO B 1 234 ? -16.484 26.812 28.438 1 92.12 234 PRO B C 1
ATOM 5483 O O . PRO B 1 234 ? -17.062 26.797 29.547 1 92.12 234 PRO B O 1
ATOM 5486 N N . THR B 1 235 ? -17.078 26.422 27.375 1 92.12 235 THR B N 1
ATOM 5487 C CA . THR B 1 235 ? -18.266 25.578 27.312 1 92.12 235 THR B CA 1
ATOM 5488 C C . THR B 1 235 ? -18 24.344 26.469 1 92.12 235 THR B C 1
ATOM 5490 O O . THR B 1 235 ? -17.344 24.422 25.438 1 92.12 235 THR B O 1
ATOM 5493 N N . TYR B 1 236 ? -18.516 23.203 26.953 1 92.44 236 TYR B N 1
ATOM 5494 C CA . TYR B 1 236 ? -18.375 21.922 26.281 1 92.44 236 TYR B CA 1
ATOM 5495 C C . TYR B 1 236 ? -19.719 21.375 25.859 1 92.44 236 TYR B C 1
ATOM 5497 O O . TYR B 1 236 ? -20.641 21.266 26.672 1 92.44 236 TYR B O 1
ATOM 5505 N N . GLN B 1 237 ? -19.828 21.047 24.578 1 94.69 237 GLN B N 1
ATOM 5506 C CA . GLN B 1 237 ? -21.062 20.5 24.047 1 94.69 237 GLN B CA 1
ATOM 5507 C C . GLN B 1 237 ? -20.797 19.234 23.219 1 94.69 237 GLN B C 1
ATOM 5509 O O . GLN B 1 237 ? -20.141 19.312 22.172 1 94.69 237 GLN B O 1
ATOM 5514 N N . GLU B 1 238 ? -21.266 18.141 23.672 1 95.25 238 GLU B N 1
ATOM 5515 C CA . GLU B 1 238 ? -21.203 16.906 22.891 1 95.25 238 GLU B CA 1
ATOM 5516 C C . GLU B 1 238 ? -22.359 16.812 21.906 1 95.25 238 GLU B C 1
ATOM 5518 O O . GLU B 1 238 ? -23.469 17.266 22.203 1 95.25 238 GLU B O 1
ATOM 5523 N N . MET B 1 239 ? -22.141 16.25 20.75 1 97.44 239 MET B N 1
ATOM 5524 C CA . MET B 1 239 ? -23.172 16.094 19.734 1 97.44 239 MET B CA 1
ATOM 5525 C C . MET B 1 239 ? -22.781 15.023 18.719 1 97.44 239 MET B C 1
ATOM 5527 O O . MET B 1 239 ? -21.641 14.57 18.703 1 97.44 239 MET B O 1
ATOM 5531 N N . PRO B 1 240 ? -23.75 14.547 17.906 1 97.81 240 PRO B N 1
ATOM 5532 C CA . PRO B 1 240 ? -23.375 13.672 16.797 1 97.81 240 PRO B CA 1
ATOM 5533 C C . PRO B 1 240 ? -22.438 14.359 15.805 1 97.81 240 PRO B C 1
ATOM 5535 O O . PRO B 1 240 ? -22.594 15.555 15.523 1 97.81 240 PRO B O 1
ATOM 5538 N N . GLY B 1 241 ? -21.469 13.578 15.328 1 98.06 241 GLY B N 1
ATOM 5539 C CA . GLY B 1 241 ? -20.5 14.125 14.391 1 98.06 241 GLY B CA 1
ATOM 5540 C C . GLY B 1 241 ? -21.156 14.82 13.203 1 98.06 241 GLY B C 1
ATOM 5541 O O . GLY B 1 241 ? -20.688 15.875 12.773 1 98.06 241 GLY B O 1
ATOM 5542 N N . GLU B 1 242 ? -22.203 14.336 12.719 1 97.94 242 GLU B N 1
ATOM 5543 C CA . GLU B 1 242 ? -22.859 14.836 11.508 1 97.94 242 GLU B CA 1
ATOM 5544 C C . GLU B 1 242 ? -23.547 16.172 11.766 1 97.94 242 GLU B C 1
ATOM 5546 O O . GLU B 1 242 ? -23.875 16.906 10.82 1 97.94 242 GLU B O 1
ATOM 5551 N N . ALA B 1 243 ? -23.75 16.516 13 1 98.12 243 ALA B N 1
ATOM 5552 C CA . ALA B 1 243 ? -24.422 17.781 13.344 1 98.12 243 ALA B CA 1
ATOM 5553 C C . ALA B 1 243 ? -23.406 18.891 13.586 1 98.12 243 ALA B C 1
ATOM 5555 O O . ALA B 1 243 ? -23.781 20.062 13.703 1 98.12 243 ALA B O 1
ATOM 5556 N N . PHE B 1 244 ? -22.188 18.594 13.586 1 98.44 244 PHE B N 1
ATOM 5557 C CA . PHE B 1 244 ? -21.156 19.516 14.055 1 98.44 244 PHE B CA 1
ATOM 5558 C C . PHE B 1 244 ? -21.047 20.734 13.148 1 98.44 244 PHE B C 1
ATOM 5560 O O . PHE B 1 244 ? -20.938 21.859 13.625 1 98.44 244 PHE B O 1
ATOM 5567 N N . GLY B 1 245 ? -21.047 20.516 11.836 1 98.06 245 GLY B N 1
ATOM 5568 C CA . GLY B 1 245 ? -20.812 21.594 10.883 1 98.06 245 GLY B CA 1
ATOM 5569 C C . GLY B 1 245 ? -21.734 22.781 11.094 1 98.06 245 GLY B C 1
ATOM 5570 O O . GLY B 1 245 ? -21.266 23.875 11.445 1 98.06 245 GLY B O 1
ATOM 5571 N N . PRO B 1 246 ? -23 22.594 11 1 97.38 246 PRO B N 1
ATOM 5572 C CA . PRO B 1 246 ? -23.938 23.688 11.211 1 97.38 246 PRO B CA 1
ATOM 5573 C C . PRO B 1 246 ? -23.891 24.234 12.641 1 97.38 246 PRO B C 1
ATOM 5575 O O . PRO B 1 246 ? -24.016 25.453 12.844 1 97.38 246 PRO B O 1
ATOM 5578 N N . ALA B 1 247 ? -23.719 23.391 13.617 1 98 247 ALA B N 1
ATOM 5579 C CA . ALA B 1 247 ? -23.656 23.844 15.008 1 98 247 ALA B CA 1
ATOM 5580 C C . ALA B 1 247 ? -22.453 24.75 15.242 1 98 247 ALA B C 1
ATOM 5582 O O . ALA B 1 247 ? -22.562 25.75 15.969 1 98 247 ALA B O 1
ATOM 5583 N N . PHE B 1 248 ? -21.375 24.328 14.68 1 97.88 248 PHE B N 1
ATOM 5584 C CA . PHE B 1 248 ? -20.156 25.109 14.82 1 97.88 248 PHE B CA 1
ATOM 5585 C C . PHE B 1 248 ? -20.312 26.484 14.18 1 97.88 248 PHE B C 1
ATOM 5587 O O . PHE B 1 248 ? -19.906 27.5 14.758 1 97.88 248 PHE B O 1
ATOM 5594 N N . ALA B 1 249 ? -20.875 26.531 13.016 1 97.06 249 ALA B N 1
ATOM 5595 C CA . ALA B 1 249 ? -21.125 27.781 12.312 1 97.06 249 ALA B CA 1
ATOM 5596 C C . ALA B 1 249 ? -22 28.703 13.148 1 97.06 249 ALA B C 1
ATOM 5598 O O . ALA B 1 249 ? -21.734 29.906 13.242 1 97.06 249 ALA B O 1
ATOM 5599 N N . THR B 1 250 ? -22.984 28.172 13.75 1 96.75 250 THR B N 1
ATOM 5600 C CA . THR B 1 250 ? -23.891 28.953 14.586 1 96.75 250 THR B CA 1
ATOM 5601 C C . THR B 1 250 ? -23.172 29.5 15.805 1 96.75 250 THR B C 1
ATOM 5603 O O . THR B 1 250 ? -23.344 30.672 16.156 1 96.75 250 THR B O 1
ATOM 5606 N N . ALA B 1 251 ? -22.375 28.703 16.391 1 96.38 251 ALA B N 1
ATOM 5607 C CA . ALA B 1 251 ? -21.688 29.094 17.625 1 96.38 251 ALA B CA 1
ATOM 5608 C C . ALA B 1 251 ? -20.703 30.234 17.375 1 96.38 251 ALA B C 1
ATOM 5610 O O . ALA B 1 251 ? -20.641 31.188 18.156 1 96.38 251 ALA B O 1
ATOM 5611 N N . VAL B 1 252 ? -19.938 30.172 16.312 1 94.94 252 VAL B N 1
ATOM 5612 C CA . VAL B 1 252 ? -18.859 31.141 16.094 1 94.94 252 VAL B CA 1
ATOM 5613 C C . VAL B 1 252 ? -19.453 32.438 15.562 1 94.94 252 VAL B C 1
ATOM 5615 O O . VAL B 1 252 ? -18.844 33.5 15.672 1 94.94 252 VAL B O 1
ATOM 5618 N N . LYS B 1 253 ? -20.609 32.406 15.062 1 90.38 253 LYS B N 1
ATOM 5619 C CA . LYS B 1 253 ? -21.203 33.594 14.461 1 90.38 253 LYS B CA 1
ATOM 5620 C C . LYS B 1 253 ? -22.062 34.344 15.477 1 90.38 253 LYS B C 1
ATOM 5622 O O . LYS B 1 253 ? -22.609 35.406 15.164 1 90.38 253 LYS B O 1
ATOM 5627 N N . ASP B 1 254 ? -22.125 33.844 16.641 1 89.19 254 ASP B N 1
ATOM 5628 C CA . ASP B 1 254 ? -22.969 34.531 17.641 1 89.19 254 ASP B CA 1
ATOM 5629 C C . ASP B 1 254 ? -22.297 35.781 18.156 1 89.19 254 ASP B C 1
ATOM 5631 O O . ASP B 1 254 ? -22.906 36.531 18.938 1 89.19 254 ASP B O 1
ATOM 5635 N N . GLY B 1 255 ? -21.125 36.031 17.812 1 88.5 255 GLY B N 1
ATOM 5636 C CA . GLY B 1 255 ? -20.438 37.281 18.109 1 88.5 255 GLY B CA 1
ATOM 5637 C C . GLY B 1 255 ? -19.781 37.281 19.484 1 88.5 255 GLY B C 1
ATOM 5638 O O . GLY B 1 255 ? -19.078 38.219 19.828 1 88.5 255 GLY B O 1
ATOM 5639 N N . MET B 1 256 ? -19.953 36.25 20.219 1 91.56 256 MET B N 1
ATOM 5640 C CA . MET B 1 256 ? -19.469 36.25 21.594 1 91.56 256 MET B CA 1
ATOM 5641 C C . MET B 1 256 ? -18.281 35.312 21.75 1 91.56 256 MET B C 1
ATOM 5643 O O . MET B 1 256 ? -17.531 35.375 22.734 1 91.56 256 MET B O 1
ATOM 5647 N N . VAL B 1 257 ? -18.109 34.469 20.828 1 95.25 257 VAL B N 1
ATOM 5648 C CA . VAL B 1 257 ? -17.062 33.469 20.922 1 95.25 257 VAL B CA 1
ATOM 5649 C C . VAL B 1 257 ? -15.727 34.062 20.5 1 95.25 257 VAL B C 1
ATOM 5651 O O . VAL B 1 257 ? -15.617 34.656 19.438 1 95.25 257 VAL B O 1
ATOM 5654 N N . ASP B 1 258 ? -14.734 33.938 21.359 1 95.56 258 ASP B N 1
ATOM 5655 C CA . ASP B 1 258 ? -13.398 34.438 21.078 1 95.56 258 ASP B CA 1
ATOM 5656 C C . ASP B 1 258 ? -12.5 33.344 20.516 1 95.56 258 ASP B C 1
ATOM 5658 O O . ASP B 1 258 ? -11.617 33.594 19.688 1 95.56 258 ASP B O 1
ATOM 5662 N N . MET B 1 259 ? -12.664 32.125 21.031 1 94.12 259 MET B N 1
ATOM 5663 C CA . MET B 1 259 ? -11.938 30.938 20.594 1 94.12 259 MET B CA 1
ATOM 5664 C C . MET B 1 259 ? -12.844 29.719 20.562 1 94.12 259 MET B C 1
ATOM 5666 O O . MET B 1 259 ? -13.75 29.594 21.391 1 94.12 259 MET B O 1
ATOM 5670 N N . ALA B 1 260 ? -12.578 28.844 19.625 1 95.62 260 ALA B N 1
ATOM 5671 C CA . ALA B 1 260 ? -13.398 27.641 19.531 1 95.62 260 ALA B CA 1
ATOM 5672 C C . ALA B 1 260 ? -12.664 26.547 18.766 1 95.62 260 ALA B C 1
ATOM 5674 O O . ALA B 1 260 ? -11.859 26.828 17.875 1 95.62 260 ALA B O 1
ATOM 5675 N N . TYR B 1 261 ? -12.867 25.312 19.125 1 95.06 261 TYR B N 1
ATOM 5676 C CA . TYR B 1 261 ? -12.422 24.156 18.359 1 95.06 261 TYR B CA 1
ATOM 5677 C C . TYR B 1 261 ? -13.297 22.938 18.641 1 95.06 261 TYR B C 1
ATOM 5679 O O . TYR B 1 261 ? -14.195 23 19.484 1 95.06 261 TYR B O 1
ATOM 5687 N N . GLY B 1 262 ? -13.156 21.969 17.812 1 95.44 262 GLY B N 1
ATOM 5688 C CA . GLY B 1 262 ? -13.883 20.719 17.969 1 95.44 262 GLY B CA 1
ATOM 5689 C C . GLY B 1 262 ? -12.984 19.5 17.922 1 95.44 262 GLY B C 1
ATOM 5690 O O . GLY B 1 262 ? -11.805 19.609 17.578 1 95.44 262 GLY B O 1
ATOM 5691 N N . ARG B 1 263 ? -13.539 18.406 18.359 1 94.81 263 ARG B N 1
ATOM 5692 C CA . ARG B 1 263 ? -12.906 17.094 18.312 1 94.81 263 ARG B CA 1
ATOM 5693 C C . ARG B 1 263 ? -13.883 16.031 17.797 1 94.81 263 ARG B C 1
ATOM 5695 O O . ARG B 1 263 ? -15.094 16.203 17.875 1 94.81 263 ARG B O 1
ATOM 5702 N N . LEU B 1 264 ? -13.312 14.992 17.25 1 96.31 264 LEU B N 1
ATOM 5703 C CA . LEU B 1 264 ? -14.078 13.812 16.859 1 96.31 264 LEU B CA 1
ATOM 5704 C C . LEU B 1 264 ? -13.516 12.562 17.531 1 96.31 264 LEU B C 1
ATOM 5706 O O . LEU B 1 264 ? -12.312 12.477 17.781 1 96.31 264 LEU B O 1
ATOM 5710 N N . ASN B 1 265 ? -14.383 11.594 17.828 1 93.75 265 ASN B N 1
ATOM 5711 C CA . ASN B 1 265 ? -13.875 10.312 18.297 1 93.75 265 ASN B CA 1
ATOM 5712 C C . ASN B 1 265 ? -13.219 9.523 17.172 1 93.75 265 ASN B C 1
ATOM 5714 O O . ASN B 1 265 ? -13.695 9.539 16.031 1 93.75 265 ASN B O 1
ATOM 5718 N N . VAL B 1 266 ? -12.141 8.812 17.484 1 92.69 266 VAL B N 1
ATOM 5719 C CA . VAL B 1 266 ? -11.359 8.203 16.422 1 92.69 266 VAL B CA 1
ATOM 5720 C C . VAL B 1 266 ? -11.352 6.684 16.578 1 92.69 266 VAL B C 1
ATOM 5722 O O . VAL B 1 266 ? -10.711 5.973 15.797 1 92.69 266 VAL B O 1
ATOM 5725 N N . ASP B 1 267 ? -12.039 6.156 17.625 1 88.38 267 ASP B N 1
ATOM 5726 C CA . ASP B 1 267 ? -12.133 4.703 17.734 1 88.38 267 ASP B CA 1
ATOM 5727 C C . ASP B 1 267 ? -12.875 4.113 16.531 1 88.38 267 ASP B C 1
ATOM 5729 O O . ASP B 1 267 ? -13.922 4.629 16.125 1 88.38 267 ASP B O 1
ATOM 5733 N N . ARG B 1 268 ? -12.461 3.08 16.016 1 88.44 268 ARG B N 1
ATOM 5734 C CA . ARG B 1 268 ? -12.898 2.547 14.727 1 88.44 268 ARG B CA 1
ATOM 5735 C C . ARG B 1 268 ? -14.328 2.025 14.805 1 88.44 268 ARG B C 1
ATOM 5737 O O . ARG B 1 268 ? -15.07 2.076 13.82 1 88.44 268 ARG B O 1
ATOM 5744 N N . SER B 1 269 ? -14.789 1.483 15.898 1 87 269 SER B N 1
ATOM 5745 C CA . SER B 1 269 ? -16.141 0.938 16.031 1 87 269 SER B CA 1
ATOM 5746 C C . SER B 1 269 ? -17.188 2.029 15.867 1 87 269 SER B C 1
ATOM 5748 O O . SER B 1 269 ? -18.312 1.758 15.43 1 87 269 SER B O 1
ATOM 5750 N N . ARG B 1 270 ? -16.828 3.311 16.234 1 92.19 270 ARG B N 1
ATOM 5751 C CA . ARG B 1 270 ? -17.719 4.465 16.125 1 92.19 270 ARG B CA 1
ATOM 5752 C C . ARG B 1 270 ? -17 5.648 15.492 1 92.19 270 ARG B C 1
ATOM 5754 O O . ARG B 1 270 ? -17.109 6.781 15.961 1 92.19 270 ARG B O 1
ATOM 5761 N N . PHE B 1 271 ? -16.297 5.309 14.477 1 94.31 271 PHE B N 1
ATOM 5762 C CA . PHE B 1 271 ? -15.383 6.242 13.844 1 94.31 271 PHE B CA 1
ATOM 5763 C C . PHE B 1 271 ? -16.109 7.508 13.406 1 94.31 271 PHE B C 1
ATOM 5765 O O . PHE B 1 271 ? -16.938 7.477 12.5 1 94.31 271 PHE B O 1
ATOM 5772 N N . PHE B 1 272 ? -15.859 8.688 14.102 1 96.44 272 PHE B N 1
ATOM 5773 C CA . PHE B 1 272 ? -16.344 10.031 13.805 1 96.44 272 PHE B CA 1
ATOM 5774 C C . PHE B 1 272 ? -17.844 10.125 14.016 1 96.44 272 PHE B C 1
ATOM 5776 O O . PHE B 1 272 ? -18.516 10.961 13.398 1 96.44 272 PHE B O 1
ATOM 5783 N N . GLU B 1 273 ? -18.406 9.344 14.859 1 96.25 273 GLU B N 1
ATOM 5784 C CA . GLU B 1 273 ? -19.844 9.398 15.133 1 96.25 273 GLU B CA 1
ATOM 5785 C C . GLU B 1 273 ? -20.172 10.492 16.141 1 96.25 273 GLU B C 1
ATOM 5787 O O . GLU B 1 273 ? -21.281 11.031 16.156 1 96.25 273 GLU B O 1
ATOM 5792 N N . ASP B 1 274 ? -19.188 10.812 16.969 1 96.06 274 ASP B N 1
ATOM 5793 C CA . ASP B 1 274 ? -19.391 11.805 18.031 1 96.06 274 ASP B CA 1
ATOM 5794 C C . ASP B 1 274 ? -18.406 12.953 17.891 1 96.06 274 ASP B C 1
ATOM 5796 O O . ASP B 1 274 ? -17.266 12.758 17.469 1 96.06 274 ASP B O 1
ATOM 5800 N N . ALA B 1 275 ? -18.922 14.094 18.266 1 97.25 275 ALA B N 1
ATOM 5801 C CA . ALA B 1 275 ? -18.109 15.305 18.25 1 97.25 275 ALA B CA 1
ATOM 5802 C C . ALA B 1 275 ? -18.234 16.062 19.578 1 97.25 275 ALA B C 1
ATOM 5804 O O . ALA B 1 275 ? -19.219 15.93 20.281 1 97.25 275 ALA B O 1
ATOM 5805 N N . LEU B 1 276 ? -17.188 16.734 19.922 1 95.25 276 LEU B N 1
ATOM 5806 C CA . LEU B 1 276 ? -17.141 17.656 21.047 1 95.25 276 LEU B CA 1
ATOM 5807 C C . LEU B 1 276 ? -16.812 19.078 20.578 1 95.25 276 LEU B C 1
ATOM 5809 O O . LEU B 1 276 ? -15.82 19.281 19.875 1 95.25 276 LEU B O 1
ATOM 5813 N N . MET B 1 277 ? -17.672 20.016 20.875 1 96.38 277 MET B N 1
ATOM 5814 C CA . MET B 1 277 ? -17.438 21.422 20.578 1 96.38 277 MET B CA 1
ATOM 5815 C C . MET B 1 277 ? -17.031 22.188 21.828 1 96.38 277 MET B C 1
ATOM 5817 O O . MET B 1 277 ? -17.734 22.141 22.844 1 96.38 277 MET B O 1
ATOM 5821 N N . ILE B 1 278 ? -15.961 22.828 21.781 1 93.19 278 ILE B N 1
ATOM 5822 C CA . ILE B 1 278 ? -15.492 23.672 22.875 1 93.19 278 ILE B CA 1
ATOM 5823 C C . ILE B 1 278 ? -15.445 25.125 22.422 1 93.19 278 ILE B C 1
ATOM 5825 O O . ILE B 1 278 ? -14.844 25.453 21.406 1 93.19 278 ILE B O 1
ATOM 5829 N N . THR B 1 279 ? -16.109 25.984 23.156 1 94.94 279 THR B N 1
ATOM 5830 C CA . THR B 1 279 ? -16.109 27.406 22.875 1 94.94 279 THR B CA 1
ATOM 5831 C C . THR B 1 279 ? -15.641 28.203 24.109 1 94.94 279 THR B C 1
ATOM 5833 O O . THR B 1 279 ? -15.836 27.766 25.234 1 94.94 279 THR B O 1
ATOM 5836 N N . TYR B 1 280 ? -14.977 29.266 23.875 1 94.19 280 TYR B N 1
ATOM 5837 C CA . TYR B 1 280 ? -14.508 30.172 24.906 1 94.19 280 TYR B CA 1
ATOM 5838 C C . TYR B 1 280 ? -15.125 31.547 24.734 1 94.19 280 TYR B C 1
ATOM 5840 O O . TYR B 1 280 ? -15.016 32.156 23.672 1 94.19 280 TYR B O 1
ATOM 5848 N N . ARG B 1 281 ? -15.727 32.062 25.797 1 95.88 281 ARG B N 1
ATOM 5849 C CA . ARG B 1 281 ? -16.344 33.375 25.828 1 95.88 281 ARG B CA 1
ATOM 5850 C C . ARG B 1 281 ? -15.734 34.219 26.938 1 95.88 281 ARG B C 1
ATOM 5852 O O . ARG B 1 281 ? -15.328 33.719 27.984 1 95.88 281 ARG B O 1
ATOM 5859 N N . PRO B 1 282 ? -15.617 35.562 26.688 1 95.94 282 PRO B N 1
ATOM 5860 C CA . PRO B 1 282 ? -15.078 36.438 27.734 1 95.94 282 PRO B CA 1
ATOM 5861 C C . PRO B 1 282 ? -15.867 36.344 29.031 1 95.94 282 PRO B C 1
ATOM 5863 O O . PRO B 1 282 ? -17.109 36.375 29.016 1 95.94 282 PRO B O 1
ATOM 5866 N N . SER B 1 283 ? -15.062 36.219 30.062 1 95.19 283 SER B N 1
ATOM 5867 C CA . SER B 1 283 ? -15.664 36.25 31.391 1 95.19 283 SER B CA 1
ATOM 5868 C C . SER B 1 283 ? -16.156 37.656 31.719 1 95.19 283 SER B C 1
ATOM 5870 O O . SER B 1 283 ? -15.703 38.656 31.125 1 95.19 283 SER B O 1
ATOM 5872 N N . ALA B 1 284 ? -17.016 37.719 32.719 1 93.56 284 ALA B N 1
ATOM 5873 C CA . ALA B 1 284 ? -17.516 39 33.156 1 93.56 284 ALA B CA 1
ATOM 5874 C C . ALA B 1 284 ? -16.406 39.812 33.844 1 93.56 284 ALA B C 1
ATOM 5876 O O . ALA B 1 284 ? -16.344 41.031 33.719 1 93.56 284 ALA B O 1
ATOM 5877 N N . ASP B 1 285 ? -15.586 39.156 34.531 1 93.56 285 ASP B N 1
ATOM 5878 C CA . ASP B 1 285 ? -14.492 39.812 35.25 1 93.56 285 ASP B CA 1
ATOM 5879 C C . ASP B 1 285 ? -13.203 39.75 34.438 1 93.56 285 ASP B C 1
ATOM 5881 O O . ASP B 1 285 ? -12.641 38.688 34.219 1 93.56 285 ASP B O 1
ATOM 5885 N N . GLN B 1 286 ? -12.695 40.844 34.031 1 94.81 286 GLN B N 1
ATOM 5886 C CA . GLN B 1 286 ? -11.477 40.938 33.25 1 94.81 286 GLN B CA 1
ATOM 5887 C C . GLN B 1 286 ? -10.344 41.562 34.031 1 94.81 286 GLN B C 1
ATOM 5889 O O . GLN B 1 286 ? -9.344 42 33.469 1 94.81 286 GLN B O 1
ATOM 5894 N N . SER B 1 287 ? -10.523 41.594 35.312 1 93.06 287 SER B N 1
ATOM 5895 C CA . SER B 1 287 ? -9.508 42.25 36.125 1 93.06 287 SER B CA 1
ATOM 5896 C C . SER B 1 287 ? -8.414 41.281 36.531 1 93.06 287 SER B C 1
ATOM 5898 O O . SER B 1 287 ? -8.633 40.062 36.594 1 93.06 287 SER B O 1
ATOM 5900 N N . ASP B 1 288 ? -7.246 41.719 36.844 1 91.19 288 ASP B N 1
ATOM 5901 C CA . ASP B 1 288 ? -6.121 40.969 37.438 1 91.19 288 ASP B CA 1
ATOM 5902 C C . ASP B 1 288 ? -5.852 39.688 36.688 1 91.19 288 ASP B C 1
ATOM 5904 O O . ASP B 1 288 ? -5.824 38.594 37.281 1 91.19 288 ASP B O 1
ATOM 5908 N N . LEU B 1 289 ? -5.676 39.812 35.438 1 92.81 289 LEU B N 1
ATOM 5909 C CA . LEU B 1 289 ? -5.344 38.656 34.656 1 92.81 289 LEU B CA 1
ATOM 5910 C C . LEU B 1 289 ? -4.008 38.062 35.094 1 92.81 289 LEU B C 1
ATOM 5912 O O . LEU B 1 289 ? -3.004 38.781 35.156 1 92.81 289 LEU B O 1
ATOM 5916 N N . PRO B 1 290 ? -3.951 36.75 35.406 1 89.94 290 PRO B N 1
ATOM 5917 C CA . PRO B 1 290 ? -2.668 36.125 35.75 1 89.94 290 PRO B CA 1
ATOM 5918 C C . PRO B 1 290 ? -1.718 36.062 34.562 1 89.94 290 PRO B C 1
ATOM 5920 O O . PRO B 1 290 ? -2.164 36.062 33.406 1 89.94 290 PRO B O 1
ATOM 5923 N N . PRO B 1 291 ? -0.442 35.938 34.844 1 90.06 291 PRO B N 1
ATOM 5924 C CA . PRO B 1 291 ? 0.513 35.75 33.75 1 90.06 291 PRO B CA 1
ATOM 5925 C C . PRO B 1 291 ? 0.278 34.469 32.969 1 90.06 291 PRO B C 1
ATOM 5927 O O . PRO B 1 291 ? -0.18 33.469 33.531 1 90.06 291 PRO B O 1
ATOM 5930 N N . ALA B 1 292 ? 0.661 34.562 31.734 1 87.88 292 ALA B N 1
ATOM 5931 C CA . ALA B 1 292 ? 0.484 33.406 30.859 1 87.88 292 ALA B CA 1
ATOM 5932 C C . ALA B 1 292 ? 1.259 32.188 31.391 1 87.88 292 ALA B C 1
ATOM 5934 O O . ALA B 1 292 ? 2.438 32.312 31.734 1 87.88 292 ALA B O 1
ATOM 5935 N N . SER B 1 293 ? 0.597 31.016 31.453 1 79 293 SER B N 1
ATOM 5936 C CA . SER B 1 293 ? 1.222 29.781 31.922 1 79 293 SER B CA 1
ATOM 5937 C C . SER B 1 293 ? 1.279 28.734 30.828 1 79 293 SER B C 1
ATOM 5939 O O . SER B 1 293 ? 0.593 28.859 29.812 1 79 293 SER B O 1
ATOM 5941 N N . THR B 1 294 ? 2.287 27.891 30.953 1 70.06 294 THR B N 1
ATOM 5942 C CA . THR B 1 294 ? 2.365 26.719 30.078 1 70.06 294 THR B CA 1
ATOM 5943 C C . THR B 1 294 ? 1.886 25.469 30.797 1 70.06 294 THR B C 1
ATOM 5945 O O . THR B 1 294 ? 1.92 25.406 32.031 1 70.06 294 THR B O 1
ATOM 5948 N N . SER B 1 295 ? 1.114 24.578 30.109 1 59.94 295 SER B N 1
ATOM 5949 C CA . SER B 1 295 ? 0.555 23.391 30.766 1 59.94 295 SER B CA 1
ATOM 5950 C C . SER B 1 295 ? 1.654 22.438 31.219 1 59.94 295 SER B C 1
ATOM 5952 O O . SER B 1 295 ? 1.406 21.547 32.031 1 59.94 295 SER B O 1
ATOM 5954 N N . GLY B 1 296 ? 2.918 22.656 31.141 1 49.19 296 GLY B N 1
ATOM 5955 C CA . GLY B 1 296 ? 4.105 21.938 31.594 1 49.19 296 GLY B CA 1
ATOM 5956 C C . GLY B 1 296 ? 3.895 20.438 31.703 1 49.19 296 GLY B C 1
ATOM 5957 O O . GLY B 1 296 ? 3.596 19.781 30.703 1 49.19 296 GLY B O 1
ATOM 5958 N N . PHE B 1 297 ? 3.658 19.938 33.031 1 37.91 297 PHE B N 1
ATOM 5959 C CA . PHE B 1 297 ? 3.633 18.547 33.5 1 37.91 297 PHE B CA 1
ATOM 5960 C C . PHE B 1 297 ? 2.387 17.844 32.969 1 37.91 297 PHE B C 1
ATOM 5962 O O . PHE B 1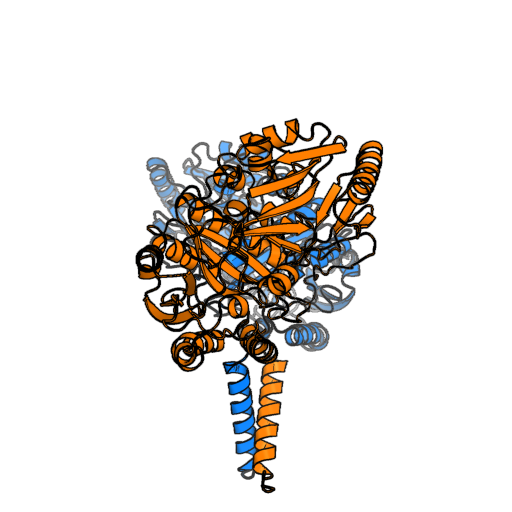 297 ? 2.455 16.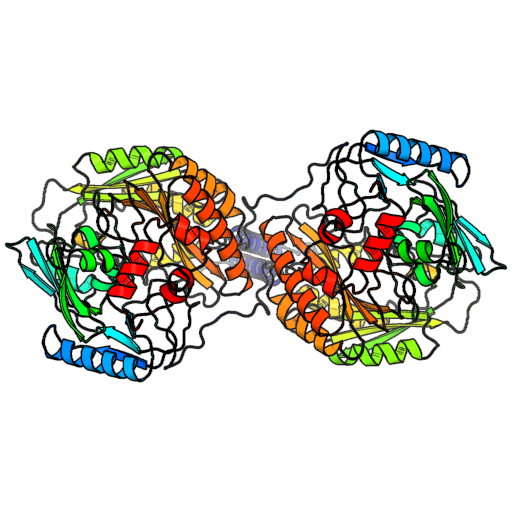688 32.562 1 37.91 297 PHE B O 1
ATOM 5969 N N . ILE B 1 298 ? 1.297 18.375 32.875 1 44.38 298 ILE B N 1
ATOM 5970 C CA . ILE B 1 298 ? 0.036 17.781 32.438 1 44.38 298 ILE B CA 1
ATOM 5971 C C . ILE B 1 298 ? 0.126 17.422 30.953 1 44.38 298 ILE B C 1
ATOM 5973 O O . ILE B 1 298 ? -0.371 16.391 30.531 1 44.38 298 ILE B O 1
ATOM 5977 N N . SER B 1 299 ? 0.962 18.25 30.406 1 55.47 299 SER B N 1
ATOM 5978 C CA . SER B 1 299 ? 1.126 17.984 28.984 1 55.47 299 SER B CA 1
ATOM 5979 C C . SER B 1 299 ? 1.91 16.688 28.75 1 55.47 299 SER B C 1
ATOM 5981 O O . SER B 1 299 ? 1.587 15.914 27.844 1 55.47 299 SER B O 1
ATOM 5983 N N . LYS B 1 300 ? 2.758 16.344 29.547 1 52.62 300 LYS B N 1
ATOM 5984 C CA . LYS B 1 300 ? 3.578 15.148 29.375 1 52.62 300 LYS B CA 1
ATOM 5985 C C . LYS B 1 300 ? 2.766 13.883 29.641 1 52.62 300 LYS B C 1
ATOM 5987 O O . LYS B 1 300 ? 2.891 12.891 28.922 1 52.62 300 LYS B O 1
ATOM 5992 N N . ALA B 1 301 ? 2.031 13.93 30.75 1 51.59 301 ALA B N 1
ATOM 5993 C CA . ALA B 1 301 ? 1.193 12.789 31.094 1 51.59 301 ALA B CA 1
ATOM 5994 C C . ALA B 1 301 ? 0.164 12.516 30 1 51.59 301 ALA B C 1
ATOM 5996 O O . ALA B 1 301 ? -0.103 11.359 29.672 1 51.59 301 ALA B O 1
ATOM 5997 N N . SER B 1 302 ? -0.25 13.562 29.531 1 64.31 302 SER B N 1
ATOM 5998 C CA . SER B 1 302 ? -1.232 13.477 28.453 1 64.31 302 SER B CA 1
ATOM 5999 C C . SER B 1 302 ? -0.625 12.867 27.203 1 64.31 302 SER B C 1
ATOM 6001 O O . SER B 1 302 ? -1.277 12.078 26.5 1 64.31 302 SER B O 1
ATOM 6003 N N . ARG B 1 303 ? 0.655 13.062 27.172 1 67.31 303 ARG B N 1
ATOM 6004 C CA . ARG B 1 303 ? 1.357 12.508 26.031 1 67.31 303 ARG B CA 1
ATOM 6005 C C . ARG B 1 303 ? 1.403 10.984 26.094 1 67.31 303 ARG B C 1
ATOM 6007 O O . ARG B 1 303 ? 1.165 10.312 25.078 1 67.31 303 ARG B O 1
ATOM 6014 N N . HIS B 1 304 ? 1.684 10.469 27.203 1 65.44 304 HIS B N 1
ATOM 6015 C CA . HIS B 1 304 ? 1.799 9.023 27.359 1 65.44 304 HIS B CA 1
ATOM 6016 C C . HIS B 1 304 ? 0.462 8.328 27.109 1 65.44 304 HIS B C 1
ATOM 6018 O O . HIS B 1 304 ? 0.412 7.285 26.469 1 65.44 304 HIS B O 1
ATOM 6024 N N . ILE B 1 305 ? -0.479 9.008 27.594 1 63.28 305 ILE B N 1
ATOM 6025 C CA . ILE B 1 305 ? -1.812 8.445 27.406 1 63.28 305 ILE B CA 1
ATOM 6026 C C . ILE B 1 305 ? -2.195 8.547 25.922 1 63.28 305 ILE B C 1
ATOM 6028 O O . ILE B 1 305 ? -2.748 7.598 25.359 1 63.28 305 ILE B O 1
ATOM 6032 N N . PHE B 1 306 ? -1.782 9.648 25.469 1 74.44 306 PHE B N 1
ATOM 6033 C CA . PHE B 1 306 ? -2.084 9.898 24.062 1 74.44 306 PHE B CA 1
ATOM 6034 C C . PHE B 1 306 ? -1.402 8.875 23.172 1 74.44 306 PHE B C 1
ATOM 6036 O O . PHE B 1 306 ? -2.021 8.336 22.25 1 74.44 306 PHE B O 1
ATOM 6043 N N . ARG B 1 307 ? -0.283 8.445 23.516 1 75.69 307 ARG B N 1
ATOM 6044 C CA . ARG B 1 307 ? 0.509 7.547 22.672 1 75.69 307 ARG B CA 1
ATOM 6045 C C . ARG B 1 307 ? 0.136 6.09 22.922 1 75.69 307 ARG B C 1
ATOM 6047 O O . ARG B 1 307 ? 0.393 5.223 22.094 1 75.69 307 ARG B O 1
ATOM 6054 N N . ALA B 1 308 ? -0.468 5.871 24.031 1 73.25 308 ALA B N 1
ATOM 6055 C CA . ALA B 1 308 ? -0.872 4.508 24.375 1 73.25 308 ALA B CA 1
ATOM 6056 C C . ALA B 1 308 ? -1.993 4.02 23.469 1 73.25 308 ALA B C 1
ATOM 6058 O O . ALA B 1 308 ? -2.271 2.82 23.406 1 73.25 308 ALA B O 1
ATOM 6059 N N . GLN B 1 309 ? -2.516 4.961 22.719 1 76.75 309 GLN B N 1
ATOM 6060 C CA . GLN B 1 309 ? -3.668 4.586 21.906 1 76.75 309 GLN B CA 1
ATOM 6061 C C . GLN B 1 309 ? -3.23 3.865 20.625 1 76.75 309 GLN B C 1
ATOM 6063 O O . GLN B 1 309 ? -4.047 3.234 19.953 1 76.75 309 GLN B O 1
ATOM 6068 N N . LEU B 1 310 ? -2.049 3.969 20.312 1 76.31 310 LEU B N 1
ATOM 6069 C CA . LEU B 1 310 ? -1.573 3.367 19.078 1 76.31 310 LEU B CA 1
ATOM 6070 C C . LEU B 1 310 ? -1.864 1.871 19.047 1 76.31 310 LEU B C 1
ATOM 6072 O O . LEU B 1 310 ? -1.333 1.117 19.875 1 76.31 310 LEU B O 1
ATOM 6076 N N . GLY B 1 311 ? -2.697 1.459 18.141 1 76.25 311 GLY B N 1
ATOM 6077 C CA . GLY B 1 311 ? -3.035 0.053 17.984 1 76.25 311 GLY B CA 1
ATOM 6078 C C . GLY B 1 311 ? -3.992 -0.458 19.047 1 76.25 311 GLY B C 1
ATOM 6079 O O . GLY B 1 311 ? -4.234 -1.663 19.141 1 76.25 311 GLY B O 1
ATOM 6080 N N . ARG B 1 312 ? -4.527 0.444 19.875 1 78.88 312 ARG B N 1
ATOM 6081 C CA . ARG B 1 312 ? -5.391 0.028 20.984 1 78.88 312 ARG B CA 1
ATOM 6082 C C . ARG B 1 312 ? -6.734 0.749 20.938 1 78.88 312 ARG B C 1
ATOM 6084 O O . ARG B 1 312 ? -6.871 1.854 21.469 1 78.88 312 ARG B O 1
ATOM 6091 N N . GLU B 1 313 ? -7.684 0.103 20.438 1 81.81 313 GLU B N 1
ATOM 6092 C CA . GLU B 1 313 ? -9.008 0.696 20.266 1 81.81 313 GLU B CA 1
ATOM 6093 C C . GLU B 1 313 ? -9.656 1.002 21.609 1 81.81 313 GLU B C 1
ATOM 6095 O O . GLU B 1 313 ? -10.359 2.002 21.75 1 81.81 313 GLU B O 1
ATOM 6100 N N . ARG B 1 314 ? -9.391 0.23 22.562 1 78.88 314 ARG B N 1
ATOM 6101 C CA . ARG B 1 314 ? -9.977 0.445 23.875 1 78.88 314 ARG B CA 1
ATOM 6102 C C . ARG B 1 314 ? -9.445 1.727 24.516 1 78.88 314 ARG B C 1
ATOM 6104 O O . ARG B 1 314 ? -10.18 2.439 25.203 1 78.88 314 ARG B O 1
ATOM 6111 N N . VAL B 1 315 ? -8.219 1.951 24.312 1 79.56 315 VAL B N 1
ATOM 6112 C CA . VAL B 1 315 ? -7.605 3.164 24.844 1 79.56 315 VAL B CA 1
ATOM 6113 C C . VAL B 1 315 ? -8.18 4.387 24.141 1 79.56 315 VAL B C 1
ATOM 6115 O O . VAL B 1 315 ? -8.43 5.418 24.766 1 79.56 315 VAL B O 1
ATOM 6118 N N . LYS B 1 316 ? -8.391 4.301 22.859 1 84.44 316 LYS B N 1
ATOM 6119 C CA . LYS B 1 316 ? -9.031 5.391 22.125 1 84.44 316 LYS B CA 1
ATOM 6120 C C . LYS B 1 316 ? -10.414 5.703 22.688 1 84.44 316 LYS B C 1
ATOM 6122 O O . LYS B 1 316 ? -10.758 6.867 22.891 1 84.44 316 LYS B O 1
ATOM 6127 N N . ARG B 1 317 ? -11.133 4.641 23 1 85.56 317 ARG B N 1
ATOM 6128 C CA . ARG B 1 317 ? -12.469 4.812 23.547 1 85.56 317 ARG B CA 1
ATOM 6129 C C . ARG B 1 317 ? -12.414 5.457 24.938 1 85.56 317 ARG B C 1
ATOM 6131 O O . ARG B 1 317 ? -13.203 6.352 25.234 1 85.56 317 ARG B O 1
ATOM 6138 N N . TRP B 1 318 ? -11.492 5 25.625 1 82.06 318 TRP B N 1
ATOM 6139 C CA . TRP B 1 318 ? -11.336 5.535 26.984 1 82.06 318 TRP B CA 1
ATOM 6140 C C . TRP B 1 318 ? -10.922 7.004 26.938 1 82.06 318 TRP B C 1
ATOM 6142 O O . TRP B 1 318 ? -11.445 7.82 27.703 1 82.06 318 TRP B O 1
ATOM 6152 N N . ARG B 1 319 ? -10.062 7.285 26.125 1 81.19 319 ARG B N 1
ATOM 6153 C CA . ARG B 1 319 ? -9.633 8.672 25.969 1 81.19 319 ARG B CA 1
ATOM 6154 C C . ARG B 1 319 ? -10.797 9.57 25.578 1 81.19 319 ARG B C 1
ATOM 6156 O O . ARG B 1 319 ? -10.953 10.664 26.125 1 81.19 319 ARG B O 1
ATOM 6163 N N . TRP B 1 320 ? -11.562 9.148 24.672 1 85 320 TRP B N 1
ATOM 6164 C CA . TRP B 1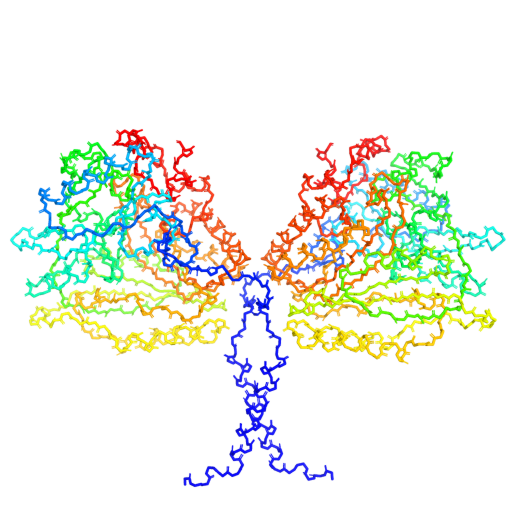 320 ? -12.719 9.922 24.25 1 85 320 TRP B CA 1
ATOM 6165 C C . TRP B 1 320 ? -13.68 10.156 25.422 1 85 320 TRP B C 1
ATOM 6167 O O . TRP B 1 320 ? -14.148 11.273 25.625 1 85 320 TRP B O 1
ATOM 6177 N N . ARG B 1 321 ? -13.867 9.203 26.203 1 80 321 ARG B N 1
ATOM 6178 C CA . ARG B 1 321 ? -14.75 9.328 27.359 1 80 321 ARG B CA 1
ATOM 6179 C C . ARG B 1 321 ? -14.18 10.312 28.375 1 80 321 ARG B C 1
ATOM 6181 O O . ARG B 1 321 ? -14.922 11.094 28.969 1 80 321 ARG B O 1
ATOM 6188 N N . THR B 1 322 ? -12.953 10.219 28.469 1 76.06 322 THR B N 1
ATOM 6189 C CA . THR B 1 322 ? -12.305 11.125 29.406 1 76.06 322 THR B CA 1
ATOM 6190 C C . THR B 1 322 ? -12.391 12.57 28.906 1 76.06 322 THR B C 1
ATOM 6192 O O . THR B 1 322 ? -12.656 13.484 29.688 1 76.06 322 THR B O 1
ATOM 6195 N N . GLU B 1 323 ? -12.164 12.719 27.688 1 77.31 323 GLU B N 1
ATOM 6196 C CA . GLU B 1 323 ? -12.242 14.055 27.109 1 77.31 323 GLU B CA 1
ATOM 6197 C C . GLU B 1 323 ? -13.664 14.609 27.188 1 77.31 323 GLU B C 1
ATOM 6199 O O . GLU B 1 323 ? -13.852 15.805 27.438 1 77.31 323 GLU B O 1
ATOM 6204 N N . THR B 1 324 ? -14.617 13.828 27.125 1 76.94 324 THR B N 1
ATOM 6205 C CA . THR B 1 324 ? -16 14.289 27.078 1 76.94 324 THR B CA 1
ATOM 6206 C C . THR B 1 324 ? -16.594 14.391 28.469 1 76.94 324 THR B C 1
ATOM 6208 O O . THR B 1 324 ? -17.438 15.25 28.75 1 76.94 324 THR B O 1
ATOM 6211 N N . ASP B 1 325 ? -16.156 13.516 29.266 1 71.19 325 ASP B N 1
ATOM 6212 C CA . ASP B 1 325 ? -16.781 13.477 30.594 1 71.19 325 ASP B CA 1
ATOM 6213 C C . ASP B 1 325 ? -15.953 14.258 31.609 1 71.19 325 ASP B C 1
ATOM 6215 O O . ASP B 1 325 ? -16.516 14.953 32.469 1 71.19 325 ASP B O 1
ATOM 6219 N N . VAL B 1 326 ? -14.656 14.117 31.547 1 62.12 326 VAL B N 1
ATOM 6220 C CA . VAL B 1 326 ? -13.781 14.68 32.562 1 62.12 326 VAL B CA 1
ATOM 6221 C C . VAL B 1 326 ? -13.297 16.062 32.156 1 62.12 326 VAL B C 1
ATOM 6223 O O . VAL B 1 326 ? -13.109 16.953 32.969 1 62.12 326 VAL B O 1
ATOM 6226 N N . GLY B 1 327 ? -13.172 16.266 30.984 1 62.72 327 GLY B N 1
ATOM 6227 C CA . GLY B 1 327 ? -12.688 17.531 30.453 1 62.72 327 GLY B CA 1
ATOM 6228 C C . GLY B 1 327 ? -13.469 18.734 30.953 1 62.72 327 GLY B C 1
ATOM 6229 O O . GLY B 1 327 ? -12.906 19.625 31.578 1 62.72 327 GLY B O 1
ATOM 6230 N N . PRO B 1 328 ? -14.734 18.531 30.844 1 64.88 328 PRO B N 1
ATOM 6231 C CA . PRO B 1 328 ? -15.555 19.656 31.297 1 64.88 328 PRO B CA 1
ATOM 6232 C C . PRO B 1 328 ? -15.453 19.875 32.812 1 64.88 328 PRO B C 1
ATOM 6234 O O . PRO B 1 328 ? -15.617 21 33.281 1 64.88 328 PRO B O 1
ATOM 6237 N N . ARG B 1 329 ? -15.164 18.859 33.531 1 60.25 329 ARG B N 1
ATOM 6238 C CA . ARG B 1 329 ? -15.125 18.938 35 1 60.25 329 ARG B CA 1
ATOM 6239 C C . ARG B 1 329 ? -13.805 19.531 35.5 1 60.25 329 ARG B C 1
ATOM 6241 O O . ARG B 1 329 ? -13.781 20.297 36.438 1 60.25 329 ARG B O 1
ATOM 6248 N N . VAL B 1 330 ? -12.758 19.219 34.688 1 51.28 330 VAL B N 1
ATOM 6249 C CA . VAL B 1 330 ? -11.43 19.641 35.125 1 51.28 330 VAL B CA 1
ATOM 6250 C C . VAL B 1 330 ? -11.031 20.922 34.406 1 51.28 330 VAL B C 1
ATOM 6252 O O . VAL B 1 330 ? -10.352 21.781 34.969 1 51.28 330 VAL B O 1
ATOM 6255 N N . GLY B 1 331 ? -11.383 21.062 33.312 1 58.16 331 GLY B N 1
ATOM 6256 C CA . GLY B 1 331 ? -11.055 22.219 32.469 1 58.16 331 GLY B CA 1
ATOM 6257 C C . GLY B 1 331 ? -12.102 23.312 32.562 1 58.16 331 GLY B C 1
ATOM 6258 O O . GLY B 1 331 ? -12.094 24.25 31.734 1 58.16 331 GLY B O 1
ATOM 6259 N N . GLY B 1 332 ? -12.922 23.312 33.5 1 66.31 332 GLY B N 1
ATOM 6260 C CA . GLY B 1 332 ? -14.086 24.188 33.531 1 66.31 332 GLY B CA 1
ATOM 6261 C C . GLY B 1 332 ? -13.797 25.547 34.125 1 66.31 332 GLY B C 1
ATOM 6262 O O . GLY B 1 332 ? -14.625 26.453 34.031 1 66.31 332 GLY B O 1
ATOM 6263 N N . GLY B 1 333 ? -12.664 25.812 34.469 1 78.19 333 GLY B N 1
ATOM 6264 C CA . GLY B 1 333 ? -12.445 27.141 35.031 1 78.19 333 GLY B CA 1
ATOM 6265 C C . GLY B 1 333 ? -11.945 28.141 34 1 78.19 333 GLY B C 1
ATOM 6266 O O . GLY B 1 333 ? -11.562 27.75 32.906 1 78.19 333 GLY B O 1
ATOM 6267 N N . PRO B 1 334 ? -12.094 29.406 34.344 1 87.5 334 PRO B N 1
ATOM 6268 C CA . PRO B 1 334 ? -11.633 30.453 33.406 1 87.5 334 PRO B CA 1
ATOM 6269 C C . PRO B 1 334 ? -10.133 30.375 33.156 1 87.5 334 PRO B C 1
ATOM 6271 O O . PRO B 1 334 ? -9.359 29.969 34.031 1 87.5 334 PRO B O 1
ATOM 6274 N N . VAL B 1 335 ? -9.727 30.672 31.984 1 89.25 335 VAL B N 1
ATOM 6275 C CA . VAL B 1 335 ? -8.344 30.672 31.531 1 89.25 335 VAL B CA 1
ATOM 6276 C C . VAL B 1 335 ? -8.078 31.922 30.688 1 89.25 335 VAL B C 1
ATOM 6278 O O . VAL B 1 335 ? -9 32.469 30.078 1 89.25 335 VAL B O 1
ATOM 6281 N N . THR B 1 336 ? -6.898 32.375 30.734 1 93.12 336 THR B N 1
ATOM 6282 C CA . THR B 1 336 ? -6.602 33.562 29.906 1 93.12 336 THR B CA 1
ATOM 6283 C C . THR B 1 336 ? -6.32 33.125 28.469 1 93.12 336 THR B C 1
ATOM 6285 O O . THR B 1 336 ? -5.863 32 28.219 1 93.12 336 THR B O 1
ATOM 6288 N N . ARG B 1 337 ? -6.562 33.969 27.594 1 94.12 337 ARG B N 1
ATOM 6289 C CA . ARG B 1 337 ? -6.297 33.75 26.172 1 94.12 337 ARG B CA 1
ATOM 6290 C C . ARG B 1 337 ? -4.84 33.375 25.938 1 94.12 337 ARG B C 1
ATOM 6292 O O . ARG B 1 337 ? -4.551 32.406 25.234 1 94.12 337 ARG B O 1
ATOM 6299 N N . ASN B 1 338 ? -3.908 34.062 26.562 1 93.69 338 ASN B N 1
ATOM 6300 C CA . ASN B 1 338 ? -2.484 33.781 26.391 1 93.69 338 ASN B CA 1
ATOM 6301 C C . ASN B 1 338 ? -2.092 32.438 26.938 1 93.69 338 ASN B C 1
ATOM 6303 O O . ASN B 1 338 ? -1.201 31.766 26.406 1 93.69 338 ASN B O 1
ATOM 6307 N N . SER B 1 339 ? -2.734 31.984 27.984 1 89.12 339 SER B N 1
ATOM 6308 C CA . SER B 1 339 ? -2.43 30.672 28.547 1 89.12 339 SER B CA 1
ATOM 6309 C C . SER B 1 339 ? -2.891 29.547 27.625 1 89.12 339 SER B C 1
ATOM 6311 O O . SER B 1 339 ? -2.24 28.516 27.531 1 89.12 339 SER B O 1
ATOM 6313 N N . LEU B 1 340 ? -3.961 29.766 26.984 1 86.75 340 LEU B N 1
ATOM 6314 C CA . LEU B 1 340 ? -4.457 28.797 26.016 1 86.75 340 LEU B CA 1
ATOM 6315 C C . LEU B 1 340 ? -3.506 28.656 24.828 1 86.75 340 LEU B C 1
ATOM 6317 O O . LEU B 1 340 ? -3.34 27.562 24.281 1 86.75 340 LEU B O 1
ATOM 6321 N N . LEU B 1 341 ? -2.898 29.719 24.453 1 87.88 341 LEU B N 1
ATOM 6322 C CA . LEU B 1 341 ? -2.066 29.766 23.25 1 87.88 341 LEU B CA 1
ATOM 6323 C C . LEU B 1 341 ? -0.629 29.375 23.578 1 87.88 341 LEU B C 1
ATOM 6325 O O . LEU B 1 341 ? 0.157 29.094 22.672 1 87.88 341 LEU B O 1
ATOM 6329 N N . ASN B 1 342 ? -0.271 29.297 24.828 1 83.81 342 ASN B N 1
ATOM 6330 C CA . ASN B 1 342 ? 1.118 29.156 25.25 1 83.81 342 ASN B CA 1
ATOM 6331 C C . ASN B 1 342 ? 1.488 27.688 25.438 1 83.81 342 ASN B C 1
ATOM 6333 O O . ASN B 1 342 ? 1.998 27.297 26.5 1 83.81 342 ASN B O 1
ATOM 6337 N N . GLU B 1 343 ? 1.251 26.859 24.438 1 75.19 343 GLU B N 1
ATOM 6338 C CA . GLU B 1 343 ? 1.564 25.438 24.516 1 75.19 343 GLU B CA 1
ATOM 6339 C C . GLU B 1 343 ? 2.59 25.031 23.469 1 75.19 343 GLU B C 1
ATOM 6341 O O . GLU B 1 343 ? 2.408 25.297 22.281 1 75.19 343 GLU B O 1
ATOM 6346 N N . PRO B 1 344 ? 3.68 24.281 23.875 1 65.88 344 PRO B N 1
ATOM 6347 C CA . PRO B 1 344 ? 4.688 23.812 22.906 1 65.88 344 PRO B CA 1
ATOM 6348 C C . PRO B 1 344 ? 4.293 22.516 22.219 1 65.88 344 PRO B C 1
ATOM 6350 O O . PRO B 1 344 ? 3.385 21.812 22.672 1 65.88 344 PRO B O 1
ATOM 6353 N N . VAL B 1 345 ? 5.023 22.094 21.078 1 58.5 345 VAL B N 1
ATOM 6354 C CA . VAL B 1 345 ? 4.754 20.906 20.266 1 58.5 345 VAL B CA 1
ATOM 6355 C C . VAL B 1 345 ? 5.23 19.656 21 1 58.5 345 VAL B C 1
ATOM 6357 O O . VAL B 1 345 ? 4.68 18.578 20.812 1 58.5 345 VAL B O 1
ATOM 6360 N N . ILE B 1 346 ? 6.48 19.703 21.547 1 48.62 346 ILE B N 1
ATOM 6361 C CA . ILE B 1 346 ? 7.164 18.562 22.141 1 48.62 346 ILE B CA 1
ATOM 6362 C C . ILE B 1 346 ? 6.164 17.703 22.906 1 48.62 346 ILE B C 1
ATOM 6364 O O . ILE B 1 346 ? 6.391 16.5 23.109 1 48.62 346 ILE B O 1
ATOM 6368 N N . THR B 1 347 ? 5.055 18.062 23.078 1 42.38 347 THR B N 1
ATOM 6369 C CA . THR B 1 347 ? 4.059 17.328 23.844 1 42.38 347 THR B CA 1
ATOM 6370 C C . THR B 1 347 ? 3.512 16.156 23.016 1 42.38 347 THR B C 1
ATOM 6372 O O . THR B 1 347 ? 2.881 15.25 23.578 1 42.38 347 THR B O 1
ATOM 6375 N N . LEU B 1 348 ? 4.094 15.922 21.672 1 53.19 348 LEU B N 1
ATOM 6376 C CA . LEU B 1 348 ? 3.445 14.891 20.859 1 53.19 348 LEU B CA 1
ATOM 6377 C C . LEU B 1 348 ? 4.469 13.898 20.312 1 53.19 348 LEU B C 1
ATOM 6379 O O . LEU B 1 348 ? 4.117 12.992 19.562 1 53.19 348 LEU B O 1
ATOM 6383 N N . ASP B 1 349 ? 5.652 13.922 20.828 1 57.41 349 ASP B N 1
ATOM 6384 C CA . ASP B 1 349 ? 6.668 13.086 20.203 1 57.41 349 ASP B CA 1
ATOM 6385 C C . ASP B 1 349 ? 6.598 11.656 20.734 1 57.41 349 ASP B C 1
ATOM 6387 O O . ASP B 1 349 ? 6.531 11.438 21.938 1 57.41 349 ASP B O 1
ATOM 6391 N N . ASP B 1 350 ? 6.418 10.625 19.969 1 60.38 350 ASP B N 1
ATOM 6392 C CA . ASP B 1 350 ? 6.199 9.234 20.344 1 60.38 350 ASP B CA 1
ATOM 6393 C C . ASP B 1 350 ? 7.512 8.562 20.75 1 60.38 350 ASP B C 1
ATOM 6395 O O . ASP B 1 350 ? 7.508 7.578 21.484 1 60.38 350 ASP B O 1
ATOM 6399 N N . ARG B 1 351 ? 8.641 9 20.656 1 61.81 351 ARG B N 1
ATOM 6400 C CA . ARG B 1 351 ? 9.969 8.477 20.922 1 61.81 351 ARG B CA 1
ATOM 6401 C C . ARG B 1 351 ? 10.164 7.113 20.266 1 61.81 351 ARG B C 1
ATOM 6403 O O . ARG B 1 351 ? 11.031 6.332 20.688 1 61.81 351 ARG B O 1
ATOM 6410 N N . ASP B 1 352 ? 9.219 6.758 19.469 1 75.69 352 ASP B N 1
ATOM 6411 C CA . ASP B 1 352 ? 9.398 5.551 18.672 1 75.69 352 ASP B CA 1
ATOM 6412 C C . ASP B 1 352 ? 10.156 5.855 17.375 1 75.69 352 ASP B C 1
ATOM 6414 O O . ASP B 1 352 ? 9.625 6.508 16.484 1 75.69 352 ASP B O 1
ATOM 6418 N N . PRO B 1 353 ? 11.367 5.422 17.359 1 81 353 PRO B N 1
ATOM 6419 C CA . PRO B 1 353 ? 12.195 5.773 16.203 1 81 353 PRO B CA 1
ATOM 6420 C C . PRO B 1 353 ? 11.719 5.102 14.914 1 81 353 PRO B C 1
ATOM 6422 O O . PRO B 1 353 ? 12.203 5.438 13.828 1 81 353 PRO B O 1
ATOM 6425 N N . THR B 1 354 ? 10.82 4.215 15.008 1 83.75 354 THR B N 1
ATOM 6426 C CA . THR B 1 354 ? 10.352 3.508 13.82 1 83.75 354 THR B CA 1
ATOM 6427 C C . THR B 1 354 ? 9.07 4.137 13.289 1 83.75 354 THR B C 1
ATOM 6429 O O . THR B 1 354 ? 8.547 3.711 12.258 1 83.75 354 THR B O 1
ATOM 6432 N N . ARG B 1 355 ? 8.594 5.16 14.023 1 88.69 355 ARG B N 1
ATOM 6433 C CA . ARG B 1 355 ? 7.355 5.809 13.609 1 88.69 355 ARG B CA 1
ATOM 6434 C C . ARG B 1 355 ? 7.496 7.328 13.633 1 88.69 355 ARG B C 1
ATOM 6436 O O . ARG B 1 355 ? 8.414 7.859 14.258 1 88.69 355 ARG B O 1
ATOM 6443 N N . THR B 1 356 ? 6.652 7.961 12.938 1 90.56 356 THR B N 1
ATOM 6444 C CA . THR B 1 356 ? 6.594 9.422 12.945 1 90.56 356 THR B CA 1
ATOM 6445 C C . THR B 1 356 ? 5.148 9.898 12.867 1 90.56 356 THR B C 1
ATOM 6447 O O . THR B 1 356 ? 4.25 9.133 12.523 1 90.56 356 THR B O 1
ATOM 6450 N N . ASP B 1 357 ? 4.945 11.133 13.25 1 90.94 357 ASP B N 1
ATOM 6451 C CA . ASP B 1 357 ? 3.639 11.773 13.164 1 90.94 357 ASP B CA 1
ATOM 6452 C C . ASP B 1 357 ? 3.475 12.5 11.828 1 90.94 357 ASP B C 1
ATOM 6454 O O . ASP B 1 357 ? 4.359 13.25 11.406 1 90.94 357 ASP B O 1
ATOM 6458 N N . ILE B 1 358 ? 2.396 12.219 11.195 1 94.12 358 ILE B N 1
ATOM 6459 C CA . ILE B 1 358 ? 2.072 12.883 9.938 1 94.12 358 ILE B CA 1
ATOM 6460 C C . ILE B 1 358 ? 0.752 13.641 10.078 1 94.12 358 ILE B C 1
ATOM 6462 O O . ILE B 1 358 ? -0.257 13.062 10.492 1 94.12 358 ILE B O 1
ATOM 6466 N N . LEU B 1 359 ? 0.755 14.859 9.703 1 95 359 LEU B N 1
ATOM 6467 C CA . LEU B 1 359 ? -0.449 15.672 9.781 1 95 359 LEU B CA 1
ATOM 6468 C C . LEU B 1 359 ? -1.134 15.758 8.422 1 95 359 LEU B C 1
ATOM 6470 O O . LEU B 1 359 ? -0.465 15.789 7.387 1 95 359 LEU B O 1
ATOM 6474 N N . HIS B 1 360 ? -2.422 15.672 8.492 1 97 360 HIS B N 1
ATOM 6475 C CA . HIS B 1 360 ? -3.311 16.078 7.406 1 97 360 HIS B CA 1
ATOM 6476 C C . HIS B 1 360 ? -4.195 17.25 7.828 1 97 360 HIS B C 1
ATOM 6478 O O . HIS B 1 360 ? -4.457 17.438 9.023 1 97 360 HIS B O 1
ATOM 6484 N N . GLU B 1 361 ? -4.508 17.984 6.84 1 97.94 361 GLU B N 1
ATOM 6485 C CA . GLU B 1 361 ? -5.516 19 7.105 1 97.94 361 GLU B CA 1
ATOM 6486 C C . GLU B 1 361 ? -6.371 19.25 5.867 1 97.94 361 GLU B C 1
ATOM 6488 O O . GLU B 1 361 ? -5.848 19.453 4.77 1 97.94 361 GLU B O 1
ATOM 6493 N N . TYR B 1 362 ? -7.648 19.219 6.121 1 98.69 362 TYR B N 1
ATOM 6494 C CA . TYR B 1 362 ? -8.625 19.453 5.062 1 98.69 362 TYR B CA 1
ATOM 6495 C C . TYR B 1 362 ? -9.562 20.594 5.426 1 98.69 362 TYR B C 1
ATOM 6497 O O . TYR B 1 362 ? -9.898 20.781 6.598 1 98.69 362 TYR B O 1
ATOM 6505 N N . PHE B 1 363 ? -9.922 21.375 4.469 1 98.62 363 PHE B N 1
ATOM 6506 C CA . PHE B 1 363 ? -10.828 22.5 4.621 1 98.62 363 PHE B CA 1
ATOM 6507 C C . PHE B 1 363 ? -12.148 22.234 3.908 1 98.62 363 PHE B C 1
ATOM 6509 O O . PHE B 1 363 ? -12.188 22.109 2.682 1 98.62 363 PHE B O 1
ATOM 6516 N N . VAL B 1 364 ? -13.219 22.203 4.676 1 98.44 364 VAL B N 1
ATOM 6517 C CA . VAL B 1 364 ? -14.5 21.766 4.137 1 98.44 364 VAL B CA 1
ATOM 6518 C C . VAL B 1 364 ? -15.578 22.797 4.449 1 98.44 364 VAL B C 1
ATOM 6520 O O . VAL B 1 364 ? -15.617 23.359 5.547 1 98.44 364 VAL B O 1
ATOM 6523 N N . PRO B 1 365 ? -16.484 23.094 3.42 1 98.25 365 PRO B N 1
ATOM 6524 C CA . PRO B 1 365 ? -17.641 23.922 3.768 1 98.25 365 PRO B CA 1
ATOM 6525 C C . PRO B 1 365 ? -18.453 23.344 4.918 1 98.25 365 PRO B C 1
ATOM 6527 O O . PRO B 1 365 ? -18.688 22.125 4.969 1 98.25 365 PRO B O 1
ATOM 6530 N N . PRO B 1 366 ? -18.844 24.234 5.848 1 97.88 366 PRO B N 1
ATOM 6531 C CA . PRO B 1 366 ? -19.578 23.734 7.016 1 97.88 366 PRO B CA 1
ATOM 6532 C C . PRO B 1 366 ? -20.812 22.906 6.633 1 97.88 366 PRO B C 1
ATOM 6534 O O . PRO B 1 366 ? -21.125 21.922 7.301 1 97.88 366 PRO B O 1
ATOM 6537 N N . GLU B 1 367 ? -21.453 23.234 5.555 1 97.38 367 GLU B N 1
ATOM 6538 C CA . GLU B 1 367 ? -22.672 22.547 5.137 1 97.38 367 GLU B CA 1
ATOM 6539 C C . GLU B 1 367 ? -22.359 21.172 4.559 1 97.38 367 GLU B C 1
ATOM 6541 O O . GLU B 1 367 ? -23.266 20.344 4.414 1 97.38 367 GLU B O 1
ATOM 6546 N N . ARG B 1 368 ? -21.125 20.906 4.211 1 98.31 368 ARG B N 1
ATOM 6547 C CA . ARG B 1 368 ? -20.734 19.625 3.635 1 98.31 368 ARG B CA 1
ATOM 6548 C C . ARG B 1 368 ? -19.953 18.797 4.641 1 98.31 368 ARG B C 1
ATOM 6550 O O . ARG B 1 368 ? -19.375 17.75 4.293 1 98.31 368 ARG B O 1
ATOM 6557 N N . PHE B 1 369 ? -19.953 19.188 5.867 1 98.62 369 PHE B N 1
ATOM 6558 C CA . PHE B 1 369 ? -19.094 18.547 6.855 1 98.62 369 PHE B CA 1
ATOM 6559 C C . PHE B 1 369 ? -19.547 17.109 7.094 1 98.62 369 PHE B C 1
ATOM 6561 O O . PHE B 1 369 ? -18.719 16.203 7.266 1 98.62 369 PHE B O 1
ATOM 6568 N N . ALA B 1 370 ? -20.828 16.859 7.094 1 98.56 370 ALA B N 1
ATOM 6569 C CA . ALA B 1 370 ? -21.328 15.492 7.254 1 98.56 370 ALA B CA 1
ATOM 6570 C C . ALA B 1 370 ? -20.844 14.594 6.117 1 98.56 370 ALA B C 1
ATOM 6572 O O . ALA B 1 370 ? -20.484 13.438 6.34 1 98.56 370 ALA B O 1
ATOM 6573 N N . ASP B 1 371 ? -20.859 15.102 4.902 1 98.75 371 ASP B N 1
ATOM 6574 C CA . ASP B 1 371 ? -20.344 14.359 3.754 1 98.75 371 ASP B CA 1
ATOM 6575 C C . ASP B 1 371 ? -18.859 14.055 3.922 1 98.75 371 ASP B C 1
ATOM 6577 O O . ASP B 1 371 ? -18.391 12.977 3.561 1 98.75 371 ASP B O 1
ATOM 6581 N N . PHE B 1 372 ? -18.188 15.008 4.461 1 98.69 372 PHE B N 1
ATOM 6582 C CA . PHE B 1 372 ? -16.766 14.836 4.715 1 98.69 372 PHE B CA 1
ATOM 6583 C C . PHE B 1 372 ? -16.531 13.695 5.695 1 98.69 372 PHE B C 1
ATOM 6585 O O . PHE B 1 372 ? -15.609 12.891 5.508 1 98.69 372 PHE B O 1
ATOM 6592 N N . LEU B 1 373 ? -17.328 13.617 6.715 1 98.56 373 LEU B N 1
ATOM 6593 C CA . LEU B 1 373 ? -17.188 12.523 7.668 1 98.56 373 LEU B CA 1
ATOM 6594 C C . LEU B 1 373 ? -17.391 11.18 6.988 1 98.56 373 LEU B C 1
ATOM 6596 O O . LEU B 1 373 ? -16.688 10.211 7.273 1 98.56 373 LEU B O 1
ATOM 6600 N N . THR B 1 374 ? -18.328 11.125 6.105 1 98 374 THR B N 1
ATOM 6601 C CA . THR B 1 374 ? -18.594 9.898 5.348 1 98 374 THR B CA 1
ATOM 6602 C C . THR B 1 374 ? -17.375 9.516 4.52 1 98 374 THR B C 1
ATOM 6604 O O . THR B 1 374 ? -16.984 8.344 4.477 1 98 374 THR B O 1
ATOM 6607 N N . VAL B 1 375 ? -16.781 10.508 3.857 1 97.94 375 VAL B N 1
ATOM 6608 C CA . VAL B 1 375 ? -15.562 10.273 3.086 1 97.94 375 VAL B CA 1
ATOM 6609 C C . VAL B 1 375 ? -14.484 9.664 3.982 1 97.94 375 VAL B C 1
ATOM 6611 O O . VAL B 1 375 ? -13.844 8.68 3.611 1 97.94 375 VAL B O 1
ATOM 6614 N N . CYS B 1 376 ? -14.297 10.25 5.16 1 98.19 376 CYS B N 1
ATOM 6615 C CA . CYS B 1 376 ? -13.266 9.781 6.082 1 98.19 376 CYS B CA 1
ATOM 6616 C C . CYS B 1 376 ? -13.547 8.359 6.543 1 98.19 376 CYS B C 1
ATOM 6618 O O . CYS B 1 376 ? -12.633 7.543 6.641 1 98.19 376 CYS B O 1
ATOM 6620 N N . ARG B 1 377 ? -14.805 8.055 6.832 1 96.19 377 ARG B N 1
ATOM 6621 C CA . ARG B 1 377 ? -15.195 6.719 7.27 1 96.19 377 ARG B CA 1
ATOM 6622 C C . ARG B 1 377 ? -14.922 5.68 6.191 1 96.19 377 ARG B C 1
ATOM 6624 O O . ARG B 1 377 ? -14.562 4.539 6.496 1 96.19 377 ARG B O 1
ATOM 6631 N N . ASP B 1 378 ? -15.039 6.078 4.973 1 94.62 378 ASP B N 1
ATOM 6632 C CA . ASP B 1 378 ? -14.852 5.172 3.844 1 94.62 378 ASP B CA 1
ATOM 6633 C C . ASP B 1 378 ? -13.375 4.922 3.576 1 94.62 378 ASP B C 1
ATOM 6635 O O . ASP B 1 378 ? -12.992 3.84 3.131 1 94.62 378 ASP B O 1
ATOM 6639 N N . VAL B 1 379 ? -12.531 5.875 3.783 1 96.06 379 VAL B N 1
ATOM 6640 C CA . VAL B 1 379 ? -11.18 5.844 3.238 1 96.06 379 VAL B CA 1
ATOM 6641 C C . VAL B 1 379 ? -10.188 5.492 4.344 1 96.06 379 VAL B C 1
ATOM 6643 O O . VAL B 1 379 ? -9.352 4.594 4.176 1 96.06 379 VAL B O 1
ATOM 6646 N N . ILE B 1 380 ? -10.266 6.098 5.5 1 96.06 380 ILE B N 1
ATOM 6647 C CA . ILE B 1 380 ? -9.18 6.109 6.477 1 96.06 380 ILE B CA 1
ATOM 6648 C C . ILE B 1 380 ? -9.008 4.715 7.074 1 96.06 380 ILE B C 1
ATOM 6650 O O . ILE B 1 380 ? -7.891 4.195 7.129 1 96.06 380 ILE B O 1
ATOM 6654 N N . PRO B 1 381 ? -10.148 4.016 7.492 1 91.81 381 PRO B N 1
ATOM 6655 C CA . PRO B 1 381 ? -9.953 2.693 8.086 1 91.81 381 PRO B CA 1
ATOM 6656 C C . PRO B 1 381 ? -9.391 1.678 7.098 1 91.81 381 PRO B C 1
ATOM 6658 O O . PRO B 1 381 ? -8.852 0.644 7.504 1 91.81 381 PRO B O 1
ATOM 6661 N N . GLY B 1 382 ? -9.508 1.985 5.836 1 90.81 382 GLY B N 1
ATOM 6662 C CA . GLY B 1 382 ? -9 1.104 4.797 1 90.81 382 GLY B CA 1
ATOM 6663 C C . GLY B 1 382 ? -7.5 1.238 4.586 1 90.81 382 GLY B C 1
ATOM 6664 O O . GLY B 1 382 ? -6.922 0.544 3.748 1 90.81 382 GLY B O 1
ATOM 6665 N N . SER B 1 383 ? -6.824 2.057 5.266 1 92.19 383 SER B N 1
ATOM 6666 C CA . SER B 1 383 ? -5.379 2.217 5.199 1 92.19 383 SER B CA 1
ATOM 6667 C C . SER B 1 383 ? -4.691 1.53 6.375 1 92.19 383 SER B C 1
ATOM 6669 O O . SER B 1 383 ? -5.355 1.06 7.301 1 92.19 383 SER B O 1
ATOM 6671 N N . TYR B 1 384 ? -3.324 1.424 6.316 1 89.88 384 TYR B N 1
ATOM 6672 C CA . TYR B 1 384 ? -2.518 0.899 7.41 1 89.88 384 TYR B CA 1
ATOM 6673 C C . TYR B 1 384 ? -2.18 1.997 8.414 1 89.88 384 TYR B C 1
ATOM 6675 O O . TYR B 1 384 ? -1.492 1.749 9.406 1 89.88 384 TYR B O 1
ATOM 6683 N N . GLN B 1 385 ? -2.68 3.221 8.219 1 92.06 385 GLN B N 1
ATOM 6684 C CA . GLN B 1 385 ? -2.328 4.379 9.039 1 92.06 385 GLN B CA 1
ATOM 6685 C C . GLN B 1 385 ? -3.205 4.461 10.281 1 92.06 385 GLN B C 1
ATOM 6687 O O . GLN B 1 385 ? -4.402 4.172 10.227 1 92.06 385 GLN B O 1
ATOM 6692 N N . GLU B 1 386 ? -2.611 4.918 11.359 1 89.81 386 GLU B N 1
ATOM 6693 C CA . GLU B 1 386 ? -3.346 5.074 12.609 1 89.81 386 GLU B CA 1
ATOM 6694 C C . GLU B 1 386 ? -3.674 6.539 12.875 1 89.81 386 GLU B C 1
ATOM 6696 O O . GLU B 1 386 ? -2.773 7.359 13.062 1 89.81 386 GLU B O 1
ATOM 6701 N N . LEU B 1 387 ? -4.945 6.801 12.891 1 93.12 387 LEU B N 1
ATOM 6702 C CA . LEU B 1 387 ? -5.391 8.141 13.25 1 93.12 387 LEU B CA 1
ATOM 6703 C C . LEU B 1 387 ? -5.488 8.305 14.758 1 93.12 387 LEU B C 1
ATOM 6705 O O . LEU B 1 387 ? -6.18 7.523 15.43 1 93.12 387 LEU B O 1
ATOM 6709 N N . LEU B 1 388 ? -4.836 9.297 15.281 1 89.19 388 LEU B N 1
ATOM 6710 C CA . LEU B 1 388 ? -4.754 9.453 16.734 1 89.19 388 LEU B CA 1
ATOM 6711 C C . LEU B 1 388 ? -5.688 10.555 17.219 1 89.19 388 LEU B C 1
ATOM 6713 O O . LEU B 1 388 ? -6.18 10.516 18.344 1 89.19 388 LEU B O 1
ATOM 6717 N N . ASN B 1 389 ? -5.82 11.523 16.281 1 90.31 389 ASN B N 1
ATOM 6718 C CA . ASN B 1 389 ? -6.59 12.688 16.719 1 90.31 389 ASN B CA 1
ATOM 6719 C C . ASN B 1 389 ? -7.07 13.516 15.531 1 90.31 389 ASN B C 1
ATOM 6721 O O . ASN B 1 389 ? -6.461 13.484 14.461 1 90.31 389 ASN B O 1
ATOM 6725 N N . VAL B 1 390 ? -8.219 14.18 15.812 1 95.25 390 VAL B N 1
ATOM 6726 C CA . VAL B 1 390 ? -8.719 15.172 14.875 1 95.25 390 VAL B CA 1
ATOM 6727 C C . VAL B 1 390 ? -9.156 16.422 15.625 1 95.25 390 VAL B C 1
ATOM 6729 O O . VAL B 1 390 ? -9.906 16.344 16.609 1 95.25 390 VAL B O 1
ATOM 6732 N N . THR B 1 391 ? -8.656 17.531 15.219 1 95.5 391 THR B N 1
ATOM 6733 C CA . THR B 1 391 ? -9.086 18.828 15.734 1 95.5 391 THR B CA 1
ATOM 6734 C C . THR B 1 391 ? -9.805 19.625 14.648 1 95.5 391 THR B C 1
ATOM 6736 O O . THR B 1 391 ? -9.344 19.688 13.5 1 95.5 391 THR B O 1
ATOM 6739 N N . LEU B 1 392 ? -10.906 20.172 15.047 1 97.75 392 LEU B N 1
ATOM 6740 C CA . LEU B 1 392 ? -11.711 20.969 14.117 1 97.75 392 LEU B CA 1
ATOM 6741 C C . LEU B 1 392 ? -11.633 22.453 14.461 1 97.75 392 LEU B C 1
ATOM 6743 O O . LEU B 1 392 ? -11.773 22.828 15.625 1 97.75 392 LEU B O 1
ATOM 6747 N N . ARG B 1 393 ? -11.391 23.281 13.414 1 97.19 393 ARG B N 1
ATOM 6748 C CA . ARG B 1 393 ? -11.289 24.734 13.609 1 97.19 393 ARG B CA 1
ATOM 6749 C C . ARG B 1 393 ? -12.125 25.484 12.578 1 97.19 393 ARG B C 1
ATOM 6751 O O . ARG B 1 393 ? -12.391 24.969 11.492 1 97.19 393 ARG B O 1
ATOM 6758 N N . TRP B 1 394 ? -12.547 26.625 13.023 1 96.75 394 TRP B N 1
ATOM 6759 C CA . TRP B 1 394 ? -13.266 27.5 12.102 1 96.75 394 TRP B CA 1
ATOM 6760 C C . TRP B 1 394 ? -12.297 28.391 11.328 1 96.75 394 TRP B C 1
ATOM 6762 O O . TRP B 1 394 ? -11.312 28.875 11.883 1 96.75 394 TRP B O 1
ATOM 6772 N N . LEU B 1 395 ? -12.609 28.609 10.07 1 96.56 395 LEU B N 1
ATOM 6773 C CA . LEU B 1 395 ? -11.781 29.469 9.234 1 96.56 395 LEU B CA 1
ATOM 6774 C C . LEU B 1 395 ? -12.648 30.391 8.383 1 96.56 395 LEU B C 1
ATOM 6776 O O . LEU B 1 395 ? -13.43 29.922 7.543 1 96.56 395 LEU B O 1
ATOM 6780 N N . GLU B 1 396 ? -12.539 31.688 8.664 1 96.62 396 GLU B N 1
ATOM 6781 C CA . GLU B 1 396 ? -13.156 32.656 7.777 1 96.62 396 GLU B CA 1
ATOM 6782 C C . GLU B 1 396 ? -12.438 32.719 6.43 1 96.62 396 GLU B C 1
ATOM 6784 O O . GLU B 1 396 ? -11.289 32.312 6.32 1 96.62 396 GLU B O 1
ATOM 6789 N N . PRO B 1 397 ? -13.07 33.25 5.438 1 95.94 397 PRO B N 1
ATOM 6790 C CA . PRO B 1 397 ? -12.5 33.25 4.086 1 95.94 397 PRO B CA 1
ATOM 6791 C C . PRO B 1 397 ? -11.156 33.938 3.996 1 95.94 397 PRO B C 1
ATOM 6793 O O . PRO B 1 397 ? -10.961 35 4.637 1 95.94 397 PRO B O 1
ATOM 6796 N N . ASP B 1 398 ? -10.258 33.344 3.283 1 93.81 398 ASP B N 1
ATOM 6797 C CA . ASP B 1 398 ? -9 33.969 2.855 1 93.81 398 ASP B CA 1
ATOM 6798 C C . ASP B 1 398 ? -9.172 34.719 1.541 1 93.81 398 ASP B C 1
ATOM 6800 O O . ASP B 1 398 ? -9.117 34.125 0.463 1 93.81 398 ASP B O 1
ATOM 6804 N N . ILE B 1 399 ? -9.234 35.938 1.609 1 92.06 399 ILE B N 1
ATOM 6805 C CA . ILE B 1 399 ? -9.547 36.719 0.406 1 92.06 399 ILE B CA 1
ATOM 6806 C C . ILE B 1 399 ? -8.266 37.312 -0.163 1 92.06 399 ILE B C 1
ATOM 6808 O O . ILE B 1 399 ? -8.297 38 -1.199 1 92.06 399 ILE B O 1
ATOM 6812 N N . ASP B 1 400 ? -7.16 37.094 0.402 1 94.62 400 ASP B N 1
ATOM 6813 C CA . ASP B 1 400 ? -5.938 37.781 0.015 1 94.62 400 ASP B CA 1
ATOM 6814 C C . ASP B 1 400 ? -4.992 36.844 -0.741 1 94.62 400 ASP B C 1
ATOM 6816 O O . ASP B 1 400 ? -4.551 37.188 -1.848 1 94.62 400 ASP B O 1
ATOM 6820 N N . SER B 1 401 ? -4.66 35.719 -0.214 1 96.88 401 SER B N 1
ATOM 6821 C CA . SER B 1 401 ? -3.582 34.875 -0.729 1 96.88 401 SER B CA 1
ATOM 6822 C C . SER B 1 401 ? -3.941 34.281 -2.09 1 96.88 401 SER B C 1
ATOM 6824 O O . SER B 1 401 ? -5.109 34 -2.365 1 96.88 401 SER B O 1
ATOM 6826 N N . LEU B 1 402 ? -2.975 34.062 -2.922 1 97.62 402 LEU B N 1
ATOM 6827 C CA . LEU B 1 402 ? -3.184 33.469 -4.227 1 97.62 402 LEU B CA 1
ATOM 6828 C C . LEU B 1 402 ? -3.416 31.953 -4.094 1 97.62 402 LEU B C 1
ATOM 6830 O O . LEU B 1 402 ? -4.254 31.391 -4.797 1 97.62 402 LEU B O 1
ATOM 6834 N N . LEU B 1 403 ? -2.713 31.328 -3.195 1 97.31 403 LEU B N 1
ATOM 6835 C CA . LEU B 1 403 ? -2.928 29.922 -2.912 1 97.31 403 LEU B CA 1
ATOM 6836 C C . LEU B 1 403 ? -3.896 29.734 -1.748 1 97.31 403 LEU B C 1
ATOM 6838 O O . LEU B 1 403 ? -3.57 29.078 -0.759 1 97.31 403 LEU B O 1
ATOM 6842 N N . ALA B 1 404 ? -5.078 30.25 -1.956 1 95.88 404 ALA B N 1
ATOM 6843 C CA . ALA B 1 404 ? -6.09 30.25 -0.901 1 95.88 404 ALA B CA 1
ATOM 6844 C C . ALA B 1 404 ? -6.738 28.891 -0.744 1 95.88 404 ALA B C 1
ATOM 6846 O O . ALA B 1 404 ? -7.129 28.266 -1.732 1 95.88 404 ALA B O 1
ATOM 6847 N N . PHE B 1 405 ? -6.824 28.406 0.455 1 94.69 405 PHE B N 1
ATOM 6848 C CA . PHE B 1 405 ? -7.473 27.125 0.732 1 94.69 405 PHE B CA 1
ATOM 6849 C C . PHE B 1 405 ? -8.891 27.344 1.241 1 94.69 405 PHE B C 1
ATOM 6851 O O . PHE B 1 405 ? -9.656 26.391 1.391 1 94.69 405 PHE B O 1
ATOM 6858 N N . ALA B 1 406 ? -9.266 28.656 1.483 1 95.44 406 ALA B N 1
ATOM 6859 C CA . ALA B 1 406 ? -10.586 28.969 2.016 1 95.44 406 ALA B CA 1
ATOM 6860 C C . ALA B 1 406 ? -11.242 30.109 1.241 1 95.44 406 ALA B C 1
ATOM 6862 O O . ALA B 1 406 ? -11.344 31.234 1.745 1 95.44 406 ALA B O 1
ATOM 6863 N N . PRO B 1 407 ? -11.789 29.797 0.052 1 93.75 407 PRO B N 1
ATOM 6864 C CA . PRO B 1 407 ? -12.516 30.859 -0.666 1 93.75 407 PRO B CA 1
ATOM 6865 C C . PRO B 1 407 ? -13.812 31.266 0.039 1 93.75 407 PRO B C 1
ATOM 6867 O O . PRO B 1 407 ? -14.352 32.344 -0.23 1 93.75 407 PRO B O 1
ATOM 6870 N N . GLY B 1 408 ? -14.344 30.453 0.833 1 95.56 408 GLY B N 1
ATOM 6871 C CA . GLY B 1 408 ? -15.445 30.672 1.75 1 95.56 408 GLY B CA 1
ATOM 6872 C C . GLY B 1 408 ? -15.188 30.125 3.141 1 95.56 408 GLY B C 1
ATOM 6873 O O . GLY B 1 408 ? -14.102 29.609 3.422 1 95.56 408 GLY B O 1
ATOM 6874 N N . PRO B 1 409 ? -16.203 30.328 4.051 1 96.75 409 PRO B N 1
ATOM 6875 C CA . PRO B 1 409 ? -16.016 29.734 5.379 1 96.75 409 PRO B CA 1
ATOM 6876 C C . PRO B 1 409 ? -15.727 28.234 5.332 1 96.75 409 PRO B C 1
ATOM 6878 O O . PRO B 1 409 ? -16.312 27.516 4.523 1 96.75 409 PRO B O 1
ATOM 6881 N N . ARG B 1 410 ? -14.82 27.844 6.156 1 98.19 410 ARG B N 1
ATOM 6882 C CA . ARG B 1 410 ? -14.43 26.438 6.176 1 98.19 410 ARG B CA 1
ATOM 6883 C C . ARG B 1 410 ? -14.328 25.922 7.602 1 98.19 410 ARG B C 1
ATOM 6885 O O . ARG B 1 410 ? -14.094 26.688 8.539 1 98.19 410 ARG B O 1
ATOM 6892 N N . ILE B 1 411 ? -14.586 24.656 7.762 1 98.31 411 ILE B N 1
ATOM 6893 C CA . ILE B 1 411 ? -14.094 23.906 8.906 1 98.31 411 ILE B CA 1
ATOM 6894 C C . ILE B 1 411 ? -12.781 23.203 8.531 1 98.31 411 ILE B C 1
ATOM 6896 O O . ILE B 1 411 ? -12.727 22.453 7.559 1 98.31 411 ILE B O 1
ATOM 6900 N N . ALA B 1 412 ? -11.758 23.562 9.258 1 98.12 412 ALA B N 1
ATOM 6901 C CA . ALA B 1 412 ? -10.469 22.891 9.109 1 98.12 412 ALA B CA 1
ATOM 6902 C C . ALA B 1 412 ? -10.398 21.625 9.969 1 98.12 412 ALA B C 1
ATOM 6904 O O . ALA B 1 412 ? -10.625 21.688 11.18 1 98.12 412 ALA B O 1
ATOM 6905 N N . ALA B 1 413 ? -10.188 20.5 9.352 1 98.5 413 ALA B N 1
ATOM 6906 C CA . ALA B 1 413 ? -9.992 19.25 10.062 1 98.5 413 ALA B CA 1
ATOM 6907 C C . ALA B 1 413 ? -8.523 18.844 10.07 1 98.5 413 ALA B C 1
ATOM 6909 O O . ALA B 1 413 ? -7.996 18.359 9.062 1 98.5 413 ALA B O 1
ATOM 6910 N N . VAL B 1 414 ? -7.898 19.047 11.203 1 96.75 414 VAL B N 1
ATOM 6911 C CA . VAL B 1 414 ? -6.492 18.672 11.375 1 96.75 414 VAL B CA 1
ATOM 6912 C C . VAL B 1 414 ? -6.391 17.266 11.945 1 96.75 414 VAL B C 1
ATOM 6914 O O . VAL B 1 414 ? -6.883 16.984 13.039 1 96.75 414 VAL B O 1
ATOM 6917 N N . MET B 1 415 ? -5.762 16.438 11.188 1 96.88 415 MET B N 1
ATOM 6918 C CA . MET B 1 415 ? -5.676 15.023 11.539 1 96.88 415 MET B CA 1
ATOM 6919 C C . MET B 1 415 ? -4.23 14.625 11.836 1 96.88 415 MET B C 1
ATOM 6921 O O . MET B 1 415 ? -3.318 14.992 11.094 1 96.88 415 MET B O 1
ATOM 6925 N N . LEU B 1 416 ? -4.074 13.938 12.969 1 94.56 416 LEU B N 1
ATOM 6926 C CA . LEU B 1 416 ? -2.762 13.43 13.359 1 94.56 416 LEU B CA 1
ATOM 6927 C C . LEU B 1 416 ? -2.684 11.922 13.18 1 94.56 416 LEU B C 1
ATOM 6929 O O . LEU B 1 416 ? -3.391 11.172 13.859 1 94.56 416 LEU B O 1
ATOM 6933 N N . PHE B 1 417 ? -1.804 11.492 12.25 1 93.81 417 PHE B N 1
ATOM 6934 C CA . PHE B 1 417 ? -1.574 10.07 12 1 93.81 417 PHE B CA 1
ATOM 6935 C C . PHE B 1 417 ? -0.227 9.633 12.555 1 93.81 417 PHE B C 1
ATOM 6937 O O . PHE B 1 417 ? 0.726 10.414 12.578 1 93.81 417 PHE B O 1
ATOM 6944 N N . SER B 1 418 ? -0.174 8.422 13.039 1 91.75 418 SER B N 1
ATOM 6945 C CA . SER B 1 418 ? 1.094 7.754 13.305 1 91.75 418 SER B CA 1
ATOM 6946 C C . SER B 1 418 ? 1.472 6.812 12.164 1 91.75 418 SER B C 1
ATOM 6948 O O . SER B 1 418 ? 0.704 5.914 11.812 1 91.75 418 SER B O 1
ATOM 6950 N N . GLN B 1 419 ? 2.607 6.996 11.578 1 91.56 419 GLN B N 1
ATOM 6951 C CA . GLN B 1 419 ? 3.039 6.227 10.422 1 91.56 419 GLN B CA 1
ATOM 6952 C C . GLN B 1 419 ? 4.359 5.512 10.695 1 91.56 419 GLN B C 1
ATOM 6954 O O . GLN B 1 419 ? 5.27 6.09 11.289 1 91.56 419 GLN B O 1
ATOM 6959 N N . GLU B 1 420 ? 4.449 4.219 10.219 1 89.31 420 GLU B N 1
ATOM 6960 C CA . GLU B 1 420 ? 5.754 3.566 10.141 1 89.31 420 GLU B CA 1
ATOM 6961 C C . GLU B 1 420 ? 6.703 4.332 9.227 1 89.31 420 GLU B C 1
ATOM 6963 O O . GLU B 1 420 ? 6.293 4.816 8.164 1 89.31 420 GLU B O 1
ATOM 6968 N N . MET B 1 421 ? 7.957 4.387 9.648 1 90.81 421 MET B N 1
ATOM 6969 C CA . MET B 1 421 ? 8.945 5.07 8.82 1 90.81 421 MET B CA 1
ATOM 6970 C C . MET B 1 421 ? 9.562 4.105 7.812 1 90.81 421 MET B C 1
ATOM 6972 O O . MET B 1 421 ? 10.781 3.898 7.812 1 90.81 421 MET B O 1
ATOM 6976 N N . THR B 1 422 ? 8.68 3.57 6.922 1 91.25 422 THR B N 1
ATOM 6977 C CA . THR B 1 422 ? 9.062 2.631 5.875 1 91.25 422 THR B CA 1
ATOM 6978 C C . THR B 1 422 ? 8.484 3.055 4.531 1 91.25 422 THR B C 1
ATOM 6980 O O . THR B 1 422 ? 7.535 3.836 4.473 1 91.25 422 THR B O 1
ATOM 6983 N N . ALA B 1 423 ? 9.117 2.512 3.49 1 91.69 423 ALA B N 1
ATOM 6984 C CA . ALA B 1 423 ? 8.633 2.803 2.143 1 91.69 423 ALA B CA 1
ATOM 6985 C C . ALA B 1 423 ? 7.211 2.293 1.944 1 91.69 423 ALA B C 1
ATOM 6987 O O . ALA B 1 423 ? 6.41 2.92 1.247 1 91.69 423 ALA B O 1
ATOM 6988 N N . ARG B 1 424 ? 6.863 1.121 2.488 1 91 424 ARG B N 1
ATOM 6989 C CA . ARG B 1 424 ? 5.52 0.563 2.357 1 91 424 ARG B CA 1
ATOM 6990 C C . ARG B 1 424 ? 4.484 1.465 3.021 1 91 424 ARG B C 1
ATOM 6992 O O . ARG B 1 424 ? 3.404 1.688 2.471 1 91 424 ARG B O 1
ATOM 6999 N N . ALA B 1 425 ? 4.812 1.964 4.195 1 93.06 425 ALA B N 1
ATOM 7000 C CA . ALA B 1 425 ? 3.893 2.844 4.91 1 93.06 425 ALA B CA 1
ATOM 7001 C C . ALA B 1 425 ? 3.717 4.168 4.172 1 93.06 425 ALA B C 1
ATOM 7003 O O . ALA B 1 425 ? 2.619 4.727 4.137 1 93.06 425 ALA B O 1
ATOM 7004 N N . GLU B 1 426 ? 4.832 4.68 3.625 1 94.56 426 GLU B N 1
ATOM 7005 C CA . GLU B 1 426 ? 4.758 5.902 2.832 1 94.56 426 GLU B CA 1
ATOM 7006 C C . GLU B 1 426 ? 3.844 5.723 1.622 1 94.56 426 GLU B C 1
ATOM 7008 O O . GLU B 1 426 ? 3.049 6.605 1.299 1 94.56 426 GLU B O 1
ATOM 7013 N N . ALA B 1 427 ? 3.963 4.574 1.015 1 94.5 427 ALA B N 1
ATOM 7014 C CA . ALA B 1 427 ? 3.105 4.273 -0.129 1 94.5 427 ALA B CA 1
ATOM 7015 C C . ALA B 1 427 ? 1.64 4.195 0.289 1 94.5 427 ALA B C 1
ATOM 7017 O O . ALA B 1 427 ? 0.758 4.676 -0.426 1 94.5 427 ALA B O 1
ATOM 7018 N N . ASP B 1 428 ? 1.375 3.557 1.355 1 94.75 428 ASP B N 1
ATOM 7019 C CA . ASP B 1 428 ? 0.015 3.449 1.873 1 94.75 428 ASP B CA 1
ATOM 7020 C C . ASP B 1 428 ? -0.55 4.824 2.225 1 94.75 428 ASP B C 1
ATOM 7022 O O . ASP B 1 428 ? -1.717 5.109 1.948 1 94.75 428 ASP B O 1
ATOM 7026 N N . MET B 1 429 ? 0.253 5.652 2.83 1 97.06 429 MET B N 1
ATOM 7027 C CA . MET B 1 429 ? -0.14 7.016 3.164 1 97.06 429 MET B CA 1
ATOM 7028 C C . MET B 1 429 ? -0.475 7.809 1.904 1 97.06 429 MET B C 1
ATOM 7030 O O . MET B 1 429 ? -1.458 8.555 1.877 1 97.06 429 MET B O 1
ATOM 7034 N N . THR B 1 430 ? 0.348 7.652 0.938 1 97.44 430 THR B N 1
ATOM 7035 C CA . THR B 1 430 ? 0.118 8.344 -0.326 1 97.44 430 THR B CA 1
ATOM 7036 C C . THR B 1 430 ? -1.23 7.949 -0.921 1 97.44 430 THR B C 1
ATOM 7038 O O . THR B 1 430 ? -2.01 8.812 -1.336 1 97.44 430 THR B O 1
ATOM 7041 N N . ARG B 1 431 ? -1.498 6.652 -0.927 1 96.44 431 ARG B N 1
ATOM 7042 C CA . ARG B 1 431 ? -2.764 6.16 -1.458 1 96.44 431 ARG B CA 1
ATOM 7043 C C . ARG B 1 431 ? -3.945 6.742 -0.691 1 96.44 431 ARG B C 1
ATOM 7045 O O . ARG B 1 431 ? -4.914 7.211 -1.295 1 96.44 431 ARG B O 1
ATOM 7052 N N . MET B 1 432 ? -3.857 6.734 0.596 1 97.12 432 MET B N 1
ATOM 7053 C CA . MET B 1 432 ? -4.934 7.258 1.43 1 97.12 432 MET B CA 1
ATOM 7054 C C . MET B 1 432 ? -5.113 8.758 1.208 1 97.12 432 MET B C 1
ATOM 7056 O O . MET B 1 432 ? -6.238 9.234 1.057 1 97.12 432 MET B O 1
ATOM 7060 N N . THR B 1 433 ? -4.02 9.477 1.162 1 98.44 433 THR B N 1
ATOM 7061 C CA . THR B 1 433 ? -4.055 10.922 1.003 1 98.44 433 THR B CA 1
ATOM 7062 C C . THR B 1 433 ? -4.691 11.305 -0.33 1 98.44 433 THR B C 1
ATOM 7064 O O . THR B 1 433 ? -5.555 12.18 -0.383 1 98.44 433 THR B O 1
ATOM 7067 N N . GLU B 1 434 ? -4.285 10.648 -1.375 1 98.38 434 GLU B N 1
ATOM 7068 C CA . GLU B 1 434 ? -4.832 10.938 -2.695 1 98.38 434 GLU B CA 1
ATOM 7069 C C . GLU B 1 434 ? -6.336 10.672 -2.74 1 98.38 434 GLU B C 1
ATOM 7071 O O . GLU B 1 434 ? -7.094 11.453 -3.324 1 98.38 434 GLU B O 1
ATOM 7076 N N . ALA B 1 435 ? -6.738 9.578 -2.096 1 98.12 435 ALA B N 1
ATOM 7077 C CA . ALA B 1 435 ? -8.156 9.25 -2.051 1 98.12 435 ALA B CA 1
ATOM 7078 C C . ALA B 1 435 ? -8.945 10.32 -1.299 1 98.12 435 ALA B C 1
ATOM 7080 O O . ALA B 1 435 ? -10.016 10.734 -1.743 1 98.12 435 ALA B O 1
ATOM 7081 N N . LEU B 1 436 ? -8.422 10.781 -0.204 1 98.69 436 LEU B N 1
ATOM 7082 C CA . LEU B 1 436 ? -9.078 11.82 0.583 1 98.69 436 LEU B CA 1
ATOM 7083 C C . LEU B 1 436 ? -9.148 13.133 -0.195 1 98.69 436 LEU B C 1
ATOM 7085 O O . LEU B 1 436 ? -10.203 13.766 -0.248 1 98.69 436 LEU B O 1
ATOM 7089 N N . ILE B 1 437 ? -8.039 13.539 -0.836 1 98.69 437 ILE B N 1
ATOM 7090 C CA . ILE B 1 437 ? -7.973 14.812 -1.541 1 98.69 437 ILE B CA 1
ATOM 7091 C C . ILE B 1 437 ? -8.992 14.836 -2.674 1 98.69 437 ILE B C 1
ATOM 7093 O O . ILE B 1 437 ? -9.75 15.797 -2.824 1 98.69 437 ILE B O 1
ATOM 7097 N N . ASP B 1 438 ? -9.078 13.734 -3.453 1 98.62 438 ASP B N 1
ATOM 7098 C CA . ASP B 1 438 ? -10.047 13.664 -4.539 1 98.62 438 ASP B CA 1
ATOM 7099 C C . ASP B 1 438 ? -11.469 13.898 -4.023 1 98.62 438 ASP B C 1
ATOM 7101 O O . ASP B 1 438 ? -12.219 14.688 -4.59 1 98.62 438 ASP B O 1
ATOM 7105 N N . ARG B 1 439 ? -11.781 13.234 -2.988 1 98.62 439 ARG B N 1
ATOM 7106 C CA . ARG B 1 439 ? -13.156 13.258 -2.49 1 98.62 439 ARG B CA 1
ATOM 7107 C C . ARG B 1 439 ? -13.461 14.578 -1.786 1 98.62 439 ARG B C 1
ATOM 7109 O O . ARG B 1 439 ? -14.594 15.062 -1.822 1 98.62 439 ARG B O 1
ATOM 7116 N N . VAL B 1 440 ? -12.469 15.156 -1.14 1 98.75 440 VAL B N 1
ATOM 7117 C CA . VAL B 1 440 ? -12.656 16.453 -0.49 1 98.75 440 VAL B CA 1
ATOM 7118 C C . VAL B 1 440 ? -12.852 17.531 -1.547 1 98.75 440 VAL B C 1
ATOM 7120 O O . VAL B 1 440 ? -13.703 18.406 -1.396 1 98.75 440 VAL B O 1
ATOM 7123 N N . ILE B 1 441 ? -12.031 17.5 -2.613 1 98.5 441 ILE B N 1
ATOM 7124 C CA . ILE B 1 441 ? -12.188 18.453 -3.705 1 98.5 441 ILE B CA 1
ATOM 7125 C C . ILE B 1 441 ? -13.578 18.328 -4.312 1 98.5 441 ILE B C 1
ATOM 7127 O O . ILE B 1 441 ? -14.227 19.328 -4.617 1 98.5 441 ILE B O 1
ATOM 7131 N N . ALA B 1 442 ? -14.07 17.094 -4.41 1 98.25 442 ALA B N 1
ATOM 7132 C CA . ALA B 1 442 ? -15.406 16.844 -4.949 1 98.25 442 ALA B CA 1
ATOM 7133 C C . ALA B 1 442 ? -16.484 17.469 -4.055 1 98.25 442 ALA B C 1
ATOM 7135 O O . ALA B 1 442 ? -17.594 17.75 -4.512 1 98.25 442 ALA B O 1
ATOM 7136 N N . LEU B 1 443 ? -16.188 17.734 -2.812 1 98.12 443 LEU B N 1
ATOM 7137 C CA . LEU B 1 443 ? -17.094 18.359 -1.866 1 98.12 443 LEU B CA 1
ATOM 7138 C C . LEU B 1 443 ? -16.875 19.875 -1.829 1 98.12 443 LEU B C 1
ATOM 7140 O O . LEU B 1 443 ? -17.344 20.547 -0.912 1 98.12 443 LEU B O 1
ATOM 7144 N N . CYS B 1 444 ? -16.047 20.406 -2.74 1 97 444 CYS B N 1
ATOM 7145 C CA . CYS B 1 444 ? -15.703 21.828 -2.828 1 97 444 CYS B CA 1
ATOM 7146 C C . CYS B 1 444 ? -14.758 22.234 -1.703 1 97 444 CYS B C 1
ATOM 7148 O O . CYS B 1 444 ? -14.758 23.375 -1.271 1 97 444 CYS B O 1
ATOM 7150 N N . GLY B 1 445 ? -14.062 21.266 -1.158 1 98.12 445 GLY B N 1
ATOM 7151 C CA . GLY B 1 445 ? -13.031 21.531 -0.17 1 98.12 445 GLY B CA 1
ATOM 7152 C C . GLY B 1 445 ? -11.641 21.578 -0.762 1 98.12 445 GLY B C 1
ATOM 7153 O O . GLY B 1 445 ? -11.477 21.625 -1.982 1 98.12 445 GLY B O 1
ATOM 7154 N N . THR B 1 446 ? -10.672 21.719 0.092 1 97.94 446 THR B N 1
ATOM 7155 C CA . THR B 1 446 ? -9.266 21.703 -0.279 1 97.94 446 THR B CA 1
ATOM 7156 C C . THR B 1 446 ? -8.422 21.078 0.834 1 97.94 446 THR B C 1
ATOM 7158 O O . THR B 1 446 ? -8.953 20.562 1.812 1 97.94 446 THR B O 1
ATOM 7161 N N . TYR B 1 447 ? -7.145 20.953 0.542 1 98.25 447 TYR B N 1
ATOM 7162 C CA . TYR B 1 447 ? -6.199 20.391 1.506 1 98.25 447 TYR B CA 1
ATOM 7163 C C . TYR B 1 447 ? -5.062 21.359 1.785 1 98.25 447 TYR B C 1
ATOM 7165 O O . TYR B 1 447 ? -4.848 22.312 1.024 1 98.25 447 TYR B O 1
ATOM 7173 N N . TYR B 1 448 ? -4.438 21.203 2.932 1 97.75 448 TYR B N 1
ATOM 7174 C CA . TYR B 1 448 ? -3.35 22.078 3.352 1 97.75 448 TYR B CA 1
ATOM 7175 C C . TYR B 1 448 ? -2.035 21.672 2.691 1 97.75 448 TYR B C 1
ATOM 7177 O O . TYR B 1 448 ? -1.661 20.5 2.709 1 97.75 448 TYR B O 1
ATOM 7185 N N . LEU B 1 449 ? -1.293 22.547 2.172 1 96 449 LEU B N 1
ATOM 7186 C CA . LEU B 1 449 ? -0.149 22.281 1.306 1 96 449 LEU B CA 1
ATOM 7187 C C . LEU B 1 449 ? 1.08 21.906 2.125 1 96 449 LEU B C 1
ATOM 7189 O O . LEU B 1 449 ? 1.976 21.219 1.629 1 96 449 LEU B O 1
ATOM 7193 N N . PRO B 1 450 ? 1.234 22.359 3.332 1 93.31 450 PRO B N 1
ATOM 7194 C CA . PRO B 1 450 ? 2.533 22.25 4 1 93.31 450 PRO B CA 1
ATOM 7195 C C . PRO B 1 450 ? 2.795 20.844 4.555 1 93.31 450 PRO B C 1
ATOM 7197 O O . PRO B 1 450 ? 3.803 20.625 5.23 1 93.31 450 PRO B O 1
ATOM 7200 N N . TYR B 1 451 ? 1.995 19.906 4.27 1 94.19 451 TYR B N 1
ATOM 7201 C CA . TYR B 1 451 ? 2.27 18.562 4.762 1 94.19 451 TYR B CA 1
ATOM 7202 C C . TYR B 1 451 ? 2.842 17.688 3.658 1 94.19 451 TYR B C 1
ATOM 7204 O O . TYR B 1 451 ? 3.467 18.188 2.719 1 94.19 451 TYR B O 1
ATOM 7212 N N . ARG B 1 452 ? 2.814 16.375 3.828 1 95.38 452 ARG B N 1
ATOM 7213 C CA . ARG B 1 452 ? 3.531 15.516 2.891 1 95.38 452 ARG B CA 1
ATOM 7214 C C . ARG B 1 452 ? 3.088 15.773 1.456 1 95.38 452 ARG B C 1
ATOM 7216 O O . ARG B 1 452 ? 1.896 15.953 1.192 1 95.38 452 ARG B O 1
ATOM 7223 N N . PRO B 1 453 ? 4.004 15.875 0.571 1 95.88 453 PRO B N 1
ATOM 7224 C CA . PRO B 1 453 ? 3.66 16.141 -0.827 1 95.88 453 PRO B CA 1
ATOM 7225 C C . PRO B 1 453 ? 3.125 14.906 -1.551 1 95.88 453 PRO B C 1
ATOM 7227 O O . PRO B 1 453 ? 3.66 14.516 -2.59 1 95.88 453 PRO B O 1
ATOM 7230 N N . HIS B 1 454 ? 2.031 14.406 -1.136 1 97.38 454 HIS B N 1
ATOM 7231 C CA . HIS B 1 454 ? 1.453 13.172 -1.66 1 97.38 454 HIS B CA 1
ATOM 7232 C C . HIS B 1 454 ? 0.436 13.469 -2.758 1 97.38 454 HIS B C 1
ATOM 7234 O O . HIS B 1 454 ? 0.097 12.578 -3.547 1 97.38 454 HIS B O 1
ATOM 7240 N N . ALA B 1 455 ? -0.042 14.719 -2.814 1 97.88 455 ALA B N 1
ATOM 7241 C CA . ALA B 1 455 ? -1.035 15.07 -3.826 1 97.88 455 ALA B CA 1
ATOM 7242 C C . ALA B 1 455 ? -0.478 14.867 -5.234 1 97.88 455 ALA B C 1
ATOM 7244 O O . ALA B 1 455 ? 0.696 15.148 -5.488 1 97.88 455 ALA B O 1
ATOM 7245 N N . ARG B 1 456 ? -1.327 14.406 -6.121 1 97.25 456 ARG B N 1
ATOM 7246 C CA . ARG B 1 456 ? -0.966 14.422 -7.535 1 97.25 456 ARG B CA 1
ATOM 7247 C C . ARG B 1 456 ? -0.98 15.844 -8.086 1 97.25 456 ARG B C 1
ATOM 7249 O O . ARG B 1 456 ? -1.693 16.703 -7.57 1 97.25 456 ARG B O 1
ATOM 7256 N N . PRO B 1 457 ? -0.214 16.047 -9.195 1 96.69 457 PRO B N 1
ATOM 7257 C CA . PRO B 1 457 ? -0.214 17.375 -9.789 1 96.69 457 PRO B CA 1
ATOM 7258 C C . PRO B 1 457 ? -1.613 17.859 -10.18 1 96.69 457 PRO B C 1
ATOM 7260 O O . PRO B 1 457 ? -1.938 19.031 -10.016 1 96.69 457 PRO B O 1
ATOM 7263 N N . ASP B 1 458 ? -2.43 16.953 -10.648 1 97.56 458 ASP B N 1
ATOM 7264 C CA . ASP B 1 458 ? -3.781 17.344 -11.031 1 97.56 458 ASP B CA 1
ATOM 7265 C C . ASP B 1 458 ? -4.613 17.719 -9.805 1 97.56 458 ASP B C 1
ATOM 7267 O O . ASP B 1 458 ? -5.465 18.609 -9.875 1 97.56 458 ASP B O 1
ATOM 7271 N N . GLN B 1 459 ? -4.383 17.047 -8.695 1 97.94 459 GLN B N 1
ATOM 7272 C CA . GLN B 1 459 ? -5.078 17.391 -7.461 1 97.94 459 GLN B CA 1
ATOM 7273 C C . GLN B 1 459 ? -4.648 18.766 -6.949 1 97.94 459 GLN B C 1
ATOM 7275 O O . GLN B 1 459 ? -5.469 19.516 -6.422 1 97.94 459 GLN B O 1
ATOM 7280 N N . PHE B 1 460 ? -3.369 19.109 -7.137 1 97.81 460 PHE B N 1
ATOM 7281 C CA . PHE B 1 460 ? -2.867 20.422 -6.734 1 97.81 460 PHE B CA 1
ATOM 7282 C C . PHE B 1 460 ? -3.588 21.531 -7.492 1 97.81 460 PHE B C 1
ATOM 7284 O O . PHE B 1 460 ? -4.109 22.453 -6.879 1 97.81 460 PHE B O 1
ATOM 7291 N N . THR B 1 461 ? -3.668 21.359 -8.766 1 97.31 461 THR B N 1
ATOM 7292 C CA . THR B 1 461 ? -4.281 22.391 -9.586 1 97.31 461 THR B CA 1
ATOM 7293 C C . THR B 1 461 ? -5.789 22.453 -9.336 1 97.31 461 THR B C 1
ATOM 7295 O O . THR B 1 461 ? -6.391 23.531 -9.398 1 97.31 461 THR B O 1
ATOM 7298 N N . ALA B 1 462 ? -6.375 21.328 -9.039 1 97.44 462 ALA B N 1
ATOM 7299 C CA . ALA B 1 462 ? -7.805 21.297 -8.75 1 97.44 462 ALA B CA 1
ATOM 7300 C C . ALA B 1 462 ? -8.102 21.953 -7.395 1 97.44 462 ALA B C 1
ATOM 7302 O O . ALA B 1 462 ? -9.141 22.594 -7.223 1 97.44 462 ALA B O 1
ATOM 7303 N N . GLY B 1 463 ? -7.195 21.781 -6.449 1 97.12 463 GLY B N 1
ATOM 7304 C CA . GLY B 1 463 ? -7.398 22.297 -5.105 1 97.12 463 GLY B CA 1
ATOM 7305 C C . GLY B 1 463 ? -7.059 23.781 -4.969 1 97.12 463 GLY B C 1
ATOM 7306 O O . GLY B 1 463 ? -7.578 24.453 -4.086 1 97.12 463 GLY B O 1
ATOM 7307 N N . TYR B 1 464 ? -6.195 24.266 -5.781 1 97.44 464 TYR B N 1
ATOM 7308 C CA . TYR B 1 464 ? -5.75 25.656 -5.742 1 97.44 464 TYR B CA 1
ATOM 7309 C C . TYR B 1 464 ? -5.93 26.328 -7.098 1 97.44 464 TYR B C 1
ATOM 7311 O O . TYR B 1 464 ? -4.988 26.406 -7.891 1 97.44 464 TYR B O 1
ATOM 7319 N N . ALA B 1 465 ? -7.059 26.969 -7.23 1 95 465 ALA B N 1
ATOM 7320 C CA . ALA B 1 465 ? -7.562 27.438 -8.516 1 95 465 ALA B CA 1
ATOM 7321 C C . ALA B 1 465 ? -6.66 28.516 -9.102 1 95 465 ALA B C 1
ATOM 7323 O O . ALA B 1 465 ? -6.578 28.672 -10.32 1 95 465 ALA B O 1
ATOM 7324 N N . ARG B 1 466 ? -5.949 29.219 -8.273 1 97 466 ARG B N 1
ATOM 7325 C CA . ARG B 1 466 ? -5.137 30.344 -8.75 1 97 466 ARG B CA 1
ATOM 7326 C C . ARG B 1 466 ? -3.654 29.984 -8.742 1 97 466 ARG B C 1
ATOM 7328 O O . ARG B 1 466 ? -2.797 30.859 -8.68 1 97 466 ARG B O 1
ATOM 7335 N N . ALA B 1 467 ? -3.393 28.672 -8.797 1 97.69 467 ALA B N 1
ATOM 7336 C CA . ALA B 1 467 ? -2.016 28.188 -8.789 1 97.69 467 ALA B CA 1
ATOM 7337 C C . ALA B 1 467 ? -1.229 28.766 -9.961 1 97.69 467 ALA B C 1
ATOM 7339 O O . ALA B 1 467 ? -0.069 29.156 -9.812 1 97.69 467 ALA B O 1
ATOM 7340 N N . HIS B 1 468 ? -1.817 28.875 -11.156 1 97.88 468 HIS B N 1
ATOM 7341 C CA . HIS B 1 468 ? -1.137 29.406 -12.328 1 97.88 468 HIS B CA 1
ATOM 7342 C C . HIS B 1 468 ? -0.821 30.891 -12.148 1 97.88 468 HIS B C 1
ATOM 7344 O O . HIS B 1 468 ? 0.248 31.359 -12.547 1 97.88 468 HIS B O 1
ATOM 7350 N N . GLU B 1 469 ? -1.737 31.578 -11.617 1 98.19 469 GLU B N 1
ATOM 7351 C CA . GLU B 1 469 ? -1.514 33 -11.32 1 98.19 469 GLU B CA 1
ATOM 7352 C C . GLU B 1 469 ? -0.362 33.156 -10.336 1 98.19 469 GLU B C 1
ATOM 7354 O O . GLU B 1 469 ? 0.456 34.094 -10.492 1 98.19 469 GLU B O 1
ATOM 7359 N N . PHE B 1 470 ? -0.328 32.312 -9.391 1 98.5 470 PHE B N 1
ATOM 7360 C CA . PHE B 1 470 ? 0.759 32.344 -8.422 1 98.5 470 PHE B CA 1
ATOM 7361 C C . PHE B 1 470 ? 2.104 32.125 -9.102 1 98.5 470 PHE B C 1
ATOM 7363 O O . PHE B 1 470 ? 3.07 32.844 -8.836 1 98.5 470 PHE B O 1
ATOM 7370 N N . VAL B 1 471 ? 2.15 31.125 -9.891 1 98.5 471 VAL B N 1
ATOM 7371 C CA . VAL B 1 471 ? 3.389 30.781 -10.586 1 98.5 471 VAL B CA 1
ATOM 7372 C C . VAL B 1 471 ? 3.85 31.953 -11.445 1 98.5 471 VAL B C 1
ATOM 7374 O O . VAL B 1 471 ? 5.039 32.25 -11.492 1 98.5 471 VAL B O 1
ATOM 7377 N N . ALA B 1 472 ? 2.939 32.625 -12.086 1 98.44 472 ALA B N 1
ATOM 7378 C CA . ALA B 1 472 ? 3.273 33.781 -12.891 1 98.44 472 ALA B CA 1
ATOM 7379 C C . ALA B 1 472 ? 3.834 34.906 -12.023 1 98.44 472 ALA B C 1
ATOM 7381 O O . ALA B 1 472 ? 4.824 35.562 -12.383 1 98.44 472 ALA B O 1
ATOM 7382 N N . ALA B 1 473 ? 3.197 35.156 -10.891 1 98.44 473 ALA B N 1
ATOM 7383 C CA . ALA B 1 473 ? 3.664 36.188 -9.961 1 98.44 473 ALA B CA 1
ATOM 7384 C C . ALA B 1 473 ? 5.059 35.844 -9.438 1 98.44 473 ALA B C 1
ATOM 7386 O O . ALA B 1 473 ? 5.91 36.75 -9.32 1 98.44 473 ALA B O 1
ATOM 7387 N N . LYS B 1 474 ? 5.273 34.594 -9.125 1 98.56 474 LYS B N 1
ATOM 7388 C CA . LYS B 1 474 ? 6.574 34.156 -8.648 1 98.56 474 LYS B CA 1
ATOM 7389 C C . LYS B 1 474 ? 7.652 34.344 -9.711 1 98.56 474 LYS B C 1
ATOM 7391 O O . LYS B 1 474 ? 8.734 34.844 -9.406 1 98.56 474 LYS B O 1
ATOM 7396 N N . ARG B 1 475 ? 7.355 34 -10.898 1 98.25 475 ARG B N 1
ATOM 7397 C CA . ARG B 1 475 ? 8.336 34.156 -11.969 1 98.25 475 ARG B CA 1
ATOM 7398 C C . ARG B 1 475 ? 8.625 35.625 -12.258 1 98.25 475 ARG B C 1
ATOM 7400 O O . ARG B 1 475 ? 9.758 35.969 -12.617 1 98.25 475 ARG B O 1
ATOM 7407 N N . ALA B 1 476 ? 7.664 36.438 -12.109 1 98.19 476 ALA B N 1
ATOM 7408 C CA . ALA B 1 476 ? 7.875 37.875 -12.273 1 98.19 476 ALA B CA 1
ATOM 7409 C C . ALA B 1 476 ? 8.766 38.438 -11.164 1 98.19 476 ALA B C 1
ATOM 7411 O O . ALA B 1 476 ? 9.641 39.281 -11.414 1 98.19 476 ALA B O 1
ATOM 7412 N N . ALA B 1 477 ? 8.57 38 -9.914 1 98.12 477 ALA B N 1
ATOM 7413 C CA . ALA B 1 477 ? 9.305 38.469 -8.742 1 98.12 477 ALA B CA 1
ATOM 7414 C C . ALA B 1 477 ? 10.719 37.906 -8.703 1 98.12 477 ALA B C 1
ATOM 7416 O O . ALA B 1 477 ? 11.633 38.5 -8.148 1 98.12 477 ALA B O 1
ATOM 7417 N N . ASP B 1 478 ? 10.859 36.75 -9.242 1 98.31 478 ASP B N 1
ATOM 7418 C CA . ASP B 1 478 ? 12.094 35.969 -9.188 1 98.31 478 ASP B CA 1
ATOM 7419 C C . ASP B 1 478 ? 12.391 35.312 -10.539 1 98.31 478 ASP B C 1
ATOM 7421 O O . ASP B 1 478 ? 12.398 34.094 -10.656 1 98.31 478 ASP B O 1
ATOM 7425 N N . PRO B 1 479 ? 12.719 36.094 -11.539 1 97.38 479 PRO B N 1
ATOM 7426 C CA . PRO B 1 479 ? 12.922 35.562 -12.883 1 97.38 479 PRO B CA 1
ATOM 7427 C C . PRO B 1 479 ? 14.07 34.562 -12.938 1 97.38 479 PRO B C 1
ATOM 7429 O O . PRO B 1 479 ? 14.062 33.656 -13.789 1 97.38 479 PRO B O 1
ATOM 7432 N N . GLY B 1 480 ? 15.008 34.656 -12.055 1 97 480 GLY B N 1
ATOM 7433 C CA . GLY B 1 480 ? 16.125 33.719 -12.023 1 97 480 GLY B CA 1
ATOM 7434 C C . GLY B 1 480 ? 15.836 32.469 -11.227 1 97 480 GLY B C 1
ATOM 7435 O O . GLY B 1 480 ? 16.656 31.547 -11.172 1 97 480 GLY B O 1
ATOM 7436 N N . LEU B 1 481 ? 14.688 32.375 -10.594 1 97.75 481 LEU B N 1
ATOM 7437 C CA . LEU B 1 481 ? 14.234 31.234 -9.797 1 97.75 481 LEU B CA 1
ATOM 7438 C C . LEU B 1 481 ? 15.227 30.906 -8.688 1 97.75 481 LEU B C 1
ATOM 7440 O O . LEU B 1 481 ? 15.633 29.766 -8.523 1 97.75 481 LEU B O 1
ATOM 7444 N N . LEU B 1 482 ? 15.578 31.953 -8.031 1 98.19 482 LEU B N 1
ATOM 7445 C CA . LEU B 1 482 ? 16.516 31.844 -6.922 1 98.19 482 LEU B CA 1
ATOM 7446 C C . LEU B 1 482 ? 15.836 31.25 -5.688 1 98.19 482 LEU B C 1
ATOM 7448 O O . LEU B 1 482 ? 16.453 30.5 -4.93 1 98.19 482 LEU B O 1
ATOM 7452 N N . LEU B 1 483 ? 14.625 31.594 -5.441 1 98.44 483 LEU B N 1
ATOM 7453 C CA . LEU B 1 483 ? 13.867 31.078 -4.305 1 98.44 483 LEU B CA 1
ATOM 7454 C C . LEU B 1 483 ? 13.094 29.828 -4.684 1 98.44 483 LEU B C 1
ATOM 7456 O O . LEU B 1 483 ? 12.07 29.906 -5.363 1 98.44 483 LEU B O 1
ATOM 7460 N N . ARG B 1 484 ? 13.594 28.688 -4.258 1 97.19 484 ARG B N 1
ATOM 7461 C CA . ARG B 1 484 ? 12.961 27.406 -4.582 1 97.19 484 ARG B CA 1
ATOM 7462 C C . ARG B 1 484 ? 13.008 26.469 -3.389 1 97.19 484 ARG B C 1
ATOM 7464 O O . ARG B 1 484 ? 13.875 26.594 -2.523 1 97.19 484 ARG B O 1
ATOM 7471 N N . ASN B 1 485 ? 12.07 25.625 -3.326 1 95.06 485 ASN B N 1
ATOM 7472 C CA . ASN B 1 485 ? 11.984 24.547 -2.361 1 95.06 485 ASN B CA 1
ATOM 7473 C C . ASN B 1 485 ? 11.273 23.328 -2.953 1 95.06 485 ASN B C 1
ATOM 7475 O O . ASN B 1 485 ? 11.062 23.25 -4.164 1 95.06 485 ASN B O 1
ATOM 7479 N N . ALA B 1 486 ? 11 22.375 -2.133 1 93.44 486 ALA B N 1
ATOM 7480 C CA . ALA B 1 486 ? 10.453 21.109 -2.619 1 93.44 486 ALA B CA 1
ATOM 7481 C C . ALA B 1 486 ? 9.055 21.297 -3.203 1 93.44 486 ALA B C 1
ATOM 7483 O O . ALA B 1 486 ? 8.68 20.625 -4.16 1 93.44 486 ALA B O 1
ATOM 7484 N N . LEU B 1 487 ? 8.297 22.188 -2.621 1 95.06 487 LEU B N 1
ATOM 7485 C CA . LEU B 1 487 ? 6.945 22.453 -3.109 1 95.06 487 LEU B CA 1
ATOM 7486 C C . LEU B 1 487 ? 6.98 23.016 -4.531 1 95.06 487 LEU B C 1
ATOM 7488 O O . LEU B 1 487 ? 6.191 22.594 -5.383 1 95.06 487 LEU B O 1
ATOM 7492 N N . TRP B 1 488 ? 7.867 23.984 -4.797 1 96.5 488 TRP B N 1
ATOM 7493 C CA . TRP B 1 488 ? 8.039 24.547 -6.137 1 96.5 488 TRP B CA 1
ATOM 7494 C C . TRP B 1 488 ? 8.43 23.453 -7.129 1 96.5 488 TRP B C 1
ATOM 7496 O O . TRP B 1 488 ? 7.828 23.328 -8.195 1 96.5 488 TRP B O 1
ATOM 7506 N N . ASP B 1 489 ? 9.391 22.672 -6.758 1 94.94 489 ASP B N 1
ATOM 7507 C CA . ASP B 1 489 ? 9.961 21.688 -7.656 1 94.94 489 ASP B CA 1
ATOM 7508 C C . ASP B 1 489 ? 8.945 20.594 -7.98 1 94.94 489 ASP B C 1
ATOM 7510 O O . ASP B 1 489 ? 8.938 20.047 -9.094 1 94.94 489 ASP B O 1
ATOM 7514 N N . ARG B 1 490 ? 8.102 20.344 -7.059 1 93.94 490 ARG B N 1
ATOM 7515 C CA . ARG B 1 490 ? 7.184 19.219 -7.23 1 93.94 490 ARG B CA 1
ATOM 7516 C C . ARG B 1 490 ? 5.922 19.656 -7.973 1 93.94 490 ARG B C 1
ATOM 7518 O O . ARG B 1 490 ? 5.395 18.922 -8.797 1 93.94 490 ARG B O 1
ATOM 7525 N N . TYR B 1 491 ? 5.414 20.812 -7.68 1 95.94 491 TYR B N 1
ATOM 7526 C CA . TYR B 1 491 ? 4.059 21.125 -8.133 1 95.94 491 TYR B CA 1
ATOM 7527 C C . TYR B 1 491 ? 4.047 22.344 -9.047 1 95.94 491 TYR B C 1
ATOM 7529 O O . TYR B 1 491 ? 3.25 22.406 -9.984 1 95.94 491 TYR B O 1
ATOM 7537 N N . MET B 1 492 ? 4.902 23.281 -8.758 1 96.56 492 MET B N 1
ATOM 7538 C CA . MET B 1 492 ? 4.699 24.594 -9.352 1 96.56 492 MET B CA 1
ATOM 7539 C C . MET B 1 492 ? 5.625 24.812 -10.547 1 96.56 492 MET B C 1
ATOM 7541 O O . MET B 1 492 ? 5.254 25.469 -11.523 1 96.56 492 MET B O 1
ATOM 7545 N N . GLY B 1 493 ? 6.805 24.219 -10.484 1 94.5 493 GLY B N 1
ATOM 7546 C CA . GLY B 1 493 ? 7.77 24.375 -11.562 1 94.5 493 GLY B CA 1
ATOM 7547 C C . GLY B 1 493 ? 7.273 23.844 -12.891 1 94.5 493 GLY B C 1
ATOM 7548 O O . GLY B 1 493 ? 7.723 24.281 -13.945 1 94.5 493 GLY B O 1
ATOM 7549 N N . ILE B 1 494 ? 6.312 22.969 -12.867 1 89.75 494 ILE B N 1
ATOM 7550 C CA . ILE B 1 494 ? 5.863 22.281 -14.086 1 89.75 494 ILE B CA 1
ATOM 7551 C C . ILE B 1 494 ? 4.66 23.031 -14.664 1 89.75 494 ILE B C 1
ATOM 7553 O O . ILE B 1 494 ? 4.117 22.609 -15.695 1 89.75 494 ILE B O 1
ATOM 7557 N N . LEU B 1 495 ? 4.227 24 -13.969 1 92.44 495 LEU B N 1
ATOM 7558 C CA . LEU B 1 495 ? 3.086 24.781 -14.438 1 92.44 495 LEU B CA 1
ATOM 7559 C C . LEU B 1 495 ? 3.543 25.969 -15.281 1 92.44 495 LEU B C 1
ATOM 7561 O O . LEU B 1 495 ? 4.609 26.531 -15.031 1 92.44 495 LEU B O 1
#

Organism: NCBI:txid2984134

Foldseek 3Di:
DCPCDPVVVVVVVVVVVVVCVCVVPPDDPPDCVPQDFQADPDDQQWDAAQQRNDTAGELHEAEAEDAPDDVSLVVVLVQLVVQLVVLFFEFEAARRNLHAFLRPGHHHYYYAYDYADKADDVVVQKIKTWQRHFQLSVLVVAQVVQWHALWDDQARRGTPLQQQQLQDTYFFPDAATQLVFWAWWWFQFSNSDIDIEGCVRVQLLSQLRRNVSRLFTHTTMTMGGIGGKAWKFKDKDKDFLLCCLVVVVVVRPVPFFGGKKKWAQPQLVCHRGMMMIMTIGGDPDGPDADGADEPPPVLQVVQVLLLVCVVPSVSSVVVVCCCRPVVCVVVGGIDIPSNSRHYHDVSHANPPSQKGKFKKKKWARSNCSSVLSVLCSVQVVPFPKGWRIKMKHWHAFDPRHQQGQHNGITIMIMIIIMFGSGPVRVVRVLVSVQSSLVSRLVNVGAIRQSTHPSHDLVSSCSRRVRLVVSLVSSCVSCVSSNHDTSSCVHHRVVD/DPPCDPVVVVVVVVVVVVVCVCVVPPDDPPDCVPQDFQADPDDQQWDAAQQRNDTAGELHEAEAEDAPDDVSLVVVLVQLVVQLVVLFFEFEDARRNLHAFLRPGHHHYYYAYDYADKADDVVVQKIKTWQRHFQLSVLVVAQVVQWHALWDDQARRGTPLQQQQLQDTYFFPDAATQLVFWAWWWFQFSNSDIDIEGCVRVQLLSQLRRNVSRLFTHTTMTMGGIGGKAWKFKDKDKDFLLCCLVVVVVVRPVPFFGGKKKWAQPQLVCHRGMMMIMTIGGDPDGPPADGADEPPPVLQVVQVLLLVCVVPSVSSVVVVCCCRPVVCVVVGGIDIPSNSRHYHDVSHANPPSQKGKFKKKKWARSNCSSVLSVLCSVQVVPFPKGWRIKMWHWHAFDPRHQQGQHNGITIMIMIIIMFGSGPVRVVRVLVSVQSSLVSRLVNVGAIRQSTHPSHDLVSSCSRRVRLQVSLVSSCVSCVSSNHDTSSCVHHRVVD

Radius of gyration: 34.8 Å; Cα contacts (8 Å, |Δi|>4): 2272; chains: 2; bounding box: 52×108×91 Å

Secondary structure (DSSP, 8-state):
---S-HHHHHHHHHHHHHHHHHHHHS--SS--TTS-B------TTEE--TTS---EE-SEEEEE-PPTTHHHHHHHHHHHHHHHHHT--EEEESS---TTSTT--TTSEEEEE----EEEETTTTEEEEETT-BHHHHHHHHGGGTEEESS--SBTTSBHHHHHHTT---SBTT---GGGGEEEEEEE-TTS-EEEEESSSSHHHHHHHTT-TT-S-EEEEEEEEEEE--EEEEEEEEEEGGGHHHHHHHHHTTS--SEEEEEE---GGGTT-EEEEEEEEE-S--SSPPPP---HHHHHHHHHHHHTTTT-HHHHHHHHHIIIIIHHHHS-S-EEHHHHH-B-SGGG----TTEEEEEEEEEE-GGGHHHHHHHHHHHGGGSS-EEEEEEEEEE----S-TT-S-SS-EEEEEEEEEEESBHHHHHHHHHHHHHHHHHHHHTT-EE-TTS---S-HHHHHHH-TTHHHHHHHHHHH-TT--B--HHIIIIITT-/-----HHHHHHHHHHHHHHHHHHHHS--SS--TTS-B------TTEE--TTS---EE-SEEEEE-PPTTHHHHHHHHHHHHHHHHHT--EEEESS---TTSTT--TTSEEEEE----EEEETTTTEEEEETT-BHHHHHHHHGGGTEEESS--SBTTSBHHHHHHTT---SBTT---GGGGEEEEEEE-TTS-EEEEESSSSHHHHHHHTT-TT-S-EEEEEEEEEEE--EEEEEEEEEEGGGHHHHHHHHHTTS--SEEEEEE---GGGTT-EEEEEEEEE-S--SSPPPP---HHHHHHHHHHHHTTTT-HHHHHHHHHIIIIIHHHHS-S-EEHHHHH-B-SGGG----TTEEEEEEEEEE-GGGHHHHHHHHHHHGGGSS-EEEEEEEEEE----S-TT-S-SS-EEEEEEEEEEESBHHHHHHHHHHHHHHHHHHHHTT-EE-TTS---S-HHHHHHH-TTHHHHHHHHHHH-TT--B--HHIIIIITT-